Protein AF-0000000084983140 (afdb_homodimer)

Sequence (780 aa):
MMNVLVTGARGFVGKNLCAALKNIAEGKDRSFPLSPDLRVLEYDLQTDPTLLDGYCKDADFVFHLAGVNRPKEQEAFMEGNFGFTSTLLDLLKKHRNTCPVMLSSSIQAELDNPYGQSKKAGEDLLFRYAEQTGAKVLIYRFPNLFGKWCRPNYNSAVATFCHNIAHDLPIQVNDPSHQMTLVYIDDVVRELIHALCGQETRDGKFCRAEPEHHATLGEIAEQIRAFKQYPQTLGVPDLTKDSLVKKLYSTYLSYLPESCFAYKLKMNKDERGSFTEILRTAASGQFSVNISKPGITKGNHWHNTKNEKFVVVHGRGLIQLRKIGTDENNQPYPVVNYEVCGEEITVVEMIPGYTHNIVNLSDTEELVTFMWANETFDPEKPDTFFEVVEMMNVLVTGARGFVGKNLCAALKNIAEGKDRSFPLSPDLRVLEYDLQTDPTLLDGYCKDADFVFHLAGVNRPKEQEAFMEGNFGFTSTLLDLLKKHRNTCPVMLSSSIQAELDNPYGQSKKAGEDLLFRYAEQTGAKVLIYRFPNLFGKWCRPNYNSAVATFCHNIAHDLPIQVNDPSHQMTLVYIDDVVRELIHALCGQETRDGKFCRAEPEHHATLGEIAEQIRAFKQYPQTLGVPDLTKDSLVKKLYSTYLSYLPESCFAYKLKMNKDERGSFTEILRTAASGQFSVNISKPGITKGNHWHNTKNEKFVVVHGRGLIQLRKIGTDENNQPYPVVNYEVCGEEITVVEMIPGYTHNIVNLSDTEELVTFMWANETFDPEKPDTFFEVVE

Secondary structure (DSSP, 8-state):
-EEEEEETTTSHHHHHHHHHHHHHHTTS--SSS--S-EEEEEE-TTS-THHHHHHHHH-SEEEE----SS-SSTHHHIIIIIIHHHHHHHHHHHTT----EEEEEEGGGGSSSHHHHHHHHHHHHHHHHHHHH---EEEEEE-EEE-TTPPSSSS-HHHHHHHHHHTT-----S-TT-EEEEEEHHHHHHHHHHHHTT---EETTEE--S--EEEEHHHHHHHHHHHHHHHHH-B-----TT-HHHHHHHHHHTT--GGGSEEE---EEETTEEEEEEEE-SSS-EEEEEEE-TT-EEEEEE-SS--EEEEEEESEEEEEEEESSB-TTSPBPPEEEEEEETTB-EEEEE-TTEEEEEEE--SSSPEEEEEEESS---TTS---EE----/-EEEEEETTTSHHHHHHHHHHHHHHTTS--SSS--S-EEEEEE-TTS-TTHHHHHHHH-SEEEE----SS-SSTHHHIIIIIIHHHHHHHHHHHTT----EEEEEEGGGGSSSHHHHHHHHHHHHHHHHHHHH---EEEEEE-EEE-TTPPSSSS-HHHHHHHHHHTT-----S-TT-EEEEEEHHHHHHHHHHHHTT---EETTEE--S--EEEEHHHHHHHHHHHHHHHHH-B-----TT-HHHHHHHHHHTT--GGGSEEE---EEETTEEEEEEEE-SSS-EEEEEEE-TT-EEEEEE-SS--EEEEEEESEEEEEEEESSB-TTSPBPPEEEEEEETTB-EEEEE-TTEEEEEEE--SSSPEEEEEEESS---TTS---EE----

Nearest PDB structures (foldseek):
  3st7-assembly1_A-2  TM=9.502E-01  e=5.758E-51  Staphylococcus aureus subsp. aureus Mu50
  2zkl-assembly1_A-2  TM=9.597E-01  e=2.456E-50  Staphylococcus aureus
  4yrd-assembly1_B  TM=9.576E-01  e=5.223E-50  Staphylococcus aureus subsp. aureus Mu50
  4yrd-assembly1_A  TM=9.649E-01  e=3.034E-48  Staphylococcus aureus subsp. aureus Mu50
  3vhr-assembly1_A-2  TM=9.551E-01  e=2.182E-47  Staphylococcus aureus subsp. aureus Mu50

pLDDT: mean 95.8, std 5.25, range [65.25, 98.88]

InterPro domains:
  IPR001509 NAD-dependent epimerase/dehydratase [PF01370] (4-196)
  IPR011051 RmlC-like cupin domain superfamily [SSF51182] (252-385)
  IPR014710 RmlC-like jelly roll fold [G3DSA:2.60.120.10] (264-389)
  IPR029303 Capsular polysaccharide assembling protein CapF, C-terminal domain [PF14667] (268-385)
  IPR036291 NAD(P)-binding domain superfamily [SSF51735] (1-238)
  IPR050177 Bifunctional lipid A modification and metabolic enzymes [PTHR43245] (2-238)

Structure (mmCIF, N/CA/C/O backbone):
data_AF-0000000084983140-model_v1
#
loop_
_entity.id
_entity.type
_entity.pdbx_description
1 polymer 'NAD dependent epimerase/dehydratase family protein'
#
loop_
_atom_site.group_PDB
_atom_site.id
_atom_site.type_symbol
_atom_site.label_atom_id
_atom_site.label_alt_id
_atom_site.label_comp_id
_atom_site.label_asym_id
_atom_site.label_entity_id
_atom_site.label_seq_id
_atom_site.pdbx_PDB_ins_code
_atom_site.Cartn_x
_atom_site.Cartn_y
_atom_site.Cartn_z
_atom_site.occupancy
_atom_site.B_iso_or_equiv
_atom_site.auth_seq_id
_atom_site.auth_comp_id
_atom_site.auth_asym_id
_atom_site.auth_atom_id
_atom_site.pdbx_PDB_model_num
ATOM 1 N N . MET A 1 1 ? -5.383 -45.656 -6.125 1 91.94 1 MET A N 1
ATOM 2 C CA . MET A 1 1 ? -4.566 -44.625 -6.758 1 91.94 1 MET A CA 1
ATOM 3 C C . MET A 1 1 ? -5.234 -44.094 -8.023 1 91.94 1 MET A C 1
ATOM 5 O O . MET A 1 1 ? -5.691 -44.875 -8.859 1 91.94 1 MET A O 1
ATOM 9 N N . MET A 1 2 ? -5.371 -42.844 -8.086 1 96.94 2 MET A N 1
ATOM 10 C CA . MET A 1 2 ? -5.961 -42.219 -9.266 1 96.94 2 MET A CA 1
ATOM 11 C C . MET A 1 2 ? -4.891 -41.906 -10.305 1 96.94 2 MET A C 1
ATOM 13 O O . MET A 1 2 ? -3.93 -41.188 -10.008 1 96.94 2 MET A O 1
ATOM 17 N N . ASN A 1 3 ? -5.008 -42.438 -11.516 1 98.5 3 ASN A N 1
ATOM 18 C CA . ASN A 1 3 ? -4.098 -42.156 -12.617 1 98.5 3 ASN A CA 1
ATOM 19 C C . ASN A 1 3 ? -4.641 -41.062 -13.531 1 98.5 3 ASN A C 1
ATOM 21 O O . ASN A 1 3 ? -5.688 -41.25 -14.156 1 98.5 3 ASN A O 1
ATOM 25 N N . VAL A 1 4 ? -3.893 -40 -13.602 1 98.81 4 VAL A N 1
ATOM 26 C CA . VAL A 1 4 ? -4.328 -38.875 -14.422 1 98.81 4 VAL A CA 1
ATOM 27 C C . VAL A 1 4 ? -3.408 -38.719 -15.633 1 98.81 4 VAL A C 1
ATOM 29 O O . VAL A 1 4 ? -2.232 -38.375 -15.484 1 98.81 4 VAL A O 1
ATOM 32 N N . LEU A 1 5 ? -3.936 -39 -16.812 1 98.88 5 LEU A N 1
ATOM 33 C CA . LEU A 1 5 ? -3.17 -38.812 -18.047 1 98.88 5 LEU A CA 1
ATOM 34 C C . LEU A 1 5 ? -3.264 -37.375 -18.531 1 98.88 5 LEU A C 1
ATOM 36 O O . LEU A 1 5 ? -4.363 -36.844 -18.719 1 98.88 5 LEU A O 1
ATOM 40 N N . VAL A 1 6 ? -2.127 -36.719 -18.703 1 98.81 6 VAL A N 1
ATOM 41 C CA . VAL A 1 6 ? -2.055 -35.375 -19.25 1 98.81 6 VAL A CA 1
ATOM 42 C C . VAL A 1 6 ? -1.293 -35.375 -20.578 1 98.81 6 VAL A C 1
ATOM 44 O O . VAL A 1 6 ? -0.068 -35.531 -20.594 1 98.81 6 VAL A O 1
ATOM 47 N N . THR A 1 7 ? -2.014 -35.25 -21.688 1 98.31 7 THR A N 1
ATOM 48 C CA . THR A 1 7 ? -1.314 -35.062 -22.938 1 98.31 7 THR A CA 1
ATOM 49 C C . THR A 1 7 ? -0.966 -33.594 -23.141 1 98.31 7 THR A C 1
ATOM 51 O O . THR A 1 7 ? -1.653 -32.688 -22.609 1 98.31 7 THR A O 1
ATOM 54 N N . GLY A 1 8 ? 0.118 -33.312 -23.922 1 96.69 8 GLY A N 1
ATOM 55 C CA . GLY A 1 8 ? 0.61 -31.938 -23.969 1 96.69 8 GLY A CA 1
ATOM 56 C C . GLY A 1 8 ? 1.222 -31.469 -22.656 1 96.69 8 GLY A C 1
ATOM 57 O O . GLY A 1 8 ? 1.112 -30.297 -22.281 1 96.69 8 GLY A O 1
ATOM 58 N N . ALA A 1 9 ? 1.84 -32.375 -21.922 1 96.5 9 ALA A N 1
ATOM 59 C CA . ALA A 1 9 ? 2.305 -32.156 -20.547 1 96.5 9 ALA A CA 1
ATOM 60 C C . ALA A 1 9 ? 3.438 -31.125 -20.516 1 96.5 9 ALA A C 1
ATOM 62 O O . ALA A 1 9 ? 3.676 -30.484 -19.484 1 96.5 9 ALA A O 1
ATOM 63 N N . ARG A 1 10 ? 4.137 -30.859 -21.594 1 93.62 10 ARG A N 1
ATOM 64 C CA . ARG A 1 10 ? 5.262 -29.938 -21.625 1 93.62 10 ARG A CA 1
ATOM 65 C C . ARG A 1 10 ? 4.852 -28.594 -22.203 1 93.62 10 ARG A C 1
ATOM 67 O O . ARG A 1 10 ? 5.68 -27.688 -22.344 1 93.62 10 ARG A O 1
ATOM 74 N N . GLY A 1 11 ? 3.576 -28.484 -22.594 1 94.88 11 GLY A N 1
ATOM 75 C CA . GLY A 1 11 ? 3.045 -27.219 -23.062 1 94.88 11 GLY A CA 1
ATOM 76 C C . GLY A 1 11 ? 2.705 -26.266 -21.938 1 94.88 11 GLY A C 1
ATOM 77 O O . GLY A 1 11 ? 2.879 -26.594 -20.766 1 94.88 11 GLY A O 1
ATOM 78 N N . PHE A 1 12 ? 2.148 -25.156 -22.312 1 96.94 12 PHE A N 1
ATOM 79 C CA . PHE A 1 12 ? 1.841 -24.062 -21.406 1 96.94 12 PHE A CA 1
ATOM 80 C C . PHE A 1 12 ? 0.895 -24.531 -20.297 1 96.94 12 PHE A C 1
ATOM 82 O O . PHE A 1 12 ? 1.271 -24.578 -19.125 1 96.94 12 PHE A O 1
ATOM 89 N N . VAL A 1 13 ? -0.322 -25 -20.672 1 98.25 13 VAL A N 1
ATOM 90 C CA . VAL A 1 13 ? -1.305 -25.438 -19.688 1 98.25 13 VAL A CA 1
ATOM 91 C C . VAL A 1 13 ? -0.825 -26.734 -19.016 1 98.25 13 VAL A C 1
ATOM 93 O O . VAL A 1 13 ? -0.977 -26.906 -17.797 1 98.25 13 VAL A O 1
ATOM 96 N N . GLY A 1 14 ? -0.204 -27.594 -19.766 1 98.12 14 GLY A N 1
ATOM 97 C CA . GLY A 1 14 ? 0.265 -28.875 -19.281 1 98.12 14 GLY A CA 1
ATOM 98 C C . GLY A 1 14 ? 1.286 -28.75 -18.156 1 98.12 14 GLY A C 1
ATOM 99 O O . GLY A 1 14 ? 1.158 -29.406 -17.125 1 98.12 14 GLY A O 1
ATOM 100 N N . LYS A 1 15 ? 2.305 -27.891 -18.375 1 96.75 15 LYS A N 1
ATOM 101 C CA . LYS A 1 15 ? 3.348 -27.688 -17.375 1 96.75 15 LYS A CA 1
ATOM 102 C C . LYS A 1 15 ? 2.76 -27.188 -16.062 1 96.75 15 LYS A C 1
ATOM 104 O O . LYS A 1 15 ? 3.123 -27.688 -14.984 1 96.75 15 LYS A O 1
ATOM 109 N N . ASN A 1 16 ? 1.901 -26.281 -16.141 1 98.38 16 ASN A N 1
ATOM 110 C CA . ASN A 1 16 ? 1.288 -25.719 -14.938 1 98.38 16 ASN A CA 1
ATOM 111 C C . ASN A 1 16 ? 0.393 -26.734 -14.234 1 98.38 16 ASN A C 1
ATOM 113 O O . ASN A 1 16 ? 0.422 -26.844 -13.008 1 98.38 16 ASN A O 1
ATOM 117 N N . LEU A 1 17 ? -0.396 -27.484 -14.992 1 98.69 17 LEU A N 1
ATOM 118 C CA . LEU A 1 17 ? -1.288 -28.484 -14.414 1 98.69 17 LEU A CA 1
ATOM 119 C C . LEU A 1 17 ? -0.494 -29.609 -13.766 1 98.69 17 LEU A C 1
ATOM 121 O O . LEU A 1 17 ? -0.799 -30.016 -12.641 1 98.69 17 LEU A O 1
ATOM 125 N N . CYS A 1 18 ? 0.522 -30.094 -14.477 1 98 18 CYS A N 1
ATOM 126 C CA . CYS A 1 18 ? 1.341 -31.172 -13.938 1 98 18 CYS A CA 1
ATOM 127 C C . CYS A 1 18 ? 2.016 -30.75 -12.641 1 98 18 CYS A C 1
ATOM 129 O O . CYS A 1 18 ? 2.076 -31.531 -11.68 1 98 18 CYS A O 1
ATOM 131 N N . ALA A 1 19 ? 2.516 -29.531 -12.625 1 97.38 19 ALA A N 1
ATOM 132 C CA . ALA A 1 19 ? 3.129 -29.031 -11.398 1 97.38 19 ALA A CA 1
ATOM 133 C C . ALA A 1 19 ? 2.129 -29.031 -10.242 1 97.38 19 ALA A C 1
ATOM 135 O O . ALA A 1 19 ? 2.455 -29.438 -9.125 1 97.38 19 ALA A O 1
ATOM 136 N N . ALA A 1 20 ? 0.946 -28.609 -10.508 1 97.69 20 ALA A N 1
ATOM 137 C CA . ALA A 1 20 ? -0.093 -28.562 -9.477 1 97.69 20 ALA A CA 1
ATOM 138 C C . ALA A 1 20 ? -0.46 -29.969 -9.008 1 97.69 20 ALA A C 1
ATOM 140 O O . ALA A 1 20 ? -0.568 -30.219 -7.809 1 97.69 20 ALA A O 1
ATOM 141 N N . LEU A 1 21 ? -0.627 -30.891 -9.914 1 98.19 21 LEU A N 1
ATOM 142 C CA . LEU A 1 21 ? -0.996 -32.25 -9.586 1 98.19 21 LEU A CA 1
ATOM 143 C C . LEU A 1 21 ? 0.108 -32.938 -8.781 1 98.19 21 LEU A C 1
ATOM 145 O O . LEU A 1 21 ? -0.172 -33.719 -7.859 1 98.19 21 LEU A O 1
ATOM 149 N N . LYS A 1 22 ? 1.328 -32.656 -9.172 1 97.44 22 LYS A N 1
ATOM 150 C CA . LYS A 1 22 ? 2.449 -33.25 -8.43 1 97.44 22 LYS A CA 1
ATOM 151 C C . LYS A 1 22 ? 2.496 -32.719 -7.004 1 97.44 22 LYS A C 1
ATOM 153 O O . LYS A 1 22 ? 2.783 -33.469 -6.066 1 97.44 22 LYS A O 1
ATOM 158 N N . ASN A 1 23 ? 2.277 -31.391 -6.859 1 97.19 23 ASN A N 1
ATOM 159 C CA . ASN A 1 23 ? 2.199 -30.828 -5.516 1 97.19 23 ASN A CA 1
ATOM 160 C C . ASN A 1 23 ? 1.133 -31.531 -4.676 1 97.19 23 ASN A C 1
ATOM 162 O O . ASN A 1 23 ? 1.338 -31.781 -3.486 1 97.19 23 ASN A O 1
ATOM 166 N N . ILE A 1 24 ? 0.008 -31.844 -5.281 1 97 24 ILE A N 1
ATOM 167 C CA . ILE A 1 24 ? -1.07 -32.531 -4.586 1 97 24 ILE A CA 1
ATOM 168 C C . ILE A 1 24 ? -0.634 -33.969 -4.246 1 97 24 ILE A C 1
ATOM 170 O O . ILE A 1 24 ? -0.794 -34.406 -3.111 1 97 24 ILE A O 1
ATOM 174 N N . ALA A 1 25 ? -0.036 -34.625 -5.199 1 97.62 25 ALA A N 1
ATOM 175 C CA . ALA A 1 25 ? 0.396 -36 -5.027 1 97.62 25 ALA A CA 1
A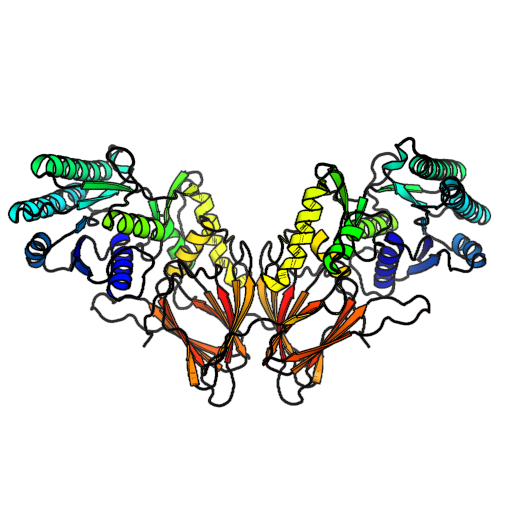TOM 176 C C . ALA A 1 25 ? 1.435 -36.125 -3.916 1 97.62 25 ALA A C 1
ATOM 178 O O . ALA A 1 25 ? 1.482 -37.125 -3.207 1 97.62 25 ALA A O 1
ATOM 179 N N . GLU A 1 26 ? 2.193 -35.125 -3.73 1 96.69 26 GLU A N 1
ATOM 180 C CA . GLU A 1 26 ? 3.268 -35.125 -2.744 1 96.69 26 GLU A CA 1
ATOM 181 C C . GLU A 1 26 ? 2.793 -34.562 -1.407 1 96.69 26 GLU A C 1
ATOM 183 O O . GLU A 1 26 ? 3.582 -34.438 -0.471 1 96.69 26 GLU A O 1
ATOM 188 N N . GLY A 1 27 ? 1.594 -34.156 -1.356 1 95.31 27 GLY A N 1
ATOM 189 C CA . GLY A 1 27 ? 1.011 -33.656 -0.12 1 95.31 27 GLY A CA 1
ATOM 190 C C . GLY A 1 27 ? 1.367 -32.219 0.168 1 95.31 27 GLY A C 1
ATOM 191 O O . GLY A 1 27 ? 1.104 -31.719 1.262 1 95.31 27 GLY A O 1
ATOM 192 N N . LYS A 1 28 ? 1.897 -31.531 -0.83 1 95.81 28 LYS A N 1
ATOM 193 C CA . LYS A 1 28 ? 2.32 -30.141 -0.649 1 95.81 28 LYS A CA 1
ATOM 194 C C . LYS A 1 28 ? 1.144 -29.188 -0.806 1 95.81 28 LYS A C 1
ATOM 196 O O . LYS A 1 28 ? 1.16 -28.078 -0.262 1 95.81 28 LYS A O 1
ATOM 201 N N . ASP A 1 29 ? 0.177 -29.547 -1.606 1 95.56 29 ASP A N 1
ATOM 202 C CA . ASP A 1 29 ? -1.04 -28.75 -1.794 1 95.56 29 ASP A CA 1
ATOM 203 C C . ASP A 1 29 ? -2.266 -29.516 -1.289 1 95.56 29 ASP A C 1
ATOM 205 O O . ASP A 1 29 ? -2.623 -30.562 -1.836 1 95.56 29 ASP A O 1
ATOM 209 N N . ARG A 1 30 ? -2.965 -29.109 -0.248 1 93.31 30 ARG A N 1
ATOM 210 C CA . ARG A 1 30 ? -4.125 -29.766 0.347 1 93.31 30 ARG A CA 1
ATOM 211 C C . ARG A 1 30 ? -5.375 -28.906 0.198 1 93.31 30 ARG A C 1
ATOM 213 O O . ARG A 1 30 ? -6.324 -29.031 0.97 1 93.31 30 ARG A O 1
ATOM 220 N N . SER A 1 31 ? -5.262 -27.984 -0.771 1 92.62 31 SER A N 1
ATOM 221 C CA . SER A 1 31 ? -6.336 -27 -0.89 1 92.62 31 SER A CA 1
ATOM 222 C C . SER A 1 31 ? -7.512 -27.562 -1.688 1 92.62 31 SER A C 1
ATOM 224 O O . SER A 1 31 ? -8.562 -26.922 -1.788 1 92.62 31 SER A O 1
ATOM 226 N N . PHE A 1 32 ? -7.367 -28.766 -2.262 1 93.5 32 PHE A N 1
ATOM 227 C CA . PHE A 1 32 ? -8.406 -29.406 -3.062 1 93.5 32 PHE A CA 1
ATOM 228 C C . PHE A 1 32 ? -8.898 -30.688 -2.389 1 93.5 32 PHE A C 1
ATOM 230 O O . PHE A 1 32 ? -8.172 -31.312 -1.613 1 93.5 32 PHE A O 1
ATOM 237 N N . PRO A 1 33 ? -10.156 -31.031 -2.596 1 92.06 33 PRO A N 1
ATOM 238 C CA . PRO A 1 33 ? -10.656 -32.312 -2.074 1 92.06 33 PRO A CA 1
ATOM 239 C C . PRO A 1 33 ? -10.203 -33.5 -2.904 1 92.06 33 PRO A C 1
ATOM 241 O O . PRO A 1 33 ? -11.039 -34.25 -3.443 1 92.06 33 PRO A O 1
ATOM 244 N N . LEU A 1 34 ? -8.922 -33.625 -3.057 1 94.38 34 LEU A N 1
ATOM 245 C CA . LEU A 1 34 ? -8.312 -34.719 -3.83 1 94.38 34 LEU A CA 1
ATOM 246 C C . LEU A 1 34 ? -7.301 -35.469 -2.988 1 94.38 34 LEU A C 1
ATOM 248 O O . LEU A 1 34 ? -6.492 -34.875 -2.277 1 94.38 34 LEU A O 1
ATOM 252 N N . SER A 1 35 ? -7.402 -36.75 -3.045 1 94.06 35 SER A N 1
ATOM 253 C CA . SER A 1 35 ? -6.453 -37.594 -2.326 1 94.06 35 SER A CA 1
ATOM 254 C C . SER A 1 35 ? -5.051 -37.469 -2.916 1 94.06 35 SER A C 1
ATOM 256 O O . SER A 1 35 ? -4.891 -37.406 -4.137 1 94.06 35 SER A O 1
ATOM 258 N N . PRO A 1 36 ? -4.074 -37.531 -2.096 1 94.88 36 PRO A N 1
ATOM 259 C CA . PRO A 1 36 ? -2.701 -37.531 -2.607 1 94.88 36 PRO A CA 1
ATOM 260 C C . PRO A 1 36 ? -2.322 -38.812 -3.324 1 94.88 36 PRO A C 1
ATOM 262 O O . PRO A 1 36 ? -1.288 -38.875 -3.992 1 94.88 36 PRO A O 1
ATOM 265 N N . ASP A 1 37 ? -3.094 -39.812 -3.176 1 96.94 37 ASP A N 1
ATOM 266 C CA . ASP A 1 37 ? -2.848 -41.062 -3.883 1 96.94 37 ASP A CA 1
ATOM 267 C C . ASP A 1 37 ? -3.176 -40.906 -5.367 1 96.94 37 ASP A C 1
ATOM 269 O O . ASP A 1 37 ? -4.129 -41.531 -5.855 1 96.94 37 ASP A O 1
ATOM 273 N N . LEU A 1 38 ? -2.387 -40.094 -5.984 1 96.5 38 LEU A N 1
ATOM 274 C CA . LEU A 1 38 ? -2.555 -39.719 -7.379 1 96.5 38 LEU A CA 1
ATOM 275 C C . LEU A 1 38 ? -1.247 -39.875 -8.148 1 96.5 38 LEU A C 1
ATOM 277 O O . LEU A 1 38 ? -0.171 -39.594 -7.621 1 96.5 38 LEU A O 1
ATOM 281 N N . ARG A 1 39 ? -1.331 -40.375 -9.375 1 97.75 39 ARG A N 1
ATOM 282 C CA . ARG A 1 39 ? -0.189 -40.5 -10.273 1 97.75 39 ARG A CA 1
ATOM 283 C C . ARG A 1 39 ? -0.435 -39.719 -11.57 1 97.75 39 ARG A C 1
ATOM 285 O O . ARG A 1 39 ? -1.489 -39.875 -12.195 1 97.75 39 ARG A O 1
ATOM 292 N N . VAL A 1 40 ? 0.567 -38.969 -11.93 1 98.25 40 VAL A N 1
ATOM 293 C CA . VAL A 1 40 ? 0.452 -38.188 -13.156 1 98.25 40 VAL A CA 1
ATOM 294 C C . VAL A 1 40 ? 1.154 -38.906 -14.297 1 98.25 40 VAL A C 1
ATOM 296 O O . VAL A 1 40 ? 2.355 -39.188 -14.227 1 98.25 40 VAL A O 1
ATOM 299 N N . LEU A 1 41 ? 0.399 -39.281 -15.297 1 98.31 41 LEU A N 1
ATOM 300 C CA . LEU A 1 41 ? 0.93 -39.844 -16.516 1 98.31 41 LEU A CA 1
ATOM 301 C C . LEU A 1 41 ? 1.145 -38.781 -17.578 1 98.31 41 LEU A C 1
ATOM 303 O O . LEU A 1 41 ? 0.227 -38.469 -18.344 1 98.31 41 LEU A O 1
ATOM 307 N N . GLU A 1 42 ? 2.355 -38.25 -17.578 1 97.5 42 GLU A N 1
ATOM 308 C CA . GLU A 1 42 ? 2.68 -37.156 -18.5 1 97.5 42 GLU A CA 1
ATOM 309 C C . GLU A 1 42 ? 2.99 -37.719 -19.891 1 97.5 42 GLU A C 1
ATOM 311 O O . GLU A 1 42 ? 3.744 -38.688 -20.031 1 97.5 42 GLU A O 1
ATOM 316 N N . TYR A 1 43 ? 2.393 -37.125 -20.859 1 97.38 43 TYR A N 1
ATOM 317 C CA . TYR A 1 43 ? 2.617 -37.5 -22.25 1 97.38 43 TYR A CA 1
ATOM 318 C C . TYR A 1 43 ? 2.787 -36.281 -23.141 1 97.38 43 TYR A C 1
ATOM 320 O O . TYR A 1 43 ? 1.96 -35.375 -23.125 1 97.38 43 TYR A O 1
ATOM 328 N N . ASP A 1 44 ? 3.889 -36.219 -23.828 1 93.19 44 ASP A N 1
ATOM 329 C CA . ASP A 1 44 ? 4.16 -35.156 -24.781 1 93.19 44 ASP A CA 1
ATOM 330 C C . ASP A 1 44 ? 4.891 -35.688 -26.016 1 93.19 44 ASP A C 1
ATOM 332 O O . ASP A 1 44 ? 4.992 -36.906 -26.219 1 93.19 44 ASP A O 1
ATOM 336 N N . LEU A 1 45 ? 5.359 -34.812 -26.859 1 88.56 45 LEU A N 1
ATOM 337 C CA . LEU A 1 45 ? 5.938 -35.188 -28.156 1 88.56 45 LEU A CA 1
ATOM 338 C C . LEU A 1 45 ? 7.246 -35.938 -27.953 1 88.56 45 LEU A C 1
ATOM 340 O O . LEU A 1 45 ? 7.684 -36.656 -28.859 1 88.56 45 LEU A O 1
ATOM 344 N N . GLN A 1 46 ? 7.805 -35.812 -26.766 1 88.5 46 GLN A N 1
ATOM 345 C CA . GLN A 1 46 ? 9.086 -36.469 -26.516 1 88.5 46 GLN A CA 1
ATOM 346 C C . GLN A 1 46 ? 8.883 -37.812 -25.797 1 88.5 46 GLN A C 1
ATOM 348 O O . GLN A 1 46 ? 9.836 -38.562 -25.641 1 88.5 46 GLN A O 1
ATOM 353 N N . THR A 1 47 ? 7.711 -38.062 -25.422 1 92.31 47 THR A N 1
ATOM 354 C CA . THR A 1 47 ? 7.426 -39.281 -24.734 1 92.31 47 THR A CA 1
ATOM 355 C C . THR A 1 47 ? 7.395 -40.469 -25.703 1 92.31 47 THR A C 1
ATOM 357 O O . THR A 1 47 ? 6.895 -40.344 -26.828 1 92.31 47 THR A O 1
ATOM 360 N N . ASP A 1 48 ? 7.832 -41.594 -25.266 1 94.56 48 ASP A N 1
ATOM 361 C CA . ASP A 1 48 ? 7.746 -42.812 -26.062 1 94.56 48 ASP A CA 1
ATOM 362 C C . ASP A 1 48 ? 6.293 -43.125 -26.422 1 94.56 48 ASP A C 1
ATOM 364 O O . ASP A 1 48 ? 5.473 -43.375 -25.531 1 94.56 48 ASP A O 1
ATOM 368 N N . PRO A 1 49 ? 6.016 -43.156 -27.688 1 93.31 49 PRO A N 1
ATOM 369 C CA . PRO A 1 49 ? 4.625 -43.344 -28.109 1 93.31 49 PRO A CA 1
ATOM 370 C C . PRO A 1 49 ? 4.047 -44.688 -27.625 1 93.31 49 PRO A C 1
ATOM 372 O O . PRO A 1 49 ? 2.828 -44.812 -27.484 1 93.31 49 PRO A O 1
ATOM 375 N N . THR A 1 50 ? 4.875 -45.625 -27.359 1 94.94 50 THR A N 1
ATOM 376 C CA . THR A 1 50 ? 4.398 -46.969 -26.953 1 94.94 50 THR A CA 1
ATOM 377 C C . THR A 1 50 ? 3.793 -46.906 -25.562 1 94.94 50 THR A C 1
ATOM 379 O O . THR A 1 50 ? 3.035 -47.781 -25.172 1 94.94 50 THR A O 1
ATOM 382 N N . LEU A 1 51 ? 4.098 -45.844 -24.891 1 97.19 51 LEU A N 1
ATOM 383 C CA . LEU A 1 51 ? 3.611 -45.719 -23.516 1 97.19 51 LEU A CA 1
ATOM 384 C C . LEU A 1 51 ? 2.145 -45.281 -23.5 1 97.19 51 LEU A C 1
ATOM 386 O O . LEU A 1 51 ? 1.446 -45.531 -22.5 1 97.19 51 LEU A O 1
ATOM 390 N N . LEU A 1 52 ? 1.677 -44.688 -24.594 1 97.62 52 LEU A N 1
ATOM 391 C CA . LEU A 1 52 ? 0.323 -44.156 -24.625 1 97.62 52 LEU A CA 1
ATOM 392 C C . LEU A 1 52 ? -0.711 -45.25 -24.453 1 97.62 52 LEU A C 1
ATOM 394 O O . LEU A 1 52 ? -1.742 -45.062 -23.797 1 97.62 52 LEU A O 1
ATOM 398 N N . ASP A 1 53 ? -0.445 -46.406 -25.031 1 97.94 53 ASP A N 1
ATOM 399 C CA . ASP A 1 53 ? -1.349 -47.531 -24.906 1 97.94 53 ASP A CA 1
ATOM 400 C C . ASP A 1 53 ? -1.584 -47.906 -23.453 1 97.94 53 ASP A C 1
ATOM 402 O O . ASP A 1 53 ? -2.73 -48 -23 1 97.94 53 ASP A O 1
ATOM 406 N N . GLY A 1 54 ? -0.495 -48.062 -22.719 1 98.25 54 GLY A N 1
ATOM 407 C CA . GLY A 1 54 ? -0.588 -48.375 -21.297 1 98.25 54 GLY A CA 1
ATOM 408 C C . GLY A 1 54 ? -1.227 -47.281 -20.484 1 98.25 54 GLY A C 1
ATOM 409 O O . GLY A 1 54 ? -1.991 -47.531 -19.562 1 98.25 54 GLY A O 1
ATOM 410 N N . TYR A 1 55 ? -0.898 -46.062 -20.828 1 98.56 55 TYR A N 1
ATOM 411 C CA . TYR A 1 55 ? -1.492 -44.906 -20.141 1 98.56 55 TYR A CA 1
ATOM 412 C C . TYR A 1 55 ? -3.006 -44.906 -20.312 1 98.56 55 TYR A C 1
ATOM 414 O O . TYR A 1 55 ? -3.748 -44.656 -19.359 1 98.56 55 TYR A O 1
ATOM 422 N N . CYS A 1 56 ? -3.486 -45.156 -21.516 1 98.5 56 CYS A N 1
ATOM 423 C CA . CYS A 1 56 ? -4.918 -45.156 -21.812 1 98.5 56 CYS A CA 1
ATOM 424 C C . CYS A 1 56 ? -5.613 -46.312 -21.078 1 98.5 56 CYS A C 1
ATOM 426 O O . CYS A 1 56 ? -6.77 -46.188 -20.672 1 98.5 56 CYS A O 1
ATOM 428 N N . LYS A 1 57 ? -4.891 -47.375 -20.938 1 98.5 57 LYS A N 1
ATOM 429 C CA . LYS A 1 57 ? -5.434 -48.5 -20.219 1 98.5 57 LYS A CA 1
ATOM 430 C C . LYS A 1 57 ? -5.656 -48.188 -18.734 1 98.5 57 LYS A C 1
ATOM 432 O O . LYS A 1 57 ? -6.676 -48.562 -18.156 1 98.5 57 LYS A O 1
ATOM 437 N N . ASP A 1 58 ? -4.812 -47.438 -18.203 1 98.31 58 ASP A N 1
ATOM 438 C CA . ASP A 1 58 ? -4.762 -47.281 -16.75 1 98.31 58 ASP A CA 1
ATOM 439 C C . ASP A 1 58 ? -5.395 -45.969 -16.312 1 98.31 58 ASP A C 1
ATOM 441 O O . ASP A 1 58 ? -5.703 -45.781 -15.125 1 98.31 58 ASP A O 1
ATOM 445 N N . ALA A 1 59 ? -5.656 -45.062 -17.203 1 98.69 59 ALA A N 1
ATOM 446 C CA . ALA A 1 59 ? -6.066 -43.719 -16.844 1 98.69 59 ALA A CA 1
ATOM 447 C C . ALA A 1 59 ? -7.441 -43.688 -16.188 1 98.69 59 ALA A C 1
ATOM 449 O O . ALA A 1 59 ? -8.352 -44.406 -16.625 1 98.69 59 ALA A O 1
ATOM 450 N N . ASP A 1 60 ? -7.531 -42.906 -15.148 1 98.62 60 ASP A N 1
ATOM 451 C CA . ASP A 1 60 ? -8.82 -42.656 -14.508 1 98.62 60 ASP A CA 1
ATOM 452 C C . ASP A 1 60 ? -9.422 -41.344 -14.961 1 98.62 60 ASP A C 1
ATOM 454 O O . ASP A 1 60 ? -10.617 -41.094 -14.766 1 98.62 60 ASP A O 1
ATOM 458 N N . PHE A 1 61 ? -8.648 -40.5 -15.5 1 98.81 61 PHE A N 1
ATOM 459 C CA . PHE A 1 61 ? -9.016 -39.219 -16.062 1 98.81 61 PHE A CA 1
ATOM 460 C C . PHE A 1 61 ? -8 -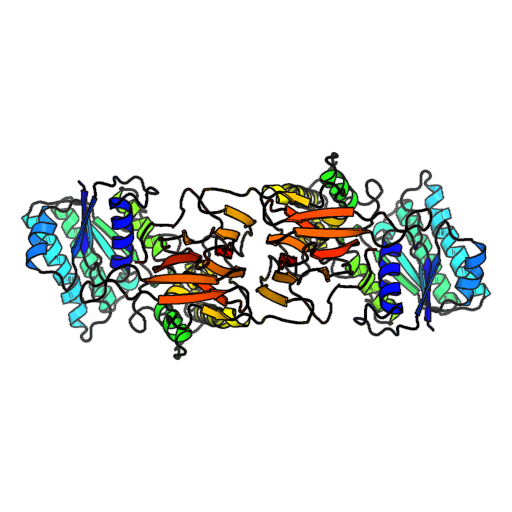38.781 -17.109 1 98.81 61 PHE A C 1
ATOM 462 O O . PHE A 1 61 ? -6.793 -38.969 -16.938 1 98.81 61 PHE A O 1
ATOM 469 N N . VAL A 1 62 ? -8.461 -38.156 -18.219 1 98.88 62 VAL A N 1
ATOM 470 C CA . VAL A 1 62 ? -7.562 -37.656 -19.266 1 98.88 62 VAL A CA 1
ATOM 471 C C . VAL A 1 62 ? -7.738 -36.156 -19.438 1 98.88 62 VAL A C 1
ATOM 473 O O . VAL A 1 62 ? -8.836 -35.688 -19.75 1 98.88 62 VAL A O 1
ATOM 476 N N . PHE A 1 63 ? -6.695 -35.469 -19.156 1 98.88 63 PHE A N 1
ATOM 477 C CA . PHE A 1 63 ? -6.598 -34.094 -19.641 1 98.88 63 PHE A CA 1
ATOM 478 C C . PHE A 1 63 ? -5.938 -34.031 -21 1 98.88 63 PHE A C 1
ATOM 480 O O . PHE A 1 63 ? -4.715 -34.188 -21.125 1 98.88 63 PHE A O 1
ATOM 487 N N . HIS A 1 64 ? -6.711 -33.844 -22.031 1 98.56 64 HIS A N 1
ATOM 488 C CA . HIS A 1 64 ? -6.184 -33.781 -23.391 1 98.56 64 HIS A CA 1
ATOM 489 C C . HIS A 1 64 ? -5.852 -32.344 -23.781 1 98.56 64 HIS A C 1
ATOM 491 O O . HIS A 1 64 ? -6.68 -31.656 -24.391 1 98.56 64 HIS A O 1
ATOM 497 N N . LEU A 1 65 ? -4.594 -31.938 -23.547 1 97.81 65 LEU A N 1
ATOM 498 C CA . LEU A 1 65 ? -4.141 -30.562 -23.75 1 97.81 65 LEU A CA 1
ATOM 499 C C . LEU A 1 65 ? -3.254 -30.469 -24.984 1 97.81 65 LEU A C 1
ATOM 501 O O . LEU A 1 65 ? -2.891 -29.375 -25.406 1 97.81 65 LEU A O 1
ATOM 505 N N . ALA A 1 66 ? -2.941 -31.609 -25.562 1 93.06 66 ALA A N 1
ATOM 506 C CA . ALA A 1 66 ? -2.068 -31.625 -26.734 1 93.06 66 ALA A CA 1
ATOM 507 C C . ALA A 1 66 ? -2.736 -30.953 -27.922 1 93.06 66 ALA A C 1
ATOM 509 O O . ALA A 1 66 ? -3.934 -31.141 -28.156 1 93.06 66 ALA A O 1
ATOM 510 N N . GLY A 1 67 ? -1.971 -30.125 -28.562 1 85 67 GLY A N 1
ATOM 511 C CA . GLY A 1 67 ? -2.465 -29.484 -29.766 1 85 67 GLY A CA 1
ATOM 512 C C . GLY A 1 67 ? -1.411 -28.641 -30.469 1 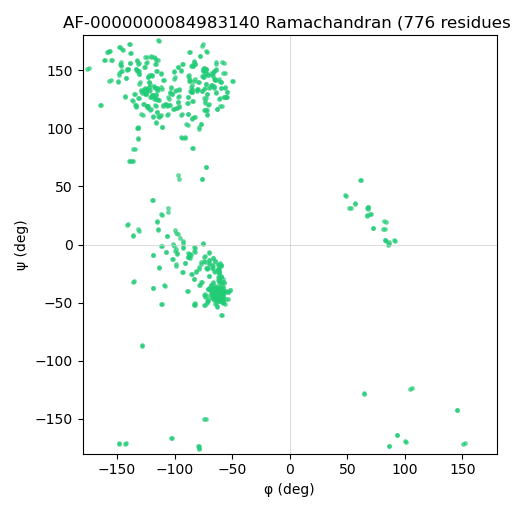85 67 GLY A C 1
ATOM 513 O O . GLY A 1 67 ? -0.415 -28.25 -29.859 1 85 67 GLY A O 1
ATOM 514 N N . VAL A 1 68 ? -1.575 -28.531 -31.734 1 77.19 68 VAL A N 1
ATOM 515 C CA . VAL A 1 68 ? -0.713 -27.688 -32.562 1 77.19 68 VAL A CA 1
ATOM 516 C C . VAL A 1 68 ? -1.377 -26.344 -32.781 1 77.19 68 VAL A C 1
ATOM 518 O O . VAL A 1 68 ? -2.545 -26.266 -33.188 1 77.19 68 VAL A O 1
ATOM 521 N N . ASN A 1 69 ? -0.709 -25.234 -32.5 1 72.19 69 ASN A N 1
ATOM 522 C CA . ASN A 1 69 ? -1.314 -23.922 -32.594 1 72.19 69 ASN A CA 1
ATOM 523 C C . ASN A 1 69 ? -0.768 -23.141 -33.781 1 72.19 69 ASN A C 1
ATOM 525 O O . ASN A 1 69 ? -1.467 -22.297 -34.375 1 72.19 69 ASN A O 1
ATOM 529 N N . ARG A 1 70 ? 0.512 -23.234 -34.188 1 72.44 70 ARG A N 1
ATOM 530 C CA . ARG A 1 70 ? 1.084 -22.516 -35.312 1 72.44 70 ARG A CA 1
ATOM 531 C C . ARG A 1 70 ? 1.961 -23.422 -36.156 1 72.44 70 ARG A C 1
ATOM 533 O O . ARG A 1 70 ? 3.174 -23.219 -36.25 1 72.44 70 ARG A O 1
ATOM 540 N N . PRO A 1 71 ? 1.227 -24.281 -36.844 1 67.69 71 PRO A N 1
ATOM 541 C CA . PRO A 1 71 ? 2.047 -25.141 -37.719 1 67.69 71 PRO A CA 1
ATOM 542 C C . PRO A 1 71 ? 2.543 -24.406 -38.938 1 67.69 71 PRO A C 1
ATOM 544 O O . PRO A 1 71 ? 1.996 -23.359 -39.312 1 67.69 71 PRO A O 1
ATOM 547 N N . LYS A 1 72 ? 3.711 -24.781 -39.5 1 69.06 72 LYS A N 1
ATOM 548 C CA . LYS A 1 72 ? 4.238 -24.203 -40.75 1 69.06 72 LYS A CA 1
ATOM 549 C C . LYS A 1 72 ? 3.266 -24.406 -41.906 1 69.06 72 LYS A C 1
ATOM 551 O O . LYS A 1 72 ? 3.08 -23.516 -42.719 1 69.06 72 LYS A O 1
ATOM 556 N N . GLU A 1 73 ? 2.578 -25.562 -41.75 1 71.44 73 GLU A N 1
ATOM 557 C CA . GLU A 1 73 ? 1.608 -25.906 -42.781 1 71.44 73 GLU A CA 1
ATOM 558 C C . GLU A 1 73 ? 0.207 -26.062 -42.188 1 71.44 73 GLU A C 1
ATOM 560 O O . GLU A 1 73 ? 0.029 -26.703 -41.156 1 71.44 73 GLU A O 1
ATOM 565 N N . GLN A 1 74 ? -0.751 -25.531 -42.906 1 73.38 74 GLN A N 1
ATOM 566 C CA . GLN A 1 74 ? -2.131 -25.484 -42.438 1 73.38 74 GLN A CA 1
ATOM 567 C C . GLN A 1 74 ? -2.689 -26.891 -42.25 1 73.38 74 GLN A C 1
ATOM 569 O O . GLN A 1 74 ? -3.494 -27.109 -41.344 1 73.38 74 GLN A O 1
ATOM 574 N N . GLU A 1 75 ? -2.268 -27.781 -43.125 1 70.31 75 GLU A N 1
ATOM 575 C CA . GLU A 1 75 ? -2.744 -29.156 -43.031 1 70.31 75 GLU A CA 1
ATOM 576 C C . GLU A 1 75 ? -2.332 -29.797 -41.719 1 70.31 75 GLU A C 1
ATOM 578 O O . GLU A 1 75 ? -2.979 -30.734 -41.25 1 70.31 75 GLU A O 1
ATOM 583 N N . ALA A 1 76 ? -1.417 -29.203 -41.156 1 74.31 76 ALA A N 1
ATOM 584 C CA . ALA A 1 76 ? -0.856 -29.75 -39.938 1 74.31 76 ALA A CA 1
ATOM 585 C C . ALA A 1 76 ? -1.785 -29.484 -38.75 1 74.31 76 ALA A C 1
ATOM 587 O O . ALA A 1 76 ? -1.71 -30.188 -37.719 1 74.31 76 ALA A O 1
ATOM 588 N N . PHE A 1 77 ? -2.689 -28.562 -38.938 1 75.19 77 PHE A N 1
ATOM 589 C CA . PHE A 1 77 ? -3.678 -28.344 -37.875 1 75.19 77 PHE A CA 1
ATOM 590 C C . PHE A 1 77 ? -4.559 -29.578 -37.688 1 75.19 77 PHE A C 1
ATOM 592 O O . PHE A 1 77 ? -4.688 -30.094 -36.594 1 75.19 77 PHE A O 1
ATOM 599 N N . MET A 1 78 ? -5.012 -30.078 -38.781 1 75.62 78 MET A N 1
ATOM 600 C CA . MET A 1 78 ? -5.953 -31.203 -38.719 1 75.62 78 MET A CA 1
ATOM 601 C C . MET A 1 78 ? -5.242 -32.5 -38.344 1 75.62 78 MET A C 1
ATOM 603 O O . MET A 1 78 ? -5.711 -33.219 -37.469 1 75.62 78 MET A O 1
ATOM 607 N N . GLU A 1 79 ? -4.133 -32.75 -38.906 1 75.56 79 GLU A N 1
ATOM 608 C CA . GLU A 1 79 ? -3.371 -33.969 -38.625 1 75.56 79 GLU A CA 1
ATOM 609 C C . GLU A 1 79 ? -2.912 -34 -37.188 1 75.56 79 GLU A C 1
ATOM 611 O O . GLU A 1 79 ? -2.984 -35.031 -36.5 1 75.56 79 GLU A O 1
ATOM 616 N N . GLY A 1 80 ? -2.473 -32.906 -36.781 1 75.56 80 GLY A N 1
ATOM 617 C CA . GLY A 1 80 ? -1.95 -32.812 -35.438 1 75.56 80 GLY A CA 1
ATOM 618 C C . GLY A 1 80 ? -3.033 -32.875 -34.375 1 75.56 80 GLY A C 1
ATOM 619 O O . GLY A 1 80 ? -2.965 -33.688 -33.438 1 75.56 80 GLY A O 1
ATOM 620 N N . ASN A 1 81 ? -3.996 -32.094 -34.531 1 79.12 81 ASN A N 1
ATOM 621 C CA . ASN A 1 81 ? -5.027 -31.984 -33.5 1 79.12 81 ASN A CA 1
ATOM 622 C C . ASN A 1 81 ? -6.059 -33.094 -33.625 1 79.12 81 ASN A C 1
ATOM 624 O O . ASN A 1 81 ? -6.289 -33.844 -32.688 1 79.12 81 ASN A O 1
ATOM 628 N N . PHE A 1 82 ? -6.582 -33.281 -34.812 1 82.88 82 PHE A N 1
ATOM 629 C CA . PHE A 1 82 ? -7.609 -34.281 -35.031 1 82.88 82 PHE A CA 1
ATOM 630 C C . PHE A 1 82 ? -7.016 -35.688 -35 1 82.88 82 PHE A C 1
ATOM 632 O O . PHE A 1 82 ? -7.598 -36.594 -34.406 1 82.88 82 PHE A O 1
ATOM 639 N N . GLY A 1 83 ? -5.883 -35.844 -35.625 1 87.25 83 GLY A N 1
ATOM 640 C CA . GLY A 1 83 ? -5.254 -37.156 -35.688 1 87.25 83 GLY A CA 1
ATOM 641 C C . GLY A 1 83 ? -4.895 -37.719 -34.344 1 87.25 83 GLY A C 1
ATOM 642 O O . GLY A 1 83 ? -5.234 -38.844 -34.031 1 87.25 83 GLY A O 1
ATOM 643 N N . PHE A 1 84 ? -4.277 -36.906 -33.562 1 92.19 84 PHE A N 1
ATOM 644 C CA . PHE A 1 84 ? -3.861 -37.406 -32.25 1 92.19 84 PHE A CA 1
ATOM 645 C C . PHE A 1 84 ? -5.07 -37.625 -31.359 1 92.19 84 PHE A C 1
ATOM 647 O O . PHE A 1 84 ? -5.094 -38.594 -30.562 1 92.19 84 PHE A O 1
ATOM 654 N N . THR A 1 85 ? -6.059 -36.781 -31.422 1 94.88 85 THR A N 1
ATOM 655 C CA . THR A 1 85 ? -7.289 -36.969 -30.656 1 94.88 85 THR A CA 1
ATOM 656 C C . THR A 1 85 ? -7.949 -38.312 -31.016 1 94.88 85 THR A C 1
ATOM 658 O O . THR A 1 85 ? -8.398 -39.031 -30.125 1 94.88 85 THR A O 1
ATOM 661 N N . SER A 1 86 ? -7.969 -38.562 -32.312 1 94.88 86 SER A N 1
ATOM 662 C CA . SER A 1 86 ? -8.539 -39.844 -32.75 1 94.88 86 SER A CA 1
ATOM 663 C C . SER A 1 86 ? -7.773 -41.031 -32.188 1 94.88 86 SER A C 1
ATOM 665 O O . SER A 1 86 ? -8.375 -42 -31.703 1 94.88 86 SER A O 1
ATOM 667 N N . THR A 1 87 ? -6.496 -40.906 -32.281 1 95.25 87 THR A N 1
ATOM 668 C CA . THR A 1 87 ? -5.637 -41.969 -31.781 1 95.25 87 THR A CA 1
ATOM 669 C C . THR A 1 87 ? -5.891 -42.188 -30.281 1 95.25 87 THR A C 1
ATOM 671 O O . THR A 1 87 ? -6.031 -43.344 -29.844 1 95.25 87 THR A O 1
ATOM 674 N N . LEU A 1 88 ? -5.93 -41.125 -29.547 1 97.19 88 LEU A N 1
ATOM 675 C CA . LEU A 1 88 ? -6.16 -41.188 -28.094 1 97.19 88 LEU A CA 1
ATOM 676 C C . LEU A 1 88 ? -7.484 -41.875 -27.781 1 97.19 88 LEU A C 1
ATOM 678 O O . LEU A 1 88 ? -7.535 -42.781 -26.969 1 97.19 88 LEU A O 1
ATOM 682 N N . LEU A 1 89 ? -8.57 -41.469 -28.453 1 98 89 LEU A N 1
ATOM 683 C CA . LEU A 1 89 ? -9.906 -42 -28.188 1 98 89 LEU A CA 1
ATOM 684 C C . LEU A 1 89 ? -10.008 -43.469 -28.625 1 98 89 LEU A C 1
ATOM 686 O O . LEU A 1 89 ? -10.664 -44.281 -27.953 1 98 89 LEU A O 1
ATOM 690 N N . ASP A 1 90 ? -9.32 -43.781 -29.703 1 97.44 90 ASP A N 1
ATOM 691 C CA . ASP A 1 90 ? -9.32 -45.156 -30.188 1 97.44 90 ASP A CA 1
ATOM 692 C C . ASP A 1 90 ? -8.641 -46.062 -29.188 1 97.44 90 ASP A C 1
ATOM 694 O O . ASP A 1 90 ? -9.086 -47.219 -28.969 1 97.44 90 ASP A O 1
ATOM 698 N N . LEU A 1 91 ? -7.566 -45.594 -28.656 1 98.12 91 LEU A N 1
ATOM 699 C CA . LEU A 1 91 ? -6.848 -46.375 -27.672 1 98.12 91 LEU A CA 1
ATOM 700 C C . LEU A 1 91 ? -7.691 -46.562 -26.406 1 98.12 91 LEU A C 1
ATOM 702 O O . LEU A 1 91 ? -7.688 -47.656 -25.812 1 98.12 91 LEU A O 1
ATOM 706 N N . LEU A 1 92 ? -8.398 -45.531 -25.969 1 98.44 92 LEU A N 1
ATOM 707 C CA . LEU A 1 92 ? -9.305 -45.688 -24.828 1 98.44 92 LEU A CA 1
ATOM 708 C C . LEU A 1 92 ? -10.383 -46.719 -25.125 1 98.44 92 LEU A C 1
ATOM 710 O O . LEU A 1 92 ? -10.68 -47.562 -24.281 1 98.44 92 LEU A O 1
ATOM 714 N N . LYS A 1 93 ? -10.93 -46.688 -26.328 1 97.88 93 LYS A N 1
ATOM 715 C CA . LYS A 1 93 ? -11.945 -47.656 -26.734 1 97.88 93 LYS A CA 1
ATOM 716 C C . LYS A 1 93 ? -11.391 -49.062 -26.734 1 97.88 93 LYS A C 1
ATOM 718 O O . LYS A 1 93 ? -12.062 -50 -26.281 1 97.88 93 LYS A O 1
ATOM 723 N N . LYS A 1 94 ? -10.219 -49.094 -27.281 1 97.81 94 LYS A N 1
ATOM 724 C CA . LYS A 1 94 ? -9.547 -50.375 -27.359 1 97.81 94 LYS A CA 1
ATOM 725 C C . LYS A 1 94 ? -9.508 -51.062 -25.984 1 97.81 94 LYS A C 1
ATOM 727 O O . LYS A 1 94 ? -9.688 -52.281 -25.875 1 97.81 94 LYS A O 1
ATOM 732 N N . HIS A 1 95 ? -9.297 -50.312 -24.969 1 98.44 95 HIS A N 1
ATOM 733 C CA . HIS A 1 95 ? -9.172 -50.875 -23.625 1 98.44 95 HIS A CA 1
ATOM 734 C C . HIS A 1 95 ? -10.5 -50.781 -22.875 1 98.44 95 HIS A C 1
ATOM 736 O O . HIS A 1 95 ? -10.555 -51.031 -21.672 1 98.44 95 HIS A O 1
ATOM 742 N N . ARG A 1 96 ? -11.594 -50.406 -23.531 1 98.12 96 ARG A N 1
ATOM 743 C CA . ARG A 1 96 ? -12.922 -50.219 -22.938 1 98.12 96 ARG A CA 1
ATOM 744 C C . ARG A 1 96 ? -12.859 -49.312 -21.719 1 98.12 96 ARG A C 1
ATOM 746 O O . ARG A 1 96 ? -13.516 -49.594 -20.703 1 98.12 96 ARG A O 1
ATOM 753 N N . ASN A 1 97 ? -11.922 -48.375 -21.734 1 98.5 97 ASN A N 1
ATOM 754 C CA . ASN A 1 97 ? -11.805 -47.375 -20.672 1 98.5 97 ASN A CA 1
ATOM 755 C C . ASN A 1 97 ? -12.664 -46.156 -20.969 1 98.5 97 ASN A C 1
ATOM 757 O O . ASN A 1 97 ? -12.383 -45.406 -21.891 1 98.5 97 ASN A O 1
ATOM 761 N N . THR A 1 98 ? -13.68 -45.969 -20.172 1 98.38 98 THR A N 1
ATOM 762 C CA . THR A 1 98 ? -14.602 -44.844 -20.406 1 98.38 98 THR A CA 1
ATOM 763 C C . THR A 1 98 ? -14.383 -43.75 -19.391 1 98.38 98 THR A C 1
ATOM 765 O O . THR A 1 98 ? -15.336 -43.094 -18.969 1 98.38 98 THR A O 1
ATOM 768 N N . CYS A 1 99 ? -13.156 -43.562 -18.891 1 98.5 99 CYS A N 1
ATOM 769 C CA . CYS A 1 99 ? -12.859 -42.469 -17.953 1 98.5 99 CYS A CA 1
ATOM 770 C C . CYS A 1 99 ? -13.188 -41.125 -18.578 1 98.5 99 CYS A C 1
ATOM 772 O O . CYS A 1 99 ? -13.266 -41 -19.797 1 98.5 99 CYS A O 1
ATOM 774 N N . PRO A 1 100 ? -13.43 -40.125 -17.719 1 98.69 100 PRO A N 1
ATOM 775 C CA . PRO A 1 100 ? -13.695 -38.781 -18.25 1 98.69 100 PRO A CA 1
ATOM 776 C C . PRO A 1 100 ? -12.523 -38.219 -19.047 1 98.69 100 PRO A C 1
ATOM 778 O O . PRO A 1 100 ? -11.367 -38.438 -18.688 1 98.69 100 PRO A O 1
ATOM 781 N N . VAL A 1 101 ? -12.852 -37.5 -20.188 1 98.75 101 VAL A N 1
ATOM 782 C CA . VAL A 1 101 ? -11.852 -36.875 -21.047 1 98.75 101 VAL A CA 1
ATOM 783 C C . VAL A 1 101 ? -12.141 -35.375 -21.156 1 98.75 101 VAL A C 1
ATOM 785 O O . VAL A 1 101 ? -13.242 -35 -21.547 1 98.75 101 VAL A O 1
ATOM 788 N N . MET A 1 102 ? -11.211 -34.562 -20.734 1 98.81 102 MET A N 1
ATOM 789 C CA . MET A 1 102 ? -11.273 -33.125 -20.891 1 98.81 102 MET A CA 1
ATOM 790 C C . MET A 1 102 ? -10.492 -32.688 -22.125 1 98.81 102 MET A C 1
ATOM 792 O O . MET A 1 102 ? -9.375 -33.156 -22.375 1 98.81 102 MET A O 1
ATOM 796 N N . LEU A 1 103 ? -11.078 -31.812 -22.969 1 98.19 103 LEU A N 1
ATOM 797 C CA . LEU A 1 103 ? -10.43 -31.297 -24.172 1 98.19 103 LEU A CA 1
ATOM 798 C C . LEU A 1 103 ? -10.203 -29.797 -24.062 1 98.19 103 LEU A C 1
ATOM 800 O O . LEU A 1 103 ? -11.141 -29.047 -23.766 1 98.19 103 LEU A O 1
ATOM 804 N N . SER A 1 104 ? -8.961 -29.422 -24.25 1 97.44 104 SER A N 1
ATOM 805 C CA . SER A 1 104 ? -8.641 -28 -24.406 1 97.44 104 SER A CA 1
ATOM 806 C C . SER A 1 104 ? -8.961 -27.531 -25.828 1 97.44 104 SER A C 1
ATOM 808 O O . SER A 1 104 ? -8.234 -27.844 -26.766 1 97.44 104 SER A O 1
ATOM 810 N N . SER A 1 105 ? -10.039 -26.875 -26.016 1 96.38 105 SER A N 1
ATOM 811 C CA . SER A 1 105 ? -10.406 -26.234 -27.266 1 96.38 105 SER A CA 1
ATOM 812 C C . SER A 1 105 ? -10.188 -24.719 -27.203 1 96.38 105 SER A C 1
ATOM 814 O O . SER A 1 105 ? -9.281 -24.25 -26.516 1 96.38 105 SER A O 1
ATOM 816 N N . SER A 1 106 ? -10.719 -23.953 -28.141 1 94.88 106 SER A N 1
ATOM 817 C CA . SER A 1 106 ? -10.516 -22.5 -28.25 1 94.88 106 SER A CA 1
ATOM 818 C C . SER A 1 106 ? -11.797 -21.797 -28.672 1 94.88 106 SER A C 1
ATOM 820 O O . SER A 1 106 ? -12.617 -22.375 -29.391 1 94.88 106 SER A O 1
ATOM 822 N N . ILE A 1 107 ? -11.898 -20.625 -28.234 1 93.25 107 ILE A N 1
ATOM 823 C CA . ILE A 1 107 ? -13.023 -19.812 -28.672 1 93.25 107 ILE A CA 1
ATOM 824 C C . ILE A 1 107 ? -12.984 -19.656 -30.203 1 93.25 107 ILE A C 1
ATOM 826 O O . ILE A 1 107 ? -14.008 -19.344 -30.828 1 93.25 107 ILE A O 1
ATOM 830 N N . GLN A 1 108 ? -11.93 -19.906 -30.75 1 91 108 GLN A N 1
ATOM 831 C CA . GLN A 1 108 ? -11.773 -19.797 -32.188 1 91 108 GLN A CA 1
ATOM 832 C C . GLN A 1 108 ? -12.484 -20.938 -32.938 1 91 108 GLN A C 1
ATOM 834 O O . GLN A 1 108 ? -12.648 -20.891 -34.156 1 91 108 GLN A O 1
ATOM 839 N N . ALA A 1 109 ? -12.914 -21.906 -32.156 1 93.06 109 ALA A N 1
ATOM 840 C CA . ALA A 1 109 ? -13.641 -23.016 -32.75 1 93.06 109 ALA A CA 1
ATOM 841 C C . ALA A 1 109 ? -14.914 -22.531 -33.469 1 93.06 109 ALA A C 1
ATOM 843 O O . ALA A 1 109 ? -15.477 -23.25 -34.281 1 93.06 109 ALA A O 1
ATOM 844 N N . GLU A 1 110 ? -15.281 -21.344 -33.094 1 92.62 110 GLU A N 1
ATOM 845 C CA . GLU A 1 110 ? -16.484 -20.766 -33.688 1 92.62 110 GLU A CA 1
ATOM 846 C C . GLU A 1 110 ? -16.156 -20.047 -35 1 92.62 110 GLU A C 1
ATOM 848 O O . GLU A 1 110 ? -17.062 -19.656 -35.75 1 92.62 110 GLU A O 1
ATOM 853 N N . LEU A 1 111 ? -14.938 -19.875 -35.219 1 91.12 111 LEU A N 1
ATOM 854 C CA . LEU A 1 111 ? -14.516 -19.125 -36.406 1 91.12 111 LEU A CA 1
ATOM 855 C C . LEU A 1 111 ? -14.258 -20.047 -37.594 1 91.12 111 LEU A C 1
ATOM 857 O O . LEU A 1 111 ? -13.898 -21.219 -37.406 1 91.12 111 LEU A O 1
ATOM 861 N N . ASP A 1 112 ? -14.383 -19.453 -38.75 1 89.94 112 ASP A N 1
ATOM 862 C CA . ASP A 1 112 ? -14.195 -20.219 -39.969 1 89.94 112 ASP A CA 1
ATOM 863 C C . ASP A 1 112 ? -12.773 -20.062 -40.5 1 89.94 112 ASP A C 1
ATOM 865 O O . ASP A 1 112 ? -12.578 -19.578 -41.625 1 89.94 112 ASP A O 1
ATOM 869 N N . ASN A 1 113 ? -11.781 -20.359 -39.75 1 87.75 113 ASN A N 1
ATOM 870 C CA . ASN A 1 113 ? -10.383 -20.438 -40.156 1 87.75 113 ASN A CA 1
ATOM 871 C C . ASN A 1 113 ? -9.781 -21.797 -39.844 1 87.75 113 ASN A C 1
ATOM 873 O O . ASN A 1 113 ? -10.391 -22.609 -39.125 1 87.75 113 ASN A O 1
ATOM 877 N N . PRO A 1 114 ? -8.719 -22.156 -40.438 1 84.38 114 PRO A N 1
ATOM 878 C CA . PRO A 1 114 ? -8.164 -23.516 -40.312 1 84.38 114 PRO A CA 1
ATOM 879 C C . PRO A 1 114 ? -7.957 -23.922 -38.844 1 84.38 114 PRO A C 1
ATOM 881 O O . PRO A 1 114 ? -8.25 -25.062 -38.469 1 84.38 114 PRO A O 1
ATOM 884 N N . TYR A 1 115 ? -7.508 -23.078 -38.094 1 86 115 TYR A N 1
ATOM 885 C CA . TYR A 1 115 ? -7.312 -23.359 -36.688 1 86 115 TYR A CA 1
ATOM 886 C C . TYR A 1 115 ? -8.648 -23.641 -36 1 86 115 TYR A C 1
ATOM 888 O O . TYR A 1 115 ? -8.789 -24.641 -35.281 1 86 115 TYR A O 1
ATOM 896 N N . GLY A 1 116 ? -9.562 -22.75 -36.219 1 90.06 116 GLY A N 1
ATOM 897 C CA . GLY A 1 116 ? -10.898 -22.922 -35.656 1 90.06 116 GLY A CA 1
ATOM 898 C C . GLY A 1 116 ? -11.57 -24.219 -36.062 1 90.06 116 GLY A C 1
ATOM 899 O O . GLY A 1 116 ? -12.156 -24.922 -35.25 1 90.06 116 GLY A O 1
ATOM 900 N N . GLN A 1 117 ? -11.398 -24.516 -37.281 1 89.88 117 GLN A N 1
ATOM 901 C CA . GLN A 1 117 ? -11.984 -25.734 -37.844 1 89.88 117 GLN A CA 1
ATOM 902 C C . GLN A 1 117 ? -11.352 -26.984 -37.219 1 89.88 117 GLN A C 1
ATOM 904 O O . GLN A 1 117 ? -12.039 -27.969 -36.969 1 89.88 117 GLN A O 1
ATOM 909 N N . SER A 1 118 ? -10.078 -26.906 -37.031 1 88.56 118 SER A N 1
ATOM 910 C CA . SER A 1 118 ? -9.391 -28.047 -36.406 1 88.56 118 SER A CA 1
ATOM 911 C C . SER A 1 118 ? -9.867 -28.281 -34.969 1 88.56 118 SER A C 1
ATOM 913 O O . SER A 1 118 ? -10.047 -29.422 -34.562 1 88.56 118 SER A O 1
ATOM 915 N N . LYS A 1 119 ? -10.016 -27.141 -34.25 1 92.69 119 LYS A N 1
ATOM 916 C CA . LYS A 1 119 ? -10.5 -27.266 -32.875 1 92.69 119 LYS A CA 1
ATOM 917 C C . LYS A 1 119 ? -11.93 -27.781 -32.844 1 92.69 119 LYS A C 1
ATOM 919 O O . LYS A 1 119 ? -12.266 -28.641 -32.031 1 92.69 119 LYS A O 1
ATOM 924 N N . LYS A 1 120 ? -12.719 -27.297 -33.75 1 94.19 120 LYS A N 1
ATOM 925 C CA . LYS A 1 120 ? -14.102 -27.75 -33.844 1 94.19 120 LYS A CA 1
ATOM 926 C C . LYS A 1 120 ? -14.18 -29.25 -34.156 1 94.19 120 LYS A C 1
ATOM 928 O O . LYS A 1 120 ? -15.016 -29.969 -33.625 1 94.19 120 LYS A O 1
ATOM 933 N N . ALA A 1 121 ? -13.391 -29.656 -35.031 1 92.94 121 ALA A N 1
ATOM 934 C CA . ALA A 1 121 ? -13.352 -31.078 -35.406 1 92.94 121 ALA A CA 1
ATOM 935 C C . ALA A 1 121 ? -13.008 -31.938 -34.188 1 92.94 121 ALA A C 1
ATOM 937 O O . ALA A 1 121 ? -13.562 -33.031 -34.031 1 92.94 121 ALA A O 1
ATOM 938 N N . GLY A 1 122 ? -12.086 -31.5 -33.438 1 93.81 122 GLY A N 1
ATOM 939 C CA . GLY A 1 122 ? -11.758 -32.188 -32.188 1 93.81 122 GLY A CA 1
ATOM 940 C C . GLY A 1 122 ? -12.93 -32.281 -31.234 1 93.81 122 GLY A C 1
ATOM 941 O O . GLY A 1 122 ? -13.148 -33.312 -30.594 1 93.81 122 GLY A O 1
ATOM 942 N N . GLU A 1 123 ? -13.672 -31.188 -31.125 1 96.5 123 GLU A N 1
ATOM 943 C CA . GLU A 1 123 ? -14.875 -31.172 -30.297 1 96.5 123 GLU A CA 1
ATOM 944 C C . GLU A 1 123 ? -15.875 -32.219 -30.766 1 96.5 123 GLU A C 1
ATOM 946 O O . GLU A 1 123 ? -16.406 -33 -29.938 1 96.5 123 GLU A O 1
ATOM 951 N N . ASP A 1 124 ? -16.062 -32.219 -32.031 1 96.19 124 ASP A N 1
ATOM 952 C CA . ASP A 1 124 ? -17.047 -33.125 -32.594 1 96.19 124 ASP A CA 1
ATOM 953 C C . ASP A 1 124 ? -16.656 -34.594 -32.375 1 96.19 124 ASP A C 1
ATOM 955 O O . ASP A 1 124 ? -17.5 -35.438 -32.094 1 96.19 124 ASP A O 1
ATOM 959 N N . LEU A 1 125 ? -15.406 -34.844 -32.5 1 96.25 125 LEU A N 1
ATOM 960 C CA . LEU A 1 125 ? -14.906 -36.188 -32.219 1 96.25 125 LEU A CA 1
ATOM 961 C C . LEU A 1 125 ? -15.211 -36.625 -30.797 1 96.25 125 LEU A C 1
ATOM 963 O O . LEU A 1 125 ? -15.578 -37.75 -30.547 1 96.25 125 LEU A O 1
ATOM 967 N N . LEU A 1 126 ? -15.016 -35.719 -29.906 1 97.75 126 LEU A N 1
ATOM 968 C CA . LEU A 1 126 ? -15.242 -36.031 -28.5 1 97.75 126 LEU A CA 1
ATOM 969 C C . LEU A 1 126 ? -16.734 -36.25 -28.234 1 97.75 126 LEU A C 1
ATOM 971 O O . LEU A 1 126 ? -17.109 -37.156 -27.469 1 97.75 126 LEU A O 1
ATOM 975 N N . PHE A 1 127 ? -17.562 -35.406 -28.828 1 97.62 127 PHE A N 1
ATOM 976 C CA . PHE A 1 127 ? -19 -35.594 -28.656 1 97.62 127 PHE A CA 1
ATOM 977 C C . PHE A 1 127 ? -19.453 -36.938 -29.188 1 97.62 127 PHE A C 1
ATOM 979 O O . PHE A 1 127 ? -20.266 -37.625 -28.547 1 97.62 127 PHE A O 1
ATOM 986 N N . ARG A 1 128 ? -18.969 -37.312 -30.297 1 97.25 128 ARG A N 1
ATOM 987 C CA . ARG A 1 128 ? -19.297 -38.625 -30.859 1 97.25 128 ARG A CA 1
ATOM 988 C C . ARG A 1 128 ? -18.797 -39.75 -29.969 1 97.25 128 ARG A C 1
ATOM 990 O O . ARG A 1 128 ? -19.5 -40.719 -29.766 1 97.25 128 ARG A O 1
ATOM 997 N N . TYR A 1 129 ? -17.609 -39.562 -29.547 1 97.81 129 TYR A N 1
ATOM 998 C CA . TYR A 1 129 ? -17.031 -40.531 -28.625 1 97.81 129 TYR A CA 1
ATOM 999 C C . TYR A 1 129 ? -17.922 -40.719 -27.391 1 97.81 129 TYR A C 1
ATOM 1001 O O . TYR A 1 129 ? -18.172 -41.844 -26.969 1 97.81 129 TYR A O 1
ATOM 1009 N N . ALA A 1 130 ? -18.359 -39.656 -26.812 1 98.12 130 ALA A N 1
ATOM 1010 C CA . ALA A 1 130 ? -19.25 -39.688 -25.641 1 98.12 130 ALA A CA 1
ATOM 1011 C C . ALA A 1 130 ? -20.547 -40.438 -25.969 1 98.12 130 ALA A C 1
ATOM 1013 O O . ALA A 1 130 ? -21.031 -41.219 -25.156 1 98.12 130 ALA A O 1
ATOM 1014 N N . GLU A 1 131 ? -21.062 -40.188 -27.094 1 97.62 131 GLU A N 1
ATOM 1015 C CA . GLU A 1 131 ? -22.297 -40.844 -27.531 1 97.62 131 GLU A CA 1
ATOM 1016 C C . GLU A 1 131 ? -22.109 -42.344 -27.672 1 97.62 131 GLU A C 1
ATOM 1018 O O . GLU A 1 131 ? -22.984 -43.125 -27.297 1 97.62 131 GLU A O 1
ATOM 1023 N N . GLN A 1 132 ? -20.984 -42.688 -28.156 1 97.56 132 GLN A N 1
ATOM 1024 C CA . GLN A 1 132 ? -20.703 -44.062 -28.469 1 97.56 132 GLN A CA 1
ATOM 1025 C C . GLN A 1 132 ? -20.359 -44.875 -27.219 1 97.56 132 GLN A C 1
ATOM 1027 O O . GLN A 1 132 ? -20.703 -46.031 -27.109 1 97.56 132 GLN A O 1
ATOM 1032 N N . THR A 1 133 ? -19.703 -44.281 -26.281 1 97.88 133 THR A N 1
ATOM 1033 C CA . THR A 1 133 ? -19.125 -45.062 -25.188 1 97.88 133 THR A CA 1
ATOM 1034 C C . THR A 1 133 ? -19.797 -44.75 -23.859 1 97.88 133 THR A C 1
ATOM 1036 O O . THR A 1 133 ? -19.656 -45.469 -22.891 1 97.88 133 THR A O 1
ATOM 1039 N N . GLY A 1 134 ? -20.469 -43.594 -23.797 1 97.56 134 GLY A N 1
ATOM 1040 C CA . GLY A 1 134 ? -21.047 -43.125 -22.547 1 97.56 134 GLY A CA 1
ATOM 1041 C C . GLY A 1 134 ? -20.062 -42.375 -21.656 1 97.56 134 GLY A C 1
ATOM 1042 O O . GLY A 1 134 ? -20.406 -41.938 -20.562 1 97.56 134 GLY A O 1
ATOM 1043 N N . ALA A 1 135 ? -18.875 -42.219 -22.172 1 98.31 135 ALA A N 1
ATOM 1044 C CA . ALA A 1 135 ? -17.859 -41.5 -21.406 1 98.31 135 ALA A CA 1
ATOM 1045 C C . ALA A 1 135 ? -18.219 -40.031 -21.188 1 98.31 135 ALA A C 1
ATOM 1047 O O . ALA A 1 135 ? -18.812 -39.406 -22.078 1 98.31 135 ALA A O 1
ATOM 1048 N N . LYS A 1 136 ? -17.906 -39.5 -20 1 98.25 136 LYS A N 1
ATOM 1049 C CA . LYS A 1 136 ? -18.047 -38.062 -19.75 1 98.25 136 LYS A CA 1
ATOM 1050 C C . LYS A 1 136 ? -16.984 -37.281 -20.5 1 98.25 136 LYS A C 1
ATOM 1052 O O . LYS A 1 136 ? -15.797 -37.625 -20.438 1 98.25 136 LYS A O 1
ATOM 1057 N N . VAL A 1 137 ? -17.422 -36.25 -21.234 1 98.38 137 VAL A N 1
ATOM 1058 C CA . VAL A 1 137 ? -16.469 -35.406 -21.938 1 98.38 137 VAL A CA 1
ATOM 1059 C C . VAL A 1 137 ? -16.641 -33.969 -21.484 1 98.38 137 VAL A C 1
ATOM 1061 O O . VAL A 1 137 ? -17.766 -33.5 -21.25 1 98.38 137 VAL A O 1
ATOM 1064 N N . LEU A 1 138 ? -15.578 -33.25 -21.219 1 98.69 138 LEU A N 1
ATOM 1065 C CA . LEU A 1 138 ? -15.531 -31.859 -20.812 1 98.69 138 LEU A CA 1
ATOM 1066 C C . LEU A 1 138 ? -14.766 -31.016 -21.828 1 98.69 138 LEU A C 1
ATOM 1068 O O . LEU A 1 138 ? -13.555 -31.188 -21.984 1 98.69 138 LEU A O 1
ATOM 1072 N N . ILE A 1 139 ? -15.453 -30.188 -22.547 1 98.56 139 ILE A N 1
ATOM 1073 C CA . ILE A 1 139 ? -14.812 -29.375 -23.578 1 98.56 139 ILE A CA 1
ATOM 1074 C C . ILE A 1 139 ? -14.734 -27.922 -23.125 1 98.56 139 ILE A C 1
ATOM 1076 O O . ILE A 1 139 ? -15.75 -27.312 -22.781 1 98.56 139 ILE A O 1
ATOM 1080 N N . TYR A 1 140 ? -13.531 -27.391 -23.047 1 98.44 140 TYR A N 1
ATOM 1081 C CA . TYR A 1 140 ? -13.281 -26 -22.672 1 98.44 140 TYR A CA 1
ATOM 1082 C C . TYR A 1 140 ? -12.875 -25.172 -23.891 1 98.44 140 TYR A C 1
ATOM 1084 O O . TYR A 1 140 ? -11.82 -25.406 -24.484 1 98.44 140 TYR A O 1
ATOM 1092 N N . ARG A 1 141 ? -13.695 -24.266 -24.297 1 97.56 141 ARG A N 1
ATOM 1093 C CA . ARG A 1 141 ? -13.281 -23.281 -25.297 1 97.56 141 ARG A CA 1
ATOM 1094 C C . ARG A 1 141 ? -12.57 -22.109 -24.641 1 97.56 141 ARG A C 1
ATOM 1096 O O . ARG A 1 141 ? -13.188 -21.062 -24.391 1 97.56 141 ARG A O 1
ATOM 1103 N N . PHE A 1 142 ? -11.32 -22.266 -24.391 1 97.5 142 PHE A N 1
ATOM 1104 C CA . PHE A 1 142 ? -10.539 -21.25 -23.688 1 97.5 142 PHE A CA 1
ATOM 1105 C C . PHE A 1 142 ? -10.344 -20.016 -24.547 1 97.5 142 PHE A C 1
ATOM 1107 O O . PHE A 1 142 ? -10.062 -20.125 -25.734 1 97.5 142 PHE A O 1
ATOM 1114 N N . PRO A 1 143 ? -10.523 -18.844 -23.984 1 96.69 143 PRO A N 1
ATOM 1115 C CA . PRO A 1 143 ? -10.055 -17.641 -24.672 1 96.69 143 PRO A CA 1
ATOM 1116 C C . PRO A 1 143 ? -8.531 -17.484 -24.625 1 96.69 143 PRO A C 1
ATOM 1118 O O . PRO A 1 143 ? -7.809 -18.484 -24.625 1 96.69 143 PRO A O 1
ATOM 1121 N N . ASN A 1 144 ? -8.023 -16.281 -24.641 1 96.75 144 ASN A N 1
ATOM 1122 C CA . ASN A 1 144 ? -6.586 -16.078 -24.531 1 96.75 144 ASN A CA 1
ATOM 1123 C C . ASN A 1 144 ? -6.082 -16.375 -23.109 1 96.75 144 ASN A C 1
ATOM 1125 O O . ASN A 1 144 ? -6.434 -15.68 -22.172 1 96.75 144 ASN A O 1
ATOM 1129 N N . LEU A 1 145 ? -5.336 -17.406 -23.047 1 98.19 145 LEU A N 1
ATOM 1130 C CA . LEU A 1 145 ? -4.742 -17.766 -21.766 1 98.19 145 LEU A CA 1
ATOM 1131 C C . LEU A 1 145 ? -3.404 -17.062 -21.562 1 98.19 145 LEU A C 1
ATOM 1133 O O . LEU A 1 145 ? -2.68 -16.812 -22.531 1 98.19 145 LEU A O 1
ATOM 1137 N N . PHE A 1 146 ? -3.125 -16.703 -20.297 1 98.69 146 PHE A N 1
ATOM 1138 C CA . PHE A 1 146 ? -1.831 -16.094 -20.031 1 98.69 146 PHE A CA 1
ATOM 1139 C C . PHE A 1 146 ? -1.332 -16.484 -18.641 1 98.69 146 PHE A C 1
ATOM 1141 O O . PHE A 1 146 ? -2.121 -16.875 -17.781 1 98.69 146 PHE A O 1
ATOM 1148 N N . GLY A 1 147 ? -0.046 -16.422 -18.438 1 98.69 147 GLY A N 1
ATOM 1149 C CA . GLY A 1 147 ? 0.598 -16.781 -17.188 1 98.69 147 GLY A CA 1
ATOM 1150 C C . GLY A 1 147 ? 2.01 -17.297 -17.359 1 98.69 147 GLY A C 1
ATOM 1151 O O . GLY A 1 147 ? 2.562 -17.25 -18.469 1 98.69 147 GLY A O 1
ATOM 1152 N N . LYS A 1 148 ? 2.545 -17.781 -16.312 1 98.31 148 LYS A N 1
ATOM 1153 C CA . LYS A 1 148 ? 3.934 -18.234 -16.328 1 98.31 148 LYS A CA 1
ATOM 1154 C C . LYS A 1 148 ? 4.105 -19.422 -17.25 1 98.31 148 LYS A C 1
ATOM 1156 O O . LYS A 1 148 ? 3.201 -20.25 -17.391 1 98.31 148 LYS A O 1
ATOM 1161 N N . TRP A 1 149 ? 5.23 -19.469 -17.984 1 96.94 149 TRP A N 1
ATOM 1162 C CA . TRP A 1 149 ? 5.781 -20.578 -18.766 1 96.94 149 TRP A CA 1
ATOM 1163 C C . TRP A 1 149 ? 5.121 -20.641 -20.141 1 96.94 149 TRP A C 1
ATOM 1165 O O . TRP A 1 149 ? 5.344 -21.594 -20.891 1 96.94 149 TRP A O 1
ATOM 1175 N N . CYS A 1 150 ? 4.273 -19.719 -20.469 1 98.06 150 CYS A N 1
ATOM 1176 C CA . CYS A 1 150 ? 3.791 -19.625 -21.844 1 98.06 150 CYS A CA 1
ATOM 1177 C C . CYS A 1 150 ? 4.922 -19.25 -22.797 1 98.06 150 CYS A C 1
ATOM 1179 O O . CYS A 1 150 ? 5.727 -18.375 -22.484 1 98.06 150 CYS A O 1
ATOM 1181 N N . ARG A 1 151 ? 4.977 -19.875 -23.875 1 96.44 151 ARG A N 1
ATOM 1182 C CA . ARG A 1 151 ? 6.035 -19.609 -24.844 1 96.44 151 ARG A CA 1
ATOM 1183 C C . ARG A 1 151 ? 5.836 -18.25 -25.5 1 96.44 151 ARG A C 1
ATOM 1185 O O . ARG A 1 151 ? 4.809 -18 -26.141 1 96.44 151 ARG A O 1
ATOM 1192 N N . PRO A 1 152 ? 6.82 -17.328 -25.359 1 97.44 152 PRO A N 1
ATOM 1193 C CA . PRO A 1 152 ? 6.699 -16.016 -26.016 1 97.44 152 PRO A CA 1
ATOM 1194 C C . PRO A 1 152 ? 7.023 -16.078 -27.516 1 97.44 152 PRO A C 1
ATOM 1196 O O . PRO A 1 152 ? 7.652 -17.031 -27.969 1 97.44 152 PRO A O 1
ATOM 1199 N N . ASN A 1 153 ? 6.551 -15 -28.203 1 96 153 ASN A N 1
ATOM 1200 C CA . ASN A 1 153 ? 6.82 -14.828 -29.625 1 96 153 ASN A CA 1
ATOM 1201 C C . ASN A 1 153 ? 6.336 -16.031 -30.438 1 96 153 ASN A C 1
ATOM 1203 O O . ASN A 1 153 ? 7.035 -16.5 -31.344 1 96 153 ASN A O 1
ATOM 1207 N N . TYR A 1 154 ? 5.266 -16.547 -30 1 92.06 154 TYR A N 1
ATOM 1208 C CA . TYR A 1 154 ? 4.582 -17.656 -30.656 1 92.06 154 TYR A CA 1
ATOM 1209 C C . TYR A 1 154 ? 3.107 -17.344 -30.875 1 92.06 154 TYR A C 1
ATOM 1211 O O . TYR A 1 154 ? 2.754 -16.562 -31.766 1 92.06 154 TYR A O 1
ATOM 1219 N N . ASN A 1 155 ? 2.199 -17.609 -29.906 1 87.75 155 ASN A N 1
ATOM 1220 C CA . ASN A 1 155 ? 0.776 -17.391 -30.141 1 87.75 155 ASN A CA 1
ATOM 1221 C C . ASN A 1 155 ? 0.125 -16.609 -29.016 1 87.75 155 ASN A C 1
ATOM 1223 O O . ASN A 1 155 ? -1.1 -16.609 -28.875 1 87.75 155 ASN A O 1
ATOM 1227 N N . SER A 1 156 ? 0.893 -16.062 -28.172 1 94.38 156 SER A N 1
ATOM 1228 C CA . SER A 1 156 ? 0.37 -15.312 -27.031 1 94.38 156 SER A CA 1
ATOM 1229 C C . SER A 1 156 ? 0.905 -13.883 -27.016 1 94.38 156 SER A C 1
ATOM 1231 O O . SER A 1 156 ? 2.104 -13.664 -26.828 1 94.38 156 SER A O 1
ATOM 1233 N N . ALA A 1 157 ? 0.008 -12.961 -27.141 1 96.38 157 ALA A N 1
ATOM 1234 C CA . ALA A 1 157 ? 0.403 -11.555 -27.078 1 96.38 157 ALA A CA 1
ATOM 1235 C C . ALA A 1 157 ? 0.955 -11.195 -25.703 1 96.38 157 ALA A C 1
ATOM 1237 O O . ALA A 1 157 ? 1.994 -10.539 -25.594 1 96.38 157 ALA A O 1
ATOM 1238 N N . VAL A 1 158 ? 0.313 -11.664 -24.641 1 98.5 158 VAL A N 1
ATOM 1239 C CA . VAL A 1 158 ? 0.706 -11.305 -23.281 1 98.5 158 VAL A CA 1
ATOM 1240 C C . VAL A 1 158 ? 2.092 -11.875 -22.969 1 98.5 158 VAL A C 1
ATOM 1242 O O . VAL A 1 158 ? 2.963 -11.156 -22.469 1 98.5 158 VAL A O 1
ATOM 1245 N N . ALA A 1 159 ? 2.312 -13.125 -23.328 1 98.62 159 ALA A N 1
ATOM 1246 C CA . ALA A 1 159 ? 3.625 -13.734 -23.109 1 98.62 159 ALA A CA 1
ATOM 1247 C C . ALA A 1 159 ? 4.707 -12.992 -23.891 1 98.62 159 ALA A C 1
ATOM 1249 O O . ALA A 1 159 ? 5.797 -12.742 -23.359 1 98.62 159 ALA A O 1
ATOM 1250 N N . THR A 1 160 ? 4.367 -12.68 -25.094 1 98.56 160 THR A N 1
ATOM 1251 C CA . THR A 1 160 ? 5.316 -11.984 -25.953 1 98.56 160 THR A CA 1
ATOM 1252 C C . THR A 1 160 ? 5.656 -10.609 -25.391 1 98.56 160 THR A C 1
ATOM 1254 O O . THR A 1 160 ? 6.832 -10.242 -25.312 1 98.56 160 THR A O 1
ATOM 1257 N N . PHE A 1 161 ? 4.621 -9.852 -25 1 98.75 161 PHE A N 1
ATOM 1258 C CA . PHE A 1 161 ? 4.852 -8.531 -24.422 1 98.75 161 PHE A CA 1
ATOM 1259 C C . PHE A 1 161 ? 5.688 -8.625 -23.156 1 98.75 161 PHE A C 1
ATOM 1261 O O . PHE A 1 161 ? 6.66 -7.879 -23 1 98.75 161 PHE A O 1
ATOM 1268 N N . CYS A 1 162 ? 5.344 -9.508 -22.25 1 98.88 162 CYS A N 1
ATOM 1269 C CA . CYS A 1 162 ? 6.086 -9.664 -21 1 98.88 162 CYS A CA 1
ATOM 1270 C C . CYS A 1 162 ? 7.551 -9.984 -21.281 1 98.88 162 CYS A C 1
ATOM 1272 O O . CYS A 1 162 ? 8.445 -9.328 -20.734 1 98.88 162 CYS A O 1
ATOM 1274 N N . HIS A 1 163 ? 7.789 -10.953 -22.125 1 98.81 163 HIS A N 1
ATOM 1275 C CA . HIS A 1 163 ? 9.141 -11.391 -22.438 1 98.81 163 HIS A CA 1
ATOM 1276 C C . HIS A 1 163 ? 9.945 -10.281 -23.109 1 98.81 163 HIS A C 1
ATOM 1278 O O . HIS A 1 163 ? 11.055 -9.969 -22.672 1 98.81 163 HIS A O 1
ATOM 1284 N N . ASN A 1 164 ? 9.367 -9.773 -24.141 1 98.81 164 ASN A N 1
ATOM 1285 C CA . ASN A 1 164 ? 10.102 -8.797 -24.938 1 98.81 164 ASN A CA 1
ATOM 1286 C C . ASN A 1 164 ? 10.398 -7.535 -24.125 1 98.81 164 ASN A C 1
ATOM 1288 O O . ASN A 1 164 ? 11.516 -7.023 -24.172 1 98.81 164 ASN A O 1
ATOM 1292 N N . ILE A 1 165 ? 9.461 -7.043 -23.375 1 98.75 165 ILE A N 1
ATOM 1293 C CA . ILE A 1 165 ? 9.68 -5.84 -22.594 1 98.75 165 ILE A CA 1
ATOM 1294 C C . ILE A 1 165 ? 10.711 -6.117 -21.5 1 98.75 165 ILE A C 1
ATOM 1296 O O . ILE A 1 165 ? 11.617 -5.312 -21.281 1 98.75 165 ILE A O 1
ATOM 1300 N N . ALA A 1 166 ? 10.633 -7.23 -20.875 1 98.62 166 ALA A N 1
ATOM 1301 C CA . ALA A 1 166 ? 11.586 -7.605 -19.844 1 98.62 166 ALA A CA 1
ATOM 1302 C C . ALA A 1 166 ? 13.008 -7.707 -20.406 1 98.62 166 ALA A C 1
ATOM 1304 O O . ALA A 1 166 ? 13.984 -7.484 -19.688 1 98.62 166 ALA A O 1
ATOM 1305 N N . HIS A 1 167 ? 13.148 -8.023 -21.703 1 98.38 167 HIS A N 1
ATOM 1306 C CA . HIS A 1 167 ? 14.453 -8.258 -22.328 1 98.38 167 HIS A CA 1
ATOM 1307 C C . HIS A 1 167 ? 14.852 -7.098 -23.219 1 98.38 167 HIS A C 1
ATOM 1309 O O . HIS A 1 167 ? 15.758 -7.23 -24.047 1 98.38 167 HIS A O 1
ATOM 1315 N N . ASP A 1 168 ? 14.133 -6.074 -23.203 1 98 168 ASP A N 1
ATOM 1316 C CA . ASP A 1 168 ? 14.414 -4.867 -23.984 1 98 168 ASP A CA 1
ATOM 1317 C C . ASP A 1 168 ? 14.281 -5.125 -25.484 1 98 168 ASP A C 1
ATOM 1319 O O . ASP A 1 168 ? 15.078 -4.625 -26.281 1 98 168 ASP A O 1
ATOM 1323 N N . LEU A 1 169 ? 13.414 -6.004 -25.812 1 98.31 169 LEU A N 1
ATOM 1324 C CA . LEU A 1 169 ? 13.055 -6.258 -27.203 1 98.31 169 LEU A CA 1
ATOM 1325 C C . LEU A 1 169 ? 11.789 -5.5 -27.578 1 98.31 169 LEU A C 1
ATOM 1327 O O . LEU A 1 169 ? 10.945 -5.215 -26.719 1 98.31 169 LEU A O 1
ATOM 1331 N N . PRO A 1 170 ? 11.609 -5.16 -28.781 1 97.38 170 PRO A N 1
ATOM 1332 C CA . PRO A 1 170 ? 10.43 -4.406 -29.203 1 97.38 170 PRO A CA 1
ATOM 1333 C C . PRO A 1 170 ? 9.156 -5.258 -29.203 1 97.38 170 PRO A C 1
ATOM 1335 O O . PRO A 1 170 ? 9.234 -6.48 -29.328 1 97.38 170 PRO A O 1
ATOM 1338 N N . ILE A 1 171 ? 8.07 -4.605 -28.984 1 97.44 171 ILE A N 1
ATOM 1339 C CA . ILE A 1 171 ? 6.781 -5.254 -29.188 1 97.44 171 ILE A CA 1
ATOM 1340 C C . ILE A 1 171 ? 6.012 -4.551 -30.297 1 97.44 171 ILE A C 1
ATOM 1342 O O . ILE A 1 171 ? 6.285 -3.389 -30.609 1 97.44 171 ILE A O 1
ATOM 1346 N N . GLN A 1 172 ? 5.117 -5.277 -30.922 1 95.31 172 GLN A N 1
ATOM 1347 C CA . GLN A 1 172 ? 4.246 -4.73 -31.953 1 95.31 172 GLN A CA 1
ATOM 1348 C C . GLN A 1 172 ? 2.785 -4.777 -31.531 1 95.31 172 GLN A C 1
ATOM 1350 O O . GLN A 1 172 ? 2.268 -5.84 -31.172 1 95.31 172 GLN A O 1
ATOM 1355 N N . VAL A 1 173 ? 2.211 -3.596 -31.469 1 95.81 173 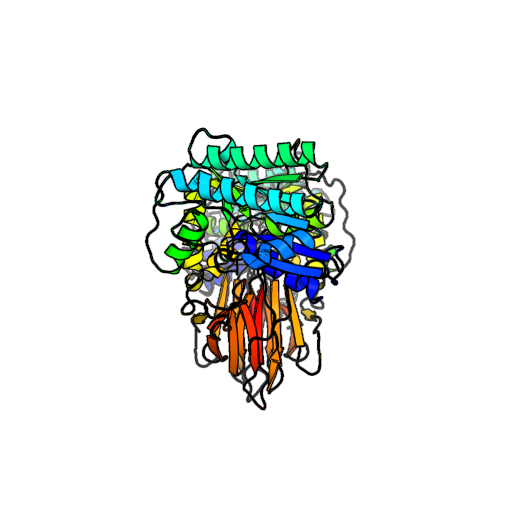VAL A N 1
ATOM 1356 C CA . VAL A 1 173 ? 0.783 -3.479 -31.188 1 95.81 173 VAL A CA 1
ATOM 1357 C C . VAL A 1 173 ? 0.056 -2.986 -32.438 1 95.81 173 VAL A C 1
ATOM 1359 O O . VAL A 1 173 ? 0.018 -1.784 -32.719 1 95.81 173 VAL A O 1
ATOM 1362 N N . ASN A 1 174 ? -0.56 -3.82 -33.156 1 93.12 174 ASN A N 1
ATOM 1363 C CA . ASN A 1 174 ? -1.174 -3.467 -34.438 1 93.12 174 ASN A CA 1
ATOM 1364 C C . ASN A 1 174 ? -2.412 -2.598 -34.219 1 93.12 174 ASN A C 1
ATOM 1366 O O . ASN A 1 174 ? -2.574 -1.579 -34.906 1 93.12 174 ASN A O 1
ATOM 1370 N N . ASP A 1 175 ? -3.295 -2.994 -33.344 1 96.69 175 ASP A N 1
ATOM 1371 C CA . ASP A 1 175 ? -4.504 -2.256 -33 1 96.69 175 ASP A CA 1
ATOM 1372 C C . ASP A 1 175 ? -4.664 -2.152 -31.469 1 96.69 175 ASP A C 1
ATOM 1374 O O . ASP A 1 175 ? -5.207 -3.059 -30.844 1 96.69 175 ASP A O 1
ATOM 1378 N N . PRO A 1 176 ? -4.293 -1.031 -30.969 1 96.75 176 PRO A N 1
ATOM 1379 C CA . PRO A 1 176 ? -4.348 -0.868 -29.516 1 96.75 176 PRO A CA 1
ATOM 1380 C C . PRO A 1 176 ? -5.762 -0.988 -28.969 1 96.75 176 PRO A C 1
ATOM 1382 O O . PRO A 1 176 ? -5.941 -1.273 -27.781 1 96.75 176 PRO A O 1
ATOM 1385 N N . SER A 1 177 ? -6.734 -0.782 -29.797 1 97.69 177 SER A N 1
ATOM 1386 C CA . SER A 1 177 ? -8.117 -0.791 -29.328 1 97.69 177 SER A CA 1
ATOM 1387 C C . SER A 1 177 ? -8.703 -2.199 -29.359 1 97.69 177 SER A C 1
ATOM 1389 O O . SER A 1 177 ? -9.789 -2.434 -28.828 1 97.69 177 SER A O 1
ATOM 1391 N N . HIS A 1 178 ? -7.957 -3.166 -29.938 1 96.81 178 HIS A N 1
ATOM 1392 C CA . HIS A 1 178 ? -8.43 -4.543 -30 1 96.81 178 HIS A CA 1
ATOM 1393 C C . HIS A 1 178 ? -8.742 -5.09 -28.609 1 96.81 178 HIS A C 1
ATOM 1395 O O . HIS A 1 178 ? -7.887 -5.051 -27.719 1 96.81 178 HIS A O 1
ATOM 1401 N N . GLN A 1 179 ? -9.945 -5.598 -28.469 1 97.19 179 GLN A N 1
ATOM 1402 C CA . GLN A 1 179 ? -10.398 -6.121 -27.188 1 97.19 179 GLN A CA 1
ATOM 1403 C C . GLN A 1 179 ? -9.977 -7.582 -27 1 97.19 179 GLN A C 1
ATOM 1405 O O . GLN A 1 179 ? -10.203 -8.406 -27.891 1 97.19 179 GLN A O 1
ATOM 1410 N N . MET A 1 180 ? -9.414 -7.883 -25.859 1 96.31 180 MET A N 1
ATOM 1411 C CA . MET A 1 180 ? -8.992 -9.242 -25.531 1 96.31 180 MET A CA 1
ATOM 1412 C C . MET A 1 180 ? -9.797 -9.797 -24.359 1 96.31 180 MET A C 1
ATOM 1414 O O . MET A 1 180 ? -10.062 -9.086 -23.391 1 96.31 180 MET A O 1
ATOM 1418 N N . THR A 1 181 ? -10.227 -10.961 -24.5 1 97.69 181 THR A N 1
ATOM 1419 C CA . THR A 1 181 ? -10.711 -11.758 -23.375 1 97.69 181 THR A CA 1
ATOM 1420 C C . THR A 1 181 ? -9.609 -12.688 -22.859 1 97.69 181 THR A C 1
ATOM 1422 O O . THR A 1 181 ? -9.094 -13.516 -23.609 1 97.69 181 THR A O 1
ATOM 1425 N N . LEU A 1 182 ? -9.297 -12.531 -21.547 1 98.5 182 LEU A N 1
ATOM 1426 C CA . LEU A 1 182 ? -8.148 -13.242 -21 1 98.5 182 LEU A CA 1
ATOM 1427 C C . LEU A 1 182 ? -8.57 -14.109 -19.812 1 98.5 182 LEU A C 1
ATOM 1429 O O . LEU A 1 182 ? -9.445 -13.734 -19.031 1 98.5 182 LEU A O 1
ATOM 1433 N N . VAL A 1 183 ? -7.969 -15.227 -19.688 1 98.69 183 VAL A N 1
ATOM 1434 C CA . VAL A 1 183 ? -8.094 -16.047 -18.484 1 98.69 183 VAL A CA 1
ATOM 1435 C C . VAL A 1 183 ? -6.703 -16.438 -17.984 1 98.69 183 VAL A C 1
ATOM 1437 O O . VAL A 1 183 ? -5.84 -16.844 -18.766 1 98.69 183 VAL A O 1
ATOM 1440 N N . TYR A 1 184 ? -6.508 -16.266 -16.734 1 98.75 184 TYR A N 1
ATOM 1441 C CA . TYR A 1 184 ? -5.215 -16.469 -16.078 1 98.75 184 TYR A CA 1
ATOM 1442 C C . TYR A 1 184 ? -4.941 -17.953 -15.844 1 98.75 184 TYR A C 1
ATOM 1444 O O . TYR A 1 184 ? -5.844 -18.703 -15.461 1 98.75 184 TYR A O 1
ATOM 1452 N N . ILE A 1 185 ? -3.768 -18.406 -16.031 1 98.75 185 ILE A N 1
ATOM 1453 C CA . ILE A 1 185 ? -3.383 -19.812 -16.062 1 98.75 185 ILE A CA 1
ATOM 1454 C C . ILE A 1 185 ? -3.717 -20.484 -14.734 1 98.75 185 ILE A C 1
ATOM 1456 O O . ILE A 1 185 ? -4.172 -21.625 -14.703 1 98.75 185 ILE A O 1
ATOM 1460 N N . ASP A 1 186 ? -3.496 -19.797 -13.633 1 98.25 186 ASP A N 1
ATOM 1461 C CA . ASP A 1 186 ? -3.752 -20.438 -12.344 1 98.25 186 ASP A CA 1
ATOM 1462 C C . ASP A 1 186 ? -5.25 -20.625 -12.117 1 98.25 186 ASP A C 1
ATOM 1464 O O . ASP A 1 186 ? -5.66 -21.531 -11.383 1 98.25 186 ASP A O 1
ATOM 1468 N N . ASP A 1 187 ? -6.062 -19.812 -12.688 1 98.44 187 ASP A N 1
ATOM 1469 C CA . ASP A 1 187 ? -7.508 -20.016 -12.641 1 98.44 187 ASP A CA 1
ATOM 1470 C C . ASP A 1 187 ? -7.922 -21.203 -13.5 1 98.44 187 ASP A C 1
ATOM 1472 O O . ASP A 1 187 ? -8.844 -21.938 -13.148 1 98.44 187 ASP A O 1
ATOM 1476 N N . VAL A 1 188 ? -7.25 -21.344 -14.648 1 98.69 188 VAL A N 1
ATOM 1477 C CA . VAL A 1 188 ? -7.488 -22.5 -15.516 1 98.69 188 VAL A CA 1
ATOM 1478 C C . VAL A 1 188 ? -7.137 -23.781 -14.766 1 98.69 188 VAL A C 1
ATOM 1480 O O . VAL A 1 188 ? -7.926 -24.734 -14.75 1 98.69 188 VAL A O 1
ATOM 1483 N N . VAL A 1 189 ? -5.988 -23.812 -14.133 1 98.56 189 VAL A N 1
ATOM 1484 C CA . VAL A 1 189 ? -5.523 -24.984 -13.414 1 98.56 189 VAL A CA 1
ATOM 1485 C C . VAL A 1 189 ? -6.5 -25.328 -12.289 1 98.56 189 VAL A C 1
ATOM 1487 O O . VAL A 1 189 ? -6.859 -26.484 -12.102 1 98.56 189 VAL A O 1
ATOM 1490 N N . ARG A 1 190 ? -6.918 -24.312 -11.602 1 97.75 190 ARG A N 1
ATOM 1491 C CA . ARG A 1 190 ? -7.898 -24.531 -10.539 1 97.75 190 ARG A CA 1
ATOM 1492 C C . ARG A 1 190 ? -9.172 -25.141 -11.094 1 97.75 190 ARG A C 1
ATOM 1494 O O . ARG A 1 190 ? -9.711 -26.094 -10.516 1 97.75 190 ARG A O 1
ATOM 1501 N N . GLU A 1 191 ? -9.648 -24.625 -12.18 1 98.5 191 GLU A N 1
ATOM 1502 C CA . GLU A 1 191 ? -10.852 -25.156 -12.82 1 98.5 191 GLU A CA 1
ATOM 1503 C C . GLU A 1 191 ? -10.664 -26.594 -13.258 1 98.5 191 GLU A C 1
ATOM 1505 O O . GLU A 1 191 ? -11.562 -27.422 -13.086 1 98.5 191 GLU A O 1
ATOM 1510 N N . LEU A 1 192 ? -9.516 -26.922 -13.781 1 98.75 192 LEU A N 1
ATOM 1511 C CA . LEU A 1 192 ? -9.25 -28.281 -14.266 1 98.75 192 LEU A CA 1
ATOM 1512 C C . LEU A 1 192 ? -9.18 -29.266 -13.109 1 98.75 192 LEU A C 1
ATOM 1514 O O . LEU A 1 192 ? -9.648 -30.391 -13.227 1 98.75 192 LEU A O 1
ATOM 1518 N N . ILE A 1 193 ? -8.617 -28.828 -12.023 1 98.19 193 ILE A N 1
ATOM 1519 C CA . ILE A 1 193 ? -8.578 -29.688 -10.852 1 98.19 193 ILE A CA 1
ATOM 1520 C C . ILE A 1 193 ? -9.992 -29.875 -10.297 1 98.19 193 ILE A C 1
ATOM 1522 O O . ILE A 1 193 ? -10.359 -30.969 -9.875 1 98.19 193 ILE A O 1
ATOM 1526 N N . HIS A 1 194 ? -10.766 -28.828 -10.32 1 97.88 194 HIS A N 1
ATOM 1527 C CA . HIS A 1 194 ? -12.164 -28.969 -9.93 1 97.88 194 HIS A CA 1
ATOM 1528 C C . HIS A 1 194 ? -12.883 -29.969 -10.828 1 97.88 194 HIS A C 1
ATOM 1530 O O . HIS A 1 194 ? -13.695 -30.766 -10.344 1 97.88 194 HIS A O 1
ATOM 1536 N N . ALA A 1 195 ? -12.594 -29.906 -12.078 1 98.19 195 ALA A N 1
ATOM 1537 C CA . ALA A 1 195 ? -13.188 -30.859 -13.016 1 98.19 195 ALA A CA 1
ATOM 1538 C C . ALA A 1 195 ? -12.789 -32.281 -12.656 1 98.19 195 ALA A C 1
ATOM 1540 O O . ALA A 1 195 ? -13.609 -33.219 -12.758 1 98.19 195 ALA A O 1
ATOM 1541 N N . LEU A 1 196 ? -11.539 -32.469 -12.273 1 98.19 196 LEU A N 1
ATOM 1542 C CA . LEU A 1 196 ? -11.047 -33.75 -11.836 1 98.19 196 LEU A CA 1
ATOM 1543 C C . LEU A 1 196 ? -11.844 -34.281 -10.641 1 98.19 196 LEU A C 1
ATOM 1545 O O . LEU A 1 196 ? -12.039 -35.469 -10.492 1 98.19 196 LEU A O 1
ATOM 1549 N N . CYS A 1 197 ? -12.367 -33.312 -9.836 1 96.69 197 CYS A N 1
ATOM 1550 C CA . CYS A 1 197 ? -13.133 -33.656 -8.633 1 96.69 197 CYS A CA 1
ATOM 1551 C C . CYS A 1 197 ? -14.625 -33.719 -8.945 1 96.69 197 CYS A C 1
ATOM 1553 O O . CYS A 1 197 ? -15.438 -33.938 -8.039 1 96.69 197 CYS A O 1
ATOM 1555 N N . GLY A 1 198 ? -14.938 -33.531 -10.172 1 96.5 198 GLY A N 1
ATOM 1556 C CA . GLY A 1 198 ? -16.344 -33.562 -10.562 1 96.5 198 GLY A CA 1
ATOM 1557 C C . GLY A 1 198 ? -17.062 -32.281 -10.305 1 96.5 198 GLY A C 1
ATOM 1558 O O . GLY A 1 198 ? -18.297 -32.25 -10.219 1 96.5 198 GLY A O 1
ATOM 1559 N N . GLN A 1 199 ? -16.344 -31.188 -10.164 1 97.44 199 GLN A N 1
ATOM 1560 C CA . GLN A 1 199 ? -16.906 -29.891 -9.844 1 97.44 199 GLN A CA 1
ATOM 1561 C C . GLN A 1 199 ? -16.609 -28.875 -10.945 1 97.44 199 GLN A C 1
ATOM 1563 O O . GLN A 1 199 ? -16.297 -27.719 -10.664 1 97.44 199 GLN A O 1
ATOM 1568 N N . GLU A 1 200 ? -16.656 -29.328 -12.227 1 97.81 200 GLU A N 1
ATOM 1569 C CA . GLU A 1 200 ? -16.406 -28.438 -13.367 1 97.81 200 GLU A CA 1
ATOM 1570 C C . GLU A 1 200 ? -17.5 -27.375 -13.469 1 97.81 200 GLU A C 1
ATOM 1572 O O . GLU A 1 200 ? -18.641 -27.594 -13.078 1 97.81 200 GLU A O 1
ATOM 1577 N N . THR A 1 201 ? -17.156 -26.234 -13.953 1 97.94 201 THR A N 1
ATOM 1578 C CA . THR A 1 201 ? -18.109 -25.172 -14.25 1 97.94 201 THR A CA 1
ATOM 1579 C C . THR A 1 201 ? -18.719 -25.375 -15.633 1 97.94 201 THR A C 1
ATOM 1581 O O . THR A 1 201 ? -18.078 -25.125 -16.656 1 97.94 201 THR A O 1
ATOM 1584 N N . ARG A 1 202 ? -19.953 -25.734 -15.672 1 97.19 202 ARG A N 1
ATOM 1585 C CA . ARG A 1 202 ? -20.625 -26.047 -16.922 1 97.19 202 ARG A CA 1
ATOM 1586 C C . ARG A 1 202 ? -21.219 -24.797 -17.562 1 97.19 202 ARG A C 1
ATOM 1588 O O . ARG A 1 202 ? -21.672 -23.891 -16.875 1 97.19 202 ARG A O 1
ATOM 1595 N N . ASP A 1 203 ? -21.172 -24.719 -18.812 1 95.62 203 ASP A N 1
ATOM 1596 C CA . ASP A 1 203 ? -21.812 -23.734 -19.672 1 95.62 203 ASP A CA 1
ATOM 1597 C C . ASP A 1 203 ? -22.453 -24.406 -20.891 1 95.62 203 ASP A C 1
ATOM 1599 O O . ASP A 1 203 ? -21.891 -24.391 -21.984 1 95.62 203 ASP A O 1
ATOM 1603 N N . GLY A 1 204 ? -23.688 -24.953 -20.688 1 96.06 204 GLY A N 1
ATOM 1604 C CA . GLY A 1 204 ? -24.281 -25.797 -21.703 1 96.06 204 GLY A CA 1
ATOM 1605 C C . GLY A 1 204 ? -23.516 -27.078 -21.938 1 96.06 204 GLY A C 1
ATOM 1606 O O . GLY A 1 204 ? -23.203 -27.812 -20.984 1 96.06 204 GLY A O 1
ATOM 1607 N N . LYS A 1 205 ? -23.219 -27.312 -23.203 1 96.12 205 LYS A N 1
ATOM 1608 C CA . LYS A 1 205 ? -22.469 -28.531 -23.547 1 96.12 205 LYS A CA 1
ATOM 1609 C C . LYS A 1 205 ? -20.969 -28.328 -23.344 1 96.12 205 LYS A C 1
ATOM 1611 O O . LYS A 1 205 ? -20.188 -29.266 -23.5 1 96.12 205 LYS A O 1
ATOM 1616 N N . PHE A 1 206 ? -20.625 -27.094 -22.969 1 98 206 PHE A N 1
ATOM 1617 C CA . PHE A 1 206 ? -19.219 -26.781 -22.766 1 98 206 PHE A CA 1
ATOM 1618 C C . PHE A 1 206 ? -18.938 -26.484 -21.297 1 98 206 PHE A C 1
ATOM 1620 O O . PHE A 1 206 ? -19.812 -26.594 -20.453 1 98 206 PHE A O 1
ATOM 1627 N N . CYS A 1 207 ? -17.672 -26.281 -20.953 1 98.25 207 CYS A N 1
ATOM 1628 C CA . CYS A 1 207 ? -17.203 -25.828 -19.656 1 98.25 207 CYS A CA 1
ATOM 1629 C C . CYS A 1 207 ? -16.438 -24.516 -19.781 1 98.25 207 CYS A C 1
ATOM 1631 O O . CYS A 1 207 ? -16.078 -24.094 -20.891 1 98.25 207 CYS A O 1
ATOM 1633 N N . ARG A 1 208 ? -16.297 -23.828 -18.688 1 97.69 208 ARG A N 1
ATOM 1634 C CA . ARG A 1 208 ? -15.594 -22.547 -18.734 1 97.69 208 ARG A CA 1
ATOM 1635 C C . ARG A 1 208 ? -14.703 -22.359 -17.516 1 97.69 208 ARG A C 1
ATOM 1637 O O . ARG A 1 208 ? -14.961 -22.953 -16.469 1 97.69 208 ARG A O 1
ATOM 1644 N N . ALA A 1 209 ? -13.664 -21.641 -17.688 1 97.69 209 ALA A N 1
ATOM 1645 C CA . ALA A 1 209 ? -12.812 -21.203 -16.578 1 97.69 209 ALA A CA 1
ATOM 1646 C C . ALA A 1 209 ? -13.07 -19.734 -16.234 1 97.69 209 ALA A C 1
ATOM 1648 O O . ALA A 1 209 ? -13.219 -18.906 -17.125 1 97.69 209 ALA A O 1
ATOM 1649 N N . GLU A 1 210 ? -13.172 -19.453 -14.969 1 96.69 210 GLU A N 1
ATOM 1650 C CA . GLU A 1 210 ? -13.461 -18.125 -14.461 1 96.69 210 GLU A CA 1
ATOM 1651 C C . GLU A 1 210 ? -12.383 -17.672 -13.469 1 96.69 210 GLU A C 1
ATOM 1653 O O . GLU A 1 210 ? -11.734 -18.5 -12.836 1 96.69 210 GLU A O 1
ATOM 1658 N N . PRO A 1 211 ? -12.211 -16.344 -13.273 1 97.62 211 PRO A N 1
ATOM 1659 C CA . PRO A 1 211 ? -12.898 -15.266 -13.977 1 97.62 211 PRO A CA 1
ATOM 1660 C C . PRO A 1 211 ? -12.266 -14.938 -15.32 1 97.62 211 PRO A C 1
ATOM 1662 O O . PRO A 1 211 ? -11.07 -15.188 -15.523 1 97.62 211 PRO A O 1
ATOM 1665 N N . GLU A 1 212 ? -13.062 -14.375 -16.203 1 97.94 212 GLU A N 1
ATOM 1666 C CA . GLU A 1 212 ? -12.555 -13.734 -17.422 1 97.94 212 GLU A CA 1
ATOM 1667 C C . GLU A 1 212 ? -12.188 -12.281 -17.156 1 97.94 212 GLU A C 1
ATOM 1669 O O . GLU A 1 212 ? -12.875 -11.586 -16.406 1 97.94 212 GLU A O 1
ATOM 1674 N N . HIS A 1 213 ? -11.117 -11.852 -17.734 1 98.44 213 HIS A N 1
ATOM 1675 C CA . HIS A 1 213 ? -10.719 -10.453 -17.719 1 98.44 213 HIS A CA 1
ATOM 1676 C C . HIS A 1 213 ? -10.82 -9.82 -19.094 1 98.44 213 HIS A C 1
ATOM 1678 O O . HIS A 1 213 ? -10.609 -10.5 -20.109 1 98.44 213 HIS A O 1
ATOM 1684 N N . HIS A 1 214 ? -11.133 -8.586 -19.156 1 98.31 214 HIS A N 1
ATOM 1685 C CA . HIS A 1 214 ? -11.258 -7.855 -20.422 1 98.31 214 HIS A CA 1
ATOM 1686 C C . HIS A 1 214 ? -10.383 -6.605 -20.422 1 98.31 214 HIS A C 1
ATOM 1688 O O . HIS A 1 214 ? -10.375 -5.852 -19.438 1 98.31 214 HIS A O 1
ATOM 1694 N N . ALA A 1 215 ? -9.586 -6.426 -21.469 1 98.31 215 ALA A N 1
ATOM 1695 C CA . ALA A 1 215 ? -8.727 -5.262 -21.656 1 98.31 215 ALA A CA 1
ATOM 1696 C C . ALA A 1 215 ? -8.32 -5.105 -23.109 1 98.31 215 ALA A C 1
ATOM 1698 O O . ALA A 1 215 ? -8.359 -6.066 -23.891 1 98.31 215 ALA A O 1
ATOM 1699 N N . THR A 1 216 ? -7.934 -3.947 -23.531 1 98.44 216 THR A N 1
ATOM 1700 C CA . THR A 1 216 ? -7.418 -3.75 -24.875 1 98.44 216 THR A CA 1
ATOM 1701 C C . THR A 1 216 ? -5.938 -4.109 -24.953 1 98.44 216 THR A C 1
ATOM 1703 O O . THR A 1 216 ? -5.242 -4.105 -23.938 1 98.44 216 THR A O 1
ATOM 1706 N N . LEU A 1 217 ? -5.535 -4.406 -26.141 1 97.81 217 LEU A N 1
ATOM 1707 C CA . LEU A 1 217 ? -4.121 -4.711 -26.359 1 97.81 217 LEU A CA 1
ATOM 1708 C C . LEU A 1 217 ? -3.246 -3.543 -25.922 1 97.81 217 LEU A C 1
ATOM 1710 O O . LEU A 1 217 ? -2.174 -3.75 -25.344 1 97.81 217 LEU A O 1
ATOM 1714 N N . GLY A 1 218 ? -3.736 -2.375 -26.156 1 98.25 218 GLY A N 1
ATOM 1715 C CA . GLY A 1 218 ? -3.006 -1.185 -25.766 1 98.25 218 GLY A CA 1
ATOM 1716 C C . GLY A 1 218 ? -2.852 -1.063 -24.25 1 98.25 218 GLY A C 1
ATOM 1717 O O . GLY A 1 218 ? -1.765 -0.756 -23.766 1 98.25 218 GLY A O 1
ATOM 1718 N N . GLU A 1 219 ? -3.922 -1.285 -23.516 1 98.25 219 GLU A N 1
ATOM 1719 C CA . GLU A 1 219 ? -3.9 -1.232 -22.062 1 98.25 219 GLU A CA 1
ATOM 1720 C C . GLU A 1 219 ? -2.941 -2.27 -21.484 1 98.25 219 GLU A C 1
ATOM 1722 O O . GLU A 1 219 ? -2.209 -1.986 -20.531 1 98.25 219 GLU A O 1
ATOM 1727 N N . ILE A 1 220 ? -2.941 -3.422 -22.062 1 98.69 220 ILE A N 1
ATOM 1728 C CA . ILE A 1 220 ? -2.078 -4.504 -21.609 1 98.69 220 ILE A CA 1
ATOM 1729 C C . ILE A 1 220 ? -0.615 -4.125 -21.812 1 98.69 220 ILE A C 1
ATOM 1731 O O . ILE A 1 220 ? 0.203 -4.254 -20.906 1 98.69 220 ILE A O 1
ATOM 1735 N N . ALA A 1 221 ? -0.352 -3.639 -22.969 1 98.69 221 ALA A N 1
ATOM 1736 C CA . ALA A 1 221 ? 1.018 -3.238 -23.281 1 98.69 221 ALA A CA 1
ATOM 1737 C C . ALA A 1 221 ? 1.495 -2.135 -22.344 1 98.69 221 ALA A C 1
ATOM 1739 O O . ALA A 1 221 ? 2.619 -2.186 -21.828 1 98.69 221 ALA A O 1
ATOM 1740 N N . GLU A 1 222 ? 0.657 -1.188 -22.156 1 98.25 222 GLU A N 1
ATOM 1741 C CA . GLU A 1 222 ? 1.006 -0.069 -21.281 1 98.25 222 GLU A CA 1
ATOM 1742 C C . GLU A 1 222 ? 1.284 -0.542 -19.859 1 98.25 222 GLU A C 1
ATOM 1744 O O . GLU A 1 222 ? 2.236 -0.088 -19.219 1 98.25 222 GLU A O 1
ATOM 1749 N N . GLN A 1 223 ? 0.463 -1.386 -19.375 1 98.12 223 GLN A N 1
ATOM 1750 C CA . GLN A 1 223 ? 0.639 -1.923 -18.031 1 98.12 223 GLN A CA 1
ATOM 1751 C C . GLN A 1 223 ? 1.968 -2.662 -17.906 1 98.12 223 GLN A C 1
ATOM 1753 O O . GLN A 1 223 ? 2.693 -2.484 -16.922 1 98.12 223 GLN A O 1
ATOM 1758 N N . ILE A 1 224 ? 2.287 -3.461 -18.844 1 98.75 224 ILE A N 1
ATOM 1759 C CA . ILE A 1 224 ? 3.506 -4.262 -18.797 1 98.75 224 ILE A CA 1
ATOM 1760 C C . ILE A 1 224 ? 4.727 -3.352 -18.906 1 98.75 224 ILE A C 1
ATOM 1762 O O . ILE A 1 224 ? 5.738 -3.57 -18.234 1 98.75 224 ILE A O 1
ATOM 1766 N N . ARG A 1 225 ? 4.637 -2.33 -19.734 1 98.5 225 ARG A N 1
ATOM 1767 C CA . ARG A 1 225 ? 5.719 -1.355 -19.812 1 98.5 225 ARG A CA 1
ATOM 1768 C C . ARG A 1 225 ? 5.949 -0.674 -18.469 1 98.5 225 ARG A C 1
ATOM 1770 O O . ARG A 1 225 ? 7.09 -0.384 -18.109 1 98.5 225 ARG A O 1
ATOM 1777 N N . ALA A 1 226 ? 4.875 -0.4 -17.797 1 98 226 ALA A N 1
ATOM 1778 C CA . ALA A 1 226 ? 4.977 0.225 -16.484 1 98 226 ALA A CA 1
ATOM 1779 C C . ALA A 1 226 ? 5.734 -0.672 -15.508 1 98 226 ALA A C 1
ATOM 1781 O O . ALA A 1 226 ? 6.512 -0.187 -14.688 1 98 226 ALA A O 1
ATOM 1782 N N . PHE A 1 227 ? 5.559 -1.966 -15.578 1 98.44 227 PHE A N 1
ATOM 1783 C CA . PHE A 1 227 ? 6.223 -2.908 -14.688 1 98.44 227 PHE A CA 1
ATOM 1784 C C . PHE A 1 227 ? 7.738 -2.783 -14.797 1 98.44 227 PHE A C 1
ATOM 1786 O O . PHE A 1 227 ? 8.445 -2.859 -13.789 1 98.44 227 PHE A O 1
ATOM 1793 N N . LYS A 1 228 ? 8.156 -2.613 -15.984 1 98.06 228 LYS A N 1
ATOM 1794 C CA . LYS A 1 228 ? 9.586 -2.553 -16.25 1 98.06 228 LYS A CA 1
ATOM 1795 C C . LYS A 1 228 ? 10.234 -1.381 -15.516 1 98.06 228 LYS A C 1
ATOM 1797 O O . LYS A 1 228 ? 11.422 -1.421 -15.203 1 98.06 228 LYS A O 1
ATOM 1802 N N . GLN A 1 229 ? 9.484 -0.343 -15.18 1 97.75 229 GLN A N 1
ATOM 1803 C CA . GLN A 1 229 ? 10.016 0.883 -14.594 1 97.75 229 GLN A CA 1
ATOM 1804 C C . GLN A 1 229 ? 10.094 0.781 -13.078 1 97.75 229 GLN A C 1
ATOM 1806 O O . GLN A 1 229 ? 10.719 1.62 -12.422 1 97.75 229 GLN A O 1
ATOM 1811 N N . TYR A 1 230 ? 9.523 -0.212 -12.5 1 97.38 230 TYR A N 1
ATOM 1812 C CA . TYR A 1 230 ? 9.312 -0.251 -11.055 1 97.38 230 TYR A CA 1
ATOM 1813 C C . TYR A 1 230 ? 10.641 -0.304 -10.312 1 97.38 230 TYR A C 1
ATOM 1815 O O . TYR A 1 230 ? 10.805 0.331 -9.266 1 97.38 230 TYR A O 1
ATOM 1823 N N . PRO A 1 231 ? 11.656 -1.023 -10.828 1 97.62 231 PRO A N 1
ATOM 1824 C CA . PRO A 1 231 ? 12.938 -1.001 -10.125 1 97.62 231 PRO A CA 1
ATOM 1825 C C . PRO A 1 231 ? 13.531 0.402 -10.016 1 97.62 231 PRO A C 1
ATOM 1827 O O . PRO A 1 231 ? 14.242 0.708 -9.055 1 97.62 231 PRO A O 1
ATOM 1830 N N . GLN A 1 232 ? 13.219 1.21 -10.914 1 97.06 232 GLN A N 1
ATOM 1831 C CA . GLN A 1 232 ? 13.727 2.576 -10.906 1 97.06 232 GLN A CA 1
ATOM 1832 C C . GLN A 1 232 ? 12.812 3.502 -10.109 1 97.06 232 GLN A C 1
ATOM 1834 O O . GLN A 1 232 ? 13.281 4.348 -9.352 1 97.06 232 GLN A O 1
ATOM 1839 N N . THR A 1 233 ? 11.547 3.322 -10.242 1 96.88 233 THR A N 1
ATOM 1840 C CA . THR A 1 233 ? 10.586 4.234 -9.617 1 96.88 233 THR A CA 1
ATOM 1841 C C . THR A 1 233 ? 10.203 3.75 -8.227 1 96.88 233 THR A C 1
ATOM 1843 O O . THR A 1 233 ? 9.555 4.473 -7.469 1 96.88 233 THR A O 1
ATOM 1846 N N . LEU A 1 234 ? 10.477 2.508 -7.875 1 97.75 234 LEU A N 1
ATOM 1847 C CA . LEU A 1 234 ? 10.195 1.854 -6.602 1 97.75 234 LEU A CA 1
ATOM 1848 C C . LEU A 1 234 ? 8.703 1.627 -6.426 1 97.75 234 LEU A C 1
ATOM 1850 O O . LEU A 1 234 ? 8.195 1.639 -5.305 1 97.75 234 LEU A O 1
ATOM 1854 N N . GLY A 1 235 ? 8.016 1.528 -7.539 1 96.19 235 GLY A N 1
ATOM 1855 C CA . GLY A 1 235 ? 6.574 1.351 -7.488 1 96.19 235 GLY A CA 1
ATOM 1856 C C . GLY A 1 235 ? 6.152 -0.103 -7.375 1 96.19 235 GLY A C 1
ATOM 1857 O O . GLY A 1 235 ? 6.977 -1.006 -7.535 1 96.19 235 GLY A O 1
ATOM 1858 N N . VAL A 1 236 ? 4.859 -0.345 -7.023 1 95.06 236 VAL A N 1
ATOM 1859 C CA . VAL A 1 236 ? 4.176 -1.63 -7.117 1 95.06 236 VAL A CA 1
ATOM 1860 C C . VAL A 1 236 ? 2.832 -1.449 -7.82 1 95.06 236 VAL A C 1
ATOM 1862 O O . VAL A 1 236 ? 2.234 -0.373 -7.762 1 95.06 236 VAL A O 1
ATOM 1865 N N . PRO A 1 237 ? 2.387 -2.404 -8.5 1 96.06 237 PRO A N 1
ATOM 1866 C CA . PRO A 1 237 ? 1.117 -2.244 -9.211 1 96.06 237 PRO A CA 1
ATOM 1867 C C . PRO A 1 237 ? -0.093 -2.324 -8.289 1 96.06 237 PRO A C 1
ATOM 1869 O O . PRO A 1 237 ? 0.062 -2.525 -7.078 1 96.06 237 PRO A O 1
ATOM 1872 N N . ASP A 1 238 ? -1.243 -2.004 -8.859 1 93.75 238 ASP A N 1
ATOM 1873 C CA . ASP A 1 238 ? -2.492 -2.271 -8.156 1 93.75 238 ASP A CA 1
ATOM 1874 C C . ASP A 1 238 ? -2.688 -3.77 -7.938 1 93.75 238 ASP A C 1
ATOM 1876 O O . ASP A 1 238 ? -2.879 -4.523 -8.891 1 93.75 238 ASP A O 1
ATOM 1880 N N . LEU A 1 239 ? -2.719 -4.191 -6.699 1 96.12 239 LEU A N 1
ATOM 1881 C CA . LEU A 1 239 ? -2.723 -5.609 -6.355 1 96.12 239 LEU A CA 1
ATOM 1882 C C . LEU A 1 239 ? -4.062 -6.02 -5.758 1 96.12 239 LEU A C 1
ATOM 1884 O O . LEU A 1 239 ? -4.125 -6.938 -4.934 1 96.12 239 LEU A O 1
ATOM 1888 N N . THR A 1 240 ? -5.047 -5.262 -6.137 1 93.62 240 THR A N 1
ATOM 1889 C CA . THR A 1 240 ? -6.387 -5.652 -5.715 1 93.62 240 THR A CA 1
ATOM 1890 C C . THR A 1 240 ? -6.641 -7.125 -6.02 1 93.62 240 THR A C 1
ATOM 1892 O O . THR A 1 240 ? -6.273 -7.617 -7.086 1 93.62 240 THR A O 1
ATOM 1895 N N . LYS A 1 241 ? -7.277 -7.758 -5.137 1 91.25 241 LYS A N 1
ATOM 1896 C CA . LYS A 1 241 ? -7.512 -9.195 -5.254 1 91.25 241 LYS A CA 1
ATOM 1897 C C . LYS A 1 241 ? -8.195 -9.531 -6.578 1 91.25 241 LYS A C 1
ATOM 1899 O O . LYS A 1 241 ? -9.156 -8.867 -6.973 1 91.25 241 LYS A O 1
ATOM 1904 N N . ASP A 1 242 ? -7.633 -10.438 -7.312 1 92.38 242 ASP A N 1
ATOM 1905 C CA . ASP A 1 242 ? -8.164 -11.055 -8.523 1 92.38 242 ASP A CA 1
ATOM 1906 C C . ASP A 1 242 ? -8.141 -10.07 -9.695 1 92.38 242 ASP A C 1
ATOM 1908 O O . ASP A 1 242 ? -8.797 -10.297 -10.719 1 92.38 242 ASP A O 1
ATOM 1912 N N . SER A 1 243 ? -7.383 -8.977 -9.5 1 96.06 243 SER A N 1
ATOM 1913 C CA . SER A 1 243 ? -7.305 -8.008 -10.594 1 96.06 243 SER A CA 1
ATOM 1914 C C . SER A 1 243 ? -6.422 -8.516 -11.727 1 96.06 243 SER A C 1
ATOM 1916 O O . SER A 1 243 ? -5.5 -9.297 -11.492 1 96.06 243 SER A O 1
ATOM 1918 N N . LEU A 1 244 ? -6.715 -8.055 -12.93 1 98.25 244 LEU A N 1
ATOM 1919 C CA . LEU A 1 244 ? -5.906 -8.383 -14.094 1 98.25 244 LEU A CA 1
ATOM 1920 C C . LEU A 1 244 ? -4.469 -7.898 -13.914 1 98.25 244 LEU A C 1
ATOM 1922 O O . LEU A 1 244 ? -3.523 -8.609 -14.25 1 98.25 244 LEU A O 1
ATOM 1926 N N . VAL A 1 245 ? -4.277 -6.73 -13.32 1 98.12 245 VAL A N 1
ATOM 1927 C CA . VAL A 1 245 ? -2.965 -6.113 -13.172 1 98.12 245 VAL A CA 1
ATOM 1928 C C . VAL A 1 245 ? -2.084 -6.98 -12.273 1 98.12 245 VAL A C 1
ATOM 1930 O O . VAL A 1 245 ? -0.908 -7.203 -12.57 1 98.12 245 VAL A O 1
ATOM 1933 N N . LYS A 1 246 ? -2.689 -7.465 -11.211 1 97.81 246 LYS A N 1
ATOM 1934 C CA . LYS A 1 246 ? -1.96 -8.344 -10.305 1 97.81 246 LYS A CA 1
ATOM 1935 C C . LYS A 1 246 ? -1.456 -9.586 -11.031 1 97.81 246 LYS A C 1
ATOM 1937 O O . LYS A 1 246 ? -0.294 -9.969 -10.883 1 97.81 246 LYS A O 1
ATOM 1942 N N . LYS A 1 247 ? -2.24 -10.188 -11.812 1 98.62 247 LYS A N 1
ATOM 1943 C CA . LYS A 1 247 ? -1.917 -11.406 -12.555 1 98.62 247 LYS A CA 1
ATOM 1944 C C . LYS A 1 247 ? -0.903 -11.125 -13.664 1 98.62 247 LYS A C 1
ATOM 1946 O O . LYS A 1 247 ? 0.012 -11.914 -13.883 1 98.62 247 LYS A O 1
ATOM 1951 N N . LEU A 1 248 ? -1.067 -9.953 -14.305 1 98.81 248 LEU A N 1
ATOM 1952 C CA . LEU A 1 248 ? -0.114 -9.555 -15.336 1 98.81 248 LEU A CA 1
ATOM 1953 C C . LEU A 1 248 ? 1.271 -9.336 -14.734 1 98.81 248 LEU A C 1
ATOM 1955 O O . LEU A 1 248 ? 2.281 -9.688 -15.352 1 98.81 248 LEU A O 1
ATOM 1959 N N . TYR A 1 249 ? 1.308 -8.75 -13.562 1 98.75 249 TYR A N 1
ATOM 1960 C CA . TYR A 1 249 ? 2.596 -8.484 -12.93 1 98.75 249 TYR A CA 1
ATOM 1961 C C . TYR A 1 249 ? 3.32 -9.789 -12.602 1 98.75 249 TYR A C 1
ATOM 1963 O O . TYR A 1 249 ? 4.512 -9.93 -12.875 1 98.75 249 TYR A O 1
ATOM 1971 N N . SER A 1 250 ? 2.594 -10.734 -12.031 1 98.69 250 SER A N 1
ATOM 1972 C CA . SER A 1 250 ? 3.172 -12.047 -11.75 1 98.69 250 SER A CA 1
ATOM 1973 C C . SER A 1 250 ? 3.666 -12.719 -13.023 1 98.69 250 SER A C 1
ATOM 1975 O O . SER A 1 250 ? 4.734 -13.336 -13.039 1 98.69 250 SER A O 1
ATOM 1977 N N . THR A 1 251 ? 2.861 -12.602 -14.039 1 98.88 251 THR A N 1
ATOM 1978 C CA . THR A 1 251 ? 3.244 -13.156 -15.328 1 98.88 251 THR A CA 1
ATOM 1979 C C . THR A 1 251 ? 4.52 -12.5 -15.852 1 98.88 251 THR A C 1
ATOM 1981 O O . THR A 1 251 ? 5.469 -13.188 -16.234 1 98.88 251 THR A O 1
ATOM 1984 N N . TYR A 1 252 ? 4.574 -11.172 -15.766 1 98.88 252 TYR A N 1
ATOM 1985 C CA . TYR A 1 252 ? 5.723 -10.406 -16.234 1 98.88 252 TYR A CA 1
ATOM 1986 C C . TYR A 1 252 ? 7 -10.844 -15.523 1 98.88 252 TYR A C 1
ATOM 1988 O O . TYR A 1 252 ? 8.031 -11.062 -16.172 1 98.88 252 TYR A O 1
ATOM 1996 N N . LEU A 1 253 ? 6.941 -11 -14.25 1 98.75 253 LEU A N 1
ATOM 1997 C CA . LEU A 1 253 ? 8.102 -11.375 -13.461 1 98.75 253 LEU A CA 1
ATOM 1998 C C . LEU A 1 253 ? 8.656 -12.727 -13.898 1 98.75 253 LEU A C 1
ATOM 2000 O O . LEU A 1 253 ? 9.867 -12.953 -13.852 1 98.75 253 LEU A O 1
ATOM 2004 N N . SER A 1 254 ? 7.789 -13.625 -14.344 1 98.56 254 SER A N 1
ATOM 2005 C CA . SER A 1 254 ? 8.203 -14.969 -14.727 1 98.56 254 SER A CA 1
ATOM 2006 C C . SER A 1 254 ? 9.031 -14.945 -16.016 1 98.56 254 SER A C 1
ATOM 2008 O O . SER A 1 254 ? 9.617 -15.961 -16.391 1 98.56 254 SER A O 1
ATOM 2010 N N . TYR A 1 255 ? 9.125 -13.805 -16.625 1 98.56 255 TYR A N 1
ATOM 2011 C CA . TYR A 1 255 ? 9.891 -13.719 -17.875 1 98.56 255 TYR A CA 1
ATOM 2012 C C . TYR A 1 255 ? 11.156 -12.898 -17.672 1 98.56 255 TYR A C 1
ATOM 2014 O O . TYR A 1 255 ? 11.938 -12.711 -18.609 1 98.56 255 TYR A O 1
ATOM 2022 N N . LEU A 1 256 ? 11.359 -12.383 -16.469 1 98.44 256 LEU A N 1
ATOM 2023 C CA . LEU A 1 256 ? 12.539 -11.562 -16.203 1 98.44 256 LEU A CA 1
ATOM 2024 C C . LEU A 1 256 ? 13.812 -12.359 -16.453 1 98.44 256 LEU A C 1
ATOM 2026 O O . LEU A 1 256 ? 13.906 -13.523 -16.078 1 98.44 256 LEU A O 1
ATOM 2030 N N . PRO A 1 257 ? 14.773 -11.742 -17.156 1 97.56 257 PRO A N 1
ATOM 2031 C CA . PRO A 1 257 ? 16.078 -12.391 -17.156 1 97.56 257 PRO A CA 1
ATOM 2032 C C . PRO A 1 257 ? 16.719 -12.445 -15.773 1 97.56 257 PRO A C 1
ATOM 2034 O O . PRO A 1 257 ? 16.5 -11.555 -14.953 1 97.56 257 PRO A O 1
ATOM 2037 N N . GLU A 1 258 ? 17.516 -13.438 -15.531 1 95.94 258 GLU A N 1
ATOM 2038 C CA . GLU A 1 258 ? 18.109 -13.68 -14.219 1 95.94 258 GLU A CA 1
ATOM 2039 C C . GLU A 1 258 ? 18.906 -12.461 -13.734 1 95.94 258 GLU A C 1
ATOM 2041 O O . GLU A 1 258 ? 18.953 -12.18 -12.539 1 95.94 258 GLU A O 1
ATOM 2046 N N . SER A 1 259 ? 19.5 -11.758 -14.648 1 95.5 259 SER A N 1
ATOM 2047 C CA . SER A 1 259 ? 20.297 -10.578 -14.32 1 95.5 259 SER A CA 1
ATOM 2048 C C . SER A 1 259 ? 19.422 -9.461 -13.758 1 95.5 259 SER A C 1
ATOM 2050 O O . SER A 1 259 ? 19.922 -8.492 -13.195 1 95.5 259 SER A O 1
ATOM 2052 N N . CYS A 1 260 ? 18.094 -9.664 -13.891 1 96.88 260 CYS A N 1
ATOM 2053 C CA . CYS A 1 260 ? 17.188 -8.594 -13.477 1 96.88 260 CYS A CA 1
ATOM 2054 C C . CYS A 1 260 ? 16.344 -9.023 -12.289 1 96.88 260 CYS A C 1
ATOM 2056 O O . CYS A 1 260 ? 15.375 -8.352 -11.938 1 96.88 260 CYS A O 1
ATOM 2058 N N . PHE A 1 261 ? 16.75 -10.141 -11.664 1 98.31 261 PHE A N 1
ATOM 2059 C CA . PHE A 1 261 ? 16.016 -10.57 -10.477 1 98.31 261 PHE A CA 1
ATOM 2060 C C . PHE A 1 261 ? 16.297 -9.641 -9.305 1 98.31 261 PHE A C 1
ATOM 2062 O O . PHE A 1 261 ? 15.555 -9.625 -8.32 1 98.31 261 PHE A O 1
ATOM 2069 N N . ALA A 1 262 ? 17.406 -8.93 -9.414 1 98.44 262 ALA A N 1
ATOM 2070 C CA . ALA A 1 262 ? 17.844 -8.086 -8.305 1 98.44 262 ALA A CA 1
ATOM 2071 C C . ALA A 1 262 ? 18.219 -6.688 -8.797 1 98.44 262 ALA A C 1
ATOM 2073 O O . ALA A 1 262 ? 18.625 -6.516 -9.945 1 98.44 262 ALA A O 1
ATOM 2074 N N . TYR A 1 263 ? 18.047 -5.715 -7.98 1 98.31 263 TYR A N 1
ATOM 2075 C CA . TYR A 1 263 ? 18.484 -4.355 -8.281 1 98.31 263 TYR A CA 1
ATOM 2076 C C . TYR A 1 263 ? 18.891 -3.617 -7.016 1 98.31 263 TYR A C 1
ATOM 2078 O O . TYR A 1 263 ? 18.281 -3.82 -5.953 1 98.31 263 TYR A O 1
ATOM 2086 N N . LYS A 1 264 ? 19.844 -2.771 -7.098 1 98.06 264 LYS A N 1
ATOM 2087 C CA . LYS A 1 264 ? 20.359 -2.014 -5.961 1 98.06 264 LYS A CA 1
ATOM 2088 C C . LYS A 1 264 ? 19.5 -0.785 -5.68 1 98.06 264 LYS A C 1
ATOM 2090 O O . LYS A 1 264 ? 19 -0.143 -6.609 1 98.06 264 LYS A O 1
ATOM 2095 N N . LEU A 1 265 ? 19.344 -0.527 -4.434 1 98.5 265 LEU A N 1
ATOM 2096 C CA . LEU A 1 265 ? 18.656 0.694 -4.027 1 98.5 265 LEU A CA 1
ATOM 2097 C C . LEU A 1 265 ? 19.656 1.813 -3.752 1 98.5 265 LEU A C 1
ATOM 2099 O O . LEU A 1 265 ? 20.781 1.554 -3.338 1 98.5 265 LEU A O 1
ATOM 2103 N N . LYS A 1 266 ? 19.281 3.029 -3.969 1 97.94 266 LYS A N 1
ATOM 2104 C CA . LYS A 1 266 ? 20.109 4.18 -3.627 1 97.94 266 LYS A CA 1
ATOM 2105 C C . LYS A 1 266 ? 20.125 4.418 -2.119 1 97.94 266 LYS A C 1
ATOM 2107 O O . LYS A 1 266 ? 19.094 4.707 -1.52 1 97.94 266 LYS A O 1
ATOM 2112 N N . MET A 1 267 ? 21.219 4.289 -1.527 1 98.06 267 MET A N 1
ATOM 2113 C CA . MET A 1 267 ? 21.406 4.59 -0.11 1 98.06 267 MET A CA 1
ATOM 2114 C C . MET A 1 267 ? 21.906 6.016 0.081 1 98.06 267 MET A C 1
ATOM 2116 O O . MET A 1 267 ? 23.031 6.34 -0.341 1 98.06 267 MET A O 1
ATO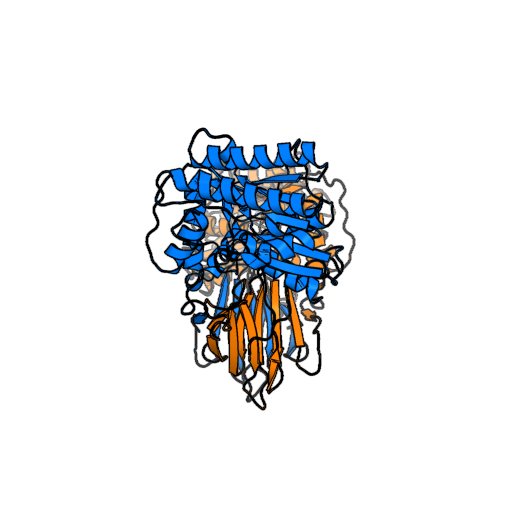M 2120 N N . ASN A 1 268 ? 21.109 6.891 0.648 1 97.75 268 ASN A N 1
ATOM 2121 C CA . ASN A 1 268 ? 21.578 8.211 1.035 1 97.75 268 ASN A CA 1
ATOM 2122 C C . ASN A 1 268 ? 22.391 8.156 2.326 1 97.75 268 ASN A C 1
ATOM 2124 O O . ASN A 1 268 ? 21.828 8.125 3.42 1 97.75 268 ASN A O 1
ATOM 2128 N N . LYS A 1 269 ? 23.703 8.258 2.164 1 97.38 269 LYS A N 1
ATOM 2129 C CA . LYS A 1 269 ? 24.609 8.023 3.287 1 97.38 269 LYS A CA 1
ATOM 2130 C C . LYS A 1 269 ? 25.266 9.32 3.744 1 97.38 269 LYS A C 1
ATOM 2132 O O . LYS A 1 269 ? 25.578 10.188 2.924 1 97.38 269 LYS A O 1
ATOM 2137 N N . ASP A 1 270 ? 25.438 9.477 5.074 1 96.75 270 ASP A N 1
ATOM 2138 C CA . ASP A 1 270 ? 26.25 10.508 5.699 1 96.75 270 ASP A CA 1
ATOM 2139 C C . ASP A 1 270 ? 26.859 10.008 7.004 1 96.75 270 ASP A C 1
ATOM 2141 O O . ASP A 1 270 ? 26.906 8.805 7.254 1 96.75 270 ASP A O 1
ATOM 2145 N N . GLU A 1 271 ? 27.469 10.867 7.766 1 96.44 271 GLU A N 1
ATOM 2146 C CA . GLU A 1 271 ? 28.203 10.461 8.961 1 96.44 271 GLU A CA 1
ATOM 2147 C C . GLU A 1 271 ? 27.281 9.875 10.016 1 96.44 271 GLU A C 1
ATOM 2149 O O . GLU A 1 271 ? 27.719 9.172 10.922 1 96.44 271 GLU A O 1
ATOM 2154 N N . ARG A 1 272 ? 26.047 10.047 9.883 1 97.06 272 ARG A N 1
ATOM 2155 C CA . ARG A 1 272 ? 25.062 9.617 10.875 1 97.06 272 ARG A CA 1
ATOM 2156 C C . ARG A 1 272 ? 24.531 8.227 10.562 1 97.06 272 ARG A C 1
ATOM 2158 O O . ARG A 1 272 ? 23.953 7.566 11.422 1 97.06 272 ARG A O 1
ATOM 2165 N N . GLY A 1 273 ? 24.609 7.789 9.25 1 97.75 273 GLY A N 1
ATOM 2166 C CA . GLY A 1 273 ? 24.047 6.539 8.781 1 97.75 273 GLY A CA 1
ATOM 2167 C C . GLY A 1 273 ? 23.5 6.625 7.367 1 97.75 273 GLY A C 1
ATOM 2168 O O . GLY A 1 273 ? 24.156 7.18 6.477 1 97.75 273 GLY A O 1
ATOM 2169 N N . SER A 1 274 ? 22.422 5.957 7.156 1 98.19 274 SER A N 1
ATOM 2170 C CA . SER A 1 274 ? 21.859 5.969 5.809 1 98.19 274 SER A CA 1
ATOM 2171 C C . SER A 1 274 ? 20.344 5.914 5.84 1 98.19 274 SER A C 1
ATOM 2173 O O . SER A 1 274 ? 19.75 5.484 6.832 1 98.19 274 SER A O 1
ATOM 2175 N N . PHE A 1 275 ? 19.734 6.488 4.887 1 98.12 275 PHE A N 1
ATOM 2176 C CA . PHE A 1 275 ? 18.312 6.418 4.598 1 98.12 275 PHE A CA 1
ATOM 2177 C C . PHE A 1 275 ? 18.062 5.867 3.197 1 98.12 275 PHE A C 1
ATOM 2179 O O . PHE A 1 275 ? 18.609 6.387 2.219 1 98.12 275 PHE A O 1
ATOM 2186 N N . THR A 1 276 ? 17.234 4.828 3.082 1 98.69 276 THR A N 1
ATOM 2187 C CA . THR A 1 276 ? 17.016 4.168 1.801 1 98.69 276 THR A CA 1
ATOM 2188 C C . THR A 1 276 ? 15.523 3.932 1.569 1 98.69 276 THR A C 1
ATOM 2190 O O . THR A 1 276 ? 14.875 3.234 2.35 1 98.69 276 THR A O 1
ATOM 2193 N N . GLU A 1 277 ? 14.961 4.512 0.48 1 98.31 277 GLU A N 1
ATOM 2194 C CA . GLU A 1 277 ? 13.602 4.184 0.077 1 98.31 277 GLU A CA 1
ATOM 2195 C C . GLU A 1 277 ? 13.523 2.781 -0.526 1 98.31 277 GLU A C 1
ATOM 2197 O O . GLU A 1 277 ? 14.406 2.383 -1.293 1 98.31 277 GLU A O 1
ATOM 2202 N N . ILE A 1 278 ? 12.523 2.062 -0.187 1 98.31 278 ILE A N 1
ATOM 2203 C CA . ILE A 1 278 ? 12.406 0.684 -0.653 1 98.31 278 ILE A CA 1
ATOM 2204 C C . ILE A 1 278 ? 11.242 0.57 -1.635 1 98.31 278 ILE A C 1
ATOM 2206 O O . ILE A 1 278 ? 11.398 0.03 -2.732 1 98.31 278 ILE A O 1
ATOM 2210 N N . LEU A 1 279 ? 10.062 1.08 -1.198 1 97.81 279 LEU A N 1
ATOM 2211 C CA . LEU A 1 279 ? 8.859 0.973 -2.018 1 97.81 279 LEU A CA 1
ATOM 2212 C C . LEU A 1 279 ? 8.008 2.234 -1.906 1 97.81 279 LEU A C 1
ATOM 2214 O O . LEU A 1 279 ? 7.891 2.816 -0.825 1 97.81 279 LEU A O 1
ATOM 2218 N N . ARG A 1 280 ? 7.41 2.609 -2.982 1 96.5 280 ARG A N 1
ATOM 2219 C CA . ARG A 1 280 ? 6.414 3.674 -3.074 1 96.5 280 ARG A CA 1
ATOM 2220 C C . ARG A 1 280 ? 5.086 3.137 -3.59 1 96.5 280 ARG A C 1
ATOM 2222 O O . ARG A 1 280 ? 5.047 2.41 -4.586 1 96.5 280 ARG A O 1
ATOM 2229 N N . THR A 1 281 ? 4.043 3.416 -2.895 1 94.75 281 THR A N 1
ATOM 2230 C CA . THR A 1 281 ? 2.725 2.988 -3.346 1 94.75 281 THR A CA 1
ATOM 2231 C C . THR A 1 281 ? 1.852 4.191 -3.682 1 94.75 281 THR A C 1
ATOM 2233 O O . THR A 1 281 ? 2.074 5.293 -3.168 1 94.75 281 THR A O 1
ATOM 2236 N N . ALA A 1 282 ? 0.866 3.947 -4.457 1 89.5 282 ALA A N 1
ATOM 2237 C CA . ALA A 1 282 ? -0.037 5.027 -4.84 1 89.5 282 ALA A CA 1
ATOM 2238 C C . ALA A 1 282 ? -0.997 5.371 -3.705 1 89.5 282 ALA A C 1
ATOM 2240 O O . ALA A 1 282 ? -1.389 6.531 -3.545 1 89.5 282 ALA A O 1
ATOM 2241 N N . ALA A 1 283 ? -1.354 4.324 -2.922 1 92.69 283 ALA A N 1
ATOM 2242 C CA . ALA A 1 283 ? -2.438 4.602 -1.983 1 92.69 283 ALA A CA 1
ATOM 2243 C C . ALA A 1 283 ? -2.188 3.926 -0.639 1 92.69 283 ALA A C 1
ATOM 2245 O O . ALA A 1 283 ? -3.111 3.754 0.159 1 92.69 283 ALA A O 1
ATOM 2246 N N . SER A 1 284 ? -0.952 3.533 -0.394 1 95.94 284 SER A N 1
ATOM 2247 C CA . SER A 1 284 ? -0.705 2.867 0.88 1 95.94 284 SER A CA 1
ATOM 2248 C C . SER A 1 284 ? 0.574 3.379 1.534 1 95.94 284 SER A C 1
ATOM 2250 O O . SER A 1 284 ? 1.074 2.777 2.486 1 95.94 284 SER A O 1
ATOM 2252 N N . GLY A 1 285 ? 1.118 4.441 0.911 1 96.38 285 GLY A N 1
ATOM 2253 C CA . GLY A 1 285 ? 2.232 5.113 1.56 1 96.38 285 GLY A CA 1
ATOM 2254 C C . GLY A 1 285 ? 3.582 4.715 0.989 1 96.38 285 GLY A C 1
ATOM 2255 O O . GLY A 1 285 ? 3.656 4.141 -0.097 1 96.38 285 GLY A O 1
ATOM 2256 N N . GLN A 1 286 ? 4.605 5.098 1.66 1 97.44 286 GLN A N 1
ATOM 2257 C CA . GLN A 1 286 ? 5.992 4.871 1.27 1 97.44 286 GLN A CA 1
ATOM 2258 C C . GLN A 1 286 ? 6.746 4.098 2.348 1 97.44 286 GLN A C 1
ATOM 2260 O O . GLN A 1 286 ? 6.539 4.32 3.541 1 97.44 286 GLN A O 1
ATOM 2265 N N . PHE A 1 287 ? 7.66 3.273 1.942 1 97.94 287 PHE A N 1
ATOM 2266 C CA . PHE A 1 287 ? 8.398 2.396 2.844 1 97.94 287 PHE A CA 1
ATOM 2267 C C . PHE A 1 287 ? 9.898 2.602 2.691 1 97.94 287 PHE A C 1
ATOM 2269 O O . PHE A 1 287 ? 10.414 2.672 1.571 1 97.94 287 PHE A O 1
ATOM 2276 N N . SER A 1 288 ? 10.594 2.715 3.791 1 98.56 288 SER A N 1
ATOM 2277 C CA . SER A 1 288 ? 12.031 2.986 3.791 1 98.56 288 SER A CA 1
ATOM 2278 C C . SER A 1 288 ? 12.719 2.33 4.984 1 98.56 288 SER A C 1
ATOM 2280 O O . SER A 1 288 ? 12.047 1.802 5.879 1 98.56 288 SER A O 1
ATOM 2282 N N . VAL A 1 289 ? 13.992 2.344 4.973 1 98.69 289 VAL A N 1
ATOM 2283 C CA . VAL A 1 289 ? 14.805 1.9 6.102 1 98.69 289 VAL A CA 1
ATOM 2284 C C . VAL A 1 289 ? 15.805 2.992 6.48 1 98.69 289 VAL A C 1
ATOM 2286 O O . VAL A 1 289 ? 16.391 3.637 5.605 1 98.69 289 VAL A O 1
ATOM 2289 N N . ASN A 1 290 ? 15.852 3.264 7.738 1 98.62 290 ASN A N 1
ATOM 2290 C CA . ASN A 1 290 ? 16.828 4.191 8.312 1 98.62 290 ASN A CA 1
ATOM 2291 C C . ASN A 1 290 ? 17.859 3.465 9.164 1 98.62 290 ASN A C 1
ATOM 2293 O O . ASN A 1 290 ? 17.5 2.76 10.109 1 98.62 290 ASN A O 1
ATOM 2297 N N . ILE A 1 291 ? 19.078 3.533 8.836 1 98.56 291 ILE A N 1
ATOM 2298 C CA . ILE A 1 291 ? 20.172 2.977 9.625 1 98.56 291 ILE A CA 1
ATOM 2299 C C . ILE A 1 291 ? 20.938 4.105 10.305 1 98.56 291 ILE A C 1
ATOM 2301 O O . ILE A 1 291 ? 21.453 5.004 9.641 1 98.56 291 ILE A O 1
ATOM 2305 N N . SER A 1 292 ? 21 4.129 11.617 1 98.62 292 SER A N 1
ATOM 2306 C CA . SER A 1 292 ? 21.688 5.145 12.398 1 98.62 292 SER A CA 1
ATOM 2307 C C . SER A 1 292 ? 22.922 4.57 13.086 1 98.62 292 SER A C 1
ATOM 2309 O O . SER A 1 292 ? 22.844 3.523 13.742 1 98.62 292 SER A O 1
ATOM 2311 N N . LYS A 1 293 ? 24.016 5.246 13.023 1 98.31 293 LYS A N 1
ATOM 2312 C CA . LYS A 1 293 ? 25.25 4.824 13.664 1 98.31 293 LYS A CA 1
ATOM 2313 C C . LYS A 1 293 ? 25.172 4.973 15.18 1 98.31 293 LYS A C 1
ATOM 2315 O O . LYS A 1 293 ? 24.25 5.609 15.695 1 98.31 293 LYS A O 1
ATOM 2320 N N . PRO A 1 294 ? 26.094 4.375 15.906 1 98.31 294 PRO A N 1
ATOM 2321 C CA . PRO A 1 294 ? 26.078 4.426 17.375 1 98.31 294 PRO A CA 1
ATOM 2322 C C . PRO A 1 294 ? 26.047 5.852 17.906 1 98.31 294 PRO A C 1
ATOM 2324 O O . PRO A 1 294 ? 26.828 6.699 17.484 1 98.31 294 PRO A O 1
ATOM 2327 N N . GLY A 1 295 ? 25.094 6.137 18.766 1 98.12 295 GLY A N 1
ATOM 2328 C CA . GLY A 1 295 ? 25.016 7.398 19.484 1 98.12 295 GLY A CA 1
ATOM 2329 C C . GLY A 1 295 ? 24.312 8.484 18.703 1 98.12 295 GLY A C 1
ATOM 2330 O O . GLY A 1 295 ? 24.109 9.594 19.203 1 98.12 295 GLY A O 1
ATOM 2331 N N . ILE A 1 296 ? 23.859 8.234 17.531 1 98.31 296 ILE A N 1
ATOM 2332 C CA . ILE A 1 296 ? 23.328 9.25 16.625 1 98.31 296 ILE A CA 1
ATOM 2333 C C . ILE A 1 296 ? 21.844 9.484 16.938 1 98.31 296 ILE A C 1
ATOM 2335 O O . ILE A 1 296 ? 21.094 8.539 17.188 1 98.31 296 ILE A O 1
ATOM 2339 N N . THR A 1 297 ? 21.484 10.734 16.969 1 98.19 297 THR A N 1
ATOM 2340 C CA . THR A 1 297 ? 20.078 11.156 17.016 1 98.19 297 THR A CA 1
ATOM 2341 C C . THR A 1 297 ? 19.625 11.68 15.656 1 98.19 297 THR A C 1
ATOM 2343 O O . THR A 1 297 ? 20.297 12.531 15.062 1 98.19 297 THR A O 1
ATOM 2346 N N . LYS A 1 298 ? 18.594 11.164 15.125 1 98.06 298 LYS A N 1
ATOM 2347 C CA . LYS A 1 298 ? 17.969 11.68 13.914 1 98.06 298 LYS A CA 1
ATOM 2348 C C . LYS A 1 298 ? 16.547 12.164 14.18 1 98.06 298 LYS A C 1
ATOM 2350 O O . LYS A 1 298 ? 15.938 11.789 15.18 1 98.06 298 LYS A O 1
ATOM 2355 N N . GLY A 1 299 ? 15.961 13.016 13.297 1 97.81 299 GLY A N 1
ATOM 2356 C CA . GLY A 1 299 ? 14.617 13.562 13.445 1 97.81 299 GLY A CA 1
ATOM 2357 C C . GLY A 1 299 ? 14.609 15.023 13.859 1 97.81 299 GLY A C 1
ATOM 2358 O O . GLY A 1 299 ? 15.258 15.852 13.227 1 97.81 299 GLY A O 1
ATOM 2359 N N . ASN A 1 300 ? 13.93 15.312 14.984 1 98.31 300 ASN A N 1
ATOM 2360 C CA . ASN A 1 300 ? 13.758 16.672 15.477 1 98.31 300 ASN A CA 1
ATOM 2361 C C . ASN A 1 300 ? 13 17.547 14.477 1 98.31 300 ASN A C 1
ATOM 2363 O O . ASN A 1 300 ? 13.484 18.609 14.086 1 98.31 300 ASN A O 1
ATOM 2367 N N . HIS A 1 301 ? 11.898 17.094 14.148 1 98.5 301 HIS A N 1
ATOM 2368 C CA . HIS A 1 301 ? 10.961 17.781 13.273 1 98.5 301 HIS A CA 1
ATOM 2369 C C . HIS A 1 301 ? 9.531 17.312 13.508 1 98.5 301 HIS A C 1
ATOM 2371 O O . HIS A 1 301 ? 9.312 16.328 14.211 1 98.5 301 HIS A O 1
ATOM 2377 N N . TRP A 1 302 ? 8.578 17.969 13.023 1 98.44 302 TRP A N 1
ATOM 2378 C CA . TRP A 1 302 ? 7.176 17.594 13.141 1 98.44 302 TRP A CA 1
ATOM 2379 C C . TRP A 1 302 ? 6.438 17.828 11.828 1 98.44 302 TRP A C 1
ATOM 2381 O O . TRP A 1 302 ? 7.008 18.375 10.875 1 98.44 302 TRP A O 1
ATOM 2391 N N . HIS A 1 303 ? 5.223 17.219 11.727 1 98.38 303 HIS A N 1
ATOM 2392 C CA . HIS A 1 303 ? 4.395 17.281 10.531 1 98.38 303 HIS A CA 1
ATOM 2393 C C . HIS A 1 303 ? 2.992 17.797 10.859 1 98.38 303 HIS A C 1
ATOM 2395 O O . HIS A 1 303 ? 2.525 17.656 11.992 1 98.38 303 HIS A O 1
ATOM 2401 N N . ASN A 1 304 ? 2.35 18.406 9.883 1 97.44 304 ASN A N 1
ATOM 2402 C CA . ASN A 1 304 ? 0.958 18.828 10.031 1 97.44 304 ASN A CA 1
ATOM 2403 C C . ASN A 1 304 ? -0.001 17.672 9.75 1 97.44 304 ASN A C 1
ATOM 2405 O O . ASN A 1 304 ? -0.904 17.406 10.539 1 97.44 304 ASN A O 1
ATOM 2409 N N . THR A 1 305 ? 0.196 17.031 8.586 1 97.5 305 THR A N 1
ATOM 2410 C CA . THR A 1 305 ? -0.721 16 8.133 1 97.5 305 THR A CA 1
ATOM 2411 C C . THR A 1 305 ? 0.002 14.664 7.988 1 97.5 305 THR A C 1
ATOM 2413 O O . THR A 1 305 ? -0.563 13.609 8.289 1 97.5 305 THR A O 1
ATOM 2416 N N . LYS A 1 306 ? 1.236 14.734 7.52 1 97.56 306 LYS A N 1
ATOM 2417 C CA . LYS A 1 306 ? 2.043 13.523 7.355 1 97.56 306 LYS A CA 1
ATOM 2418 C C . LYS A 1 306 ? 2.162 12.758 8.672 1 97.56 306 LYS A C 1
ATOM 2420 O O . LYS A 1 306 ? 2.289 13.359 9.734 1 97.56 306 LYS A O 1
ATOM 242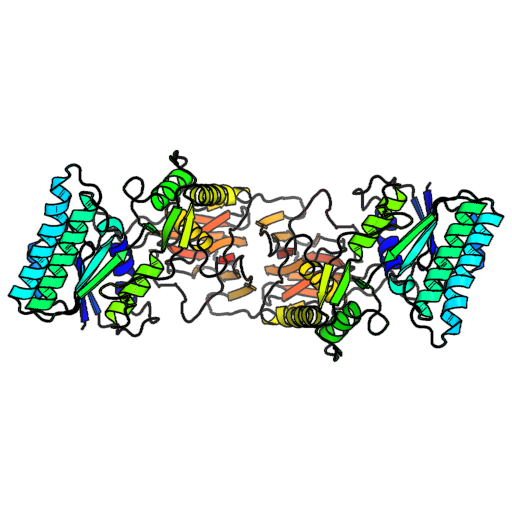5 N N . ASN A 1 307 ? 2.008 11.547 8.609 1 98.25 307 ASN A N 1
ATOM 2426 C CA . ASN A 1 307 ? 2.266 10.672 9.75 1 98.25 307 ASN A CA 1
ATOM 2427 C C . ASN A 1 307 ? 3.131 9.477 9.352 1 98.25 307 ASN A C 1
ATOM 2429 O O . ASN A 1 307 ? 3.219 9.133 8.172 1 98.25 307 ASN A O 1
ATOM 2433 N N . GLU A 1 308 ? 3.811 8.938 10.328 1 98.62 308 GLU A N 1
ATOM 2434 C CA . GLU A 1 308 ? 4.797 7.887 10.078 1 98.62 308 GLU A CA 1
ATOM 2435 C C . GLU A 1 308 ? 4.715 6.793 11.141 1 98.62 308 GLU A C 1
ATOM 2437 O O . GLU A 1 308 ? 4.191 7.02 12.234 1 98.62 308 GLU A O 1
ATOM 2442 N N . LYS A 1 309 ? 5.156 5.641 10.82 1 98.81 309 LYS A N 1
ATOM 2443 C CA . LYS A 1 309 ? 5.395 4.535 11.742 1 98.81 309 LYS A CA 1
ATOM 2444 C C . LYS A 1 309 ? 6.871 4.145 11.758 1 98.81 309 LYS A C 1
ATOM 2446 O O . LYS A 1 309 ? 7.477 3.949 10.703 1 98.81 309 LYS A O 1
ATOM 2451 N N . PHE A 1 310 ? 7.457 4.133 12.93 1 98.88 310 PHE A N 1
ATOM 2452 C CA . PHE A 1 310 ? 8.82 3.648 13.117 1 98.88 310 PHE A CA 1
ATOM 2453 C C . PHE A 1 310 ? 8.812 2.26 13.75 1 98.88 310 PHE A C 1
ATOM 2455 O O . PHE A 1 310 ? 8.133 2.029 14.75 1 98.88 310 PHE A O 1
ATOM 2462 N N . VAL A 1 311 ? 9.555 1.352 13.188 1 98.88 311 VAL A N 1
ATOM 2463 C CA . VAL A 1 311 ? 9.664 -0.018 13.68 1 98.88 311 VAL A CA 1
ATOM 2464 C C . VAL A 1 311 ? 11.133 -0.42 13.758 1 98.88 311 VAL A C 1
ATOM 2466 O O . VAL A 1 311 ? 11.734 -0.812 12.75 1 98.88 311 VAL A O 1
ATOM 2469 N N . VAL A 1 312 ? 11.703 -0.373 14.93 1 98.81 312 VAL A N 1
ATOM 2470 C CA . VAL A 1 312 ? 13.086 -0.795 15.109 1 98.81 312 VAL A CA 1
ATOM 2471 C C . VAL A 1 312 ? 13.172 -2.318 15.023 1 98.81 312 VAL A C 1
ATOM 2473 O O . VAL A 1 312 ? 12.508 -3.029 15.781 1 98.81 312 VAL A O 1
ATOM 2476 N N . VAL A 1 313 ? 14.039 -2.779 14.141 1 98.44 313 VAL A N 1
ATOM 2477 C CA . VAL A 1 313 ? 14.086 -4.219 13.891 1 98.44 313 VAL A CA 1
ATOM 2478 C C . VAL A 1 313 ? 15.469 -4.754 14.25 1 98.44 313 VAL A C 1
ATOM 2480 O O . VAL A 1 313 ? 15.695 -5.969 14.234 1 98.44 313 VAL A O 1
ATOM 2483 N N . HIS A 1 314 ? 16.422 -3.904 14.523 1 98.25 314 HIS A N 1
ATOM 2484 C CA . HIS A 1 314 ? 17.75 -4.27 15.016 1 98.25 314 HIS A CA 1
ATOM 2485 C C . HIS A 1 314 ? 18.328 -3.172 15.906 1 98.25 314 HIS A C 1
ATOM 2487 O O . HIS A 1 314 ? 18.188 -1.985 15.602 1 98.25 314 HIS A O 1
ATOM 2493 N N . GLY A 1 315 ? 18.984 -3.543 16.984 1 98 315 GLY A N 1
ATOM 2494 C CA . GLY A 1 315 ? 19.578 -2.586 17.922 1 98 315 GLY A CA 1
ATOM 2495 C C . GLY A 1 315 ? 18.594 -2.107 18.969 1 98 315 GLY A C 1
ATOM 2496 O O . GLY A 1 315 ? 17.531 -2.695 19.141 1 98 315 GLY A O 1
ATOM 2497 N N . ARG A 1 316 ? 19.062 -1.127 19.766 1 98.25 316 ARG A N 1
ATOM 2498 C CA . ARG A 1 316 ? 18.281 -0.498 20.828 1 98.25 316 ARG A CA 1
ATOM 2499 C C . ARG A 1 316 ? 18.234 1.016 20.641 1 98.25 316 ARG A C 1
ATOM 2501 O O . ARG A 1 316 ? 19.266 1.652 20.422 1 98.25 316 ARG A O 1
ATOM 2508 N N . GLY A 1 317 ? 17.031 1.491 20.703 1 98.69 317 GLY A N 1
ATOM 2509 C CA . GLY A 1 317 ? 16.875 2.92 20.484 1 98.69 317 GLY A CA 1
ATOM 2510 C C . GLY A 1 317 ? 15.859 3.549 21.422 1 98.69 317 GLY A C 1
ATOM 2511 O O . GLY A 1 317 ? 15.242 2.857 22.234 1 98.69 317 GLY A O 1
ATOM 2512 N N . LEU A 1 318 ? 15.805 4.816 21.359 1 98.81 318 LEU A N 1
ATOM 2513 C CA . LEU A 1 318 ? 14.828 5.641 22.078 1 98.81 318 LEU A CA 1
ATOM 2514 C C . LEU A 1 318 ? 14.109 6.574 21.109 1 98.81 318 LEU A C 1
ATOM 2516 O O . LEU A 1 318 ? 14.742 7.355 20.406 1 98.81 318 LEU A O 1
ATOM 2520 N N . ILE A 1 319 ? 12.797 6.43 21.062 1 98.88 319 ILE A N 1
ATOM 2521 C CA . ILE A 1 319 ? 11.969 7.355 20.297 1 98.88 319 ILE A CA 1
ATOM 2522 C C . ILE A 1 319 ? 11.289 8.344 21.234 1 98.88 319 ILE A C 1
ATOM 2524 O O . ILE A 1 319 ? 10.68 7.941 22.234 1 98.88 319 ILE A O 1
ATOM 2528 N N . GLN A 1 320 ? 11.414 9.586 20.922 1 98.81 320 GLN A N 1
ATOM 2529 C CA . GLN A 1 320 ? 10.828 10.641 21.734 1 98.81 320 GLN A CA 1
ATOM 2530 C C . GLN A 1 320 ? 9.867 11.5 20.922 1 98.81 320 GLN A C 1
ATOM 2532 O O . GLN A 1 320 ? 10.117 11.781 19.75 1 98.81 320 GLN A O 1
ATOM 2537 N N . LEU A 1 321 ? 8.773 11.844 21.547 1 98.81 321 LEU A N 1
ATOM 2538 C CA . LEU A 1 321 ? 7.809 12.758 20.953 1 98.81 321 LEU A CA 1
ATOM 2539 C C . LEU A 1 321 ? 7.426 13.867 21.938 1 98.81 321 LEU A C 1
ATOM 2541 O O . LEU A 1 321 ? 7.359 13.633 23.141 1 98.81 321 LEU A O 1
ATOM 2545 N N . ARG A 1 322 ? 7.168 15.023 21.406 1 98.62 322 ARG A N 1
ATOM 2546 C CA . ARG A 1 322 ? 6.656 16.141 22.172 1 98.62 322 ARG A CA 1
ATOM 2547 C C . ARG A 1 322 ? 5.652 16.969 21.375 1 98.62 322 ARG A C 1
ATOM 2549 O O . ARG A 1 322 ? 5.941 17.359 20.234 1 98.62 322 ARG A O 1
ATOM 2556 N N . LYS A 1 323 ? 4.52 17.156 21.969 1 97.5 323 LYS A N 1
ATOM 2557 C CA . LYS A 1 323 ? 3.529 18 21.297 1 97.5 323 LYS A CA 1
ATOM 2558 C C . LYS A 1 323 ? 4.078 19.406 21.062 1 97.5 323 LYS A C 1
ATOM 2560 O O . LYS A 1 323 ? 4.734 19.969 21.938 1 97.5 323 LYS A O 1
ATOM 2565 N N . ILE A 1 324 ? 3.809 19.984 19.922 1 96.88 324 ILE A N 1
ATOM 2566 C CA . ILE A 1 324 ? 4.289 21.328 19.609 1 96.88 324 ILE A CA 1
ATOM 2567 C C . ILE A 1 324 ? 3.508 22.359 20.422 1 96.88 324 ILE A C 1
ATOM 2569 O O . ILE A 1 324 ? 2.336 22.141 20.734 1 96.88 324 ILE A O 1
ATOM 2573 N N . GLY A 1 325 ? 4.18 23.438 20.703 1 92.25 325 GLY A N 1
ATOM 2574 C CA . GLY A 1 325 ? 3.541 24.5 21.453 1 92.25 325 GLY A CA 1
ATOM 2575 C C . GLY A 1 325 ? 3.783 24.391 22.953 1 92.25 325 GLY A C 1
ATOM 2576 O O . GLY A 1 325 ? 4.781 23.812 23.391 1 92.25 325 GLY A O 1
ATOM 2577 N N . THR A 1 326 ? 2.955 25.125 23.719 1 91.06 326 THR A N 1
ATOM 2578 C CA . THR A 1 326 ? 3.107 25.188 25.172 1 91.06 326 THR A CA 1
ATOM 2579 C C . THR A 1 326 ? 1.765 24.984 25.859 1 91.06 326 THR A C 1
ATOM 2581 O O . THR A 1 326 ? 0.71 25.141 25.234 1 91.06 326 THR A O 1
ATOM 2584 N N . ASP A 1 327 ? 1.892 24.578 27.094 1 88.5 327 ASP A N 1
ATOM 2585 C CA . ASP A 1 327 ? 0.676 24.422 27.875 1 88.5 327 ASP A CA 1
ATOM 2586 C C . ASP A 1 327 ? 0.164 25.766 28.391 1 88.5 327 ASP A C 1
ATOM 2588 O O . ASP A 1 327 ? 0.605 26.812 27.938 1 88.5 327 ASP A O 1
ATOM 2592 N N . GLU A 1 328 ? -0.837 25.75 29.219 1 83.69 328 GLU A N 1
ATOM 2593 C CA . GLU A 1 328 ? -1.507 26.953 29.719 1 83.69 328 GLU A CA 1
ATOM 2594 C C . GLU A 1 328 ? -0.544 27.828 30.516 1 83.69 328 GLU A C 1
ATOM 2596 O O . GLU A 1 328 ? -0.771 29.031 30.672 1 83.69 328 GLU A O 1
ATOM 2601 N N . ASN A 1 329 ? 0.532 27.234 31 1 88.31 329 ASN A N 1
ATOM 2602 C CA . ASN A 1 329 ? 1.531 27.969 31.781 1 88.31 329 ASN A CA 1
ATOM 2603 C C . ASN A 1 329 ? 2.721 28.375 30.906 1 88.31 329 ASN A C 1
ATOM 2605 O O . ASN A 1 329 ? 3.781 28.719 31.422 1 88.31 329 ASN A O 1
ATOM 2609 N N . ASN A 1 330 ? 2.557 28.188 29.594 1 86.5 330 ASN A N 1
ATOM 2610 C CA . ASN A 1 330 ? 3.586 28.562 28.625 1 86.5 330 ASN A CA 1
ATOM 2611 C C . ASN A 1 330 ? 4.824 27.688 28.766 1 86.5 330 ASN A C 1
ATOM 2613 O O . ASN A 1 330 ? 5.949 28.156 28.578 1 86.5 330 ASN A O 1
ATOM 2617 N N . GLN A 1 331 ? 4.609 26.531 29.266 1 92.19 331 GLN A N 1
ATOM 2618 C CA . GLN A 1 331 ? 5.672 25.531 29.328 1 92.19 331 GLN A CA 1
ATOM 2619 C C . GLN A 1 331 ? 5.539 24.516 28.203 1 92.19 331 GLN A C 1
ATOM 2621 O O . GLN A 1 331 ? 4.43 24.141 27.828 1 92.19 331 GLN A O 1
ATOM 2626 N N . PRO A 1 332 ? 6.715 24.125 27.703 1 93.69 332 PRO A N 1
ATOM 2627 C CA . PRO A 1 332 ? 6.617 23.062 26.703 1 93.69 332 PRO A CA 1
ATOM 2628 C C . PRO A 1 332 ? 5.902 21.828 27.234 1 93.69 332 PRO A C 1
ATOM 2630 O O . PRO A 1 332 ? 5.996 21.516 28.438 1 93.69 332 PRO A O 1
ATOM 2633 N N . TYR A 1 333 ? 5.191 21.125 26.391 1 95.88 333 TYR A N 1
ATOM 2634 C CA . TYR A 1 333 ? 4.531 19.875 26.766 1 95.88 333 TYR A CA 1
ATOM 2635 C C . TYR A 1 333 ? 5.555 18.812 27.156 1 95.88 333 TYR A C 1
ATOM 2637 O O . TYR A 1 333 ? 6.719 18.891 26.766 1 95.88 333 TYR A O 1
ATOM 2645 N N . PRO A 1 334 ? 5.148 17.875 27.953 1 96.56 334 PRO A N 1
ATOM 2646 C CA . PRO A 1 334 ? 6.086 16.828 28.359 1 96.56 334 PRO A CA 1
ATOM 2647 C C . PRO A 1 334 ? 6.512 15.922 27.203 1 96.56 334 PRO A C 1
ATOM 2649 O O . PRO A 1 334 ? 5.73 15.703 26.266 1 96.56 334 PRO A O 1
ATOM 2652 N N . VAL A 1 335 ? 7.711 15.469 27.281 1 98.12 335 VAL A N 1
ATOM 2653 C CA . VAL A 1 335 ? 8.242 14.531 26.297 1 98.12 335 VAL A CA 1
ATOM 2654 C C . VAL A 1 335 ? 7.754 13.125 26.609 1 98.12 335 VAL A C 1
ATOM 2656 O O . VAL A 1 335 ? 7.758 12.695 27.766 1 98.12 335 VAL A O 1
ATOM 2659 N N . VAL A 1 336 ? 7.301 12.406 25.656 1 97.94 336 VAL A N 1
ATOM 2660 C CA . VAL A 1 336 ? 6.953 10.992 25.766 1 97.94 336 VAL A CA 1
ATOM 2661 C C . VAL A 1 336 ? 8.094 10.133 25.219 1 97.94 336 VAL A C 1
ATOM 2663 O O . VAL A 1 336 ? 8.594 10.391 24.125 1 97.94 336 VAL A O 1
ATOM 2666 N N . ASN A 1 337 ? 8.469 9.125 25.984 1 98.44 337 ASN A N 1
ATOM 2667 C CA . ASN A 1 337 ? 9.609 8.289 25.641 1 98.44 337 ASN A CA 1
ATOM 2668 C C . ASN A 1 337 ? 9.195 6.844 25.391 1 98.44 337 ASN A C 1
ATOM 2670 O O . ASN A 1 337 ? 8.406 6.273 26.141 1 98.44 337 ASN A O 1
ATOM 2674 N N . TYR A 1 338 ? 9.695 6.25 24.344 1 98.5 338 TYR A N 1
ATOM 2675 C CA . TYR A 1 338 ? 9.523 4.832 24.031 1 98.5 338 TYR A CA 1
ATOM 2676 C C . TYR A 1 338 ? 10.867 4.16 23.781 1 98.5 338 TYR A C 1
ATOM 2678 O O . TYR A 1 338 ? 11.523 4.43 22.766 1 98.5 338 TYR A O 1
ATOM 2686 N N . GLU A 1 339 ? 11.273 3.291 24.656 1 98.44 339 GLU A N 1
ATOM 2687 C CA . GLU A 1 339 ? 12.414 2.436 24.359 1 98.44 339 GLU A CA 1
ATOM 2688 C C . GLU A 1 339 ? 12.023 1.311 23.391 1 98.44 339 GLU A C 1
ATOM 2690 O O . GLU A 1 339 ? 10.992 0.669 23.578 1 98.44 339 GLU A O 1
ATOM 2695 N N . VAL A 1 340 ? 12.805 1.14 22.391 1 98.38 340 VAL A N 1
ATOM 2696 C CA . VAL A 1 340 ? 12.477 0.179 21.344 1 98.38 340 VAL A CA 1
ATOM 2697 C C . VAL A 1 340 ? 13.703 -0.677 21.016 1 98.38 340 VAL A C 1
ATOM 2699 O O . VAL A 1 340 ? 14.836 -0.238 21.203 1 98.38 340 VAL A O 1
ATOM 2702 N N . CYS A 1 341 ? 13.469 -1.928 20.578 1 97.81 341 CYS A N 1
ATOM 2703 C CA . CYS A 1 341 ? 14.578 -2.807 20.203 1 97.81 341 CYS A CA 1
ATOM 2704 C C . CYS A 1 341 ? 14.102 -3.904 19.25 1 97.81 341 CYS A C 1
ATOM 2706 O O . CYS A 1 341 ? 12.906 -4.156 19.141 1 97.81 341 CYS A O 1
ATOM 2708 N N . GLY A 1 342 ? 15.062 -4.555 18.641 1 95.94 342 GLY A N 1
ATOM 2709 C CA . GLY A 1 342 ? 14.766 -5.594 17.656 1 95.94 342 GLY A CA 1
ATOM 2710 C C . GLY A 1 342 ? 14.266 -6.879 18.297 1 95.94 342 GLY A C 1
ATOM 2711 O O . GLY A 1 342 ? 13.703 -7.734 17.609 1 95.94 342 GLY A O 1
ATOM 2712 N N . GLU A 1 343 ? 14.414 -7.047 19.578 1 95.94 343 GLU A N 1
ATOM 2713 C CA . GLU A 1 343 ? 14.023 -8.281 20.25 1 95.94 343 GLU A CA 1
ATOM 2714 C C . GLU A 1 343 ? 12.539 -8.258 20.625 1 95.94 343 GLU A C 1
ATOM 2716 O O . GLU A 1 343 ? 11.945 -9.305 20.891 1 95.94 343 GLU A O 1
ATOM 2721 N N . GLU A 1 344 ? 12.062 -7.117 20.766 1 97.44 344 GLU A N 1
ATOM 2722 C CA . GLU A 1 344 ? 10.633 -6.871 20.953 1 97.44 344 GLU A CA 1
ATOM 2723 C C . GLU A 1 344 ? 10.125 -5.773 20.031 1 97.44 344 GLU A C 1
ATOM 2725 O O . GLU A 1 344 ? 10.07 -4.602 20.406 1 97.44 344 GLU A O 1
ATOM 2730 N N . ILE A 1 345 ? 9.68 -6.223 18.922 1 98.38 345 ILE A N 1
ATOM 2731 C CA . ILE A 1 345 ? 9.406 -5.277 17.844 1 98.38 345 ILE A CA 1
ATOM 2732 C C . ILE A 1 345 ? 8.133 -4.492 18.156 1 98.38 345 ILE A C 1
ATOM 2734 O O . ILE A 1 345 ? 7.074 -5.082 18.391 1 98.38 345 ILE A O 1
ATOM 2738 N N . THR A 1 346 ? 8.266 -3.189 18.203 1 98.5 346 THR A N 1
ATOM 2739 C CA . THR A 1 346 ? 7.211 -2.252 18.562 1 98.5 346 THR A CA 1
ATOM 2740 C C . THR A 1 346 ? 7.043 -1.18 17.5 1 98.5 346 THR A C 1
ATOM 2742 O O . THR A 1 346 ? 8.023 -0.646 16.984 1 98.5 346 THR A O 1
ATOM 2745 N N . VAL A 1 347 ? 5.789 -0.974 17.094 1 98.81 347 VAL A N 1
ATOM 2746 C CA . VAL A 1 347 ? 5.488 0.149 16.219 1 98.81 347 VAL A CA 1
ATOM 2747 C C . VAL A 1 347 ? 5.277 1.415 17.031 1 98.81 347 VAL A C 1
ATOM 2749 O O . VAL A 1 347 ? 4.555 1.4 18.031 1 98.81 347 VAL A O 1
ATOM 2752 N N . VAL A 1 348 ? 5.898 2.459 16.672 1 98.88 348 VAL A N 1
ATOM 2753 C CA . VAL A 1 348 ? 5.637 3.766 17.281 1 98.88 348 VAL A CA 1
ATOM 2754 C C . VAL A 1 348 ? 5.137 4.734 16.203 1 98.88 348 VAL A C 1
ATOM 2756 O O . VAL A 1 348 ? 5.789 4.918 15.172 1 98.88 348 VAL A O 1
ATOM 2759 N N . GLU A 1 349 ? 4.023 5.371 16.469 1 98.5 349 GLU A N 1
ATOM 2760 C CA . GLU A 1 349 ? 3.406 6.312 15.539 1 98.5 349 GLU A CA 1
ATOM 2761 C C . GLU A 1 349 ? 3.957 7.723 15.742 1 98.5 349 GLU A C 1
ATOM 2763 O O . GLU A 1 349 ? 4.027 8.219 16.859 1 98.5 349 GLU A O 1
ATOM 2768 N N . MET A 1 350 ? 4.434 8.312 14.656 1 98.69 350 MET A N 1
ATOM 2769 C CA . MET A 1 350 ? 4.738 9.742 14.68 1 98.69 350 MET A CA 1
ATOM 2770 C C . MET A 1 350 ? 3.482 10.57 14.438 1 98.69 350 MET A C 1
ATOM 2772 O O . MET A 1 350 ? 2.973 10.625 13.32 1 98.69 350 MET A O 1
ATOM 2776 N N . ILE A 1 351 ? 3.057 11.211 15.438 1 98.62 351 ILE A N 1
ATOM 2777 C CA . ILE A 1 351 ? 1.741 11.836 15.516 1 98.62 351 ILE A CA 1
ATOM 2778 C C . ILE A 1 351 ? 1.794 13.227 14.891 1 98.62 351 ILE A C 1
ATOM 2780 O O . ILE A 1 351 ? 2.701 14.016 15.18 1 98.62 351 ILE A O 1
ATOM 2784 N N . PRO A 1 352 ? 0.801 13.578 14.023 1 98.5 352 PRO A N 1
ATOM 2785 C CA . PRO A 1 352 ? 0.738 14.961 13.555 1 98.5 352 PRO A CA 1
ATOM 2786 C C . PRO A 1 352 ? 0.691 15.977 14.695 1 98.5 352 PRO A C 1
ATOM 2788 O O . PRO A 1 352 ? -0.081 15.805 15.641 1 98.5 352 PRO A O 1
ATOM 2791 N N . GLY A 1 353 ? 1.525 16.984 14.617 1 98.31 353 GLY A N 1
ATOM 2792 C CA . GLY A 1 353 ? 1.561 18 15.664 1 98.31 353 GLY A CA 1
ATOM 2793 C C . GLY A 1 353 ? 2.549 17.672 16.766 1 98.31 353 GLY A C 1
ATOM 2794 O O . GLY A 1 353 ? 2.617 18.375 17.781 1 98.31 353 GLY A O 1
ATOM 2795 N N . TYR A 1 354 ? 3.295 16.594 16.641 1 98.69 354 TYR A N 1
ATOM 2796 C CA . TYR A 1 354 ? 4.348 16.234 17.594 1 98.69 354 TYR A CA 1
ATOM 2797 C C . TYR A 1 354 ? 5.711 16.25 16.906 1 98.69 354 TYR A C 1
ATOM 2799 O O . TYR A 1 354 ? 5.883 15.664 15.836 1 98.69 354 TYR A O 1
ATOM 2807 N N . THR A 1 355 ? 6.664 16.922 17.484 1 98.69 355 THR A N 1
ATOM 2808 C CA . THR A 1 355 ? 8.047 16.703 17.078 1 98.69 355 THR A CA 1
ATOM 2809 C C . THR A 1 355 ? 8.547 15.352 17.594 1 98.69 355 THR A C 1
ATOM 2811 O O . THR A 1 355 ? 8.07 14.852 18.625 1 98.69 355 THR A O 1
ATOM 2814 N N . HIS A 1 356 ? 9.422 14.734 16.828 1 98.88 356 HIS A N 1
ATOM 2815 C CA . HIS A 1 356 ? 9.906 13.422 17.219 1 98.88 356 HIS A CA 1
ATOM 2816 C C . HIS A 1 356 ? 11.352 13.211 16.797 1 98.88 356 HIS A C 1
ATOM 2818 O O . HIS A 1 356 ? 11.844 13.883 15.883 1 98.88 356 HIS A O 1
ATOM 2824 N N . ASN A 1 357 ? 12.039 12.391 17.469 1 98.75 357 ASN A N 1
ATOM 2825 C CA . ASN A 1 357 ? 13.383 11.938 17.125 1 98.75 357 ASN A CA 1
ATOM 2826 C C . ASN A 1 357 ? 13.594 10.477 17.516 1 98.75 357 ASN A C 1
ATOM 2828 O O . ASN A 1 357 ? 12.711 9.852 18.094 1 98.75 357 ASN A O 1
ATOM 2832 N N . ILE A 1 358 ? 14.594 9.898 17.062 1 98.75 358 ILE A N 1
ATOM 2833 C CA . ILE A 1 358 ? 15.016 8.539 17.406 1 98.75 358 ILE A CA 1
ATOM 2834 C C . ILE A 1 358 ? 16.516 8.516 17.688 1 98.75 358 ILE A C 1
ATOM 2836 O O . ILE A 1 358 ? 17.312 9.047 16.906 1 98.75 358 ILE A O 1
ATOM 2840 N N . VAL A 1 359 ? 16.891 7.953 18.781 1 98.69 359 VAL A N 1
ATOM 2841 C CA . VAL A 1 359 ? 18.266 7.918 19.266 1 98.69 359 VAL A CA 1
ATOM 2842 C C . VAL A 1 359 ? 18.781 6.48 19.266 1 98.69 359 VAL A C 1
ATOM 2844 O O . VAL A 1 359 ? 18.125 5.586 19.812 1 98.69 359 VAL A O 1
ATOM 2847 N N . ASN A 1 360 ? 19.891 6.227 18.594 1 98.88 360 ASN A N 1
ATOM 2848 C CA . ASN A 1 360 ? 20.594 4.957 18.781 1 98.88 360 ASN A CA 1
ATOM 2849 C C . ASN A 1 360 ? 21.281 4.895 20.125 1 98.88 360 ASN A C 1
ATOM 2851 O O . ASN A 1 360 ? 22.266 5.602 20.359 1 98.88 360 ASN A O 1
ATOM 2855 N N . LEU A 1 361 ? 20.875 4.023 20.953 1 98.5 361 LEU A N 1
ATOM 2856 C CA . LEU A 1 361 ? 21.344 3.986 22.344 1 98.5 361 LEU A CA 1
ATOM 2857 C C . LEU A 1 361 ? 22.625 3.174 22.453 1 98.5 361 LEU A C 1
ATOM 2859 O O . LEU A 1 361 ? 23.266 3.139 23.516 1 98.5 361 LEU A O 1
ATOM 2863 N N . SER A 1 362 ? 23 2.506 21.359 1 97.88 362 SER A N 1
ATOM 2864 C CA . SER A 1 362 ? 24.188 1.662 21.391 1 97.88 362 SER A CA 1
ATOM 2865 C C . SER A 1 362 ? 25.453 2.477 21.109 1 97.88 362 SER A C 1
ATOM 2867 O O . SER A 1 362 ? 25.422 3.469 20.391 1 97.88 362 SER A O 1
ATOM 2869 N N . ASP A 1 363 ? 26.562 1.938 21.656 1 97 363 ASP A N 1
ATOM 2870 C CA . ASP A 1 363 ? 27.859 2.537 21.375 1 97 363 ASP A CA 1
ATOM 2871 C C . ASP A 1 363 ? 28.594 1.776 20.281 1 97 363 ASP A C 1
ATOM 2873 O O . ASP A 1 363 ? 29.641 2.217 19.797 1 97 363 ASP A O 1
ATOM 2877 N N . THR A 1 364 ? 28.047 0.738 19.844 1 95.69 364 THR A N 1
ATOM 2878 C CA . THR A 1 364 ? 28.812 -0.091 18.922 1 95.69 364 THR A CA 1
ATOM 2879 C C . THR A 1 364 ? 27.938 -0.539 17.75 1 95.69 364 THR A C 1
ATOM 2881 O O . THR A 1 364 ? 28.406 -0.657 16.609 1 95.69 364 THR A O 1
ATOM 2884 N N . GLU A 1 365 ? 26.688 -0.709 18.031 1 95.88 365 GLU A N 1
ATOM 2885 C CA . GLU A 1 365 ? 25.812 -1.32 17.016 1 95.88 365 GLU A CA 1
ATOM 2886 C C . GLU A 1 365 ? 25 -0.266 16.281 1 95.88 365 GLU A C 1
ATOM 2888 O O . GLU A 1 365 ? 24.609 0.746 16.875 1 95.88 365 GLU A O 1
ATOM 2893 N N . GLU A 1 366 ? 24.719 -0.572 15.047 1 97.31 366 GLU A N 1
ATOM 2894 C CA . GLU A 1 366 ? 23.812 0.266 14.281 1 97.31 366 GLU A CA 1
ATOM 2895 C C . GLU A 1 366 ? 22.359 0.035 14.703 1 97.31 366 GLU A C 1
ATOM 2897 O O . GLU A 1 366 ? 22.016 -1.034 15.219 1 97.31 366 GLU A O 1
ATOM 2902 N N . LEU A 1 367 ? 21.594 1.077 14.57 1 98.69 367 LEU A N 1
ATOM 2903 C CA . LEU A 1 367 ? 20.141 0.992 14.758 1 98.69 367 LEU A CA 1
ATOM 2904 C C . LEU A 1 367 ? 19.422 0.936 13.414 1 98.69 367 LEU A C 1
ATOM 2906 O O . LEU A 1 367 ? 19.562 1.849 12.594 1 98.69 367 LEU A O 1
ATOM 2910 N N . VAL A 1 368 ? 18.719 -0.209 13.156 1 98.81 368 VAL A N 1
ATOM 2911 C CA . VAL A 1 368 ? 17.984 -0.365 11.906 1 98.81 368 VAL A CA 1
ATOM 2912 C C . VAL A 1 368 ? 16.484 -0.188 12.148 1 98.81 368 VAL A C 1
ATOM 2914 O O . VAL A 1 368 ? 15.891 -0.928 12.93 1 98.81 368 VAL A O 1
ATOM 2917 N N . THR A 1 369 ? 15.891 0.796 11.492 1 98.81 369 THR A N 1
ATOM 2918 C CA . THR A 1 369 ? 14.492 1.146 11.68 1 98.81 369 THR A CA 1
ATOM 2919 C C . THR A 1 369 ? 13.734 1.099 10.352 1 98.81 369 THR A C 1
ATOM 2921 O O . THR A 1 369 ? 14.086 1.81 9.406 1 98.81 369 THR A O 1
ATOM 2924 N N . PHE A 1 370 ? 12.719 0.227 10.273 1 98.62 370 PHE A N 1
ATOM 2925 C CA . PHE A 1 370 ? 11.758 0.301 9.18 1 98.62 370 PHE A CA 1
ATOM 2926 C C . PHE A 1 370 ? 10.805 1.473 9.367 1 98.62 370 PHE A C 1
ATOM 2928 O O . PHE A 1 370 ? 10.289 1.686 10.469 1 98.62 370 PHE A O 1
ATOM 2935 N N . MET A 1 371 ? 10.594 2.225 8.297 1 98.62 371 MET A N 1
ATOM 2936 C CA . MET A 1 371 ? 9.734 3.402 8.383 1 98.62 371 MET A CA 1
ATOM 2937 C C . MET A 1 371 ? 8.633 3.35 7.328 1 98.62 371 MET A C 1
ATOM 2939 O O . MET A 1 371 ? 8.883 2.971 6.184 1 98.62 371 MET A O 1
ATOM 2943 N N . TRP A 1 372 ? 7.449 3.643 7.715 1 98.56 372 TRP A N 1
ATOM 2944 C CA . TRP A 1 372 ? 6.309 3.867 6.832 1 98.56 372 TRP A CA 1
ATOM 2945 C C . TRP A 1 372 ? 5.82 5.309 6.93 1 98.56 372 TRP A C 1
ATOM 2947 O O . TRP A 1 372 ? 5.707 5.859 8.031 1 98.56 372 TRP A O 1
ATOM 2957 N N . ALA A 1 373 ? 5.586 5.949 5.852 1 98.06 373 ALA A N 1
ATOM 2958 C CA . ALA A 1 373 ? 4.953 7.266 5.793 1 98.06 373 ALA A CA 1
ATOM 2959 C C . ALA A 1 373 ? 3.66 7.219 4.988 1 98.06 373 ALA A C 1
ATOM 2961 O O . ALA A 1 373 ? 3.584 6.531 3.965 1 98.06 373 ALA A O 1
ATOM 2962 N N . ASN A 1 374 ? 2.697 7.957 5.332 1 97.38 374 ASN A N 1
ATOM 2963 C CA . ASN A 1 374 ? 1.376 7.887 4.715 1 97.38 374 ASN A CA 1
ATOM 2964 C C . ASN A 1 374 ? 1.367 8.531 3.332 1 97.38 374 ASN A C 1
ATOM 2966 O O . ASN A 1 374 ? 0.317 8.633 2.695 1 97.38 374 ASN A O 1
ATOM 2970 N N . GLU A 1 375 ? 2.531 9.031 2.895 1 95.44 375 GLU A N 1
ATOM 2971 C CA . GLU A 1 375 ? 2.643 9.633 1.572 1 95.44 375 GLU A CA 1
ATOM 2972 C C . GLU A 1 375 ? 4.074 9.562 1.049 1 95.44 375 GLU A C 1
ATOM 2974 O O . GLU A 1 375 ? 5.016 9.398 1.825 1 95.44 375 GLU A O 1
ATOM 2979 N N . THR A 1 376 ? 4.137 9.672 -0.251 1 92.44 376 THR A N 1
ATOM 2980 C CA . THR A 1 376 ? 5.461 9.789 -0.854 1 92.44 376 THR A CA 1
ATOM 2981 C C . THR A 1 376 ? 6.039 11.188 -0.626 1 92.44 376 THR A C 1
ATOM 2983 O O . THR A 1 376 ? 5.309 12.18 -0.662 1 92.44 376 THR A O 1
ATOM 2986 N N . PHE A 1 377 ? 7.305 11.273 -0.437 1 88.88 377 PHE A N 1
ATOM 2987 C CA . PHE A 1 377 ? 7.984 12.539 -0.177 1 88.88 377 PHE A CA 1
ATOM 2988 C C . PHE A 1 377 ? 7.812 13.492 -1.353 1 88.88 377 PHE A C 1
ATOM 2990 O O . PHE A 1 377 ? 8.039 13.117 -2.504 1 88.88 377 PHE A O 1
ATOM 2997 N N . ASP A 1 378 ? 7.348 14.586 -1.055 1 88 378 ASP A N 1
ATOM 2998 C CA . ASP A 1 378 ? 7.258 15.695 -1.998 1 88 378 ASP A CA 1
ATOM 2999 C C . ASP A 1 378 ? 8.18 16.844 -1.582 1 88 378 ASP A C 1
ATOM 3001 O O . ASP A 1 378 ? 7.891 17.562 -0.62 1 88 378 ASP A O 1
ATOM 3005 N N . PRO A 1 379 ? 9.219 17.062 -2.311 1 87.81 379 PRO A N 1
ATOM 3006 C CA . PRO A 1 379 ? 10.164 18.109 -1.91 1 87.81 379 PRO A CA 1
ATOM 3007 C C . PRO A 1 379 ? 9.555 19.5 -1.958 1 87.81 379 PRO A C 1
ATOM 3009 O O . PRO A 1 379 ? 10.031 20.406 -1.27 1 87.81 379 PRO A O 1
ATOM 3012 N N . GLU A 1 380 ? 8.539 19.734 -2.715 1 88.31 380 GLU A N 1
ATOM 3013 C CA . GLU A 1 380 ? 7.914 21.047 -2.834 1 88.31 380 GLU A CA 1
ATOM 3014 C C . GLU A 1 380 ? 6.961 21.297 -1.672 1 88.31 380 GLU A C 1
ATOM 3016 O O . GLU A 1 380 ? 6.668 22.453 -1.352 1 88.31 380 GLU A O 1
ATOM 3021 N N . LYS A 1 381 ? 6.492 20.234 -1.092 1 88.94 381 LYS A N 1
ATOM 3022 C CA . LYS A 1 381 ? 5.617 20.297 0.074 1 88.94 381 LYS A CA 1
ATOM 3023 C C . LYS A 1 381 ? 5.988 19.234 1.101 1 88.94 381 LYS A C 1
ATOM 3025 O O . LYS A 1 381 ? 5.191 18.344 1.388 1 88.94 381 LYS A O 1
ATOM 3030 N N . PRO A 1 382 ? 7.047 19.438 1.714 1 87.75 382 PRO A N 1
ATOM 3031 C CA . PRO A 1 382 ? 7.598 18.344 2.518 1 87.75 382 PRO A CA 1
ATOM 3032 C C . PRO A 1 382 ? 6.801 18.094 3.793 1 87.75 382 PRO A C 1
ATOM 3034 O O . PRO A 1 382 ? 6.922 17.016 4.398 1 87.75 382 PRO A O 1
ATOM 3037 N N . ASP A 1 383 ? 6 19.109 4.246 1 96.06 383 ASP A N 1
ATOM 3038 C CA . ASP A 1 383 ? 5.285 19 5.516 1 96.06 383 ASP A CA 1
ATOM 3039 C C . ASP A 1 383 ? 6.219 18.531 6.629 1 96.06 383 ASP A C 1
ATOM 3041 O O . ASP A 1 383 ? 5.902 17.578 7.34 1 96.06 383 ASP A O 1
ATOM 3045 N N . THR A 1 384 ? 7.336 18.953 6.746 1 97.12 384 THR A N 1
ATOM 3046 C CA . THR A 1 384 ? 8.391 18.625 7.695 1 97.12 384 THR A CA 1
ATOM 3047 C C . THR A 1 384 ? 9.031 19.906 8.25 1 97.12 384 THR A C 1
ATOM 3049 O O . THR A 1 384 ? 9.609 20.688 7.496 1 97.12 384 THR A O 1
ATOM 3052 N N . PHE A 1 385 ? 8.977 20.156 9.516 1 97.75 385 PHE A N 1
ATOM 3053 C CA . PHE A 1 385 ? 9.43 21.406 10.117 1 97.75 385 PHE A CA 1
ATOM 3054 C C . PHE A 1 385 ? 10.344 21.141 11.305 1 97.75 385 PHE A C 1
ATOM 3056 O O . PHE A 1 385 ? 9.93 20.484 12.273 1 97.75 385 PHE A O 1
ATOM 3063 N N . PHE A 1 386 ? 11.461 21.703 11.266 1 97.44 386 PHE A N 1
ATOM 3064 C CA . PHE A 1 386 ? 12.477 21.453 12.281 1 97.44 386 PHE A CA 1
ATOM 3065 C C . PHE A 1 386 ? 12 21.938 13.648 1 97.44 386 PHE A C 1
ATOM 3067 O O . PHE A 1 386 ? 11.445 23.047 13.766 1 97.44 386 PHE A O 1
ATOM 3074 N N . GLU A 1 387 ? 12.094 21.188 14.594 1 97.5 387 GLU A N 1
ATOM 3075 C CA . GLU A 1 387 ? 11.828 21.469 16 1 97.5 387 GLU A CA 1
ATOM 3076 C C . GLU A 1 387 ? 12.438 20.391 16.906 1 97.5 387 GLU A C 1
ATOM 3078 O O . GLU A 1 387 ? 12.086 19.219 16.797 1 97.5 387 GLU A O 1
ATOM 3083 N N . VAL A 1 388 ? 13.305 20.734 17.766 1 97.56 388 VAL A N 1
ATOM 3084 C CA . VAL A 1 388 ? 13.961 19.766 18.625 1 97.56 388 VAL A CA 1
ATOM 3085 C C . VAL A 1 388 ? 12.969 19.234 19.656 1 97.56 388 VAL A C 1
ATOM 3087 O O . VAL A 1 388 ? 12.109 19.969 20.141 1 97.56 388 VAL A O 1
ATOM 3090 N N . VAL A 1 389 ? 13.109 18 20 1 97.88 389 VAL A N 1
ATOM 3091 C CA . VAL A 1 389 ? 12.234 17.375 21 1 97.88 389 VAL A CA 1
ATOM 3092 C C . VAL A 1 389 ? 12.594 17.875 22.391 1 97.88 389 VAL A C 1
ATOM 3094 O O . VAL A 1 389 ? 11.719 18.281 23.172 1 97.88 389 VAL A O 1
ATOM 3097 N N . GLU A 1 390 ? 13.906 17.766 22.719 1 90.5 390 GLU A N 1
ATOM 3098 C CA . GLU A 1 390 ? 14.438 18.25 23.984 1 90.5 390 GLU A CA 1
ATOM 3099 C C . GLU A 1 390 ? 15.711 19.078 23.781 1 90.5 390 GLU A C 1
ATOM 3101 O O . GLU A 1 390 ? 16.469 18.812 22.844 1 90.5 390 GLU A O 1
ATOM 3106 N N . MET B 1 1 ? 9.125 44.438 7.609 1 91.75 1 MET B N 1
ATOM 3107 C CA . MET B 1 1 ? 8.539 43.344 8.383 1 91.75 1 MET B CA 1
ATOM 3108 C C . MET B 1 1 ? 7.012 43.406 8.305 1 91.75 1 MET B C 1
ATOM 3110 O O . MET B 1 1 ? 6.406 44.438 8.484 1 91.75 1 MET B O 1
ATOM 3114 N N . MET B 1 2 ? 6.453 42.312 7.953 1 96.94 2 MET B N 1
ATOM 3115 C CA . MET B 1 2 ? 5 42.219 7.883 1 96.94 2 MET B CA 1
ATOM 3116 C C . MET B 1 2 ? 4.418 41.781 9.219 1 96.94 2 MET B C 1
ATOM 3118 O O . MET B 1 2 ? 4.789 40.719 9.742 1 96.94 2 MET B O 1
ATOM 3122 N N . ASN B 1 3 ? 3.539 42.562 9.812 1 98.5 3 ASN B N 1
ATOM 3123 C CA . ASN B 1 3 ? 2.85 42.219 11.055 1 98.5 3 ASN B CA 1
ATOM 3124 C C . ASN B 1 3 ? 1.476 41.625 10.789 1 98.5 3 ASN B C 1
ATOM 3126 O O . ASN B 1 3 ? 0.598 42.281 10.227 1 98.5 3 ASN B O 1
ATOM 3130 N N . VAL B 1 4 ? 1.315 40.406 11.234 1 98.81 4 VAL B N 1
ATOM 3131 C CA . VAL B 1 4 ? 0.052 39.719 11.008 1 98.81 4 VAL B CA 1
ATOM 3132 C C . VAL B 1 4 ? -0.673 39.5 12.344 1 98.81 4 VAL B C 1
ATOM 3134 O O . VAL B 1 4 ? -0.216 38.75 13.203 1 98.81 4 VAL B O 1
ATOM 3137 N N . LEU B 1 5 ? -1.782 40.219 12.523 1 98.88 5 LEU B N 1
ATOM 3138 C CA . LEU B 1 5 ? -2.594 40.031 13.719 1 98.88 5 LEU B CA 1
ATOM 3139 C C . LEU B 1 5 ? -3.564 38.875 13.57 1 98.88 5 LEU B C 1
ATOM 3141 O O . LEU B 1 5 ? -4.328 38.812 12.602 1 98.88 5 LEU B O 1
ATOM 3145 N N . VAL B 1 6 ? -3.498 37.906 14.477 1 98.81 6 VAL B N 1
ATOM 3146 C CA . VAL B 1 6 ? -4.41 36.781 14.508 1 98.81 6 VAL B CA 1
ATOM 3147 C C . VAL B 1 6 ? -5.238 36.812 15.789 1 98.81 6 VAL B C 1
ATOM 3149 O O . VAL B 1 6 ? -4.727 36.5 16.875 1 98.81 6 VAL B O 1
ATOM 3152 N N . THR B 1 7 ? -6.508 37.188 15.672 1 98.25 7 THR B N 1
ATOM 3153 C CA . THR B 1 7 ? -7.383 37.031 16.828 1 98.25 7 THR B CA 1
ATOM 3154 C C . THR B 1 7 ? -7.934 35.625 16.906 1 98.25 7 THR B C 1
ATOM 3156 O O . THR B 1 7 ? -8.062 34.938 15.883 1 98.25 7 THR B O 1
ATOM 3159 N N . GLY B 1 8 ? -8.281 35.156 18.141 1 96.69 8 GLY B N 1
ATOM 3160 C CA . GLY B 1 8 ? -8.609 33.75 18.281 1 96.69 8 GLY B CA 1
ATOM 3161 C C . GLY B 1 8 ? -7.422 32.812 18.078 1 96.69 8 GLY B C 1
ATOM 3162 O O . GLY B 1 8 ? -7.566 31.719 17.562 1 96.69 8 GLY B O 1
ATOM 3163 N N . ALA B 1 9 ? -6.238 33.25 18.453 1 96.44 9 ALA B N 1
ATOM 3164 C CA . ALA B 1 9 ? -4.969 32.594 18.141 1 96.44 9 ALA B CA 1
ATOM 3165 C C . ALA B 1 9 ? -4.863 31.25 18.875 1 96.44 9 ALA B C 1
ATOM 3167 O O . ALA B 1 9 ? -4.117 30.359 18.438 1 96.44 9 ALA B O 1
ATOM 3168 N N . ARG B 1 10 ? -5.602 31 19.922 1 93.5 10 ARG B N 1
ATOM 3169 C CA . ARG B 1 10 ? -5.516 29.766 20.703 1 93.5 10 ARG B CA 1
ATOM 3170 C C . ARG B 1 10 ? -6.656 28.828 20.344 1 93.5 10 ARG B C 1
ATOM 3172 O O . ARG B 1 10 ? -6.766 27.734 20.922 1 93.5 10 ARG B O 1
ATOM 3179 N N . GLY B 1 11 ? -7.5 29.266 19.422 1 94.81 11 GLY B N 1
ATOM 3180 C CA . GLY B 1 11 ? -8.555 28.406 18.922 1 94.81 11 GLY B CA 1
ATOM 3181 C C . GLY B 1 11 ? -8.07 27.406 17.891 1 94.81 11 GLY B C 1
ATOM 3182 O O . GLY B 1 11 ? -6.887 27.375 17.547 1 94.81 11 GLY B O 1
ATOM 3183 N N . PHE B 1 12 ? -9.008 26.688 17.359 1 97 12 PHE B N 1
ATOM 3184 C CA . PHE B 1 12 ? -8.734 25.594 16.422 1 97 12 PHE B CA 1
ATOM 3185 C C . PHE B 1 12 ? -8 26.109 15.188 1 97 12 PHE B C 1
ATOM 3187 O O . PHE B 1 12 ? -6.848 25.75 14.953 1 97 12 PHE B O 1
ATOM 3194 N N . VAL B 1 13 ? -8.625 27.047 14.422 1 98.25 13 VAL B N 1
ATOM 3195 C CA . VAL B 1 13 ? -8.008 27.578 13.211 1 98.25 13 VAL B CA 1
ATOM 3196 C C . VAL B 1 13 ? -6.801 28.438 13.578 1 98.25 13 VAL B C 1
ATOM 3198 O O . VAL B 1 13 ? -5.77 28.391 12.906 1 98.25 13 VAL B O 1
ATOM 3201 N N . GLY B 1 14 ? -6.898 29.172 14.664 1 98.06 14 GLY B N 1
ATOM 3202 C CA . GLY B 1 14 ? -5.844 30.062 15.102 1 98.06 14 GLY B CA 1
ATOM 3203 C C . GLY B 1 14 ? -4.543 29.344 15.414 1 98.06 14 GLY B C 1
ATOM 3204 O O . GLY B 1 14 ? -3.477 29.75 14.938 1 98.06 14 GLY B O 1
ATOM 3205 N N . LYS B 1 15 ? -4.637 28.234 16.188 1 96.69 15 LYS B N 1
ATOM 3206 C CA . LYS B 1 15 ? -3.445 27.484 16.562 1 96.69 15 LYS B CA 1
ATOM 3207 C C . LYS B 1 15 ? -2.73 26.938 15.32 1 96.69 15 LYS B C 1
ATOM 3209 O O . LYS B 1 15 ? -1.503 27.016 15.227 1 96.69 15 LYS B O 1
ATOM 3214 N N . ASN B 1 16 ? -3.455 26.438 14.43 1 98.31 16 ASN B N 1
ATOM 3215 C CA . ASN B 1 16 ? -2.875 25.875 13.211 1 98.31 16 ASN B CA 1
ATOM 3216 C C . ASN B 1 16 ? -2.262 26.969 12.328 1 98.31 16 ASN B C 1
ATOM 3218 O O . ASN B 1 16 ? -1.168 26.781 11.797 1 98.31 16 ASN B O 1
ATOM 3222 N N . LEU B 1 17 ? -2.951 28.094 12.188 1 98.69 17 LEU B N 1
ATOM 3223 C CA . LEU B 1 17 ? -2.453 29.188 11.359 1 98.69 17 LEU B CA 1
ATOM 3224 C C . LEU B 1 17 ? -1.192 29.781 11.969 1 98.69 17 LEU B C 1
ATOM 3226 O O . LEU B 1 17 ? -0.212 30.031 11.266 1 98.69 17 LEU B O 1
ATOM 3230 N N . CYS B 1 18 ? -1.23 30.031 13.281 1 98 18 CYS B N 1
ATOM 3231 C CA . CYS B 1 18 ? -0.072 30.609 13.961 1 98 18 CYS B CA 1
ATOM 3232 C C . CYS B 1 18 ? 1.146 29.703 13.82 1 98 18 CYS B C 1
ATOM 3234 O O . CYS B 1 18 ? 2.256 30.172 13.578 1 98 18 CYS B O 1
ATOM 3236 N N . ALA B 1 19 ? 0.92 28.422 13.977 1 97.31 19 ALA B N 1
ATOM 3237 C CA . ALA B 1 19 ? 2.025 27.469 13.805 1 97.31 19 ALA B CA 1
ATOM 3238 C C . ALA B 1 19 ? 2.615 27.578 12.398 1 97.31 19 ALA B C 1
ATOM 3240 O O . ALA B 1 19 ? 3.838 27.594 12.234 1 97.31 19 ALA B O 1
ATOM 3241 N N . ALA B 1 20 ? 1.788 27.656 11.43 1 97.69 20 ALA B N 1
ATOM 3242 C CA . ALA B 1 20 ? 2.242 27.766 10.039 1 97.69 20 ALA B CA 1
ATOM 3243 C C . ALA B 1 20 ? 2.996 29.078 9.805 1 97.69 20 ALA B C 1
ATOM 3245 O O . ALA B 1 20 ? 4.066 29.078 9.195 1 97.69 20 ALA B O 1
ATOM 3246 N N . LEU B 1 21 ? 2.486 30.156 10.297 1 98.19 21 LEU B N 1
ATOM 3247 C CA . LEU B 1 21 ? 3.107 31.469 10.117 1 98.19 21 LEU B CA 1
ATOM 3248 C C . LEU B 1 21 ? 4.457 31.531 10.828 1 98.19 21 LEU B C 1
ATOM 3250 O O . LEU B 1 21 ? 5.406 32.125 10.312 1 98.19 21 LEU B O 1
ATOM 3254 N N . LYS B 1 22 ? 4.508 30.938 11.984 1 97.38 22 LYS B N 1
ATOM 3255 C CA . LYS B 1 22 ? 5.773 30.906 12.719 1 97.38 22 LYS B CA 1
ATOM 3256 C C . LYS B 1 22 ? 6.824 30.094 11.961 1 97.38 22 LYS B C 1
ATOM 3258 O O . LYS B 1 22 ? 7.996 30.469 11.922 1 97.38 22 LYS B O 1
ATOM 3263 N N . ASN B 1 23 ? 6.391 28.938 11.422 1 97.19 23 ASN B N 1
ATOM 3264 C CA . ASN B 1 23 ? 7.309 28.156 10.594 1 97.19 23 ASN B CA 1
ATOM 3265 C C . ASN B 1 23 ? 7.855 28.984 9.43 1 97.19 23 ASN B C 1
ATOM 3267 O O . ASN B 1 23 ? 9.031 28.875 9.094 1 97.19 23 ASN B O 1
ATOM 3271 N N . ILE B 1 24 ? 7.012 29.797 8.828 1 96.94 24 ILE B N 1
ATOM 3272 C CA . ILE B 1 24 ? 7.434 30.656 7.727 1 96.94 24 ILE B CA 1
ATOM 3273 C C . ILE B 1 24 ? 8.398 31.719 8.242 1 96.94 24 ILE B C 1
ATOM 3275 O O . ILE B 1 24 ? 9.461 31.938 7.66 1 96.94 24 ILE B O 1
ATOM 3279 N N . ALA B 1 25 ? 8.055 32.344 9.352 1 97.56 25 ALA B N 1
ATOM 3280 C CA . ALA B 1 25 ? 8.859 33.406 9.93 1 97.56 25 ALA B CA 1
ATOM 3281 C C . ALA B 1 25 ? 10.25 32.906 10.312 1 97.56 25 ALA B C 1
ATOM 3283 O O . ALA B 1 25 ? 11.227 33.656 10.227 1 97.56 25 ALA B O 1
ATOM 3284 N N . GLU B 1 26 ? 10.352 31.688 10.656 1 96.69 26 GLU B N 1
ATOM 3285 C CA . GLU B 1 26 ? 11.609 31.094 11.109 1 96.69 26 GLU B CA 1
ATOM 3286 C C . GLU B 1 26 ? 12.359 30.469 9.945 1 96.69 26 GLU B C 1
ATOM 3288 O O . GLU B 1 26 ? 13.414 29.844 10.141 1 96.69 26 GLU B O 1
ATOM 3293 N N . GLY B 1 27 ? 11.789 30.5 8.805 1 95.31 27 GLY B N 1
ATOM 3294 C CA . GLY B 1 27 ? 12.438 29.984 7.609 1 95.31 27 GLY B CA 1
ATOM 3295 C C . GLY B 1 27 ? 12.305 28.484 7.461 1 95.31 27 GLY B C 1
ATOM 3296 O O . GLY B 1 27 ? 12.961 27.875 6.605 1 95.31 27 GLY B O 1
ATOM 3297 N N . LYS B 1 28 ? 11.414 27.875 8.242 1 95.81 28 LYS B N 1
ATOM 3298 C CA . LYS B 1 28 ? 11.242 26.438 8.219 1 95.81 28 LYS B CA 1
ATOM 3299 C C . LYS B 1 28 ? 10.312 26 7.086 1 95.81 28 LYS B C 1
ATOM 3301 O O . LYS B 1 28 ? 10.391 24.875 6.602 1 95.81 28 LYS B O 1
ATOM 3306 N N . ASP B 1 29 ? 9.391 26.844 6.719 1 95.5 29 ASP B N 1
ATOM 3307 C CA . ASP B 1 29 ? 8.477 26.594 5.602 1 95.5 29 ASP B CA 1
ATOM 3308 C C . ASP B 1 29 ? 8.703 27.609 4.48 1 95.5 29 ASP B C 1
ATOM 3310 O O . ASP B 1 29 ? 8.469 28.812 4.66 1 95.5 29 ASP B O 1
ATOM 3314 N N . ARG B 1 30 ? 9.172 27.25 3.305 1 93.25 30 ARG B N 1
ATOM 3315 C CA . ARG B 1 30 ? 9.461 28.125 2.17 1 93.25 30 ARG B CA 1
ATOM 3316 C C . ARG B 1 30 ? 8.539 27.812 0.993 1 93.25 30 ARG B C 1
ATOM 3318 O O . ARG B 1 30 ? 8.875 28.094 -0.157 1 93.25 30 ARG B O 1
ATOM 3325 N N . SER B 1 31 ? 7.434 27.156 1.352 1 92.56 31 SER B N 1
ATOM 3326 C CA . SER B 1 31 ? 6.566 26.656 0.283 1 92.56 31 SER B CA 1
ATOM 3327 C C . SER B 1 31 ? 5.629 27.766 -0.215 1 92.56 31 SER B C 1
ATOM 3329 O O . SER B 1 31 ? 4.906 27.562 -1.193 1 92.56 31 SER B O 1
ATOM 3331 N N . PHE B 1 32 ? 5.641 28.938 0.43 1 93.44 32 PHE B N 1
ATOM 3332 C CA . PHE B 1 32 ? 4.781 30.062 0.068 1 93.44 32 PHE B CA 1
ATOM 3333 C C . PHE B 1 32 ? 5.617 31.25 -0.406 1 93.44 32 PHE B C 1
ATOM 3335 O O . PHE B 1 32 ? 6.781 31.391 -0.026 1 93.44 32 PHE B O 1
ATOM 3342 N N . PRO B 1 33 ? 5.074 32.062 -1.306 1 92 33 PRO B N 1
ATOM 3343 C CA . PRO B 1 33 ? 5.777 33.281 -1.71 1 92 33 PRO B CA 1
ATOM 3344 C C . PRO B 1 33 ? 5.672 34.375 -0.669 1 92 33 PRO B C 1
ATOM 3346 O O . PRO B 1 33 ? 5.152 35.469 -0.963 1 92 33 PRO B O 1
ATOM 3349 N N . LEU B 1 34 ? 6.086 34.094 0.524 1 94.31 34 LEU B N 1
ATOM 3350 C CA . LEU B 1 34 ? 6.047 35.031 1.642 1 94.31 34 LEU B CA 1
ATOM 3351 C C . LEU B 1 34 ? 7.43 35.188 2.268 1 94.31 34 LEU B C 1
ATOM 3353 O O . LEU B 1 34 ? 8.133 34.188 2.484 1 94.31 34 LEU B O 1
ATOM 3357 N N . SER B 1 35 ? 7.793 36.406 2.482 1 93.88 35 SER B N 1
ATOM 3358 C CA . SER B 1 35 ? 9.07 36.656 3.129 1 93.88 35 SER B CA 1
ATOM 3359 C C . SER B 1 35 ? 9.07 36.188 4.578 1 93.88 35 SER B C 1
ATOM 3361 O O . SER B 1 35 ? 8.07 36.344 5.281 1 93.88 35 SER B O 1
ATOM 3363 N N . PRO B 1 36 ? 10.164 35.719 5.043 1 94.75 36 PRO B N 1
ATOM 3364 C CA . PRO B 1 36 ? 10.258 35.344 6.453 1 94.75 36 PRO B CA 1
ATOM 3365 C C . PRO B 1 36 ? 10.25 36.531 7.395 1 94.75 36 PRO B C 1
ATOM 3367 O O . PRO B 1 36 ? 10.109 36.375 8.609 1 94.75 36 PRO B O 1
ATOM 3370 N N . ASP B 1 37 ? 10.43 37.656 6.879 1 96.75 37 ASP B N 1
ATOM 3371 C CA . ASP B 1 37 ? 10.367 38.875 7.699 1 96.75 37 ASP B CA 1
ATOM 3372 C C . ASP B 1 37 ? 8.93 39.188 8.102 1 96.75 37 ASP B C 1
ATOM 3374 O O . ASP B 1 37 ? 8.359 40.188 7.648 1 96.75 37 ASP B O 1
ATOM 3378 N N . LEU B 1 38 ? 8.422 38.312 8.906 1 96.44 38 LEU B N 1
ATOM 3379 C CA . LEU B 1 38 ? 7.027 38.312 9.344 1 96.44 38 LEU B CA 1
ATOM 3380 C C . LEU B 1 38 ? 6.938 38.156 10.859 1 96.44 38 LEU B C 1
ATOM 3382 O O . LEU B 1 38 ? 7.703 37.406 11.461 1 96.44 38 LEU B O 1
ATOM 3386 N N . ARG B 1 39 ? 6.047 38.906 11.484 1 97.69 39 ARG B N 1
ATOM 3387 C CA . ARG B 1 39 ? 5.766 38.812 12.906 1 97.69 39 ARG B CA 1
ATOM 3388 C C . ARG B 1 39 ? 4.297 38.5 13.156 1 97.69 39 ARG B C 1
ATOM 3390 O O . ARG B 1 39 ? 3.408 39.125 12.586 1 97.69 39 ARG B O 1
ATOM 3397 N N . VAL B 1 40 ? 4.105 37.531 14.023 1 98.25 40 VAL B N 1
ATOM 3398 C CA . VAL B 1 40 ? 2.738 37.125 14.344 1 98.25 40 VAL B CA 1
ATOM 3399 C C . VAL B 1 40 ? 2.297 37.812 15.641 1 98.25 40 VAL B C 1
ATOM 3401 O O . VAL B 1 40 ? 2.916 37.594 16.688 1 98.25 40 VAL B O 1
ATOM 3404 N N . LEU B 1 41 ? 1.283 38.625 15.547 1 98.31 41 LEU B N 1
ATOM 3405 C CA . LEU B 1 41 ? 0.647 39.219 16.719 1 98.31 41 LEU B CA 1
ATOM 3406 C C . LEU B 1 41 ? -0.553 38.406 17.172 1 98.31 41 LEU B C 1
ATOM 3408 O O . LEU B 1 41 ? -1.667 38.594 16.672 1 98.31 41 LEU B O 1
ATOM 3412 N N . GLU B 1 42 ? -0.26 37.5 18.094 1 97.44 42 GLU B N 1
ATOM 3413 C CA . GLU B 1 42 ? -1.304 36.594 18.562 1 97.44 42 GLU B CA 1
ATOM 3414 C C . GLU B 1 42 ? -2.18 37.281 19.609 1 97.44 42 GLU B C 1
ATOM 3416 O O . GLU B 1 42 ? -1.672 37.906 20.531 1 97.44 42 GLU B O 1
ATOM 3421 N N . TYR B 1 43 ? -3.449 37.156 19.453 1 97.31 43 TYR B N 1
ATOM 3422 C CA . TYR B 1 43 ? -4.406 37.75 20.391 1 97.31 43 TYR B CA 1
ATOM 3423 C C . TYR B 1 43 ? -5.531 36.75 20.688 1 97.31 43 TYR B C 1
ATOM 3425 O O . TYR B 1 43 ? -6.148 36.219 19.781 1 97.31 43 TYR B O 1
ATOM 3433 N N . ASP B 1 44 ? -5.715 36.469 21.938 1 93.06 44 ASP B N 1
ATOM 3434 C CA . ASP B 1 44 ? -6.797 35.594 22.391 1 93.06 44 ASP B CA 1
ATOM 3435 C C . ASP B 1 44 ? -7.375 36.094 23.719 1 93.06 44 ASP B C 1
ATOM 3437 O O . ASP B 1 44 ? -7.078 37.188 24.156 1 93.06 44 ASP B O 1
ATOM 3441 N N . LEU B 1 45 ? -8.227 35.312 24.328 1 88.31 45 LEU B N 1
ATOM 3442 C CA . LEU B 1 45 ? -8.961 35.719 25.516 1 88.31 45 LEU B CA 1
ATOM 3443 C C . LEU B 1 45 ? -8.023 35.906 26.703 1 88.31 45 LEU B C 1
ATOM 3445 O O . LEU B 1 45 ? -8.352 36.625 27.656 1 88.31 45 LEU B O 1
ATOM 3449 N N . GLN B 1 46 ? -6.832 35.344 26.594 1 88.44 46 GLN B N 1
ATOM 3450 C CA . GLN B 1 46 ? -5.891 35.438 27.703 1 88.44 46 GLN B CA 1
ATOM 3451 C C . GLN B 1 46 ? -4.887 36.562 27.484 1 88.44 46 GLN B C 1
ATOM 3453 O O . GLN B 1 46 ? -4.113 36.875 28.375 1 88.44 46 GLN B O 1
ATOM 3458 N N . THR B 1 47 ? -4.938 37.094 26.359 1 92.19 47 THR B N 1
ATOM 3459 C CA . THR B 1 47 ? -4.012 38.188 26.047 1 92.19 47 THR B CA 1
ATOM 3460 C C . THR B 1 47 ? -4.438 39.469 26.75 1 92.19 47 THR B C 1
ATOM 3462 O O . THR B 1 47 ? -5.629 39.781 26.828 1 92.19 47 THR B O 1
ATOM 3465 N N . ASP B 1 48 ? -3.494 40.25 27.141 1 94.38 48 ASP B N 1
ATOM 3466 C CA . ASP B 1 48 ? -3.77 41.562 27.719 1 94.38 48 ASP B CA 1
ATOM 3467 C C . ASP B 1 48 ? -4.52 42.438 26.719 1 94.38 48 ASP B C 1
ATOM 3469 O O . ASP B 1 48 ? -3.996 42.781 25.641 1 94.38 48 ASP B O 1
ATOM 3473 N N . PRO B 1 49 ? -5.703 42.844 27.094 1 93.12 49 PRO B N 1
ATOM 3474 C CA . PRO B 1 49 ? -6.535 43.594 26.156 1 93.12 49 PRO B CA 1
ATOM 3475 C C . PRO B 1 49 ? -5.883 44.906 25.719 1 93.12 49 PRO B C 1
ATOM 3477 O O . PRO B 1 49 ? -6.18 45.438 24.641 1 93.12 49 PRO B O 1
ATOM 3480 N N . THR B 1 50 ? -4.984 45.438 26.516 1 94.69 50 THR B N 1
ATOM 3481 C CA . THR B 1 50 ? -4.359 46.719 26.203 1 94.69 50 THR B CA 1
ATOM 3482 C C . THR B 1 50 ? -3.422 46.562 25 1 94.69 50 THR B C 1
ATOM 3484 O O . THR B 1 50 ? -3.068 47.562 24.375 1 94.69 50 THR B O 1
ATOM 3487 N N . LEU B 1 51 ? -3.109 45.344 24.703 1 97.06 51 LEU B N 1
ATOM 3488 C CA . LEU B 1 51 ? -2.174 45.125 23.609 1 97.06 51 LEU B CA 1
ATOM 3489 C C . LEU B 1 51 ? -2.871 45.25 22.25 1 97.06 51 LEU B C 1
ATOM 3491 O O . LEU B 1 51 ? -2.221 45.5 21.234 1 97.06 51 LEU B O 1
ATOM 3495 N N . LEU B 1 52 ? -4.207 45.125 22.25 1 97.62 52 LEU B N 1
ATOM 3496 C CA . LEU B 1 52 ? -4.949 45.125 20.984 1 97.62 52 LEU B CA 1
ATOM 3497 C C . LEU B 1 52 ? -4.805 46.438 20.266 1 97.62 52 LEU B C 1
ATOM 3499 O O . LEU B 1 52 ? -4.73 46.469 19.031 1 97.62 52 LEU B O 1
ATOM 3503 N N . ASP B 1 53 ? -4.801 47.531 21.016 1 97.88 53 ASP B N 1
ATOM 3504 C CA . ASP B 1 53 ? -4.648 48.844 20.438 1 97.88 53 ASP B CA 1
ATOM 3505 C C . ASP B 1 53 ? -3.363 48.938 19.609 1 97.88 53 ASP B C 1
ATOM 3507 O O . ASP B 1 53 ? -3.395 49.344 18.438 1 97.88 53 ASP B O 1
ATOM 3511 N N . GLY B 1 54 ? -2.266 48.531 20.234 1 98.25 54 GLY B N 1
ATOM 3512 C CA . GLY B 1 54 ? -0.985 48.562 19.547 1 98.25 54 GLY B CA 1
ATOM 3513 C C . GLY B 1 54 ? -0.93 47.594 18.375 1 98.25 54 GLY B C 1
ATOM 3514 O O . GLY B 1 54 ? -0.34 47.906 17.328 1 98.25 54 GLY B O 1
ATOM 3515 N N . TYR B 1 55 ? -1.521 46.438 18.547 1 98.56 55 TYR B N 1
ATOM 3516 C CA . TYR B 1 55 ? -1.562 45.469 17.469 1 98.56 55 TYR B CA 1
ATOM 3517 C C . TYR B 1 55 ? -2.307 46.031 16.25 1 98.56 55 TYR B C 1
ATOM 3519 O O . TYR B 1 55 ? -1.867 45.844 15.117 1 98.56 55 TYR B O 1
ATOM 3527 N N . CYS B 1 56 ? -3.438 46.688 16.469 1 98.5 56 CYS B N 1
ATOM 3528 C CA . CYS B 1 56 ? -4.234 47.25 15.383 1 98.5 56 CYS B CA 1
ATOM 3529 C C . CYS B 1 56 ? -3.48 48.375 14.695 1 98.5 56 CYS B C 1
ATOM 3531 O O . CYS B 1 56 ? -3.625 48.562 13.484 1 98.5 56 CYS B O 1
ATOM 3533 N N . LYS B 1 57 ? -2.701 49.062 15.477 1 98.44 57 LYS B N 1
ATOM 3534 C CA . LYS B 1 57 ? -1.889 50.125 14.914 1 98.44 57 LYS B CA 1
ATOM 3535 C C . LYS B 1 57 ? -0.842 49.594 13.953 1 98.44 57 LYS B C 1
ATOM 3537 O O . LYS B 1 57 ? -0.605 50.156 12.891 1 98.44 57 LYS B O 1
ATOM 3542 N N . ASP B 1 58 ? -0.311 48.5 14.258 1 98.31 58 ASP B N 1
ATOM 3543 C CA . ASP B 1 58 ? 0.894 48.031 13.578 1 98.31 58 ASP B CA 1
ATOM 3544 C C . ASP B 1 58 ? 0.561 46.969 12.539 1 98.31 58 ASP B C 1
ATOM 3546 O O . ASP B 1 58 ? 1.382 46.656 11.68 1 98.31 58 ASP B O 1
ATOM 3550 N N . ALA B 1 59 ? -0.625 46.438 12.539 1 98.69 59 ALA B N 1
ATOM 3551 C CA . ALA B 1 59 ? -0.969 45.25 11.734 1 98.69 59 ALA B CA 1
ATOM 3552 C C . ALA B 1 59 ? -0.942 45.594 10.242 1 98.69 59 ALA B C 1
ATOM 3554 O O . ALA B 1 59 ? -1.401 46.656 9.836 1 98.69 59 ALA B O 1
ATOM 3555 N N . ASP B 1 60 ? -0.367 44.688 9.5 1 98.62 60 ASP B N 1
ATOM 3556 C CA . ASP B 1 60 ? -0.406 44.781 8.039 1 98.62 60 ASP B CA 1
ATOM 3557 C C . ASP B 1 60 ? -1.496 43.875 7.461 1 98.62 60 ASP B C 1
ATOM 3559 O O . ASP B 1 60 ? -1.878 44.031 6.297 1 98.62 60 ASP B O 1
ATOM 3563 N N . PHE B 1 61 ? -1.957 42.969 8.203 1 98.75 61 PHE B N 1
ATOM 3564 C CA . PHE B 1 61 ? -3.041 42.031 7.879 1 98.75 61 PHE B CA 1
ATOM 3565 C C . PHE B 1 61 ? -3.693 41.5 9.148 1 98.75 61 PHE B C 1
ATOM 3567 O O . PHE B 1 61 ? -3.006 41.219 10.133 1 98.75 61 PHE B O 1
ATOM 3574 N N . VAL B 1 62 ? -5.035 41.344 9.148 1 98.88 62 VAL B N 1
ATOM 3575 C CA . VAL B 1 62 ? -5.742 40.812 10.312 1 98.88 62 VAL B CA 1
ATOM 3576 C C . VAL B 1 62 ? -6.5 39.562 9.93 1 98.88 62 VAL B C 1
ATOM 3578 O O . VAL B 1 62 ? -7.355 39.562 9.039 1 98.88 62 VAL B O 1
ATOM 3581 N N . PHE B 1 63 ? -6.102 38.469 10.523 1 98.88 63 PHE B N 1
ATOM 3582 C CA . PHE B 1 63 ? -6.957 37.281 10.539 1 98.88 63 PHE B CA 1
ATOM 3583 C C . PHE B 1 63 ? -7.887 37.312 11.75 1 98.88 63 PHE B C 1
ATOM 3585 O O . PHE B 1 63 ? -7.461 37.031 12.867 1 98.88 63 PHE B O 1
ATOM 3592 N N . HIS B 1 64 ? -9.125 37.656 11.539 1 98.56 64 HIS B N 1
ATOM 3593 C CA . HIS B 1 64 ? -10.094 37.719 12.625 1 98.56 64 HIS B CA 1
ATOM 3594 C C . HIS B 1 64 ? -10.812 36.375 12.781 1 98.56 64 HIS B C 1
ATOM 3596 O O . HIS B 1 64 ? -11.891 36.156 12.219 1 98.56 64 HIS B O 1
ATOM 3602 N N . LEU B 1 65 ? -10.273 35.5 13.664 1 97.81 65 LEU B N 1
ATOM 3603 C CA . LEU B 1 65 ? -10.758 34.125 13.852 1 97.81 65 LEU B CA 1
ATOM 3604 C C . LEU B 1 65 ? -11.5 34 15.18 1 97.81 65 LEU B C 1
ATOM 3606 O O . LEU B 1 65 ? -12.109 32.969 15.453 1 97.81 65 LEU B O 1
ATOM 3610 N N . ALA B 1 66 ? -11.453 35.062 15.961 1 92.94 66 ALA B N 1
ATOM 3611 C CA . ALA B 1 66 ? -12.094 35 17.266 1 92.94 66 ALA B CA 1
ATOM 3612 C C . ALA B 1 66 ? -13.609 34.906 17.125 1 92.94 66 ALA B C 1
ATOM 3614 O O . ALA B 1 66 ? -14.211 35.531 16.266 1 92.94 66 ALA B O 1
ATOM 3615 N N . GLY B 1 67 ? -14.156 34.031 17.922 1 84.81 67 GLY B N 1
ATOM 3616 C CA . GLY B 1 67 ? -15.602 33.875 17.922 1 84.81 67 GLY B CA 1
ATOM 3617 C C . GLY B 1 67 ? -16.078 32.875 18.984 1 84.81 67 GLY B C 1
ATOM 3618 O O . GLY B 1 67 ? -15.312 32.062 19.453 1 84.81 67 GLY B O 1
ATOM 3619 N N . VAL B 1 68 ? -17.266 33.125 19.422 1 77.25 68 VAL B N 1
ATOM 3620 C CA . VAL B 1 68 ? -17.938 32.219 20.359 1 77.25 68 VAL B CA 1
ATOM 3621 C C . VAL B 1 68 ? -18.859 31.266 19.609 1 77.25 68 VAL B C 1
ATOM 3623 O O . VAL B 1 68 ? -19.672 31.703 18.781 1 77.25 68 VAL B O 1
ATOM 3626 N N . ASN B 1 69 ? -18.75 29.969 19.828 1 72.25 69 ASN B N 1
ATOM 3627 C CA . ASN B 1 69 ? -19.531 29 19.062 1 72.25 69 ASN B CA 1
ATOM 3628 C C . ASN B 1 69 ? -20.609 28.344 19.922 1 72.25 69 ASN B C 1
ATOM 3630 O O . ASN B 1 69 ? -21.672 27.953 19.422 1 72.25 69 ASN B O 1
ATOM 3634 N N . ARG B 1 70 ? -20.422 28.078 21.234 1 72.19 70 ARG B N 1
ATOM 3635 C CA . ARG B 1 70 ? -21.422 27.453 22.094 1 72.19 70 ARG B CA 1
ATOM 3636 C C . ARG B 1 70 ? -21.484 28.156 23.453 1 72.19 70 ARG B C 1
ATOM 3638 O O . ARG B 1 70 ? -21.172 27.547 24.484 1 72.19 70 ARG B O 1
ATOM 3645 N N . PRO B 1 71 ? -22.031 29.328 23.375 1 65.25 71 PRO B N 1
ATOM 3646 C CA . PRO B 1 71 ? -22.156 30 24.672 1 65.25 71 PRO B CA 1
ATOM 3647 C C . PRO B 1 71 ? -23.281 29.422 25.531 1 65.25 71 PRO B C 1
ATOM 3649 O O . PRO B 1 71 ? -24.188 28.766 25.016 1 65.25 71 PRO B O 1
ATOM 3652 N N . LYS B 1 72 ? -23.109 29.469 26.828 1 69.81 72 LYS B N 1
ATOM 3653 C CA . LYS B 1 72 ? -24.172 29.016 27.719 1 69.81 72 LYS B CA 1
ATOM 3654 C C . LYS B 1 72 ? -25.453 29.812 27.516 1 69.81 72 LYS B C 1
ATOM 3656 O O . LYS B 1 72 ? -26.547 29.25 27.516 1 69.81 72 LYS B O 1
ATOM 3661 N N . GLU B 1 73 ? -25.266 31.062 27.188 1 72.31 73 GLU B N 1
ATOM 3662 C CA . GLU B 1 73 ? -26.406 31.953 26.922 1 72.31 73 GLU B CA 1
ATOM 3663 C C . GLU B 1 73 ? -26.391 32.469 25.484 1 72.31 73 GLU B C 1
ATOM 3665 O O . GLU B 1 73 ? -25.344 32.875 24.984 1 72.31 73 GLU B O 1
ATOM 3670 N N . GLN B 1 74 ? -27.531 32.438 24.875 1 73.19 74 GLN B N 1
ATOM 3671 C CA . GLN B 1 74 ? -27.672 32.781 23.469 1 73.19 74 GLN B CA 1
ATOM 3672 C C . GLN B 1 74 ? -27.203 34.219 23.203 1 73.19 74 GLN B C 1
ATOM 3674 O O . GLN B 1 74 ? -26.672 34.531 22.125 1 73.19 74 GLN B O 1
ATOM 3679 N N . GLU B 1 75 ? -27.469 35.094 24.172 1 70.38 75 GLU B N 1
ATOM 3680 C CA . GLU B 1 75 ? -27.094 36.5 24.016 1 70.38 75 GLU B CA 1
ATOM 3681 C C . GLU B 1 75 ? -25.578 36.656 23.875 1 70.38 75 GLU B C 1
ATOM 3683 O O . GLU B 1 75 ? -25.094 37.625 23.312 1 70.38 75 GLU B O 1
ATOM 3688 N N . ALA B 1 76 ? -24.953 35.625 24.25 1 74.31 76 ALA B N 1
ATOM 3689 C CA . ALA B 1 76 ? -23.5 35.656 24.234 1 74.31 76 ALA B CA 1
ATOM 3690 C C . ALA B 1 76 ? -22.953 35.5 22.828 1 74.31 76 ALA B C 1
ATOM 3692 O O . ALA B 1 76 ? -21.812 35.875 22.547 1 74.31 76 ALA B O 1
ATOM 3693 N N . PHE B 1 77 ? -23.797 35.062 21.922 1 75.25 77 PHE B N 1
ATOM 3694 C CA . PHE B 1 77 ? -23.375 35 20.531 1 75.25 77 PHE B CA 1
ATOM 3695 C C . PHE B 1 77 ? -23.109 36.375 19.953 1 75.25 77 PHE B C 1
ATOM 3697 O O . PHE B 1 77 ? -22.047 36.656 19.406 1 75.25 77 PHE B O 1
ATOM 3704 N N . MET B 1 78 ? -24.031 37.25 20.188 1 75.5 78 MET B N 1
ATOM 3705 C CA . MET B 1 78 ? -23.953 38.562 19.609 1 75.5 78 MET B CA 1
ATOM 3706 C C . MET B 1 78 ? -22.891 39.406 20.297 1 75.5 78 MET B C 1
ATOM 3708 O O . MET B 1 78 ? -22.078 40.062 19.641 1 75.5 78 MET B O 1
ATOM 3712 N N . GLU B 1 79 ? -22.859 39.375 21.594 1 75.19 79 GLU B N 1
ATOM 3713 C CA . GLU B 1 79 ? -21.875 40.125 22.359 1 75.19 79 GLU B CA 1
ATOM 3714 C C . GLU B 1 79 ? -20.453 39.688 22.047 1 75.19 79 GLU B C 1
ATOM 3716 O O . GLU B 1 79 ? -19.547 40.5 21.891 1 75.19 79 GLU B O 1
ATOM 3721 N N . GLY B 1 80 ? -20.344 38.469 22 1 75.25 80 GLY B N 1
ATOM 3722 C CA . GLY B 1 80 ? -19.031 37.906 21.766 1 75.25 80 GLY B CA 1
ATOM 3723 C C . GLY B 1 80 ? -18.531 38.094 20.344 1 75.25 80 GLY B C 1
ATOM 3724 O O . GLY B 1 80 ? -17.422 38.594 20.125 1 75.25 80 GLY B O 1
ATOM 3725 N N . ASN B 1 81 ? -19.328 37.781 19.422 1 78.94 81 ASN B N 1
ATOM 3726 C CA . ASN B 1 81 ? -18.891 37.844 18.031 1 78.94 81 ASN B CA 1
ATOM 3727 C C . ASN B 1 81 ? -19 39.25 17.469 1 78.94 81 ASN B C 1
ATOM 3729 O O . ASN B 1 81 ? -18.031 39.781 16.969 1 78.94 81 ASN B O 1
ATOM 3733 N N . PHE B 1 82 ? -20.141 39.844 17.625 1 82.38 82 PHE B N 1
ATOM 3734 C CA . PHE B 1 82 ? -20.391 41.188 17.078 1 82.38 82 PHE B CA 1
ATOM 3735 C C . PHE B 1 82 ? -19.625 42.219 17.859 1 82.38 82 PHE B C 1
ATOM 3737 O O . PHE B 1 82 ? -19.031 43.125 17.281 1 82.38 82 PHE B O 1
ATOM 3744 N N . GLY B 1 83 ? -19.656 42.094 19.156 1 87.06 83 GLY B N 1
ATOM 3745 C CA . GLY B 1 83 ? -19.016 43.094 20 1 87.06 83 GLY B CA 1
ATOM 3746 C C . GLY B 1 83 ? -17.516 43.188 19.781 1 87.06 83 GLY B C 1
ATOM 3747 O O . GLY B 1 83 ? -16.984 44.281 19.594 1 87.06 83 GLY B O 1
ATOM 3748 N N . PHE B 1 84 ? -16.906 42.094 19.781 1 92.12 84 PHE B N 1
ATOM 3749 C CA . PHE B 1 84 ? -15.453 42.094 19.609 1 92.12 84 PHE B CA 1
ATOM 3750 C C . PHE B 1 84 ? -15.078 42.531 18.203 1 92.12 84 PHE B C 1
ATOM 3752 O O . PHE B 1 84 ? -14.078 43.25 18.016 1 92.12 84 PHE B O 1
ATOM 3759 N N . THR B 1 85 ? -15.82 42.125 17.203 1 94.88 85 THR B N 1
ATOM 3760 C CA . THR B 1 85 ? -15.586 42.562 15.836 1 94.88 85 THR B CA 1
ATOM 3761 C C . THR B 1 85 ? -15.68 44.094 15.734 1 94.88 85 THR B C 1
ATOM 3763 O O . THR B 1 85 ? -14.836 44.719 15.086 1 94.88 85 THR B O 1
ATOM 3766 N N . SER B 1 86 ? -16.688 44.594 16.375 1 94.75 86 SER B N 1
ATOM 3767 C CA . SER B 1 86 ? -16.844 46.062 16.391 1 94.75 86 SER B CA 1
ATOM 3768 C C . SER B 1 86 ? -15.648 46.75 17.031 1 94.75 86 SER B C 1
ATOM 3770 O O . SER B 1 86 ? -15.133 47.719 16.484 1 94.75 86 SER B O 1
ATOM 3772 N N . THR B 1 87 ? -15.273 46.219 18.141 1 95.19 87 THR B N 1
ATOM 3773 C CA . THR B 1 87 ? -14.125 46.75 18.859 1 95.19 87 THR B CA 1
ATOM 3774 C C . THR B 1 87 ? -12.875 46.719 17.984 1 95.19 87 THR B C 1
ATOM 3776 O O . THR B 1 87 ? -12.148 47.719 17.906 1 95.19 87 THR B O 1
ATOM 3779 N N . LEU B 1 88 ? -12.633 45.625 17.344 1 97.12 88 LEU B N 1
ATOM 3780 C CA . LEU B 1 88 ? -11.477 45.438 16.469 1 97.12 88 LEU B CA 1
ATOM 3781 C C . LEU B 1 88 ? -11.477 46.469 15.336 1 97.12 88 LEU B C 1
ATOM 3783 O O . LEU B 1 88 ? -10.477 47.125 15.102 1 97.12 88 LEU B O 1
ATOM 3787 N N . LEU B 1 89 ? -12.594 46.625 14.656 1 98 89 LEU B N 1
ATOM 3788 C CA . LEU B 1 89 ? -12.703 47.531 13.508 1 98 89 LEU B CA 1
ATOM 3789 C C . LEU B 1 89 ? -12.602 49 13.945 1 98 89 LEU B C 1
ATOM 3791 O O . LEU B 1 89 ? -12 49.812 13.242 1 98 89 LEU B O 1
ATOM 3795 N N . ASP B 1 90 ? -13.156 49.25 15.125 1 97.44 90 ASP B N 1
ATOM 3796 C CA . ASP B 1 90 ? -13.07 50.625 15.641 1 97.44 90 ASP B CA 1
ATOM 3797 C C . ASP B 1 90 ? -11.625 51 15.945 1 97.44 90 ASP B C 1
ATOM 3799 O O . ASP B 1 90 ? -11.211 52.125 15.711 1 97.44 90 ASP B O 1
ATOM 3803 N N . LEU B 1 91 ? -10.93 50.062 16.5 1 98.12 91 LEU B N 1
ATOM 3804 C CA . LEU B 1 91 ? -9.531 50.312 16.797 1 98.12 91 LEU B CA 1
ATOM 3805 C C . LEU B 1 91 ? -8.719 50.5 15.531 1 98.12 91 LEU B C 1
ATOM 3807 O O . LEU B 1 91 ? -7.824 51.375 15.477 1 98.12 91 LEU B O 1
ATOM 3811 N N . LEU B 1 92 ? -8.984 49.719 14.484 1 98.44 92 LEU B N 1
ATOM 3812 C CA . LEU B 1 92 ? -8.32 49.938 13.195 1 98.44 92 LEU B CA 1
ATOM 3813 C C . LEU B 1 92 ? -8.625 51.312 12.641 1 98.44 92 LEU B C 1
ATOM 3815 O O . LEU B 1 92 ? -7.719 52 12.172 1 98.44 92 LEU B O 1
ATOM 3819 N N . LYS B 1 93 ? -9.875 51.75 12.742 1 97.88 93 LYS B N 1
ATOM 3820 C CA . LYS B 1 93 ? -10.273 53.062 12.281 1 97.88 93 LYS B CA 1
ATOM 3821 C C . LYS B 1 93 ? -9.555 54.156 13.062 1 97.88 93 LYS B C 1
ATOM 3823 O O . LYS B 1 93 ? -9.102 55.156 12.484 1 97.88 93 LYS B O 1
ATOM 3828 N N . LYS B 1 94 ? -9.555 53.875 14.336 1 97.81 94 LYS B N 1
ATOM 3829 C CA . LYS B 1 94 ? -8.891 54.844 15.219 1 97.81 94 LYS B CA 1
ATOM 3830 C C . LYS B 1 94 ? -7.473 55.156 14.742 1 97.81 94 LYS B C 1
ATOM 3832 O O . LYS B 1 94 ? -7.027 56.281 14.797 1 97.81 94 LYS B O 1
ATOM 3837 N N . HIS B 1 95 ? -6.801 54.188 14.281 1 98.44 95 HIS B N 1
ATOM 3838 C CA . HIS B 1 95 ? -5.414 54.344 13.859 1 98.44 95 HIS B CA 1
ATOM 3839 C C . HIS B 1 95 ? -5.316 54.594 12.352 1 98.44 95 HIS B C 1
ATOM 3841 O O . HIS B 1 95 ? -4.223 54.562 11.789 1 98.44 95 HIS B O 1
ATOM 3847 N N . ARG B 1 96 ? -6.43 54.75 11.648 1 98.12 96 ARG B N 1
ATOM 3848 C CA . ARG B 1 96 ? -6.5 54.938 10.203 1 98.12 96 ARG B CA 1
ATOM 3849 C C . ARG B 1 96 ? -5.75 53.844 9.477 1 98.12 96 ARG B C 1
ATOM 3851 O O . ARG B 1 96 ? -5.047 54.094 8.5 1 98.12 96 ARG B O 1
ATOM 3858 N N . ASN B 1 97 ? -5.734 52.656 10.086 1 98.5 97 ASN B N 1
ATOM 3859 C CA . ASN B 1 97 ? -5.148 51.469 9.469 1 98.5 97 ASN B CA 1
ATOM 3860 C C . ASN B 1 97 ? -6.164 50.719 8.609 1 98.5 97 ASN B C 1
ATOM 3862 O O . ASN B 1 97 ? -7.117 50.125 9.133 1 98.5 97 ASN B O 1
ATOM 3866 N N . THR B 1 98 ? -5.965 50.719 7.336 1 98.38 98 THR B N 1
ATOM 3867 C CA . THR B 1 98 ? -6.918 50.094 6.43 1 98.38 98 THR B CA 1
ATOM 3868 C C . THR B 1 98 ? -6.363 48.75 5.891 1 98.38 98 THR B C 1
ATOM 3870 O O . THR B 1 98 ? -6.609 48.406 4.738 1 98.38 98 THR B O 1
ATOM 3873 N N . CYS B 1 99 ? -5.492 48.062 6.641 1 98.5 99 CYS B N 1
ATOM 3874 C CA . CYS B 1 99 ? -4.977 46.781 6.211 1 98.5 99 CYS B CA 1
ATOM 3875 C C . CYS B 1 99 ? -6.109 45.781 5.941 1 98.5 99 CYS B C 1
ATOM 3877 O O . CYS B 1 99 ? -7.227 45.969 6.43 1 98.5 99 CYS B O 1
ATOM 3879 N N . PRO B 1 100 ? -5.836 44.781 5.102 1 98.69 100 PRO B N 1
ATOM 3880 C CA . PRO B 1 100 ? -6.871 43.781 4.84 1 98.69 100 PRO B CA 1
ATOM 3881 C C . PRO B 1 100 ? -7.293 43.031 6.102 1 98.69 100 PRO B C 1
ATOM 3883 O O . PRO B 1 100 ? -6.457 42.719 6.953 1 98.69 100 PRO B O 1
ATOM 3886 N N . VAL B 1 101 ? -8.633 42.719 6.215 1 98.75 101 VAL B N 1
ATOM 3887 C CA . VAL B 1 101 ? -9.195 42 7.336 1 98.75 101 VAL B CA 1
ATOM 3888 C C . VAL B 1 101 ? -9.938 40.75 6.82 1 98.75 101 VAL B C 1
ATOM 3890 O O . VAL B 1 101 ? -10.836 40.875 5.988 1 98.75 101 VAL B O 1
ATOM 3893 N N . MET B 1 102 ? -9.5 39.594 7.23 1 98.81 102 MET B N 1
ATOM 3894 C CA . MET B 1 102 ? -10.18 38.344 6.945 1 98.81 102 MET B CA 1
ATOM 3895 C C . MET B 1 102 ? -11.086 37.938 8.109 1 98.81 102 MET B C 1
ATOM 3897 O O . MET B 1 102 ? -10.68 38.031 9.266 1 98.81 102 MET B O 1
ATOM 3901 N N . LEU B 1 103 ? -12.32 37.531 7.832 1 98.19 103 LEU B N 1
ATOM 3902 C CA . LEU B 1 103 ? -13.273 37.094 8.844 1 98.19 103 LEU B CA 1
ATOM 3903 C C . LEU B 1 103 ? -13.633 35.625 8.664 1 98.19 103 LEU B C 1
ATOM 3905 O O . LEU B 1 103 ? -14.008 35.219 7.566 1 98.19 103 LEU B O 1
ATOM 3909 N N . SER B 1 104 ? -13.445 34.875 9.727 1 97.38 104 SER B N 1
ATOM 3910 C CA . SER B 1 104 ? -13.961 33.531 9.773 1 97.38 104 SER B CA 1
ATOM 3911 C C . SER B 1 104 ? -15.461 33.5 10.078 1 97.38 104 SER B C 1
ATOM 3913 O O . SER B 1 104 ? -15.867 33.75 11.211 1 97.38 104 SER B O 1
ATOM 3915 N N . SER B 1 105 ? -16.266 33.344 9.102 1 96.31 105 SER B N 1
ATOM 3916 C CA . SER B 1 105 ? -17.703 33.156 9.25 1 96.31 105 SER B CA 1
ATOM 3917 C C . SER B 1 105 ? -18.094 31.688 9.078 1 96.31 105 SER B C 1
ATOM 3919 O O . SER B 1 105 ? -17.312 30.797 9.406 1 96.31 105 SER B O 1
ATOM 3921 N N . SER B 1 106 ? -19.375 31.375 8.914 1 94.75 106 SER B N 1
ATOM 3922 C CA . SER B 1 106 ? -19.891 30.016 8.82 1 94.75 106 SER B CA 1
ATOM 3923 C C . SER B 1 106 ? -21 29.922 7.781 1 94.75 106 SER B C 1
ATOM 3925 O O . SER B 1 106 ? -21.734 30.875 7.555 1 94.75 106 SER B O 1
ATOM 3927 N N . ILE B 1 107 ? -21.094 28.781 7.238 1 93.12 107 ILE B N 1
ATOM 3928 C CA . ILE B 1 107 ? -22.188 28.531 6.309 1 93.12 107 ILE B CA 1
ATOM 3929 C C . ILE B 1 107 ? -23.516 28.703 7.031 1 93.12 107 ILE B C 1
ATOM 3931 O O . ILE B 1 107 ? -24.562 28.922 6.395 1 93.12 107 ILE B O 1
ATOM 3935 N N . GLN B 1 108 ? -23.5 28.703 8.25 1 90.94 108 GLN B N 1
ATOM 3936 C CA . GLN B 1 108 ? -24.719 28.859 9.055 1 90.94 108 GLN B CA 1
ATOM 3937 C C . GLN B 1 108 ? -25.203 30.297 9.039 1 90.94 108 GLN B C 1
ATOM 3939 O O . GLN B 1 108 ? -26.312 30.594 9.469 1 90.94 108 GLN B O 1
ATOM 3944 N N . ALA B 1 109 ? -24.375 31.156 8.531 1 93.06 109 ALA B N 1
ATOM 3945 C CA . ALA B 1 109 ? -24.766 32.562 8.438 1 93.06 109 ALA B CA 1
ATOM 3946 C C . ALA B 1 109 ? -26.031 32.719 7.582 1 93.06 109 ALA B C 1
ATOM 3948 O O . ALA B 1 109 ? -26.703 33.75 7.652 1 93.06 109 ALA B O 1
ATOM 3949 N N . GLU B 1 110 ? -26.281 31.688 6.844 1 92.56 110 GLU B N 1
ATOM 3950 C CA . GLU B 1 110 ? -27.453 31.719 5.98 1 92.56 110 GLU B CA 1
ATOM 3951 C C . GLU B 1 110 ? -28.688 31.219 6.719 1 92.56 110 GLU B C 1
ATOM 3953 O O . GLU B 1 110 ? -29.812 31.344 6.219 1 92.56 110 GLU B O 1
ATOM 3958 N N . LEU B 1 111 ? -28.469 30.688 7.82 1 91.12 111 LEU B N 1
ATOM 3959 C CA . LEU B 1 111 ? -29.578 30.109 8.57 1 91.12 111 LEU B CA 1
ATOM 3960 C C . LEU B 1 111 ? -30.156 31.125 9.555 1 91.12 111 LEU B C 1
ATOM 3962 O O . LEU B 1 111 ? -29.453 32.031 10.023 1 91.12 111 LEU B O 1
ATOM 3966 N N . ASP B 1 112 ? -31.422 30.875 9.875 1 90.06 112 ASP B N 1
ATOM 3967 C CA . ASP B 1 112 ? -32.125 31.781 10.789 1 90.06 112 ASP B CA 1
ATOM 3968 C C . ASP B 1 112 ? -32.094 31.234 12.219 1 90.06 112 ASP B C 1
ATOM 3970 O O . ASP B 1 112 ? -33.125 30.953 12.797 1 90.06 112 ASP B O 1
ATOM 3974 N N . ASN B 1 113 ? -30.969 31.031 12.789 1 87.94 113 ASN B N 1
ATOM 3975 C CA . ASN B 1 113 ? -30.734 30.703 14.188 1 87.94 113 ASN B CA 1
ATOM 3976 C C . ASN B 1 113 ? -29.75 31.656 14.844 1 87.94 113 ASN B C 1
ATOM 3978 O O . ASN B 1 113 ? -29.094 32.438 14.164 1 87.94 113 ASN B O 1
ATOM 3982 N N . PRO B 1 114 ? -29.703 31.734 16.109 1 84.38 114 PRO B N 1
ATOM 3983 C CA . PRO B 1 114 ? -28.906 32.719 16.812 1 84.38 114 PRO B CA 1
ATOM 3984 C C . PRO B 1 114 ? -27.438 32.719 16.391 1 84.38 114 PRO B C 1
ATOM 3986 O O . PRO B 1 114 ? -26.828 33.781 16.203 1 84.38 114 PRO B O 1
ATOM 3989 N N . TYR B 1 115 ? -26.922 31.625 16.219 1 85.88 115 TYR B N 1
ATOM 3990 C CA . TYR B 1 115 ? -25.531 31.516 15.773 1 85.88 115 TYR B CA 1
ATOM 3991 C C . TYR B 1 115 ? -25.375 32.094 14.375 1 85.88 115 TYR B C 1
ATOM 3993 O O . TYR B 1 115 ? -24.469 32.875 14.125 1 85.88 115 TYR B O 1
ATOM 4001 N N . GLY B 1 116 ? -26.219 31.641 13.5 1 90.06 116 GLY B N 1
ATOM 4002 C CA . GLY B 1 116 ? -26.203 32.156 12.133 1 90.06 116 GLY B CA 1
ATOM 4003 C C . GLY B 1 116 ? -26.375 33.656 12.047 1 90.06 116 GLY B C 1
ATOM 4004 O O . GLY B 1 116 ? -25.656 34.312 11.305 1 90.06 116 GLY B O 1
ATOM 4005 N N . GLN B 1 117 ? -27.234 34.125 12.836 1 89.88 117 GLN B N 1
ATOM 4006 C CA . GLN B 1 117 ? -27.5 35.562 12.859 1 89.88 117 GLN B CA 1
ATOM 4007 C C . GLN B 1 117 ? -26.281 36.344 13.367 1 89.88 117 GLN B C 1
ATOM 4009 O O . GLN B 1 117 ? -26 37.438 12.883 1 89.88 117 GLN B O 1
ATOM 4014 N N . SER B 1 118 ? -25.641 35.781 14.344 1 88.56 118 SER B N 1
ATOM 4015 C CA . SER B 1 118 ? -24.453 36.438 14.883 1 88.56 118 SER B CA 1
ATOM 4016 C C . SER B 1 118 ? -23.344 36.5 13.844 1 88.56 118 SER B C 1
ATOM 4018 O O . SER B 1 118 ? -22.641 37.531 13.734 1 88.56 118 SER B O 1
ATOM 4020 N N . LYS B 1 119 ? -23.172 35.375 13.125 1 92.69 119 LYS B N 1
ATOM 4021 C CA . LYS B 1 119 ? -22.141 35.344 12.078 1 92.69 119 LYS B CA 1
ATOM 4022 C C . LYS B 1 119 ? -22.484 36.312 10.953 1 92.69 119 LYS B C 1
ATOM 4024 O O . LYS B 1 119 ? -21.609 37.031 10.461 1 92.69 119 LYS B O 1
ATOM 4029 N N . LYS B 1 120 ? -23.734 36.344 10.609 1 94.19 120 LYS B N 1
ATOM 4030 C CA . LYS B 1 120 ? -24.188 37.281 9.57 1 94.19 120 LYS B CA 1
ATOM 4031 C C . LYS B 1 120 ? -23.984 38.719 9.984 1 94.19 120 LYS B C 1
ATOM 4033 O O . LYS B 1 120 ? -23.578 39.562 9.172 1 94.19 120 LYS B O 1
ATOM 4038 N N . ALA B 1 121 ? -24.266 39 11.156 1 92.81 121 ALA B N 1
ATOM 4039 C CA . ALA B 1 121 ? -24.062 40.375 11.672 1 92.81 121 ALA B CA 1
ATOM 4040 C C . ALA B 1 121 ? -22.594 40.781 11.57 1 92.81 121 ALA B C 1
ATOM 4042 O O . ALA B 1 121 ? -22.297 41.938 11.258 1 92.81 121 ALA B O 1
ATOM 4043 N N . GLY B 1 122 ? -21.75 39.875 11.891 1 93.81 122 GLY B N 1
ATOM 4044 C CA . GLY B 1 122 ? -20.312 40.125 11.734 1 93.81 122 GLY B CA 1
ATOM 4045 C C . GLY B 1 122 ? -19.922 40.406 10.297 1 93.81 122 GLY B C 1
ATOM 4046 O O . GLY B 1 122 ? -19.094 41.281 10.031 1 93.81 122 GLY B O 1
ATOM 4047 N N . GLU B 1 123 ? -20.516 39.656 9.375 1 96.44 123 GLU B N 1
ATOM 4048 C CA . GLU B 1 123 ? -20.266 39.875 7.957 1 96.44 123 GLU B CA 1
ATOM 4049 C C . GLU B 1 123 ? -20.672 41.312 7.547 1 96.44 123 GLU B C 1
ATOM 4051 O O . GLU B 1 123 ? -19.922 42 6.867 1 96.44 123 GLU B O 1
ATOM 4056 N N . ASP B 1 124 ? -21.844 41.625 7.988 1 96.19 124 ASP B N 1
ATOM 4057 C CA . ASP B 1 124 ? -22.391 42.938 7.617 1 96.19 124 ASP B CA 1
ATOM 4058 C C . ASP B 1 124 ? -21.531 44.062 8.164 1 96.19 124 ASP B C 1
ATOM 4060 O O . ASP B 1 124 ? -21.328 45.094 7.492 1 96.19 124 ASP B O 1
ATOM 4064 N N . LEU B 1 125 ? -21.062 43.906 9.352 1 96.19 125 LEU B N 1
ATOM 4065 C CA . LEU B 1 125 ? -20.156 44.875 9.938 1 96.19 125 LEU B CA 1
ATOM 4066 C C . LEU B 1 125 ? -18.906 45.062 9.078 1 96.19 125 LEU B C 1
ATOM 4068 O O . LEU B 1 125 ? -18.422 46.188 8.891 1 96.19 125 LEU B O 1
ATOM 4072 N N . LEU B 1 126 ? -18.391 44 8.633 1 97.69 126 LEU B N 1
ATOM 4073 C CA . LEU B 1 126 ? -17.172 44.031 7.828 1 97.69 126 LEU B CA 1
ATOM 4074 C C . LEU B 1 126 ? -17.438 44.688 6.477 1 97.69 126 LEU B C 1
ATOM 4076 O O . LEU B 1 126 ? -16.609 45.469 5.984 1 97.69 126 LEU B O 1
ATOM 4080 N N . PHE B 1 127 ? -18.562 44.375 5.875 1 97.62 127 PHE B N 1
ATOM 4081 C CA . PHE B 1 127 ? -18.922 45 4.605 1 97.62 127 PHE B CA 1
ATOM 4082 C C . PHE B 1 127 ? -19.062 46.5 4.766 1 97.62 127 PHE B C 1
ATOM 4084 O O . PHE B 1 127 ? -18.594 47.281 3.924 1 97.62 127 PHE B O 1
ATOM 4091 N N . ARG B 1 128 ? -19.688 46.906 5.793 1 97.19 128 ARG B N 1
ATOM 4092 C CA . ARG B 1 128 ? -19.844 48.344 6.059 1 97.19 128 ARG B CA 1
ATOM 4093 C C . ARG B 1 128 ? -18.484 48.969 6.289 1 97.19 128 ARG B C 1
ATOM 4095 O O . ARG B 1 128 ? -18.234 50.094 5.812 1 97.19 128 ARG B O 1
ATOM 4102 N N . TYR B 1 129 ? -17.719 48.312 7.074 1 97.81 129 TYR B N 1
ATOM 4103 C CA . TYR B 1 129 ? -16.375 48.781 7.332 1 97.81 129 TYR B CA 1
ATOM 4104 C C . TYR B 1 129 ? -15.602 49 6.031 1 97.81 129 TYR B C 1
ATOM 4106 O O . TYR B 1 129 ? -14.945 50.031 5.852 1 97.81 129 TYR B O 1
ATOM 4114 N N . ALA B 1 130 ? -15.664 48.062 5.137 1 98.12 130 ALA B N 1
ATOM 4115 C CA . ALA B 1 130 ? -15.008 48.156 3.838 1 98.12 130 ALA B CA 1
ATOM 4116 C C . ALA B 1 130 ? -15.516 49.344 3.043 1 98.12 130 ALA B C 1
ATOM 4118 O O . ALA B 1 130 ? -14.734 50.062 2.4 1 98.12 130 ALA B O 1
ATOM 4119 N N . GLU B 1 131 ? -16.766 49.562 3.084 1 97.56 131 GLU B N 1
ATOM 4120 C CA . GLU B 1 131 ? -17.375 50.688 2.379 1 97.56 131 GLU B CA 1
ATOM 4121 C C . GLU B 1 131 ? -16.891 52 2.941 1 97.56 131 GLU B C 1
ATOM 4123 O O . GLU B 1 131 ? -16.625 52.969 2.188 1 97.56 131 GLU B O 1
ATOM 4128 N N . GLN B 1 132 ? -16.75 52.031 4.203 1 97.56 132 GLN B N 1
ATOM 4129 C CA . GLN B 1 132 ? -16.422 53.281 4.895 1 97.56 132 GLN B CA 1
ATOM 4130 C C . GLN B 1 132 ? -14.938 53.594 4.754 1 97.56 132 GLN B C 1
ATOM 4132 O O . GLN B 1 132 ? -14.562 54.781 4.668 1 97.56 132 GLN B O 1
ATOM 4137 N N . THR B 1 133 ? -14.094 52.625 4.742 1 97.88 133 THR B N 1
ATOM 4138 C CA . THR B 1 133 ? -12.664 52.906 4.895 1 97.88 133 THR B CA 1
ATOM 4139 C C . THR B 1 133 ? -11.914 52.562 3.611 1 97.88 133 THR B C 1
ATOM 4141 O O . THR B 1 133 ? -10.766 52.969 3.43 1 97.88 133 THR B O 1
ATOM 4144 N N . GLY B 1 134 ? -12.523 51.719 2.768 1 97.5 134 GLY B N 1
ATOM 4145 C CA . GLY B 1 134 ? -11.844 51.25 1.575 1 97.5 134 GLY B CA 1
ATOM 4146 C C . GLY B 1 134 ? -10.977 50.031 1.832 1 97.5 134 GLY B C 1
ATOM 4147 O O . GLY B 1 134 ? -10.336 49.5 0.913 1 97.5 134 GLY B O 1
ATOM 4148 N N . ALA B 1 135 ? -11 49.562 3.043 1 98.31 135 ALA B N 1
ATOM 4149 C CA . ALA B 1 135 ? -10.195 48.406 3.4 1 98.31 135 ALA B CA 1
ATOM 4150 C C . ALA B 1 135 ? -10.68 47.156 2.664 1 98.31 135 ALA B C 1
ATOM 4152 O O . ALA B 1 135 ? -11.883 46.969 2.455 1 98.31 135 ALA B O 1
ATOM 4153 N N . LYS B 1 136 ? -9.742 46.281 2.24 1 98.19 136 LYS B N 1
ATOM 4154 C CA . LYS B 1 136 ? -10.086 45 1.7 1 98.19 136 LYS B CA 1
ATOM 4155 C C . LYS B 1 136 ? -10.586 44.062 2.799 1 98.19 136 LYS B C 1
ATOM 4157 O O . LYS B 1 136 ? -9.961 43.938 3.854 1 98.19 136 LYS B O 1
ATOM 4162 N N . VAL B 1 137 ? -11.75 43.438 2.561 1 98.38 137 VAL B N 1
ATOM 4163 C CA . VAL B 1 137 ? -12.273 42.469 3.523 1 98.38 137 VAL B CA 1
ATOM 4164 C C . VAL B 1 137 ? -12.477 41.125 2.85 1 98.38 137 VAL B C 1
ATOM 4166 O O . VAL B 1 137 ? -12.867 41.062 1.684 1 98.38 137 VAL B O 1
ATOM 4169 N N . LEU B 1 138 ? -12.086 40.062 3.471 1 98.69 138 LEU B N 1
ATOM 4170 C CA . LEU B 1 138 ? -12.211 38.688 3.008 1 98.69 138 LEU B CA 1
ATOM 4171 C C . LEU B 1 138 ? -13.078 37.875 3.967 1 98.69 138 LEU B C 1
ATOM 4173 O O . LEU B 1 138 ? -12.68 37.594 5.105 1 98.69 138 LEU B O 1
ATOM 4177 N N . ILE B 1 139 ? -14.242 37.5 3.545 1 98.56 139 ILE B N 1
ATOM 4178 C CA . ILE B 1 139 ? -15.156 36.75 4.414 1 98.56 139 ILE B CA 1
ATOM 4179 C C . ILE B 1 139 ? -15.258 35.312 3.951 1 98.56 139 ILE B C 1
ATOM 4181 O O . ILE B 1 139 ? -15.578 35.031 2.791 1 98.56 139 ILE B O 1
ATOM 4185 N N . TYR B 1 140 ? -14.914 34.375 4.824 1 98.44 140 TYR B N 1
ATOM 4186 C CA . TYR B 1 140 ? -15 32.969 4.559 1 98.44 140 TYR B CA 1
ATOM 4187 C C . TYR B 1 140 ? -16.172 32.312 5.309 1 98.44 140 TYR B C 1
ATOM 4189 O O . TYR B 1 140 ? -16.188 32.312 6.543 1 98.44 140 TYR B O 1
ATOM 4197 N N . ARG B 1 141 ? -17.141 31.891 4.617 1 97.56 141 ARG B N 1
ATOM 4198 C CA . ARG B 1 141 ? -18.188 31.062 5.234 1 97.56 141 ARG B CA 1
ATOM 4199 C C . ARG B 1 141 ? -17.766 29.594 5.273 1 97.56 141 ARG B C 1
ATOM 4201 O O . ARG B 1 141 ? -18.156 28.812 4.402 1 97.56 141 ARG B O 1
ATOM 4208 N N . PHE B 1 142 ? -17.016 29.234 6.254 1 97.44 142 PHE B N 1
ATOM 4209 C CA . PHE B 1 142 ? -16.469 27.891 6.355 1 97.44 142 PHE B CA 1
ATOM 4210 C C . PHE B 1 142 ? -17.562 26.875 6.668 1 97.44 142 PHE B C 1
ATOM 4212 O O . PHE B 1 142 ? -18.438 27.141 7.504 1 97.44 142 PHE B O 1
ATOM 4219 N N . PRO B 1 143 ? -17.578 25.781 5.996 1 96.56 143 PRO B N 1
ATOM 4220 C CA . PRO B 1 143 ? -18.406 24.656 6.461 1 96.56 143 PRO B CA 1
ATOM 4221 C C . PRO B 1 143 ? -17.828 23.969 7.699 1 96.56 143 PRO B C 1
ATOM 4223 O O . PRO B 1 143 ? -17.188 24.625 8.523 1 96.56 143 PRO B O 1
ATOM 4226 N N . ASN B 1 144 ? -18.062 22.688 7.887 1 96.56 144 ASN B N 1
ATOM 4227 C CA . ASN B 1 144 ? -17.484 21.969 9.016 1 96.56 144 ASN B CA 1
ATOM 4228 C C . ASN B 1 144 ? -15.984 21.75 8.836 1 96.56 144 ASN B C 1
ATOM 4230 O O . ASN B 1 144 ? -15.562 21.031 7.934 1 96.56 144 ASN B O 1
ATOM 4234 N N . LEU B 1 145 ? -15.281 22.422 9.664 1 98.12 145 LEU B N 1
ATOM 4235 C CA . LEU B 1 145 ? -13.828 22.25 9.633 1 98.12 145 LEU B CA 1
ATOM 4236 C C . LEU B 1 145 ? -13.391 21.094 10.531 1 98.12 145 LEU B C 1
ATOM 4238 O O . LEU B 1 145 ? -14.016 20.828 11.555 1 98.12 145 LEU B O 1
ATOM 4242 N N . PHE B 1 146 ? -12.336 20.406 10.086 1 98.62 146 PHE B N 1
ATOM 4243 C CA . PHE B 1 146 ? -11.812 19.328 10.922 1 98.62 146 PHE B CA 1
ATOM 4244 C C . PHE B 1 146 ? -10.305 19.203 10.766 1 98.62 146 PHE B C 1
ATOM 4246 O O . PHE B 1 146 ? -9.734 19.641 9.773 1 98.62 146 PHE B O 1
ATOM 4253 N N . GLY B 1 147 ? -9.656 18.672 11.758 1 98.69 147 GLY B N 1
ATOM 4254 C CA . GLY B 1 147 ? -8.211 18.484 11.781 1 98.69 147 GLY B CA 1
ATOM 4255 C C . GLY B 1 147 ? -7.633 18.5 13.18 1 98.69 147 GLY B C 1
ATOM 4256 O O . GLY B 1 147 ? -8.375 18.516 14.172 1 98.69 147 GLY B O 1
ATOM 4257 N N . LYS B 1 148 ? -6.348 18.516 13.242 1 98.25 148 LYS B N 1
ATOM 4258 C CA . LYS B 1 148 ? -5.664 18.438 14.523 1 98.25 148 LYS B CA 1
ATOM 4259 C C . LYS B 1 148 ? -5.961 19.672 15.375 1 98.25 148 LYS B C 1
ATOM 4261 O O . LYS B 1 148 ? -6.137 20.781 14.852 1 98.25 148 LYS B O 1
ATOM 4266 N N . TRP B 1 149 ? -6.133 19.484 16.688 1 96.88 149 TRP B N 1
ATOM 4267 C CA . TRP B 1 149 ? -6.199 20.469 17.766 1 96.88 149 TRP B CA 1
ATOM 4268 C C . TRP B 1 149 ? -7.598 21.062 17.875 1 96.88 149 TRP B C 1
ATOM 4270 O O . TRP B 1 149 ? -7.812 22.016 18.625 1 96.88 149 TRP B O 1
ATOM 4280 N N . CYS B 1 150 ? -8.531 20.594 17.109 1 98 150 CYS B N 1
ATOM 4281 C CA . CYS B 1 150 ? -9.922 20.969 17.344 1 98 150 CYS B CA 1
ATOM 4282 C C . CYS B 1 150 ? -10.43 20.438 18.672 1 98 150 CYS B C 1
ATOM 4284 O O . CYS B 1 150 ? -10.172 19.281 19.016 1 98 150 CYS B O 1
ATOM 4286 N N . ARG B 1 151 ? -11.094 21.219 19.391 1 96.44 151 ARG B N 1
ATOM 4287 C CA . ARG B 1 151 ? -11.602 20.797 20.688 1 96.44 151 ARG B CA 1
ATOM 4288 C C . ARG B 1 151 ? -12.727 19.781 20.547 1 96.44 151 ARG B C 1
ATOM 4290 O O . ARG B 1 151 ? -13.75 20.062 19.922 1 96.44 151 ARG B O 1
ATOM 4297 N N . PRO B 1 152 ? -12.562 18.578 21.109 1 97.44 152 PRO B N 1
ATOM 4298 C CA . PRO B 1 152 ? -13.633 17.578 21.047 1 97.44 152 PRO B CA 1
ATOM 4299 C C . PRO B 1 152 ? -14.758 17.844 22.047 1 97.44 152 PRO B C 1
ATOM 4301 O O . PRO B 1 152 ? -14.562 18.578 23 1 97.44 152 PRO B O 1
ATOM 4304 N N . ASN B 1 153 ? -15.914 17.172 21.734 1 95.94 153 ASN B N 1
ATOM 4305 C CA . ASN B 1 153 ? -17.078 17.234 22.609 1 95.94 153 ASN B CA 1
ATOM 4306 C C . ASN B 1 153 ? -17.531 18.672 22.844 1 95.94 153 ASN B C 1
ATOM 4308 O O . ASN B 1 153 ? -17.859 19.047 23.969 1 95.94 153 ASN B O 1
ATOM 4312 N N . TYR B 1 154 ? -17.375 19.438 21.828 1 91.94 154 TYR B N 1
ATOM 4313 C CA . TYR B 1 154 ? -17.812 20.844 21.812 1 91.94 154 TYR B CA 1
ATOM 4314 C C . TYR B 1 154 ? -18.672 21.125 20.594 1 91.94 154 TYR B C 1
ATOM 4316 O O . TYR B 1 154 ? -19.859 20.75 20.562 1 91.94 154 TYR B O 1
ATOM 4324 N N . ASN B 1 155 ? -18.109 21.469 19.406 1 87.62 155 ASN B N 1
ATOM 4325 C CA . ASN B 1 155 ? -18.938 21.828 18.266 1 87.62 155 ASN B CA 1
ATOM 4326 C C . ASN B 1 155 ? -18.5 21.094 17 1 87.62 155 ASN B C 1
ATOM 4328 O O . ASN B 1 155 ? -18.844 21.516 15.883 1 87.62 155 ASN B O 1
ATOM 4332 N N . SER B 1 156 ? -17.703 20.125 17.141 1 94.31 156 SER B N 1
ATOM 4333 C CA . SER B 1 156 ? -17.203 19.375 15.984 1 94.31 156 SER B CA 1
ATOM 4334 C C . SER B 1 156 ? -17.5 17.891 16.125 1 94.31 156 SER B C 1
ATOM 4336 O O . SER B 1 156 ? -16.953 17.234 17 1 94.31 156 SER B O 1
ATOM 4338 N N . ALA B 1 157 ? -18.266 17.391 15.219 1 96.31 157 ALA B N 1
ATOM 4339 C CA . ALA B 1 157 ? -18.562 15.961 15.227 1 96.31 157 ALA B CA 1
ATOM 4340 C C . ALA B 1 157 ? -17.297 15.141 14.961 1 96.31 157 ALA B C 1
ATOM 4342 O O . ALA B 1 157 ? -17.047 14.156 15.648 1 96.31 157 ALA B O 1
ATOM 4343 N N . VAL B 1 158 ? -16.484 15.555 14.008 1 98.44 158 VAL B N 1
ATOM 4344 C CA . VAL B 1 158 ? -15.297 14.789 13.609 1 98.44 158 VAL B CA 1
ATOM 4345 C C . VAL B 1 158 ? -14.305 14.75 14.766 1 98.44 158 VAL B C 1
ATOM 4347 O O . VAL B 1 158 ? -13.789 13.688 15.117 1 98.44 158 VAL B O 1
ATOM 4350 N N . ALA B 1 159 ? -14.055 15.906 15.391 1 98.62 159 ALA B N 1
ATOM 4351 C CA . ALA B 1 159 ? -13.148 15.945 16.531 1 98.62 159 ALA B CA 1
ATOM 4352 C C . ALA B 1 159 ? -13.656 15.062 17.672 1 98.62 159 ALA B C 1
ATOM 4354 O O . ALA B 1 159 ? -12.883 14.336 18.297 1 98.62 159 ALA B O 1
ATOM 4355 N N . THR B 1 160 ? -14.93 15.148 17.891 1 98.56 160 THR B N 1
ATOM 4356 C CA . THR B 1 160 ? -15.539 14.375 18.969 1 98.56 160 THR B CA 1
ATOM 4357 C C . THR B 1 160 ? -15.422 12.883 18.688 1 98.56 160 THR B C 1
ATOM 4359 O O . THR B 1 160 ? -15.023 12.117 19.562 1 98.56 160 THR B O 1
ATOM 4362 N N . PHE B 1 161 ? -15.75 12.461 17.453 1 98.75 161 PHE B N 1
ATOM 4363 C CA . PHE B 1 161 ? -15.648 11.055 17.094 1 98.75 161 PHE B CA 1
ATOM 4364 C C . PHE B 1 161 ? -14.211 10.562 17.219 1 98.75 161 PHE B C 1
ATOM 4366 O O . PHE B 1 161 ? -13.953 9.508 17.797 1 98.75 161 PHE B O 1
ATOM 4373 N N . CYS B 1 162 ? -13.258 11.297 16.688 1 98.81 162 CYS B N 1
ATOM 4374 C CA . CYS B 1 162 ? -11.852 10.906 16.75 1 98.81 162 CYS B CA 1
ATOM 4375 C C . CYS B 1 162 ? -11.398 10.742 18.203 1 98.81 162 CYS B C 1
ATOM 4377 O O . CYS B 1 162 ? -10.828 9.719 18.562 1 98.81 162 CYS B O 1
ATOM 4379 N N . HIS B 1 163 ? -11.68 11.727 19.016 1 98.81 163 HIS B N 1
ATOM 4380 C CA . HIS B 1 163 ? -11.266 11.719 20.422 1 98.81 163 HIS B CA 1
ATOM 4381 C C . HIS B 1 163 ? -11.914 10.57 21.172 1 98.81 163 HIS B C 1
ATOM 4383 O O . HIS B 1 163 ? -11.234 9.797 21.859 1 98.81 163 HIS B O 1
ATOM 4389 N N . ASN B 1 164 ? -13.203 10.531 21.078 1 98.81 164 ASN B N 1
ATOM 4390 C CA . ASN B 1 164 ? -13.945 9.562 21.859 1 98.81 164 ASN B CA 1
ATOM 4391 C C . ASN B 1 164 ? -13.594 8.125 21.469 1 98.81 164 ASN B C 1
ATOM 4393 O O . ASN B 1 164 ? -13.375 7.273 22.328 1 98.81 164 ASN B O 1
ATOM 4397 N N . ILE B 1 165 ? -13.492 7.848 20.203 1 98.75 165 ILE B N 1
ATOM 4398 C CA . ILE B 1 165 ? -13.156 6.504 19.75 1 98.75 165 ILE B CA 1
ATOM 4399 C C . ILE B 1 165 ? -11.727 6.156 20.172 1 98.75 165 ILE B C 1
ATOM 4401 O O . ILE B 1 165 ? -11.469 5.055 20.656 1 98.75 165 ILE B O 1
ATOM 4405 N N . ALA B 1 166 ? -10.828 7.062 20.047 1 98.62 166 ALA B N 1
ATOM 4406 C CA . ALA B 1 166 ? -9.438 6.84 20.438 1 98.62 166 ALA B CA 1
ATOM 4407 C C . ALA B 1 166 ? -9.328 6.555 21.938 1 98.62 166 ALA B C 1
ATOM 4409 O O . ALA B 1 166 ? -8.422 5.848 22.375 1 98.62 166 ALA B O 1
ATOM 4410 N N . HIS B 1 167 ? -10.266 7.074 22.75 1 98.44 167 HIS B N 1
ATOM 4411 C CA . HIS B 1 167 ? -10.203 6.961 24.203 1 98.44 167 HIS B CA 1
ATOM 4412 C C . HIS B 1 167 ? -11.227 5.961 24.719 1 98.44 167 HIS B C 1
ATOM 4414 O O . HIS B 1 167 ? -11.531 5.938 25.922 1 98.44 167 HIS B O 1
ATOM 4420 N N . ASP B 1 168 ? -11.867 5.285 23.875 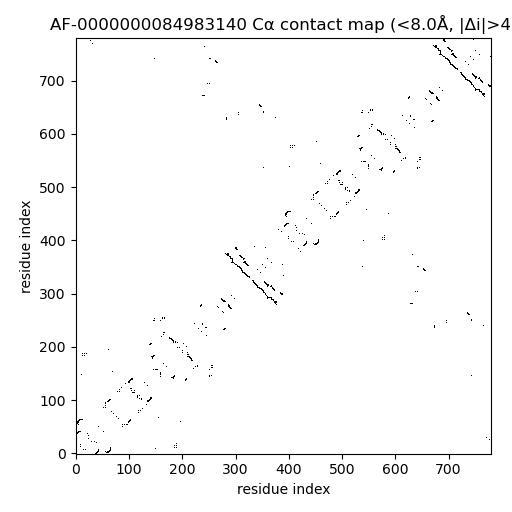1 97.94 168 ASP B N 1
ATOM 4421 C CA . ASP B 1 168 ? -12.844 4.254 24.234 1 97.94 168 ASP B CA 1
ATOM 4422 C C . ASP B 1 168 ? -14.078 4.863 24.891 1 97.94 168 ASP B C 1
ATOM 4424 O O . ASP B 1 168 ? -14.625 4.301 25.844 1 97.94 168 ASP B O 1
ATOM 4428 N N . LEU B 1 169 ? -14.383 6.047 24.5 1 98.31 169 LEU B N 1
ATOM 4429 C CA . LEU B 1 169 ? -15.617 6.703 24.922 1 98.31 169 LEU B CA 1
ATOM 4430 C C . LEU B 1 169 ? -16.703 6.547 23.859 1 98.31 169 LEU B C 1
ATOM 4432 O O . LEU B 1 169 ? -16.406 6.398 22.688 1 98.31 169 LEU B O 1
ATOM 4436 N N . PRO B 1 170 ? -17.922 6.562 24.219 1 97.38 170 PRO B N 1
ATOM 4437 C CA . PRO B 1 170 ? -19 6.387 23.25 1 97.38 170 PRO B CA 1
ATOM 4438 C C . PRO B 1 170 ? -19.203 7.609 22.344 1 97.38 170 PRO B C 1
ATOM 4440 O O . PRO B 1 170 ? -18.859 8.727 22.75 1 97.38 170 PRO B O 1
ATOM 4443 N N . ILE B 1 171 ? -19.656 7.352 21.188 1 97.38 171 ILE B N 1
ATOM 4444 C CA . ILE B 1 171 ? -20.094 8.438 20.312 1 97.38 171 ILE B CA 1
ATOM 4445 C C . ILE B 1 171 ? -21.594 8.312 20.047 1 97.38 171 ILE B C 1
ATOM 4447 O O . ILE B 1 171 ? -22.156 7.227 20.172 1 97.38 171 ILE B O 1
ATOM 4451 N N . GLN B 1 172 ? -22.203 9.43 19.719 1 95.25 172 GLN B N 1
ATOM 4452 C CA . GLN B 1 172 ? -23.625 9.461 19.359 1 95.25 172 GLN B CA 1
ATOM 4453 C C . GLN B 1 172 ? -23.812 9.922 17.922 1 95.25 172 GLN B C 1
ATOM 4455 O O . GLN B 1 172 ? -23.344 10.992 17.531 1 95.25 172 GLN B O 1
ATOM 4460 N N . VAL B 1 173 ? -24.406 9.039 17.156 1 95.88 173 VAL B N 1
ATOM 4461 C CA . VAL B 1 173 ? -24.781 9.367 15.789 1 95.88 173 VAL B CA 1
ATOM 4462 C C . VAL B 1 173 ? -26.297 9.445 15.664 1 95.88 173 VAL B C 1
ATOM 4464 O O . VAL B 1 173 ? -26.969 8.422 15.5 1 95.88 173 VAL B O 1
ATOM 4467 N N . ASN B 1 174 ? -26.844 10.57 15.656 1 93.12 174 ASN B N 1
ATOM 4468 C CA . ASN B 1 174 ? -28.297 10.742 15.664 1 93.12 174 ASN B CA 1
ATOM 4469 C C . ASN B 1 174 ? -28.906 10.344 14.328 1 93.12 174 ASN B C 1
ATOM 4471 O O . ASN B 1 174 ? -29.922 9.633 14.297 1 93.12 174 ASN B O 1
ATOM 4475 N N . ASP B 1 175 ? -28.359 10.812 13.25 1 96.62 175 ASP B N 1
ATOM 4476 C CA . ASP B 1 175 ? -28.797 10.492 11.891 1 96.62 175 ASP B CA 1
ATOM 4477 C C . ASP B 1 175 ? -27.609 10.133 11.008 1 96.62 175 ASP B C 1
ATOM 4479 O O . ASP B 1 175 ? -26.953 11.008 10.43 1 96.62 175 ASP B O 1
ATOM 4483 N N . PRO B 1 176 ? -27.422 8.867 10.828 1 96.81 176 PRO B N 1
ATOM 4484 C CA . PRO B 1 176 ? -26.266 8.422 10.055 1 96.81 176 PRO B CA 1
ATOM 4485 C C . PRO B 1 176 ? -26.297 8.906 8.609 1 96.81 176 PRO B C 1
ATOM 4487 O O . PRO B 1 176 ? -25.266 8.969 7.945 1 96.81 176 PRO B O 1
ATOM 4490 N N . SER B 1 177 ? -27.453 9.242 8.133 1 97.69 177 SER B N 1
ATOM 4491 C CA . SER B 1 177 ? -27.594 9.633 6.734 1 97.69 177 SER B CA 1
ATOM 4492 C C . SER B 1 177 ? -27.344 11.125 6.547 1 97.69 177 SER B C 1
ATOM 4494 O O . SER B 1 177 ? -27.234 11.609 5.418 1 97.69 177 SER B O 1
ATOM 4496 N N . HIS B 1 178 ? -27.203 11.875 7.656 1 96.75 178 HIS B N 1
ATOM 4497 C CA . HIS B 1 178 ? -26.953 13.312 7.578 1 96.75 178 HIS B CA 1
ATOM 4498 C C . HIS B 1 178 ? -25.703 13.609 6.77 1 96.75 178 HIS B C 1
ATOM 4500 O O . HIS B 1 178 ? -24.625 13.086 7.066 1 96.75 178 HIS B O 1
ATOM 4506 N N . GLN B 1 179 ? -25.859 14.469 5.789 1 97.12 179 GLN B N 1
ATOM 4507 C CA . GLN B 1 179 ? -24.75 14.828 4.906 1 97.12 179 GLN B CA 1
ATOM 4508 C C . GLN B 1 179 ? -23.922 15.969 5.488 1 97.12 179 GLN B C 1
ATOM 4510 O O . GLN B 1 179 ? -24.484 16.984 5.906 1 97.12 179 GLN B O 1
ATOM 4515 N N . MET B 1 180 ? -22.625 15.789 5.484 1 96.25 180 MET B N 1
ATOM 4516 C CA . MET B 1 180 ? -21.703 16.812 5.98 1 96.25 180 MET B CA 1
ATOM 4517 C C . MET B 1 180 ? -20.828 17.344 4.855 1 96.25 180 MET B C 1
ATOM 4519 O O . MET B 1 180 ? -20.359 16.578 4.016 1 96.25 180 MET B O 1
ATOM 4523 N N . THR B 1 181 ? -20.688 18.578 4.801 1 97.62 181 THR B N 1
ATOM 4524 C CA . THR B 1 181 ? -19.641 19.234 4.023 1 97.62 181 THR B CA 1
ATOM 4525 C C . THR B 1 181 ? -18.453 19.578 4.914 1 97.62 181 THR B C 1
ATOM 4527 O O . THR B 1 181 ? -18.594 20.312 5.891 1 97.62 181 THR B O 1
ATOM 4530 N N . LEU B 1 182 ? -17.266 19.047 4.516 1 98.44 182 LEU B N 1
ATOM 4531 C CA . LEU B 1 182 ? -16.094 19.172 5.383 1 98.44 182 LEU B CA 1
ATOM 4532 C C . LEU B 1 182 ? -14.945 19.859 4.652 1 98.44 182 LEU B C 1
ATOM 4534 O O . LEU B 1 182 ? -14.758 19.641 3.451 1 98.44 182 LEU B O 1
ATOM 4538 N N . VAL B 1 183 ? -14.219 20.625 5.336 1 98.62 183 VAL B N 1
ATOM 4539 C CA . VAL B 1 183 ? -12.953 21.156 4.836 1 98.62 183 VAL B CA 1
ATOM 4540 C C . VAL B 1 183 ? -11.852 20.906 5.855 1 98.62 183 VAL B C 1
ATOM 4542 O O . VAL B 1 183 ? -12.031 21.141 7.055 1 98.62 183 VAL B O 1
ATOM 4545 N N . TYR B 1 184 ? -10.758 20.422 5.387 1 98.75 184 TYR B N 1
ATOM 4546 C CA . TYR B 1 184 ? -9.633 20 6.223 1 98.75 184 TYR B CA 1
ATOM 4547 C C . TYR B 1 184 ? -8.805 21.203 6.656 1 98.75 184 TYR B C 1
ATOM 4549 O O . TYR B 1 184 ? -8.562 22.109 5.867 1 98.75 184 TYR B O 1
ATOM 4557 N N . ILE B 1 185 ? -8.344 21.25 7.852 1 98.75 185 ILE B N 1
ATOM 4558 C CA . ILE B 1 185 ? -7.734 22.391 8.5 1 98.75 185 ILE B CA 1
ATOM 4559 C C . ILE B 1 185 ? -6.496 22.828 7.727 1 98.75 185 ILE B C 1
ATOM 4561 O O . ILE B 1 185 ? -6.242 24.031 7.57 1 98.75 185 ILE B O 1
ATOM 4565 N N . ASP B 1 186 ? -5.711 21.891 7.238 1 98.25 186 ASP B N 1
ATOM 4566 C CA . ASP B 1 186 ? -4.488 22.281 6.539 1 98.25 186 ASP B CA 1
ATOM 4567 C C . ASP B 1 186 ? -4.805 22.938 5.195 1 98.25 186 ASP B C 1
ATOM 4569 O O . ASP B 1 186 ? -4.023 23.734 4.691 1 98.25 186 ASP B O 1
ATOM 4573 N N . ASP B 1 187 ? -5.898 22.609 4.609 1 98.38 187 ASP B N 1
ATOM 4574 C CA . ASP B 1 187 ? -6.352 23.281 3.4 1 98.38 187 ASP B CA 1
ATOM 4575 C C . ASP B 1 187 ? -6.824 24.703 3.713 1 98.38 187 ASP B C 1
ATOM 4577 O O . ASP B 1 187 ? -6.609 25.625 2.922 1 98.38 187 ASP B O 1
ATOM 4581 N N . VAL B 1 188 ? -7.48 24.844 4.859 1 98.69 188 VAL B N 1
ATOM 4582 C CA . VAL B 1 188 ? -7.902 26.156 5.316 1 98.69 188 VAL B CA 1
ATOM 4583 C C . VAL B 1 188 ? -6.676 27.047 5.539 1 98.69 188 VAL B C 1
ATOM 4585 O O . VAL B 1 188 ? -6.633 28.188 5.066 1 98.69 188 VAL B O 1
ATOM 4588 N N . VAL B 1 189 ? -5.695 26.531 6.219 1 98.56 189 VAL B N 1
ATOM 4589 C CA . VAL B 1 189 ? -4.484 27.281 6.527 1 98.56 189 VAL B CA 1
ATOM 4590 C C . VAL B 1 189 ? -3.783 27.688 5.234 1 98.56 189 VAL B C 1
ATOM 4592 O O . VAL B 1 189 ? -3.348 28.828 5.09 1 98.56 189 VAL B O 1
ATOM 4595 N N . ARG B 1 190 ? -3.715 26.766 4.332 1 97.75 190 ARG B N 1
ATOM 4596 C CA . ARG B 1 190 ? -3.115 27.078 3.039 1 97.75 190 ARG B CA 1
ATOM 4597 C C . ARG B 1 190 ? -3.859 28.219 2.348 1 97.75 190 ARG B C 1
ATOM 4599 O O . ARG B 1 190 ? -3.236 29.141 1.818 1 97.75 190 ARG B O 1
ATOM 4606 N N . GLU B 1 191 ? -5.148 28.141 2.348 1 98.5 191 GLU B N 1
ATOM 4607 C CA . GLU B 1 191 ? -5.977 29.172 1.738 1 98.5 191 GLU B CA 1
ATOM 4608 C C . GLU B 1 191 ? -5.762 30.531 2.418 1 98.5 191 GLU B C 1
ATOM 4610 O O . GLU B 1 191 ? -5.668 31.562 1.747 1 98.5 191 GLU B O 1
ATOM 4615 N N . LEU B 1 192 ? -5.648 30.531 3.713 1 98.75 192 LEU B N 1
ATOM 4616 C CA . LEU B 1 192 ? -5.484 31.766 4.461 1 98.75 192 LEU B CA 1
ATOM 4617 C C . LEU B 1 192 ? -4.121 32.406 4.18 1 98.75 192 LEU B C 1
ATOM 4619 O O . LEU B 1 192 ? -4 33.625 4.074 1 98.75 192 LEU B O 1
ATOM 4623 N N . ILE B 1 193 ? -3.139 31.562 4.051 1 98.19 193 ILE B N 1
ATOM 4624 C CA . ILE B 1 193 ? -1.818 32.094 3.709 1 98.19 193 ILE B CA 1
ATOM 4625 C C . ILE B 1 193 ? -1.828 32.625 2.281 1 98.19 193 ILE B C 1
ATOM 4627 O O . ILE B 1 193 ? -1.216 33.656 1.997 1 98.19 193 ILE B O 1
ATOM 4631 N N . HIS B 1 194 ? -2.52 31.953 1.408 1 97.81 194 HIS B N 1
ATOM 4632 C CA . HIS B 1 194 ? -2.682 32.469 0.062 1 97.81 194 HIS B CA 1
ATOM 4633 C C . HIS B 1 194 ? -3.363 33.844 0.091 1 97.81 194 HIS B C 1
ATOM 4635 O O . HIS B 1 194 ? -2.988 34.75 -0.662 1 97.81 194 HIS B O 1
ATOM 4641 N N . ALA B 1 195 ? -4.344 33.969 0.913 1 98.19 195 ALA B N 1
ATOM 4642 C CA . ALA B 1 195 ? -5.031 35.25 1.061 1 98.19 195 ALA B CA 1
ATOM 4643 C C . ALA B 1 195 ? -4.066 36.312 1.537 1 98.19 195 ALA B C 1
ATOM 4645 O O . ALA B 1 195 ? -4.145 37.469 1.089 1 98.19 195 ALA B O 1
ATOM 4646 N N . LEU B 1 196 ? -3.199 35.938 2.451 1 98.19 196 LEU B N 1
ATOM 4647 C CA . LEU B 1 196 ? -2.178 36.875 2.947 1 98.19 196 LEU B CA 1
ATOM 4648 C C . LEU B 1 196 ? -1.286 37.344 1.81 1 98.19 196 LEU B C 1
ATOM 4650 O O . LEU B 1 196 ? -0.81 38.5 1.833 1 98.19 196 LEU B O 1
ATOM 4654 N N . CYS B 1 197 ? -1.13 36.5 0.774 1 96.75 197 CYS B N 1
ATOM 4655 C CA . CYS B 1 197 ? -0.288 36.812 -0.378 1 96.75 197 CYS B CA 1
ATOM 4656 C C . CYS B 1 197 ? -1.097 37.469 -1.483 1 96.75 197 CYS B C 1
ATOM 4658 O O . CYS B 1 197 ? -0.574 37.719 -2.566 1 96.75 197 CYS B O 1
ATOM 4660 N N . GLY B 1 198 ? -2.344 37.656 -1.202 1 96.5 198 GLY B N 1
ATOM 4661 C CA . GLY B 1 198 ? -3.199 38.281 -2.205 1 96.5 198 GLY B CA 1
ATOM 4662 C C . GLY B 1 198 ? -3.725 37.281 -3.229 1 96.5 198 GLY B C 1
ATOM 4663 O O . GLY B 1 198 ? -4.133 37.688 -4.324 1 96.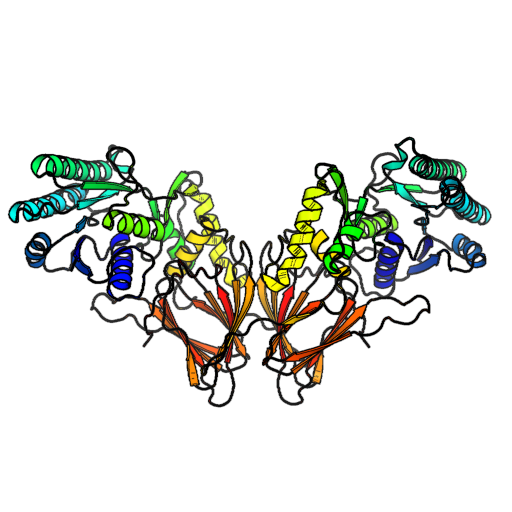5 198 GLY B O 1
ATOM 4664 N N . GLN B 1 199 ? -3.697 36.031 -2.906 1 97.44 199 GLN B N 1
ATOM 4665 C CA . GLN B 1 199 ? -4.109 34.969 -3.822 1 97.44 199 GLN B CA 1
ATOM 4666 C C . GLN B 1 199 ? -5.293 34.188 -3.264 1 97.44 199 GLN B C 1
ATOM 4668 O O . GLN B 1 199 ? -5.34 32.969 -3.369 1 97.44 199 GLN B O 1
ATOM 4673 N N . GLU B 1 200 ? -6.25 34.906 -2.594 1 97.75 200 GLU B N 1
ATOM 4674 C CA . GLU B 1 200 ? -7.434 34.25 -2.033 1 97.75 200 GLU B CA 1
ATOM 4675 C C . GLU B 1 200 ? -8.32 33.688 -3.133 1 97.75 200 GLU B C 1
ATOM 4677 O O . GLU B 1 200 ? -8.344 34.188 -4.254 1 97.75 200 GLU B O 1
ATOM 4682 N N . THR B 1 201 ? -9.008 32.625 -2.859 1 97.94 201 THR B N 1
ATOM 4683 C CA . THR B 1 201 ? -10 32.062 -3.758 1 97.94 201 THR B CA 1
ATOM 4684 C C . THR B 1 201 ? -11.352 32.75 -3.584 1 97.94 201 THR B C 1
ATOM 4686 O O . THR B 1 201 ? -12.055 32.531 -2.6 1 97.94 201 THR B O 1
ATOM 4689 N N . ARG B 1 202 ? -11.734 33.531 -4.539 1 97.12 202 ARG B N 1
ATOM 4690 C CA . ARG B 1 202 ? -12.945 34.344 -4.445 1 97.12 202 ARG B CA 1
ATOM 4691 C C . ARG B 1 202 ? -14.164 33.562 -4.906 1 97.12 202 ARG B C 1
ATOM 4693 O O . ARG B 1 202 ? -14.062 32.719 -5.812 1 97.12 202 ARG B O 1
ATOM 4700 N N . ASP B 1 203 ? -15.227 33.719 -4.289 1 95.5 203 ASP B N 1
ATOM 4701 C CA . ASP B 1 203 ? -16.562 33.219 -4.637 1 95.5 203 ASP B CA 1
ATOM 4702 C C . ASP B 1 203 ? -17.609 34.344 -4.457 1 95.5 203 ASP B C 1
ATOM 4704 O O . ASP B 1 203 ? -18.312 34.344 -3.451 1 95.5 203 ASP B O 1
ATOM 4708 N N . GLY B 1 204 ? -17.734 35.219 -5.48 1 96.06 204 GLY B N 1
ATOM 4709 C CA . GLY B 1 204 ? -18.531 36.406 -5.324 1 96.06 204 GLY B CA 1
ATOM 4710 C C . GLY B 1 204 ? -17.984 37.375 -4.281 1 96.06 204 GLY B C 1
ATOM 4711 O O . GLY B 1 204 ? -16.797 37.719 -4.324 1 96.06 204 GLY B O 1
ATOM 4712 N N . LYS B 1 205 ? -18.859 37.75 -3.357 1 96 205 LYS B N 1
ATOM 4713 C CA . LYS B 1 205 ? -18.422 38.656 -2.309 1 96 205 LYS B CA 1
ATOM 4714 C C . LYS B 1 205 ? -17.734 37.906 -1.172 1 96 205 LYS B C 1
ATOM 4716 O O . LYS B 1 205 ? -17.234 38.531 -0.228 1 96 205 LYS B O 1
ATOM 4721 N N . PHE B 1 206 ? -17.703 36.594 -1.322 1 98 206 PHE B N 1
ATOM 4722 C CA . PHE B 1 206 ? -17.109 35.781 -0.285 1 98 206 PHE B CA 1
ATOM 4723 C C . PHE B 1 206 ? -15.852 35.094 -0.809 1 98 206 PHE B C 1
ATOM 4725 O O . PHE B 1 206 ? -15.438 35.312 -1.946 1 98 206 PHE B O 1
ATOM 4732 N N . CYS B 1 207 ? -15.141 34.375 0.064 1 98.19 207 CYS B N 1
ATOM 4733 C CA . CYS B 1 207 ? -14.016 33.5 -0.256 1 98.19 207 CYS B CA 1
ATOM 4734 C C . CYS B 1 207 ? -14.305 32.094 0.168 1 98.19 207 CYS B C 1
ATOM 4736 O O . CYS B 1 207 ? -15.242 31.828 0.923 1 98.19 207 CYS B O 1
ATOM 4738 N N . ARG B 1 208 ? -13.555 31.156 -0.379 1 97.62 208 ARG B N 1
ATOM 4739 C CA . ARG B 1 208 ? -13.773 29.766 -0.024 1 97.62 208 ARG B CA 1
ATOM 4740 C C . ARG B 1 208 ? -12.453 29.016 0.106 1 97.62 208 ARG B C 1
ATOM 4742 O O . ARG B 1 208 ? -11.445 29.406 -0.489 1 97.62 208 ARG B O 1
ATOM 4749 N N . ALA B 1 209 ? -12.453 28.031 0.922 1 97.62 209 ALA B N 1
ATOM 4750 C CA . ALA B 1 209 ? -11.336 27.094 1.026 1 97.62 209 ALA B CA 1
ATOM 4751 C C . ALA B 1 209 ? -11.664 25.766 0.326 1 97.62 209 ALA B C 1
ATOM 4753 O O . ALA B 1 209 ? -12.781 25.266 0.44 1 97.62 209 ALA B O 1
ATOM 4754 N N . GLU B 1 210 ? -10.727 25.281 -0.431 1 96.69 210 GLU B N 1
ATOM 4755 C CA . GLU B 1 210 ? -10.875 24.062 -1.205 1 96.69 210 GLU B CA 1
ATOM 4756 C C . GLU B 1 210 ? -9.781 23.047 -0.861 1 96.69 210 GLU B C 1
ATOM 4758 O O . GLU B 1 210 ? -8.688 23.438 -0.429 1 96.69 210 GLU B O 1
ATOM 4763 N N . PRO B 1 211 ? -10 21.734 -1.108 1 97.56 211 PRO B N 1
ATOM 4764 C CA . PRO B 1 211 ? -11.25 21.156 -1.592 1 97.56 211 PRO B CA 1
ATOM 4765 C C . PRO B 1 211 ? -12.266 20.922 -0.474 1 97.56 211 PRO B C 1
ATOM 4767 O O . PRO B 1 211 ? -11.883 20.781 0.691 1 97.56 211 PRO B O 1
ATOM 4770 N N . GLU B 1 212 ? -13.523 20.891 -0.848 1 97.94 212 GLU B N 1
ATOM 4771 C CA . GLU B 1 212 ? -14.578 20.406 0.027 1 97.94 212 GLU B CA 1
ATOM 4772 C C . GLU B 1 212 ? -14.742 18.891 -0.103 1 97.94 212 GLU B C 1
ATOM 4774 O O . GLU B 1 212 ? -14.617 18.344 -1.197 1 97.94 212 GLU B O 1
ATOM 4779 N N . HIS B 1 213 ? -14.969 18.25 0.993 1 98.38 213 HIS B N 1
ATOM 4780 C CA . HIS B 1 213 ? -15.289 16.828 1.021 1 98.38 213 HIS B CA 1
ATOM 4781 C C . HIS B 1 213 ? -16.734 16.594 1.463 1 98.38 213 HIS B C 1
ATOM 4783 O O . HIS B 1 213 ? -17.266 17.359 2.27 1 98.38 213 HIS B O 1
ATOM 4789 N N . HIS B 1 214 ? -17.344 15.594 0.962 1 98.31 214 HIS B N 1
ATOM 4790 C CA . HIS B 1 214 ? -18.719 15.25 1.304 1 98.31 214 HIS B CA 1
ATOM 4791 C C . HIS B 1 214 ? -18.828 13.805 1.78 1 98.31 214 HIS B C 1
ATOM 4793 O O . HIS B 1 214 ? -18.266 12.898 1.159 1 98.31 214 HIS B O 1
ATOM 4799 N N . ALA B 1 215 ? -19.484 13.594 2.924 1 98.31 215 ALA B N 1
ATOM 4800 C CA . ALA B 1 215 ? -19.719 12.266 3.492 1 98.31 215 ALA B CA 1
ATOM 4801 C C . ALA B 1 215 ? -20.859 12.305 4.508 1 98.31 215 ALA B C 1
ATOM 4803 O O . ALA B 1 215 ? -21.188 13.367 5.039 1 98.31 215 ALA B O 1
ATOM 4804 N N . THR B 1 216 ? -21.469 11.203 4.789 1 98.44 216 THR B N 1
ATOM 4805 C CA . THR B 1 216 ? -22.484 11.133 5.832 1 98.44 216 THR B CA 1
ATOM 4806 C C . THR B 1 216 ? -21.844 10.953 7.203 1 98.44 216 THR B C 1
ATOM 4808 O O . THR B 1 216 ? -20.703 10.477 7.305 1 98.44 216 THR B O 1
ATOM 4811 N N . LEU B 1 217 ? -22.594 11.328 8.188 1 97.81 217 LEU B N 1
ATOM 4812 C CA . LEU B 1 217 ? -22.125 11.148 9.555 1 97.81 217 LEU B CA 1
ATOM 4813 C C . LEU B 1 217 ? -21.828 9.68 9.836 1 97.81 217 LEU B C 1
ATOM 4815 O O . LEU B 1 217 ? -20.844 9.367 10.523 1 97.81 217 LEU B O 1
ATOM 4819 N N . GLY B 1 218 ? -22.641 8.859 9.289 1 98.25 218 GLY B N 1
ATOM 4820 C CA . GLY B 1 218 ? -22.438 7.426 9.461 1 98.25 218 GLY B CA 1
ATOM 4821 C C . GLY B 1 218 ? -21.141 6.934 8.852 1 98.25 218 GLY B C 1
ATOM 4822 O O . GLY B 1 218 ? -20.406 6.16 9.469 1 98.25 218 GLY B O 1
ATOM 4823 N N . GLU B 1 219 ? -20.844 7.348 7.633 1 98.25 219 GLU B N 1
ATOM 4824 C CA . GLU B 1 219 ? -19.609 6.977 6.941 1 98.25 219 GLU B CA 1
ATOM 4825 C C . GLU B 1 219 ? -18.391 7.457 7.703 1 98.25 219 GLU B C 1
ATOM 4827 O O . GLU B 1 219 ? -17.391 6.734 7.812 1 98.25 219 GLU B O 1
ATOM 4832 N N . ILE B 1 220 ? -18.484 8.641 8.227 1 98.62 220 ILE B N 1
ATOM 4833 C CA . ILE B 1 220 ? -17.375 9.219 8.977 1 98.62 220 ILE B CA 1
ATOM 4834 C C . ILE B 1 220 ? -17.125 8.406 10.242 1 98.62 220 ILE B C 1
ATOM 4836 O O . ILE B 1 220 ? -15.977 8.039 10.531 1 98.62 220 ILE B O 1
ATOM 4840 N N . ALA B 1 221 ? -18.172 8.109 10.914 1 98.69 221 ALA B N 1
ATOM 4841 C CA . ALA B 1 221 ? -18.047 7.332 12.148 1 98.69 221 ALA B CA 1
ATOM 4842 C C . ALA B 1 221 ? -17.453 5.957 11.867 1 98.69 221 ALA B C 1
ATOM 4844 O O . ALA B 1 221 ? -16.562 5.496 12.594 1 98.69 221 ALA B O 1
ATOM 4845 N N . GLU B 1 222 ? -17.953 5.352 10.859 1 98.31 222 GLU B N 1
ATOM 4846 C CA . GLU B 1 222 ? -17.469 4.02 10.5 1 98.31 222 GLU B CA 1
ATOM 4847 C C . GLU B 1 222 ? -15.984 4.043 10.156 1 98.31 222 GLU B C 1
ATOM 4849 O O . GLU B 1 222 ? -15.234 3.152 10.57 1 98.31 222 GLU B O 1
ATOM 4854 N N . GLN B 1 223 ? -15.602 4.988 9.406 1 98.19 223 GLN B N 1
ATOM 4855 C CA . GLN B 1 223 ? -14.203 5.117 9.023 1 98.19 223 GLN B CA 1
ATOM 4856 C C . GLN B 1 223 ? -13.312 5.297 10.25 1 98.19 223 GLN B C 1
ATOM 4858 O O . GLN B 1 223 ? -12.258 4.664 10.367 1 98.19 223 GLN B O 1
ATOM 4863 N N . ILE B 1 224 ? -13.703 6.125 11.156 1 98.75 224 ILE B N 1
ATOM 4864 C CA . ILE B 1 224 ? -12.898 6.41 12.336 1 98.75 224 ILE B CA 1
ATOM 4865 C C . ILE B 1 224 ? -12.844 5.18 13.234 1 98.75 224 ILE B C 1
ATOM 4867 O O . ILE B 1 224 ? -11.805 4.875 13.828 1 98.75 224 ILE B O 1
ATOM 4871 N N . ARG B 1 225 ? -13.945 4.457 13.336 1 98.5 225 ARG B N 1
ATOM 4872 C CA . ARG B 1 225 ? -13.938 3.209 14.086 1 98.5 225 ARG B CA 1
ATOM 4873 C C . ARG B 1 225 ? -12.945 2.213 13.492 1 98.5 225 ARG B C 1
ATOM 4875 O O . ARG B 1 225 ? -12.297 1.466 14.227 1 98.5 225 ARG B O 1
ATOM 4882 N N . ALA B 1 226 ? -12.891 2.193 12.195 1 98 226 ALA B N 1
ATOM 4883 C CA . ALA B 1 226 ? -11.953 1.3 11.523 1 98 226 ALA B CA 1
ATOM 4884 C C . ALA B 1 226 ? -10.508 1.635 11.898 1 98 226 ALA B C 1
ATOM 4886 O O . ALA B 1 226 ? -9.68 0.738 12.062 1 98 226 ALA B O 1
ATOM 4887 N N . PHE B 1 227 ? -10.18 2.898 12.055 1 98.5 227 PHE B N 1
ATOM 4888 C CA . PHE B 1 227 ? -8.828 3.326 12.398 1 98.5 227 PHE B CA 1
ATOM 4889 C C . PHE B 1 227 ? -8.383 2.703 13.719 1 98.5 227 PHE B C 1
ATOM 4891 O O . PHE B 1 227 ? -7.223 2.301 13.859 1 98.5 227 PHE B O 1
ATOM 4898 N N . LYS B 1 228 ? -9.281 2.646 14.609 1 98.06 228 LYS B N 1
ATOM 4899 C CA . LYS B 1 228 ? -8.977 2.145 15.945 1 98.06 228 LYS B CA 1
ATOM 4900 C C . LYS B 1 228 ? -8.516 0.689 15.891 1 98.06 228 LYS B C 1
ATOM 4902 O O . LYS B 1 228 ? -7.77 0.238 16.766 1 98.06 228 LYS B O 1
ATOM 4907 N N . GLN B 1 229 ? -8.891 -0.057 14.867 1 97.81 229 GLN B N 1
ATOM 4908 C CA . GLN B 1 229 ? -8.617 -1.488 14.781 1 97.81 229 GLN B CA 1
ATOM 4909 C C . GLN B 1 229 ? -7.258 -1.755 14.141 1 97.81 229 GLN B C 1
ATOM 4911 O O . GLN B 1 229 ? -6.758 -2.881 14.18 1 97.81 229 GLN B O 1
ATOM 4916 N N . TYR B 1 230 ? -6.641 -0.777 13.586 1 97.38 230 TYR B N 1
ATOM 4917 C CA . TYR B 1 230 ? -5.48 -0.983 12.727 1 97.38 230 TYR B CA 1
ATOM 4918 C C . TYR B 1 230 ? -4.312 -1.561 13.508 1 97.38 230 TYR B C 1
ATOM 4920 O O . TYR B 1 230 ? -3.586 -2.422 13.016 1 97.38 230 TYR B O 1
ATOM 4928 N N . PRO B 1 231 ? -4.094 -1.146 14.781 1 97.62 231 PRO B N 1
ATOM 4929 C CA . PRO B 1 231 ? -3 -1.771 15.531 1 97.62 231 PRO B CA 1
ATOM 4930 C C . PRO B 1 231 ? -3.178 -3.281 15.68 1 97.62 231 PRO B C 1
ATOM 4932 O O . PRO B 1 231 ? -2.191 -4.016 15.766 1 97.62 231 PRO B O 1
ATOM 4935 N N . GLN B 1 232 ? -4.355 -3.703 15.664 1 97.06 232 GLN B N 1
ATOM 4936 C CA . GLN B 1 232 ? -4.629 -5.129 15.805 1 97.06 232 GLN B CA 1
ATOM 4937 C C . GLN B 1 232 ? -4.637 -5.82 14.445 1 97.06 232 GLN B C 1
ATOM 4939 O O . GLN B 1 232 ? -4.105 -6.926 14.305 1 97.06 232 GLN B O 1
ATOM 4944 N N . THR B 1 233 ? -5.176 -5.191 13.469 1 96.81 233 THR B N 1
ATOM 4945 C CA . THR B 1 233 ? -5.344 -5.824 12.164 1 96.81 233 THR B CA 1
ATOM 4946 C C . THR B 1 233 ? -4.137 -5.555 11.273 1 96.81 233 THR B C 1
ATOM 4948 O O . THR B 1 233 ? -4.004 -6.148 10.195 1 96.81 233 THR B O 1
ATOM 4951 N N . LEU B 1 234 ? -3.289 -4.594 11.594 1 97.69 234 LEU B N 1
ATOM 4952 C CA . LEU B 1 234 ? -2.086 -4.184 10.883 1 97.69 234 LEU B CA 1
ATOM 4953 C C . LEU B 1 234 ? -2.439 -3.488 9.57 1 97.69 234 LEU B C 1
ATOM 4955 O O . LEU B 1 234 ? -1.684 -3.561 8.602 1 97.69 234 LEU B O 1
ATOM 4959 N N . GLY B 1 235 ? -3.617 -2.914 9.547 1 96.12 235 GLY B N 1
ATOM 4960 C CA . GLY B 1 235 ? -4.074 -2.256 8.328 1 96.12 235 GLY B CA 1
ATOM 4961 C C . GLY B 1 235 ? -3.637 -0.806 8.242 1 96.12 235 GLY B C 1
ATOM 4962 O O . GLY B 1 235 ? -3.141 -0.239 9.211 1 96.12 235 GLY B O 1
ATOM 4963 N N . VAL B 1 236 ? -3.758 -0.196 7.023 1 94.94 236 VAL B N 1
ATOM 4964 C CA . VAL B 1 236 ? -3.656 1.237 6.77 1 94.94 236 VAL B CA 1
ATOM 4965 C C . VAL B 1 236 ? -4.836 1.694 5.91 1 94.94 236 VAL B C 1
ATOM 4967 O O . VAL B 1 236 ? -5.387 0.91 5.137 1 94.94 236 VAL B O 1
ATOM 4970 N N . PRO B 1 237 ? -5.262 2.861 6.062 1 96.06 237 PRO B N 1
ATOM 4971 C CA . PRO B 1 237 ? -6.414 3.311 5.281 1 96.06 237 PRO B CA 1
ATOM 4972 C C . PRO B 1 237 ? -6.059 3.617 3.828 1 96.06 237 PRO B C 1
ATOM 4974 O O . PRO B 1 237 ? -4.902 3.477 3.428 1 96.06 237 PRO B O 1
ATOM 4977 N N . ASP B 1 238 ? -7.109 3.875 3.057 1 93.81 238 ASP B N 1
ATOM 4978 C CA . ASP B 1 238 ? -6.895 4.414 1.717 1 93.81 238 ASP B CA 1
ATOM 4979 C C . ASP B 1 238 ? -6.238 5.789 1.777 1 93.81 238 ASP B C 1
ATOM 4981 O O . ASP B 1 238 ? -6.852 6.758 2.236 1 93.81 238 ASP B O 1
ATOM 4985 N N . LEU B 1 239 ? -5.043 5.902 1.253 1 96.19 239 LEU B N 1
ATOM 4986 C CA . LEU B 1 239 ? -4.246 7.117 1.395 1 96.19 239 LEU B CA 1
ATOM 4987 C C . LEU B 1 239 ? -4.102 7.828 0.054 1 96.19 239 LEU B C 1
ATOM 4989 O O . LEU B 1 239 ? -3.096 8.5 -0.188 1 96.19 239 LEU B O 1
ATOM 4993 N N . THR B 1 240 ? -5.074 7.578 -0.77 1 93.75 240 THR B N 1
ATOM 4994 C CA . THR B 1 240 ? -5.086 8.312 -2.031 1 93.75 240 THR B CA 1
ATOM 4995 C C . THR B 1 240 ? -4.926 9.812 -1.786 1 93.75 240 THR B C 1
ATOM 4997 O O . THR B 1 240 ? -5.523 10.359 -0.859 1 93.75 240 THR B O 1
ATOM 5000 N N . LYS B 1 241 ? -4.199 10.422 -2.619 1 91.38 241 LYS B N 1
ATOM 5001 C CA . LYS B 1 241 ? -3.891 11.844 -2.459 1 91.38 241 LYS B CA 1
ATOM 5002 C C . LYS B 1 241 ? -5.164 12.672 -2.336 1 91.38 241 LYS B C 1
ATOM 5004 O O . LYS B 1 241 ? -6.105 12.492 -3.111 1 91.38 241 LYS B O 1
ATOM 5009 N N . ASP B 1 242 ? -5.25 13.461 -1.312 1 92.5 242 ASP B N 1
ATOM 5010 C CA . ASP B 1 242 ? -6.273 14.469 -1.062 1 92.5 242 ASP B CA 1
ATOM 5011 C C . ASP B 1 242 ? -7.609 13.828 -0.695 1 92.5 242 ASP B C 1
ATOM 5013 O O . ASP B 1 242 ? -8.648 14.484 -0.707 1 92.5 242 ASP B O 1
ATOM 5017 N N . SER B 1 243 ? -7.535 12.508 -0.377 1 96.06 243 SER B N 1
ATOM 5018 C CA . SER B 1 243 ? -8.773 11.836 -0.002 1 96.06 243 SER B CA 1
ATOM 5019 C C . SER B 1 243 ? -9.219 12.234 1.401 1 96.06 243 SER B C 1
ATOM 5021 O O . SER B 1 243 ? -8.391 12.578 2.246 1 96.06 243 SER B O 1
ATOM 5023 N N . LEU B 1 244 ? -10.523 12.18 1.627 1 98.25 244 LEU B N 1
ATOM 5024 C CA . LEU B 1 244 ? -11.086 12.445 2.945 1 98.25 244 LEU B CA 1
ATOM 5025 C C . LEU B 1 244 ? -10.555 11.461 3.979 1 98.25 244 LEU B C 1
ATOM 5027 O O . LEU B 1 244 ? -10.219 11.852 5.098 1 98.25 244 LEU B O 1
ATOM 5031 N N . VAL B 1 245 ? -10.383 10.203 3.613 1 98.12 245 VAL B N 1
ATOM 5032 C CA . VAL B 1 245 ? -9.969 9.141 4.531 1 98.12 245 VAL B CA 1
ATOM 5033 C C . VAL B 1 245 ? -8.555 9.422 5.035 1 98.12 245 VAL B C 1
ATOM 5035 O O . VAL B 1 245 ? -8.273 9.273 6.23 1 98.12 245 VAL B O 1
ATOM 5038 N N . LYS B 1 246 ? -7.711 9.844 4.113 1 97.88 246 LYS B N 1
ATOM 5039 C CA . LYS B 1 246 ? -6.344 10.188 4.492 1 97.88 246 LYS B CA 1
ATOM 5040 C C . LYS B 1 246 ? -6.328 11.305 5.539 1 97.88 246 LYS B C 1
ATOM 5042 O O . LYS B 1 246 ? -5.617 11.203 6.539 1 97.88 246 LYS B O 1
ATOM 5047 N N . LYS B 1 247 ? -7.086 12.297 5.371 1 98.62 247 LYS B N 1
ATOM 5048 C CA . LYS B 1 247 ? -7.16 13.453 6.262 1 98.62 247 LYS B CA 1
ATOM 5049 C C . LYS B 1 247 ? -7.805 13.078 7.594 1 98.62 247 LYS B C 1
ATOM 5051 O O . LYS B 1 247 ? -7.363 13.523 8.656 1 98.62 247 LYS B O 1
ATOM 5056 N N . LEU B 1 248 ? -8.828 12.203 7.512 1 98.81 248 LEU B N 1
ATOM 5057 C CA . LEU B 1 248 ? -9.477 11.727 8.734 1 98.81 248 LEU B CA 1
ATOM 5058 C C . LEU B 1 248 ? -8.516 10.906 9.578 1 98.81 248 LEU B C 1
ATOM 5060 O O . LEU B 1 248 ? -8.516 11.008 10.805 1 98.81 248 LEU B O 1
ATOM 5064 N N . TYR B 1 249 ? -7.703 10.102 8.938 1 98.75 249 TYR B N 1
ATOM 5065 C CA . TYR B 1 249 ? -6.758 9.266 9.68 1 98.75 249 TYR B CA 1
ATOM 5066 C C . TYR B 1 249 ? -5.738 10.125 10.414 1 98.75 249 TYR B C 1
ATOM 5068 O O . TYR B 1 249 ? -5.465 9.891 11.594 1 98.75 249 TYR B O 1
ATOM 5076 N N . SER B 1 250 ? -5.188 11.133 9.719 1 98.75 250 SER B N 1
ATOM 5077 C CA . SER B 1 250 ? -4.262 12.062 10.367 1 98.75 250 SER B CA 1
ATOM 5078 C C . SER B 1 250 ? -4.922 12.781 11.539 1 98.75 250 SER B C 1
ATOM 5080 O O . SER B 1 250 ? -4.301 12.961 12.586 1 98.75 250 SER B O 1
ATOM 5082 N N . THR B 1 251 ? -6.152 13.18 11.305 1 98.88 251 THR B N 1
ATOM 5083 C CA . THR B 1 251 ? -6.906 13.828 12.367 1 98.88 251 THR B CA 1
ATOM 5084 C C . THR B 1 251 ? -7.09 12.891 13.562 1 98.88 251 THR B C 1
ATOM 5086 O O . THR B 1 251 ? -6.809 13.266 14.703 1 98.88 251 THR B O 1
ATOM 5089 N N . TYR B 1 252 ? -7.465 11.641 13.281 1 98.88 252 TYR B N 1
ATOM 5090 C CA . TYR B 1 252 ? -7.684 10.633 14.32 1 98.88 252 TYR B CA 1
ATOM 5091 C C . TYR B 1 252 ? -6.43 10.438 15.164 1 98.88 252 TYR B C 1
ATOM 5093 O O . TYR B 1 252 ? -6.5 10.406 16.391 1 98.88 252 TYR B O 1
ATOM 5101 N N . LEU B 1 253 ? -5.301 10.336 14.539 1 98.81 253 LEU B N 1
ATOM 5102 C CA . LEU B 1 253 ? -4.039 10.094 15.234 1 98.81 253 LEU B CA 1
ATOM 5103 C C . LEU B 1 253 ? -3.723 11.227 16.203 1 98.81 253 LEU B C 1
ATOM 5105 O O . LEU B 1 253 ? -3.129 11 17.25 1 98.81 253 LEU B O 1
ATOM 5109 N N . SER B 1 254 ? -4.125 12.453 15.867 1 98.56 254 SER B N 1
ATOM 5110 C CA . SER B 1 254 ? -3.814 13.609 16.688 1 98.56 254 SER B CA 1
ATOM 5111 C C . SER B 1 254 ? -4.586 13.578 18 1 98.56 254 SER B C 1
ATOM 5113 O O . SER B 1 254 ? -4.328 14.383 18.906 1 98.56 254 SER B O 1
ATOM 5115 N N . TYR B 1 255 ? -5.488 12.641 18.125 1 98.56 255 TYR B N 1
ATOM 5116 C CA . TYR B 1 255 ? -6.281 12.562 19.359 1 98.56 255 TYR B CA 1
ATOM 5117 C C . TYR B 1 255 ? -5.906 11.328 20.172 1 98.56 255 TYR B C 1
ATOM 5119 O O . TYR B 1 255 ? -6.469 11.094 21.234 1 98.56 255 TYR B O 1
ATOM 5127 N N . LEU B 1 256 ? -4.988 10.531 19.656 1 98.5 256 LEU B N 1
ATOM 5128 C CA . LEU B 1 256 ? -4.594 9.312 20.359 1 98.5 256 LEU B CA 1
ATOM 5129 C C . LEU B 1 256 ? -4.035 9.641 21.734 1 98.5 256 LEU B C 1
ATOM 5131 O O . LEU B 1 256 ? -3.266 10.594 21.891 1 98.5 256 LEU B O 1
ATOM 5135 N N . PRO B 1 257 ? -4.465 8.898 22.75 1 97.5 257 PRO B N 1
ATOM 5136 C CA . PRO B 1 257 ? -3.732 9.031 24.016 1 97.5 257 PRO B CA 1
ATOM 5137 C C . PRO B 1 257 ? -2.285 8.555 23.906 1 97.5 257 PRO B C 1
ATOM 5139 O O . PRO B 1 257 ? -1.987 7.641 23.141 1 97.5 257 PRO B O 1
ATOM 5142 N N . GLU B 1 258 ? -1.419 9.125 24.688 1 95.88 258 GLU B N 1
ATOM 5143 C CA . GLU B 1 258 ? 0.012 8.844 24.609 1 95.88 258 GLU B CA 1
ATOM 5144 C C . GLU B 1 258 ? 0.297 7.359 24.797 1 95.88 258 GLU B C 1
ATOM 5146 O O . GLU B 1 258 ? 1.236 6.82 24.203 1 95.88 258 GLU B O 1
ATOM 5151 N N . SER B 1 259 ? -0.496 6.707 25.578 1 95.56 259 SER B N 1
ATOM 5152 C CA . SER B 1 259 ? -0.319 5.285 25.844 1 95.56 259 SER B CA 1
ATOM 5153 C C . SER B 1 259 ? -0.572 4.453 24.594 1 95.56 259 SER B C 1
ATOM 5155 O O . SER B 1 259 ? -0.237 3.268 24.547 1 95.56 259 SER B O 1
ATOM 5157 N N . CYS B 1 260 ? -1.125 5.121 23.578 1 96.94 260 CYS B N 1
ATOM 5158 C CA . CYS B 1 260 ? -1.504 4.375 22.391 1 96.94 260 CYS B CA 1
ATOM 5159 C C . CYS B 1 260 ? -0.665 4.801 21.188 1 96.94 260 CYS B C 1
ATOM 5161 O O . CYS B 1 260 ? -0.978 4.449 20.047 1 96.94 260 CYS B O 1
ATOM 5163 N N . PHE B 1 261 ? 0.411 5.547 21.469 1 98.38 261 PHE B N 1
ATOM 5164 C CA . PHE B 1 261 ? 1.289 5.934 20.375 1 98.38 261 PHE B CA 1
ATOM 5165 C C . PHE B 1 261 ? 2.07 4.73 19.859 1 98.38 261 PHE B C 1
ATOM 5167 O O . PHE B 1 261 ? 2.619 4.766 18.75 1 98.38 261 PHE B O 1
ATOM 5174 N N . ALA B 1 262 ? 2.143 3.725 20.688 1 98.44 262 ALA B N 1
ATOM 5175 C CA . ALA B 1 262 ? 2.959 2.561 20.359 1 98.44 262 ALA B CA 1
ATOM 5176 C C . ALA B 1 262 ? 2.193 1.264 20.609 1 98.44 262 ALA B C 1
ATOM 5178 O O . ALA B 1 262 ? 1.311 1.215 21.469 1 98.44 262 ALA B O 1
ATOM 5179 N N . TYR B 1 263 ? 2.482 0.254 19.859 1 98.38 263 TYR B N 1
ATOM 5180 C CA . TYR B 1 263 ? 1.916 -1.07 20.094 1 98.38 263 TYR B CA 1
ATOM 5181 C C . TYR B 1 263 ? 2.893 -2.162 19.672 1 98.38 263 TYR B C 1
ATOM 5183 O O . TYR B 1 263 ? 3.633 -1.998 18.688 1 98.38 263 TYR B O 1
ATOM 5191 N N . LYS B 1 264 ? 2.885 -3.248 20.328 1 98.06 264 LYS B N 1
ATOM 5192 C CA . LYS B 1 264 ? 3.783 -4.371 20.078 1 98.06 264 LYS B CA 1
ATOM 5193 C C . LYS B 1 264 ? 3.26 -5.242 18.938 1 98.06 264 LYS B C 1
ATOM 5195 O O . LYS B 1 264 ? 2.051 -5.449 18.812 1 98.06 264 LYS B O 1
ATOM 5200 N N . LEU B 1 265 ? 4.16 -5.691 18.141 1 98.5 265 LEU B N 1
ATOM 5201 C CA . LEU B 1 265 ? 3.811 -6.648 17.094 1 98.5 265 LEU B CA 1
ATOM 5202 C C . LEU B 1 265 ? 4.043 -8.078 17.578 1 98.5 265 LEU B C 1
ATOM 5204 O O . LEU B 1 265 ? 4.926 -8.328 18.391 1 98.5 265 LEU B O 1
ATOM 5208 N N . LYS B 1 266 ? 3.289 -9 17.094 1 97.94 266 LYS B N 1
ATOM 5209 C CA . LYS B 1 266 ? 3.498 -10.414 17.391 1 97.94 266 LYS B CA 1
ATOM 5210 C C . LYS B 1 266 ? 4.707 -10.961 16.641 1 97.94 266 LYS B C 1
ATOM 5212 O O . LYS B 1 266 ? 4.719 -10.984 15.406 1 97.94 266 LYS B O 1
ATOM 5217 N N . MET B 1 267 ? 5.68 -11.359 17.312 1 98.06 267 MET B N 1
ATOM 5218 C CA . MET B 1 267 ? 6.852 -12.008 16.734 1 98.06 267 MET B CA 1
ATOM 5219 C C . MET B 1 267 ? 6.707 -13.531 16.766 1 98.06 267 MET B C 1
ATOM 5221 O O . MET B 1 267 ? 6.66 -14.125 17.844 1 98.06 267 MET B O 1
ATOM 5225 N N . ASN B 1 268 ? 6.566 -14.164 15.617 1 97.75 268 ASN B N 1
ATOM 5226 C CA . ASN B 1 268 ? 6.609 -15.617 15.547 1 97.75 268 ASN B CA 1
ATOM 5227 C C . ASN B 1 268 ? 8.039 -16.141 15.633 1 97.75 268 ASN B C 1
ATOM 5229 O O . ASN B 1 268 ? 8.766 -16.156 14.641 1 97.75 268 ASN B O 1
ATOM 5233 N N . LYS B 1 269 ? 8.375 -16.656 16.812 1 97.25 269 LYS B N 1
ATOM 5234 C CA . LYS B 1 269 ? 9.766 -17.016 17.094 1 97.25 269 LYS B CA 1
ATOM 5235 C C . LYS B 1 269 ? 9.945 -18.531 17.156 1 97.25 269 LYS B C 1
ATOM 5237 O O . LYS B 1 269 ? 9.055 -19.25 17.625 1 97.25 269 LYS B O 1
ATOM 5242 N N . ASP B 1 270 ? 11.086 -19.016 16.625 1 96.75 270 ASP B N 1
ATOM 5243 C CA . ASP B 1 270 ? 11.562 -20.375 16.812 1 96.75 270 ASP B CA 1
ATOM 5244 C C . ASP B 1 270 ? 13.094 -20.422 16.812 1 96.75 270 ASP B C 1
ATOM 5246 O O . ASP B 1 270 ? 13.75 -19.391 16.984 1 96.75 270 ASP B O 1
ATOM 5250 N N . GLU B 1 271 ? 13.672 -21.578 16.781 1 96.5 271 GLU B N 1
ATOM 5251 C CA . GLU B 1 271 ? 15.117 -21.734 16.922 1 96.5 271 GLU B CA 1
ATOM 5252 C C . GLU B 1 271 ? 15.859 -21.094 15.758 1 96.5 271 GLU B C 1
ATOM 5254 O O . GLU B 1 271 ? 17.062 -20.812 15.859 1 96.5 271 GLU B O 1
ATOM 5259 N N . ARG B 1 272 ? 15.211 -20.781 14.727 1 97.12 272 ARG B N 1
ATOM 5260 C CA . ARG B 1 272 ? 15.836 -20.266 13.516 1 97.12 272 ARG B CA 1
ATOM 5261 C C . ARG B 1 272 ? 15.852 -18.75 13.516 1 97.12 272 ARG B C 1
ATOM 5263 O O . ARG B 1 272 ? 16.594 -18.125 12.75 1 97.12 272 ARG B O 1
ATOM 5270 N N . GLY B 1 273 ? 14.922 -18.094 14.289 1 97.75 273 GLY B N 1
ATOM 5271 C CA . GLY B 1 273 ? 14.742 -16.641 14.297 1 97.75 273 GLY B CA 1
ATOM 5272 C C . GLY B 1 273 ? 13.297 -16.219 14.492 1 97.75 273 GLY B C 1
ATOM 5273 O O . GLY B 1 273 ? 12.594 -16.766 15.344 1 97.75 273 GLY B O 1
ATOM 5274 N N . SER B 1 274 ? 12.938 -15.203 13.828 1 98.19 274 SER B N 1
ATOM 5275 C CA . SER B 1 274 ? 11.57 -14.719 13.992 1 98.19 274 SER B CA 1
ATOM 5276 C C . SER B 1 274 ? 11.031 -14.133 12.695 1 98.19 274 SER B C 1
ATOM 5278 O O . SER B 1 274 ? 11.797 -13.742 11.82 1 98.19 274 SER B O 1
ATOM 5280 N N . PHE B 1 275 ? 9.766 -14.258 12.523 1 98.12 275 PHE B N 1
ATOM 5281 C CA . PHE B 1 275 ? 8.992 -13.625 11.461 1 98.12 275 PHE B CA 1
ATOM 5282 C C . PHE B 1 275 ? 7.902 -12.734 12.047 1 98.12 275 PHE B C 1
ATOM 5284 O O . PHE B 1 275 ? 7.094 -13.188 12.852 1 98.12 275 PHE B O 1
ATOM 5291 N N . THR B 1 276 ? 7.852 -11.453 11.617 1 98.62 276 THR B N 1
ATOM 5292 C CA . THR B 1 276 ? 6.906 -10.5 12.18 1 98.62 276 THR B CA 1
ATOM 5293 C C . THR B 1 276 ? 6.215 -9.711 11.078 1 98.62 276 THR B C 1
ATOM 5295 O O . THR B 1 276 ? 6.871 -9.008 10.297 1 98.62 276 THR B O 1
ATOM 5298 N N . GLU B 1 277 ? 4.863 -9.805 11 1 98.25 277 GLU B N 1
ATOM 5299 C CA . GLU B 1 277 ? 4.105 -8.938 10.102 1 98.25 277 GLU B CA 1
ATOM 5300 C C . GLU B 1 277 ? 4.051 -7.508 10.625 1 98.25 277 GLU B C 1
ATOM 5302 O O . GLU B 1 277 ? 3.881 -7.285 11.82 1 98.25 277 GLU B O 1
ATOM 5307 N N . ILE B 1 278 ? 4.207 -6.57 9.766 1 98.31 278 ILE B N 1
ATOM 5308 C CA . ILE B 1 278 ? 4.246 -5.172 10.188 1 98.31 278 ILE B CA 1
ATOM 5309 C C . ILE B 1 278 ? 2.996 -4.449 9.688 1 98.31 278 ILE B C 1
ATOM 5311 O O . ILE B 1 278 ? 2.311 -3.777 10.461 1 98.31 278 ILE B O 1
ATOM 5315 N N . LEU B 1 279 ? 2.744 -4.594 8.367 1 97.81 279 LEU B N 1
ATOM 5316 C CA . LEU B 1 279 ? 1.617 -3.9 7.754 1 97.81 279 LEU B CA 1
ATOM 5317 C C . LEU B 1 279 ? 0.941 -4.777 6.703 1 97.81 279 LEU B C 1
ATOM 5319 O O . LEU B 1 279 ? 1.614 -5.488 5.957 1 97.81 279 LEU B O 1
ATOM 5323 N N . ARG B 1 280 ? -0.347 -4.684 6.617 1 96.5 280 ARG B N 1
ATOM 5324 C CA . ARG B 1 280 ? -1.185 -5.289 5.59 1 96.5 280 ARG B CA 1
ATOM 5325 C C . ARG B 1 280 ? -1.953 -4.227 4.812 1 96.5 280 ARG B C 1
ATOM 5327 O O . ARG B 1 280 ? -2.543 -3.32 5.406 1 96.5 280 ARG B O 1
ATOM 5334 N N . THR B 1 281 ? -1.878 -4.281 3.537 1 94.75 281 THR B N 1
ATOM 5335 C CA . THR B 1 281 ? -2.623 -3.334 2.715 1 94.75 281 THR B CA 1
ATOM 5336 C C . THR B 1 281 ? -3.662 -4.059 1.862 1 94.75 281 THR B C 1
ATOM 5338 O O . THR B 1 281 ? -3.508 -5.242 1.562 1 94.75 281 THR B O 1
ATOM 5341 N N . ALA B 1 282 ? -4.625 -3.33 1.445 1 89.44 282 ALA B N 1
ATOM 5342 C CA . ALA B 1 282 ? -5.676 -3.92 0.62 1 89.44 282 ALA B CA 1
ATOM 5343 C C . ALA B 1 282 ? -5.195 -4.125 -0.814 1 89.44 282 ALA B C 1
ATOM 5345 O O . ALA B 1 282 ? -5.605 -5.078 -1.482 1 89.44 282 ALA B O 1
ATOM 5346 N N . ALA B 1 283 ? -4.305 -3.219 -1.259 1 92.75 283 ALA B N 1
ATOM 5347 C CA . ALA B 1 283 ? -4.02 -3.277 -2.689 1 92.75 283 ALA B CA 1
ATOM 5348 C C . ALA B 1 283 ? -2.539 -3.031 -2.965 1 92.75 283 ALA B C 1
ATOM 5350 O O . ALA B 1 283 ? -2.154 -2.715 -4.094 1 92.75 283 ALA B O 1
ATOM 5351 N N . SER B 1 284 ? -1.724 -3.16 -1.933 1 95.94 284 SER B N 1
ATOM 5352 C CA . SER B 1 284 ? -0.309 -2.902 -2.182 1 95.94 284 SER B CA 1
ATOM 5353 C C . SER B 1 284 ? 0.57 -3.961 -1.522 1 95.94 284 SER B C 1
ATOM 5355 O O . SER B 1 284 ? 1.788 -3.793 -1.432 1 95.94 284 SER B O 1
ATOM 5357 N N . GLY B 1 285 ? -0.12 -4.984 -0.99 1 96.38 285 GLY B N 1
ATOM 5358 C CA . GLY B 1 285 ? 0.637 -6.125 -0.498 1 96.38 285 GLY B CA 1
ATOM 5359 C C . GLY B 1 285 ? 0.813 -6.121 1.009 1 96.38 285 GLY B C 1
ATOM 5360 O O . GLY B 1 285 ? 0.124 -5.383 1.717 1 96.38 285 GLY B O 1
ATOM 5361 N N . GLN B 1 286 ? 1.641 -6.977 1.492 1 97.44 286 GLN B N 1
ATOM 5362 C CA . GLN B 1 286 ? 1.936 -7.176 2.906 1 97.44 286 GLN B CA 1
ATOM 5363 C C . GLN B 1 286 ? 3.416 -6.953 3.197 1 97.44 286 GLN B C 1
ATOM 5365 O O . GLN B 1 286 ? 4.273 -7.328 2.396 1 97.44 286 GLN B O 1
ATOM 5370 N N . PHE B 1 287 ? 3.719 -6.43 4.355 1 97.94 287 PHE B N 1
ATOM 5371 C CA . PHE B 1 287 ? 5.078 -6.066 4.738 1 97.94 287 PHE B CA 1
ATOM 5372 C C . PHE B 1 287 ? 5.469 -6.738 6.051 1 97.94 287 PHE B C 1
ATOM 5374 O O . PHE B 1 287 ? 4.707 -6.715 7.016 1 97.94 287 PHE B O 1
ATOM 5381 N N . SER B 1 288 ? 6.633 -7.332 6.078 1 98.56 288 SER B N 1
ATOM 5382 C CA . SER B 1 288 ? 7.094 -8.086 7.238 1 98.56 288 SER B CA 1
ATOM 5383 C C . SER B 1 288 ? 8.609 -7.988 7.395 1 98.56 288 SER B C 1
ATOM 5385 O O . SER B 1 288 ? 9.297 -7.469 6.512 1 98.56 288 SER B O 1
ATOM 5387 N N . VAL B 1 289 ? 9.086 -8.445 8.492 1 98.69 289 VAL B N 1
ATOM 5388 C CA . VAL B 1 289 ? 10.523 -8.57 8.734 1 98.69 289 VAL B CA 1
ATOM 5389 C C . VAL B 1 289 ? 10.844 -10 9.172 1 98.69 289 VAL B C 1
ATOM 5391 O O . VAL B 1 289 ? 10.102 -10.602 9.953 1 98.69 289 VAL B O 1
ATOM 5394 N N . ASN B 1 290 ? 11.844 -10.547 8.539 1 98.69 290 ASN B N 1
ATOM 5395 C CA . ASN B 1 290 ? 12.383 -11.852 8.898 1 98.69 290 ASN B CA 1
ATOM 5396 C C . ASN B 1 290 ? 13.766 -11.742 9.523 1 98.69 290 ASN B C 1
ATOM 5398 O O . ASN B 1 290 ? 14.68 -11.172 8.922 1 98.69 290 ASN B O 1
ATOM 5402 N N . ILE B 1 291 ? 13.93 -12.172 10.703 1 98.56 291 ILE B N 1
ATOM 5403 C CA . ILE B 1 291 ? 15.219 -12.219 11.383 1 98.56 291 ILE B CA 1
ATOM 5404 C C . ILE B 1 291 ? 15.703 -13.672 11.469 1 98.56 291 ILE B C 1
ATOM 5406 O O . ILE B 1 291 ? 15.023 -14.523 12.047 1 98.56 291 ILE B O 1
ATOM 5410 N N . SER B 1 292 ? 16.844 -14 10.898 1 98.69 292 SER B N 1
ATOM 5411 C CA . SER B 1 292 ? 17.406 -15.344 10.898 1 98.69 292 SER B CA 1
ATOM 5412 C C . SER B 1 292 ? 18.672 -15.406 11.742 1 98.69 292 SER B C 1
ATOM 5414 O O . SER B 1 292 ? 19.562 -14.562 11.594 1 98.69 292 SER B O 1
ATOM 5416 N N . LYS B 1 293 ? 18.812 -16.406 12.547 1 98.31 293 LYS B N 1
ATOM 5417 C CA . LYS B 1 293 ? 19.984 -16.594 13.391 1 98.31 293 LYS B CA 1
ATOM 5418 C C . LYS B 1 293 ? 21.188 -17.031 12.555 1 98.31 293 LYS B C 1
ATOM 5420 O O . LYS B 1 293 ? 21.047 -17.391 11.383 1 98.31 293 LYS B O 1
ATOM 5425 N N . PRO B 1 294 ? 22.375 -16.969 13.125 1 98.31 294 PRO B N 1
ATOM 5426 C CA . PRO B 1 294 ? 23.594 -17.328 12.391 1 98.31 294 PRO B CA 1
ATOM 5427 C C . PRO B 1 294 ? 23.547 -18.734 11.797 1 98.31 294 PRO B C 1
ATOM 5429 O O . PRO B 1 294 ? 23.172 -19.688 12.484 1 98.31 294 PRO B O 1
ATOM 5432 N N . GLY B 1 295 ? 23.797 -18.844 10.523 1 98.19 295 GLY B N 1
ATOM 5433 C CA . GLY B 1 295 ? 23.938 -20.109 9.844 1 98.19 295 GLY B CA 1
ATOM 5434 C C . GLY B 1 295 ? 22.609 -20.688 9.375 1 98.19 295 GLY B C 1
ATOM 5435 O O . GLY B 1 295 ? 22.562 -21.719 8.719 1 98.19 295 GLY B O 1
ATOM 5436 N N . ILE B 1 296 ? 21.531 -20.031 9.609 1 98.38 296 ILE B N 1
ATOM 5437 C CA . ILE B 1 296 ? 20.203 -20.578 9.359 1 98.38 296 ILE B CA 1
ATOM 5438 C C . ILE B 1 296 ? 19.812 -20.344 7.902 1 98.38 296 ILE B C 1
ATOM 5440 O O . ILE B 1 296 ? 20.062 -19.266 7.348 1 98.38 296 ILE B O 1
ATOM 5444 N N . THR B 1 297 ? 19.234 -21.359 7.316 1 98.19 297 THR B N 1
ATOM 5445 C CA . THR B 1 297 ? 18.578 -21.25 6.012 1 98.19 297 THR B CA 1
ATOM 5446 C C . THR B 1 297 ? 17.062 -21.281 6.16 1 98.19 297 THR B C 1
ATOM 5448 O O . THR B 1 297 ? 16.516 -22.156 6.828 1 98.19 297 THR B O 1
ATOM 5451 N N . LYS B 1 298 ? 16.406 -20.328 5.629 1 98.06 298 LYS B N 1
ATOM 5452 C CA . LYS B 1 298 ? 14.945 -20.312 5.57 1 98.06 298 LYS B CA 1
ATOM 5453 C C . LYS B 1 298 ? 14.453 -20.312 4.125 1 98.06 298 LYS B C 1
ATOM 5455 O O . LYS B 1 298 ? 15.203 -19.969 3.209 1 98.06 298 LYS B O 1
ATOM 5460 N N . GLY B 1 299 ? 13.172 -20.672 3.863 1 97.81 299 GLY B N 1
ATOM 5461 C CA . GLY B 1 299 ? 12.594 -20.734 2.529 1 97.81 299 GLY B CA 1
ATOM 5462 C C . GLY B 1 299 ? 12.43 -22.141 2.008 1 97.81 299 GLY B C 1
ATOM 5463 O O . GLY B 1 299 ? 11.844 -23 2.68 1 97.81 299 GLY B O 1
ATOM 5464 N N . ASN B 1 300 ? 13.016 -22.422 0.82 1 98.31 300 ASN B N 1
ATOM 5465 C CA . ASN B 1 300 ? 12.891 -23.703 0.146 1 98.31 300 ASN B CA 1
ATOM 5466 C C . ASN B 1 300 ? 11.438 -24.016 -0.21 1 98.31 300 ASN B C 1
ATOM 5468 O O . ASN B 1 300 ? 10.914 -25.062 0.153 1 98.31 300 ASN B O 1
ATOM 5472 N N . HIS B 1 301 ? 10.898 -23.141 -0.888 1 98.5 301 HIS B N 1
ATOM 5473 C CA . HIS B 1 301 ? 9.547 -23.266 -1.423 1 98.5 301 HIS B CA 1
ATOM 5474 C C . HIS B 1 301 ? 9.352 -22.359 -2.641 1 98.5 301 HIS B C 1
ATOM 5476 O O . HIS B 1 301 ? 10.219 -21.547 -2.953 1 98.5 301 HIS B O 1
ATOM 5482 N N . TRP B 1 302 ? 8.336 -22.531 -3.375 1 98.44 302 TRP B N 1
ATOM 5483 C CA . TRP B 1 302 ? 8.016 -21.719 -4.547 1 98.44 302 TRP B CA 1
ATOM 5484 C C . TRP B 1 302 ? 6.531 -21.391 -4.598 1 98.44 302 TRP B C 1
ATOM 5486 O O . TRP B 1 302 ? 5.754 -21.875 -3.775 1 98.44 302 TRP B O 1
ATOM 5496 N N . HIS B 1 303 ? 6.195 -20.391 -5.457 1 98.38 303 HIS B N 1
ATOM 5497 C CA . HIS B 1 303 ? 4.832 -19.891 -5.605 1 98.38 303 HIS B CA 1
ATOM 5498 C C . HIS B 1 303 ? 4.387 -19.922 -7.062 1 98.38 303 HIS B C 1
ATOM 5500 O O . HIS B 1 303 ? 5.223 -19.891 -7.973 1 98.38 303 HIS B O 1
ATOM 5506 N N . ASN B 1 304 ? 3.1 -20.047 -7.27 1 97.44 304 ASN B N 1
ATOM 5507 C CA . ASN B 1 304 ? 2.543 -19.953 -8.617 1 97.44 304 ASN B CA 1
ATOM 5508 C C . ASN B 1 304 ? 2.332 -18.5 -9.039 1 97.44 304 ASN B C 1
ATOM 5510 O O . ASN B 1 304 ? 2.758 -18.109 -10.125 1 97.44 304 ASN B O 1
ATOM 5514 N N . THR B 1 305 ? 1.634 -17.75 -8.18 1 97.5 305 THR B N 1
ATOM 5515 C CA . THR B 1 305 ? 1.255 -16.391 -8.516 1 97.5 305 THR B CA 1
ATOM 5516 C C . THR B 1 305 ? 1.881 -15.398 -7.531 1 97.5 305 THR B C 1
ATOM 5518 O O . THR B 1 305 ? 2.289 -14.297 -7.926 1 97.5 305 THR B O 1
ATOM 5521 N N . LYS B 1 306 ? 1.943 -15.797 -6.277 1 97.56 306 LYS B N 1
ATOM 5522 C CA . LYS B 1 306 ? 2.539 -14.953 -5.242 1 97.56 306 LYS B CA 1
ATOM 5523 C C . LYS B 1 306 ? 3.975 -14.578 -5.602 1 97.56 306 LYS B C 1
ATOM 5525 O O . LYS B 1 306 ? 4.723 -15.406 -6.133 1 97.56 306 LYS B O 1
ATOM 5530 N N . ASN B 1 307 ? 4.293 -13.414 -5.445 1 98.25 307 ASN B N 1
ATOM 5531 C CA . ASN B 1 307 ? 5.672 -12.953 -5.578 1 98.25 307 ASN B CA 1
ATOM 5532 C C . ASN B 1 307 ? 6.09 -12.086 -4.395 1 98.25 307 ASN B C 1
ATOM 5534 O O . ASN B 1 307 ? 5.242 -11.555 -3.68 1 98.25 307 ASN B O 1
ATOM 5538 N N . GLU B 1 308 ? 7.375 -12.039 -4.164 1 98.56 308 GLU B N 1
ATOM 5539 C CA . GLU B 1 308 ? 7.918 -11.375 -2.984 1 98.56 308 GLU B CA 1
ATOM 5540 C C . GLU B 1 308 ? 9.172 -10.578 -3.324 1 98.56 308 GLU B C 1
ATOM 5542 O O . GLU B 1 308 ? 9.82 -10.836 -4.34 1 98.56 308 GLU B O 1
ATOM 5547 N N . LYS B 1 309 ? 9.469 -9.609 -2.545 1 98.81 309 LYS B N 1
ATOM 5548 C CA . LYS B 1 309 ? 10.742 -8.891 -2.543 1 98.81 309 LYS B CA 1
ATOM 5549 C C . LYS B 1 309 ? 11.469 -9.062 -1.212 1 98.81 309 LYS B C 1
ATOM 5551 O O . LYS B 1 309 ? 10.875 -8.867 -0.148 1 98.81 309 LYS B O 1
ATOM 5556 N N . PHE B 1 310 ? 12.695 -9.508 -1.267 1 98.88 310 PHE B N 1
ATOM 5557 C CA . PHE B 1 310 ? 13.562 -9.594 -0.095 1 98.88 310 PHE B CA 1
ATOM 5558 C C . PHE B 1 310 ? 14.586 -8.469 -0.099 1 98.88 310 PHE B C 1
ATOM 5560 O O . PHE B 1 310 ? 15.25 -8.227 -1.108 1 98.88 310 PHE B O 1
ATOM 5567 N N . VAL B 1 311 ? 14.719 -7.777 0.995 1 98.88 311 VAL B N 1
ATOM 5568 C CA . VAL B 1 311 ? 15.664 -6.68 1.15 1 98.88 311 VAL B CA 1
ATOM 5569 C C . VAL B 1 311 ? 16.438 -6.844 2.455 1 98.88 311 VAL B C 1
ATOM 5571 O O . VAL B 1 311 ? 15.953 -6.484 3.527 1 98.88 311 VAL B O 1
ATOM 5574 N N . VAL B 1 312 ? 17.656 -7.332 2.373 1 98.81 312 VAL B N 1
ATOM 5575 C CA . VAL B 1 312 ? 18.484 -7.469 3.561 1 98.81 312 VAL B CA 1
ATOM 5576 C C . VAL B 1 312 ? 18.984 -6.094 4.004 1 98.81 312 VAL B C 1
ATOM 5578 O O . VAL B 1 312 ? 19.609 -5.375 3.229 1 98.81 312 VAL B O 1
ATOM 5581 N N . VAL B 1 313 ? 18.719 -5.801 5.262 1 98.44 313 VAL B N 1
ATOM 5582 C CA . VAL B 1 313 ? 19.031 -4.453 5.73 1 98.44 313 VAL B CA 1
ATOM 5583 C C . VAL B 1 313 ? 20.062 -4.531 6.852 1 98.44 313 VAL B C 1
ATOM 5585 O O . VAL B 1 313 ? 20.578 -3.502 7.309 1 98.44 313 VAL B O 1
ATOM 5588 N N . HIS B 1 314 ? 20.375 -5.695 7.359 1 98.25 314 HIS B N 1
ATOM 5589 C CA . HIS B 1 314 ? 21.438 -5.938 8.32 1 98.25 314 HIS B CA 1
ATOM 5590 C C . HIS B 1 314 ? 22.031 -7.332 8.148 1 98.25 314 HIS B C 1
ATOM 5592 O O . HIS B 1 314 ? 21.297 -8.305 7.938 1 98.25 314 HIS B O 1
ATOM 5598 N N . GLY B 1 315 ? 23.344 -7.465 8.273 1 98.06 315 GLY B N 1
ATOM 5599 C CA . GLY B 1 315 ? 24.031 -8.742 8.117 1 98.06 315 GLY B CA 1
ATOM 5600 C C . GLY B 1 315 ? 24.375 -9.055 6.68 1 98.06 315 GLY B C 1
ATOM 5601 O O . GLY B 1 315 ? 24.312 -8.18 5.812 1 98.06 315 GLY B O 1
ATOM 5602 N N . ARG B 1 316 ? 24.891 -10.305 6.492 1 98.25 316 ARG B N 1
ATOM 5603 C CA . ARG B 1 316 ? 25.266 -10.828 5.184 1 98.25 316 ARG B CA 1
ATOM 5604 C C . ARG B 1 316 ? 24.562 -12.148 4.898 1 98.25 316 ARG B C 1
ATOM 5606 O O . ARG B 1 316 ? 24.531 -13.047 5.742 1 98.25 316 ARG B O 1
ATOM 5613 N N . GLY B 1 317 ? 23.969 -12.164 3.746 1 98.69 317 GLY B N 1
ATOM 5614 C CA . GLY B 1 317 ? 23.219 -13.352 3.395 1 98.69 317 GLY B CA 1
ATOM 5615 C C . GLY B 1 317 ? 23.406 -13.773 1.95 1 98.69 317 GLY B C 1
ATOM 5616 O O . GLY B 1 317 ? 24.109 -13.102 1.188 1 98.69 317 GLY B O 1
ATOM 5617 N N . LEU B 1 318 ? 22.875 -14.898 1.665 1 98.88 318 LEU B N 1
ATOM 5618 C CA . LEU B 1 318 ? 22.812 -15.453 0.318 1 98.88 318 LEU B CA 1
ATOM 5619 C C . LEU B 1 318 ? 21.391 -15.844 -0.043 1 98.88 318 LEU B C 1
ATOM 5621 O O . LEU B 1 318 ? 20.75 -16.625 0.668 1 98.88 318 LEU B O 1
ATOM 5625 N N . ILE B 1 319 ? 20.891 -15.234 -1.111 1 98.88 319 ILE B N 1
ATOM 5626 C CA . ILE B 1 319 ? 19.578 -15.617 -1.646 1 98.88 319 ILE B CA 1
ATOM 5627 C C . ILE B 1 319 ? 19.766 -16.484 -2.893 1 98.88 319 ILE B C 1
ATOM 5629 O O . ILE B 1 319 ? 20.531 -16.109 -3.799 1 98.88 319 ILE B O 1
ATOM 5633 N N . GLN B 1 320 ? 19.109 -17.594 -2.898 1 98.81 320 GLN B N 1
ATOM 5634 C CA . GLN B 1 320 ? 19.219 -18.516 -4.016 1 98.81 320 GLN B CA 1
ATOM 5635 C C . GLN B 1 320 ? 17.844 -18.797 -4.637 1 98.81 320 GLN B C 1
ATOM 5637 O O . GLN B 1 320 ? 16.844 -18.891 -3.924 1 98.81 320 GLN B O 1
ATOM 5642 N N . LEU B 1 321 ? 17.844 -18.859 -5.945 1 98.81 321 LEU B N 1
ATOM 5643 C CA . LEU B 1 321 ? 16.641 -19.219 -6.68 1 98.81 321 LEU B CA 1
ATOM 5644 C C . LEU B 1 321 ? 16.938 -20.312 -7.711 1 98.81 321 LEU B C 1
ATOM 5646 O O . LEU B 1 321 ? 18.016 -20.328 -8.297 1 98.81 321 LEU B O 1
ATOM 5650 N N . ARG B 1 322 ? 15.969 -21.156 -7.93 1 98.69 322 ARG B N 1
ATOM 5651 C CA . ARG B 1 322 ? 16.031 -22.172 -8.984 1 98.69 322 ARG B CA 1
ATOM 5652 C C . ARG B 1 322 ? 14.664 -22.375 -9.625 1 98.69 322 ARG B C 1
ATOM 5654 O O . ARG B 1 322 ? 13.672 -22.609 -8.922 1 98.69 322 ARG B O 1
ATOM 5661 N N . LYS B 1 323 ? 14.672 -22.281 -10.922 1 97.56 323 LYS B N 1
ATOM 5662 C CA . LYS B 1 323 ? 13.422 -22.562 -11.625 1 97.56 323 LYS B CA 1
ATOM 5663 C C . LYS B 1 323 ? 12.938 -23.984 -11.344 1 97.56 323 LYS B C 1
ATOM 5665 O O . LYS B 1 323 ? 13.734 -24.922 -11.328 1 97.56 323 LYS B O 1
ATOM 5670 N N . ILE B 1 324 ? 11.664 -24.172 -11.164 1 96.94 324 ILE B N 1
ATOM 5671 C CA . ILE B 1 324 ? 11.117 -25.5 -10.891 1 96.94 324 ILE B CA 1
ATOM 5672 C C . ILE B 1 324 ? 11.141 -26.344 -12.172 1 96.94 324 ILE B C 1
ATOM 5674 O O . ILE B 1 324 ? 11.031 -25.812 -13.273 1 96.94 324 ILE B O 1
ATOM 5678 N N . GLY B 1 325 ? 11.266 -27.609 -11.961 1 92.38 325 GLY B N 1
ATOM 5679 C CA . GLY B 1 325 ? 11.289 -28.516 -13.102 1 92.38 325 GLY B CA 1
ATOM 5680 C C . GLY B 1 325 ? 12.688 -28.828 -13.586 1 92.38 325 GLY B C 1
ATOM 5681 O O . GLY B 1 325 ? 13.656 -28.75 -12.82 1 92.38 325 GLY B O 1
ATOM 5682 N N . THR B 1 326 ? 12.758 -29.375 -14.82 1 91.25 326 THR B N 1
ATOM 5683 C CA . THR B 1 326 ? 14.023 -29.797 -15.398 1 91.25 326 THR B CA 1
ATOM 5684 C C . THR B 1 326 ? 14.164 -29.281 -16.828 1 91.25 326 THR B C 1
ATOM 5686 O O . THR B 1 326 ? 13.18 -28.922 -17.469 1 91.25 326 THR B O 1
ATOM 5689 N N . ASP B 1 327 ? 15.406 -29.234 -17.234 1 88.75 327 ASP B N 1
ATOM 5690 C CA . ASP B 1 327 ? 15.672 -28.812 -18.594 1 88.75 327 ASP B CA 1
ATOM 5691 C C . ASP B 1 327 ? 15.438 -29.969 -19.578 1 88.75 327 ASP B C 1
ATOM 5693 O O . ASP B 1 327 ? 14.844 -30.984 -19.219 1 88.75 327 ASP B O 1
ATOM 5697 N N . GLU B 1 328 ? 15.758 -29.781 -20.828 1 84 328 GLU B N 1
ATOM 5698 C CA . GLU B 1 328 ? 15.508 -30.734 -21.891 1 84 328 GLU B CA 1
ATOM 5699 C C . GLU B 1 328 ? 16.25 -32.031 -21.641 1 84 328 GLU B C 1
ATOM 5701 O O . GLU B 1 328 ? 15.875 -33.094 -22.172 1 84 328 GLU B O 1
ATOM 5706 N N . ASN B 1 329 ? 17.297 -31.984 -20.812 1 88.44 329 ASN B N 1
ATOM 5707 C CA . ASN B 1 329 ? 18.078 -33.188 -20.5 1 88.44 329 ASN B CA 1
ATOM 5708 C C . ASN B 1 329 ? 17.656 -33.781 -19.156 1 88.44 329 ASN B C 1
ATOM 5710 O O . ASN B 1 329 ? 18.375 -34.594 -18.578 1 88.44 329 ASN B O 1
ATOM 5714 N N . ASN B 1 330 ? 16.516 -33.281 -18.641 1 86.75 330 ASN B N 1
ATOM 5715 C CA . ASN B 1 330 ? 15.969 -33.781 -17.391 1 86.75 330 ASN B CA 1
ATOM 5716 C C . ASN B 1 330 ? 16.875 -33.438 -16.203 1 86.75 330 ASN B C 1
ATOM 5718 O O . ASN B 1 330 ? 16.984 -34.219 -15.266 1 86.75 330 ASN B O 1
ATOM 5722 N N . GLN B 1 331 ? 17.641 -32.406 -16.375 1 92.38 331 GLN B N 1
ATOM 5723 C CA . GLN B 1 331 ? 18.453 -31.906 -15.281 1 92.38 331 GLN B CA 1
ATOM 5724 C C . GLN B 1 331 ? 17.781 -30.688 -14.633 1 92.38 331 GLN B C 1
ATOM 5726 O O . GLN B 1 331 ? 17.172 -29.875 -15.32 1 92.38 331 GLN B O 1
ATOM 5731 N N . PRO B 1 332 ? 17.969 -30.641 -13.312 1 93.81 332 PRO B N 1
ATOM 5732 C CA . PRO B 1 332 ? 17.453 -29.422 -12.688 1 93.81 332 PRO B CA 1
ATOM 5733 C C . PRO B 1 332 ? 18.062 -28.156 -13.273 1 93.81 332 PRO B C 1
ATOM 5735 O O . PRO B 1 332 ? 19.219 -28.156 -13.703 1 93.81 332 PRO B O 1
ATOM 5738 N N . TYR B 1 333 ? 17.312 -27.094 -13.32 1 95.94 333 TYR B N 1
ATOM 5739 C CA . TYR B 1 333 ? 17.812 -25.812 -13.797 1 95.94 333 TYR B CA 1
ATOM 5740 C C . TYR B 1 333 ? 18.922 -25.281 -12.883 1 95.94 333 TYR B C 1
ATOM 5742 O O . TYR B 1 333 ? 19 -25.672 -11.719 1 95.94 333 TYR B O 1
ATOM 5750 N N . PRO B 1 334 ? 19.75 -24.438 -13.398 1 96.56 334 PRO B N 1
ATOM 5751 C CA . PRO B 1 334 ? 20.844 -23.906 -12.562 1 96.56 334 PRO B CA 1
ATOM 5752 C C . PRO B 1 334 ? 20.328 -22.984 -11.453 1 96.56 334 PRO B C 1
ATOM 5754 O O . PRO B 1 334 ? 19.312 -22.312 -11.617 1 96.56 334 PRO B O 1
ATOM 5757 N N . VAL B 1 335 ? 21.031 -23.016 -10.367 1 98.12 335 VAL B N 1
ATOM 5758 C CA . VAL B 1 335 ? 20.734 -22.141 -9.242 1 98.12 335 VAL B CA 1
ATOM 5759 C C . VAL B 1 335 ? 21.312 -20.75 -9.5 1 98.12 335 VAL B C 1
ATOM 5761 O O . VAL B 1 335 ? 22.453 -20.625 -9.961 1 98.12 335 VAL B O 1
ATOM 5764 N N . VAL B 1 336 ? 20.578 -19.734 -9.281 1 97.94 336 VAL B N 1
ATOM 5765 C CA . VAL B 1 336 ? 21.031 -18.359 -9.328 1 97.94 336 VAL B CA 1
ATOM 5766 C C . VAL B 1 336 ? 21.312 -17.859 -7.906 1 97.94 336 VAL B C 1
ATOM 5768 O O . VAL B 1 336 ? 20.469 -18.016 -7.012 1 97.94 336 VAL B O 1
ATOM 5771 N N . ASN B 1 337 ? 22.453 -17.219 -7.727 1 98.44 337 ASN B N 1
ATOM 5772 C CA . ASN B 1 337 ? 22.891 -16.781 -6.406 1 98.44 337 ASN B CA 1
ATOM 5773 C C . ASN B 1 337 ? 23.016 -15.273 -6.324 1 98.44 337 ASN B C 1
ATOM 5775 O O . ASN B 1 337 ? 23.562 -14.641 -7.23 1 98.44 337 ASN B O 1
ATOM 5779 N N . TYR B 1 338 ? 22.547 -14.688 -5.27 1 98.5 338 TYR B N 1
ATOM 5780 C CA . TYR B 1 338 ? 22.719 -13.273 -4.965 1 98.5 338 TYR B CA 1
ATOM 5781 C C . TYR B 1 338 ? 23.25 -13.078 -3.555 1 98.5 338 TYR B C 1
ATOM 5783 O O . TYR B 1 338 ? 22.547 -13.328 -2.574 1 98.5 338 TYR B O 1
ATOM 5791 N N . GLU B 1 339 ? 24.469 -12.609 -3.439 1 98.5 339 GLU B N 1
ATOM 5792 C CA . GLU B 1 339 ? 24.953 -12.172 -2.137 1 98.5 339 GLU B CA 1
ATOM 5793 C C . GLU B 1 339 ? 24.375 -10.805 -1.766 1 98.5 339 GLU B C 1
ATOM 5795 O O . GLU B 1 339 ? 24.344 -9.898 -2.596 1 98.5 339 GLU B O 1
ATOM 5800 N N . VAL B 1 340 ? 23.891 -10.711 -0.583 1 98.38 340 VAL B N 1
ATOM 5801 C CA . VAL B 1 340 ? 23.203 -9.5 -0.15 1 98.38 340 VAL B CA 1
ATOM 5802 C C . VAL B 1 340 ? 23.703 -9.086 1.228 1 98.38 340 VAL B C 1
ATOM 5804 O O . VAL B 1 340 ? 24.156 -9.922 2.012 1 98.38 340 VAL B O 1
ATOM 5807 N N . CYS B 1 341 ? 23.672 -7.762 1.513 1 97.81 341 CYS B N 1
ATOM 5808 C CA . CYS B 1 341 ? 24.094 -7.27 2.818 1 97.81 341 CYS B CA 1
ATOM 5809 C C . CYS B 1 341 ? 23.5 -5.898 3.105 1 97.81 341 CYS B C 1
ATOM 5811 O O . CYS B 1 341 ? 23.016 -5.223 2.193 1 97.81 341 CYS B O 1
ATOM 5813 N N . GLY B 1 342 ? 23.578 -5.508 4.359 1 96.06 342 GLY B N 1
ATOM 5814 C CA . GLY B 1 342 ? 23 -4.246 4.797 1 96.06 342 GLY B CA 1
ATOM 5815 C C . GLY B 1 342 ? 23.797 -3.037 4.344 1 96.06 342 GLY B C 1
ATOM 5816 O O . GLY B 1 342 ? 23.297 -1.91 4.367 1 96.06 342 GLY B O 1
ATOM 5817 N N . GLU B 1 343 ? 25 -3.209 3.9 1 96.06 343 GLU B N 1
ATOM 5818 C CA . GLU B 1 343 ? 25.859 -2.096 3.504 1 96.06 343 GLU B CA 1
ATOM 5819 C C . GLU B 1 343 ? 25.594 -1.678 2.061 1 96.06 343 GLU B C 1
ATOM 5821 O O . GLU B 1 343 ? 25.969 -0.575 1.65 1 96.06 343 GLU B O 1
ATOM 5826 N N . GLU B 1 344 ? 25.125 -2.58 1.337 1 97.44 344 GLU B N 1
ATOM 5827 C CA . GLU B 1 344 ? 24.656 -2.348 -0.026 1 97.44 344 GLU B CA 1
ATOM 5828 C C . GLU B 1 344 ? 23.281 -2.965 -0.248 1 97.44 344 GLU B C 1
ATOM 5830 O O . GLU B 1 344 ? 23.172 -4.09 -0.736 1 97.44 344 GLU B O 1
ATOM 5835 N N . ILE B 1 345 ? 22.328 -2.164 0.005 1 98.38 345 ILE B N 1
ATOM 5836 C CA . ILE B 1 345 ? 20.984 -2.695 0.082 1 98.38 345 ILE B CA 1
ATOM 5837 C C . ILE B 1 345 ? 20.469 -3.021 -1.32 1 98.38 345 ILE B C 1
ATOM 5839 O O . ILE B 1 345 ? 20.469 -2.16 -2.203 1 98.38 345 ILE B O 1
ATOM 5843 N N . THR B 1 346 ? 20.078 -4.27 -1.504 1 98.56 346 THR B N 1
ATOM 5844 C CA . THR B 1 346 ? 19.656 -4.828 -2.783 1 98.56 346 THR B CA 1
ATOM 5845 C C . THR B 1 346 ? 18.297 -5.512 -2.65 1 98.56 346 THR B C 1
ATOM 5847 O O . THR B 1 346 ? 18.047 -6.23 -1.68 1 98.56 346 THR B O 1
ATOM 5850 N N . VAL B 1 347 ? 17.406 -5.164 -3.572 1 98.81 347 VAL B N 1
ATOM 5851 C CA . VAL B 1 347 ? 16.141 -5.891 -3.652 1 98.81 347 VAL B CA 1
ATOM 5852 C C . VAL B 1 347 ? 16.312 -7.145 -4.5 1 98.81 347 VAL B C 1
ATOM 5854 O O . VAL B 1 347 ? 16.891 -7.09 -5.594 1 98.81 347 VAL B O 1
ATOM 5857 N N . VAL B 1 348 ? 15.875 -8.242 -4.027 1 98.88 348 VAL B N 1
ATOM 5858 C CA . VAL B 1 348 ? 15.828 -9.461 -4.82 1 98.88 348 VAL B CA 1
ATOM 5859 C C . VAL B 1 348 ? 14.383 -9.938 -4.945 1 98.88 348 VAL B C 1
ATOM 5861 O O . VAL B 1 348 ? 13.688 -10.117 -3.939 1 98.88 348 VAL B O 1
ATOM 5864 N N . GLU B 1 349 ? 13.945 -10.188 -6.156 1 98.5 349 GLU B N 1
ATOM 5865 C CA . GLU B 1 349 ? 12.586 -10.625 -6.445 1 98.5 349 GLU B CA 1
ATOM 5866 C C . GLU B 1 349 ? 12.477 -12.148 -6.375 1 98.5 349 GLU B C 1
ATOM 5868 O O . GLU B 1 349 ? 13.289 -12.867 -6.953 1 98.5 349 GLU B O 1
ATOM 5873 N N . MET B 1 350 ? 11.523 -12.609 -5.59 1 98.69 350 MET B N 1
ATOM 5874 C CA . MET B 1 350 ? 11.156 -14.023 -5.648 1 98.69 350 MET B CA 1
ATOM 5875 C C . MET B 1 350 ? 10.18 -14.289 -6.785 1 98.69 350 MET B C 1
ATOM 5877 O O . MET B 1 350 ? 9.008 -13.914 -6.699 1 98.69 350 MET B O 1
ATOM 5881 N N . ILE B 1 351 ? 10.648 -14.945 -7.766 1 98.62 351 ILE B N 1
ATOM 5882 C CA . ILE B 1 351 ? 9.984 -15.07 -9.055 1 98.62 351 ILE B CA 1
ATOM 5883 C C . ILE B 1 351 ? 8.984 -16.219 -9.016 1 98.62 351 ILE B C 1
ATOM 5885 O O . ILE B 1 351 ? 9.305 -17.312 -8.547 1 98.62 351 ILE B O 1
ATOM 5889 N N . PRO B 1 352 ? 7.73 -15.992 -9.523 1 98.56 352 PRO B N 1
ATOM 5890 C CA . PRO B 1 352 ? 6.816 -17.125 -9.656 1 98.56 352 PRO B CA 1
ATOM 5891 C C . PRO B 1 352 ? 7.414 -18.281 -10.461 1 98.56 352 PRO B C 1
ATOM 5893 O O . PRO B 1 352 ? 7.977 -18.062 -11.539 1 98.56 352 PRO B O 1
ATOM 5896 N N . GLY B 1 353 ? 7.312 -19.484 -9.922 1 98.38 353 GLY B N 1
ATOM 5897 C CA . GLY B 1 353 ? 7.867 -20.641 -10.617 1 98.38 353 GLY B CA 1
ATOM 5898 C C . GLY B 1 353 ? 9.305 -20.938 -10.227 1 98.38 353 GLY B C 1
ATOM 5899 O O . GLY B 1 353 ? 9.938 -21.812 -10.805 1 98.38 353 GLY B O 1
ATOM 5900 N N . TYR B 1 354 ? 9.859 -20.188 -9.297 1 98.69 354 TYR B N 1
ATOM 5901 C CA . TYR B 1 354 ? 11.195 -20.438 -8.773 1 98.69 354 TYR B CA 1
ATOM 5902 C C . TYR B 1 354 ? 11.148 -20.781 -7.289 1 98.69 354 TYR B C 1
ATOM 5904 O O . TYR B 1 354 ? 10.508 -20.078 -6.5 1 98.69 354 TYR B O 1
ATOM 5912 N N . THR B 1 355 ? 11.766 -21.859 -6.91 1 98.69 355 THR B N 1
ATOM 5913 C CA . THR B 1 355 ? 12.031 -22.062 -5.488 1 98.69 355 THR B CA 1
ATOM 5914 C C . THR B 1 355 ? 13.141 -21.125 -5.016 1 98.69 355 THR B C 1
ATOM 5916 O O . THR B 1 355 ? 14 -20.719 -5.797 1 98.69 355 THR B O 1
ATOM 5919 N N . HIS B 1 356 ? 13.047 -20.703 -3.766 1 98.88 356 HIS B N 1
ATOM 5920 C CA . HIS B 1 356 ? 14.031 -19.75 -3.258 1 98.88 356 HIS B CA 1
ATOM 5921 C C . HIS B 1 356 ? 14.305 -19.984 -1.774 1 98.88 356 HIS B C 1
ATOM 5923 O O . HIS B 1 356 ? 13.477 -20.578 -1.071 1 98.88 356 HIS B O 1
ATOM 5929 N N . ASN B 1 357 ? 15.43 -19.609 -1.339 1 98.75 357 ASN B N 1
ATOM 5930 C CA . ASN B 1 357 ? 15.812 -19.594 0.068 1 98.75 357 ASN B CA 1
ATOM 5931 C C . ASN B 1 357 ? 16.734 -18.422 0.382 1 98.75 357 ASN B C 1
ATOM 5933 O O . ASN B 1 357 ? 17.109 -17.672 -0.514 1 98.75 357 ASN B O 1
ATOM 5937 N N . ILE B 1 358 ? 16.953 -18.172 1.583 1 98.75 358 ILE B N 1
ATOM 5938 C CA . ILE B 1 358 ? 17.875 -17.156 2.068 1 98.75 358 ILE B CA 1
ATOM 5939 C C . ILE B 1 358 ? 18.703 -17.734 3.215 1 98.75 358 ILE B C 1
ATOM 5941 O O . ILE B 1 358 ? 18.156 -18.328 4.148 1 98.75 358 ILE B O 1
ATOM 5945 N N . VAL B 1 359 ? 20 -17.594 3.135 1 98.69 359 VAL B N 1
ATOM 5946 C CA . VAL B 1 359 ? 20.953 -18.141 4.086 1 98.69 359 VAL B CA 1
ATOM 5947 C C . VAL B 1 359 ? 21.656 -17.016 4.832 1 98.69 359 VAL B C 1
ATOM 5949 O O . VAL B 1 359 ? 22.188 -16.094 4.211 1 98.69 359 VAL B O 1
ATOM 5952 N N . ASN B 1 360 ? 21.594 -17.047 6.156 1 98.88 360 ASN B N 1
ATOM 5953 C CA . ASN B 1 360 ? 22.469 -16.172 6.941 1 98.88 360 ASN B CA 1
ATOM 5954 C C . ASN B 1 360 ? 23.922 -16.656 6.898 1 98.88 360 ASN B C 1
ATOM 5956 O O . ASN B 1 360 ? 24.25 -17.688 7.477 1 98.88 360 ASN B O 1
ATOM 5960 N N . LEU B 1 361 ? 24.781 -15.883 6.336 1 98.56 361 LEU B N 1
ATOM 5961 C CA . LEU B 1 361 ? 26.156 -16.312 6.09 1 98.56 361 LEU B CA 1
ATOM 5962 C C . LEU B 1 361 ? 27.031 -16.062 7.309 1 98.56 361 LEU B C 1
ATOM 5964 O O . LEU B 1 361 ? 28.188 -16.484 7.344 1 98.56 361 LEU B O 1
ATOM 5968 N N . SER B 1 362 ? 26.484 -15.352 8.297 1 97.88 362 SER B N 1
ATOM 5969 C CA . SER B 1 362 ? 27.266 -15.016 9.477 1 97.88 362 SER B CA 1
ATOM 5970 C C . SER B 1 362 ? 27.234 -16.141 10.5 1 97.88 362 SER B C 1
ATOM 5972 O O . SER B 1 362 ? 26.25 -16.875 10.602 1 97.88 362 SER B O 1
ATOM 5974 N N . ASP B 1 363 ? 28.297 -16.156 11.297 1 97.06 363 ASP B N 1
ATOM 5975 C CA . ASP B 1 363 ? 28.359 -17.109 12.406 1 97.06 363 ASP B CA 1
ATOM 5976 C C . ASP B 1 363 ? 27.969 -16.438 13.727 1 97.06 363 ASP B C 1
ATOM 5978 O O . ASP B 1 363 ? 27.812 -17.094 14.75 1 97.06 363 ASP B O 1
ATOM 5982 N N . THR B 1 364 ? 27.766 -15.195 13.703 1 95.75 364 THR B N 1
ATOM 5983 C CA . THR B 1 364 ? 27.562 -14.508 14.977 1 95.75 364 THR B CA 1
ATOM 5984 C C . THR B 1 364 ? 26.391 -13.539 14.883 1 95.75 364 THR B C 1
ATOM 5986 O O . THR B 1 364 ? 25.641 -13.359 15.852 1 95.75 364 THR B O 1
ATOM 5989 N N . GLU B 1 365 ? 26.188 -12.992 13.719 1 95.94 365 GLU B N 1
ATOM 5990 C CA . GLU B 1 365 ? 25.219 -11.914 13.594 1 95.94 365 GLU B CA 1
ATOM 5991 C C . GLU B 1 365 ? 23.906 -12.422 13.023 1 95.94 365 GLU B C 1
ATOM 5993 O O . GLU B 1 365 ? 23.891 -13.336 12.188 1 95.94 365 GLU B O 1
ATOM 5998 N N . GLU B 1 366 ? 22.859 -11.789 13.445 1 97.38 366 GLU B N 1
ATOM 5999 C CA . GLU B 1 366 ? 21.562 -12.055 12.852 1 97.38 366 GLU B CA 1
ATOM 6000 C C . GLU B 1 366 ? 21.438 -11.43 11.469 1 97.38 366 GLU B C 1
ATOM 6002 O O . GLU B 1 366 ? 22.109 -10.445 11.164 1 97.38 366 GLU B O 1
ATOM 6007 N N . LEU B 1 367 ? 20.656 -12.086 10.648 1 98.69 367 LEU B N 1
ATOM 6008 C CA . LEU B 1 367 ? 20.281 -11.539 9.352 1 98.69 367 LEU B CA 1
ATOM 6009 C C . LEU B 1 367 ? 18.891 -10.938 9.391 1 98.69 367 LEU B C 1
ATOM 6011 O O . LEU B 1 367 ? 17.906 -11.641 9.68 1 98.69 367 LEU B O 1
ATOM 6015 N N . VAL B 1 368 ? 18.797 -9.594 9.156 1 98.81 368 VAL B N 1
ATOM 6016 C CA . VAL B 1 368 ? 17.5 -8.914 9.172 1 98.81 368 VAL B CA 1
ATOM 6017 C C . VAL B 1 368 ? 17.062 -8.602 7.738 1 98.81 368 VAL B C 1
ATOM 6019 O O . VAL B 1 368 ? 17.766 -7.887 7.016 1 98.81 368 VAL B O 1
ATOM 6022 N N . THR B 1 369 ? 15.922 -9.148 7.34 1 98.81 369 THR B N 1
ATOM 6023 C CA . THR B 1 369 ? 15.414 -9.016 5.977 1 98.81 369 THR B CA 1
ATOM 6024 C C . THR B 1 369 ? 14.016 -8.414 5.977 1 98.81 369 THR B C 1
ATOM 6026 O O . THR B 1 369 ? 13.094 -8.977 6.574 1 98.81 369 THR B O 1
ATOM 6029 N N . PHE B 1 370 ? 13.859 -7.242 5.332 1 98.56 370 PHE B N 1
ATOM 6030 C CA . PHE B 1 370 ? 12.531 -6.73 5.016 1 98.56 370 PHE B CA 1
ATOM 6031 C C . PHE B 1 370 ? 11.906 -7.52 3.869 1 98.56 370 PHE B C 1
ATOM 6033 O O . PHE B 1 370 ? 12.562 -7.797 2.867 1 98.56 370 PHE B O 1
ATOM 6040 N N . MET B 1 371 ? 10.633 -7.883 4.031 1 98.56 371 MET B N 1
ATOM 6041 C CA . MET B 1 371 ? 9.945 -8.672 3.012 1 98.56 371 MET B CA 1
ATOM 6042 C C . MET B 1 371 ? 8.648 -8 2.588 1 98.56 371 MET B C 1
ATOM 6044 O O . MET B 1 371 ? 7.879 -7.535 3.432 1 98.56 371 MET B O 1
ATOM 6048 N N . TRP B 1 372 ? 8.43 -7.926 1.321 1 98.56 372 TRP B N 1
ATOM 6049 C CA . TRP B 1 372 ? 7.156 -7.539 0.72 1 98.56 372 TRP B CA 1
ATOM 6050 C C . TRP B 1 372 ? 6.543 -8.695 -0.058 1 98.56 372 TRP B C 1
ATOM 6052 O O . TRP B 1 372 ? 7.242 -9.391 -0.806 1 98.56 372 TRP B O 1
ATOM 6062 N N . ALA B 1 373 ? 5.301 -8.969 0.127 1 98.06 373 ALA B N 1
ATOM 6063 C CA . ALA B 1 373 ? 4.547 -9.938 -0.666 1 98.06 373 ALA B CA 1
ATOM 6064 C C . ALA B 1 373 ? 3.369 -9.266 -1.37 1 98.06 373 ALA B C 1
ATOM 6066 O O . ALA B 1 373 ? 2.709 -8.391 -0.798 1 98.06 373 ALA B O 1
ATOM 6067 N N . ASN B 1 374 ? 3.025 -9.68 -2.516 1 97.38 374 ASN B N 1
ATOM 6068 C CA . ASN B 1 374 ? 2.008 -9.023 -3.328 1 97.38 374 ASN B CA 1
ATOM 6069 C C . ASN B 1 374 ? 0.602 -9.32 -2.814 1 97.38 374 ASN B C 1
ATOM 6071 O O . ASN B 1 374 ? -0.385 -8.906 -3.428 1 97.38 374 ASN B O 1
ATOM 6075 N N . GLU B 1 375 ? 0.516 -10.078 -1.72 1 95.44 375 GLU B N 1
ATOM 6076 C CA . GLU B 1 375 ? -0.779 -10.391 -1.122 1 95.44 375 GLU B CA 1
ATOM 6077 C C . GLU B 1 375 ? -0.638 -10.719 0.363 1 95.44 375 GLU B C 1
ATOM 6079 O O . GLU B 1 375 ? 0.449 -11.07 0.827 1 95.44 375 GLU B O 1
ATOM 6084 N N . THR B 1 376 ? -1.76 -10.562 1.02 1 92.31 376 THR B N 1
ATOM 6085 C CA . THR B 1 376 ? -1.797 -11.008 2.408 1 92.31 376 THR B CA 1
ATOM 6086 C C . THR B 1 376 ? -1.876 -12.531 2.484 1 92.31 376 THR B C 1
ATOM 6088 O O . THR B 1 376 ? -2.547 -13.164 1.669 1 92.31 376 THR B O 1
ATOM 6091 N N . PHE B 1 377 ? -1.257 -13.109 3.43 1 88.75 377 PHE B N 1
ATOM 6092 C CA . PHE B 1 377 ? -1.224 -14.555 3.604 1 88.75 377 PHE B CA 1
ATOM 6093 C C . PHE B 1 377 ? -2.629 -15.109 3.814 1 88.75 377 PHE B C 1
ATOM 6095 O O . PHE B 1 377 ? -3.387 -14.594 4.637 1 88.75 377 PHE B O 1
ATOM 6102 N N . ASP B 1 378 ? -2.932 -15.992 3.053 1 88.19 378 ASP B N 1
ATOM 6103 C CA . ASP B 1 378 ? -4.16 -16.766 3.188 1 88.19 378 ASP B CA 1
ATOM 6104 C C . ASP B 1 378 ? -3.857 -18.219 3.516 1 88.19 378 ASP B C 1
ATOM 6106 O O . ASP B 1 378 ? -3.408 -18.984 2.652 1 88.19 378 ASP B O 1
ATOM 6110 N N . PRO B 1 379 ? -4.156 -18.625 4.691 1 87.69 379 PRO B N 1
ATOM 6111 C CA . PRO B 1 379 ? -3.82 -20 5.074 1 87.69 379 PRO B CA 1
ATOM 6112 C C . PRO B 1 379 ? -4.598 -21.047 4.273 1 87.69 379 PRO B C 1
ATOM 6114 O O . PRO B 1 379 ? -4.152 -22.188 4.145 1 87.69 379 PRO B O 1
ATOM 6117 N N . GLU B 1 380 ? -5.711 -20.719 3.729 1 88.19 380 GLU B N 1
ATOM 6118 C CA . GLU B 1 380 ? -6.523 -21.672 2.965 1 88.19 380 GLU B CA 1
ATOM 6119 C C . GLU B 1 380 ? -6 -21.812 1.541 1 88.19 380 GLU B C 1
ATOM 6121 O O . GLU B 1 380 ? -6.254 -22.828 0.886 1 88.19 380 GLU B O 1
ATOM 6126 N N . LYS B 1 381 ? -5.297 -20.812 1.095 1 89.06 381 LYS B N 1
ATOM 6127 C CA . LYS B 1 381 ? -4.668 -20.828 -0.224 1 89.06 381 LYS B CA 1
ATOM 6128 C C . LYS B 1 381 ? -3.273 -20.203 -0.168 1 89.06 381 LYS B C 1
ATOM 6130 O O . LYS B 1 381 ? -3.02 -19.172 -0.785 1 89.06 381 LYS B O 1
ATOM 6135 N N . PRO B 1 382 ? -2.412 -20.891 0.405 1 87.62 382 PRO B N 1
ATOM 6136 C CA . PRO B 1 382 ? -1.129 -20.266 0.729 1 87.62 382 PRO B CA 1
ATOM 6137 C C . PRO B 1 382 ? -0.262 -20.016 -0.505 1 87.62 382 PRO B C 1
ATOM 6139 O O . PRO B 1 382 ? 0.676 -19.219 -0.459 1 87.62 382 PRO B O 1
ATOM 6142 N N . ASP B 1 383 ? -0.547 -20.766 -1.637 1 96.06 383 ASP B N 1
ATOM 6143 C CA . ASP B 1 383 ? 0.298 -20.688 -2.824 1 96.06 383 ASP B CA 1
ATOM 6144 C C . ASP B 1 383 ? 1.774 -20.812 -2.457 1 96.06 383 ASP B C 1
ATOM 6146 O O . ASP B 1 383 ? 2.596 -19.984 -2.852 1 96.06 383 ASP B O 1
ATOM 6150 N N . THR B 1 384 ? 2.148 -21.625 -1.652 1 97.12 384 THR B N 1
ATOM 6151 C CA . THR B 1 384 ? 3.48 -21.906 -1.131 1 97.12 384 THR B CA 1
ATOM 6152 C C . THR B 1 384 ? 3.752 -23.422 -1.128 1 97.12 384 THR B C 1
ATOM 6154 O O . THR B 1 384 ? 3.055 -24.172 -0.453 1 97.12 384 THR B O 1
ATOM 6157 N N . PHE B 1 385 ? 4.738 -23.906 -1.833 1 97.75 385 PHE B N 1
ATOM 6158 C CA . PHE B 1 385 ? 4.984 -25.328 -2.002 1 97.75 385 PHE B CA 1
ATOM 6159 C C . PHE B 1 385 ? 6.449 -25.656 -1.737 1 97.75 385 PHE B C 1
ATOM 6161 O O . PHE B 1 385 ? 7.34 -25.141 -2.408 1 97.75 385 PHE B O 1
ATOM 6168 N N . PHE B 1 386 ? 6.641 -26.562 -0.888 1 97.5 386 PHE B N 1
ATOM 6169 C CA . PHE B 1 386 ? 7.988 -26.922 -0.461 1 97.5 386 PHE B CA 1
ATOM 6170 C C . PHE B 1 386 ? 8.789 -27.484 -1.624 1 97.5 386 PHE B C 1
ATOM 6172 O O . PHE B 1 386 ? 8.289 -28.328 -2.385 1 97.5 386 PHE B O 1
ATOM 6179 N N . GLU B 1 387 ? 9.906 -27.047 -1.831 1 97.56 387 GLU B N 1
ATOM 6180 C CA . GLU B 1 387 ? 10.906 -27.516 -2.789 1 97.56 387 GLU B CA 1
ATOM 6181 C C . GLU B 1 387 ? 12.281 -26.938 -2.469 1 97.56 387 GLU B C 1
ATOM 6183 O O . GLU B 1 387 ? 12.477 -25.734 -2.465 1 97.56 387 GLU B O 1
ATOM 6188 N N . VAL B 1 388 ? 13.234 -27.75 -2.207 1 97.56 388 VAL B N 1
ATOM 6189 C CA . VAL B 1 388 ? 14.57 -27.281 -1.849 1 97.56 388 VAL B CA 1
ATOM 6190 C C . VAL B 1 388 ? 15.25 -26.672 -3.068 1 97.56 388 VAL B C 1
ATOM 6192 O O . VAL B 1 388 ? 15.078 -27.156 -4.191 1 97.56 388 VAL B O 1
ATOM 6195 N N . VAL B 1 389 ? 16.031 -25.672 -2.848 1 97.88 389 VAL B N 1
ATOM 6196 C CA . VAL B 1 389 ? 16.75 -25.016 -3.936 1 97.88 389 VAL B CA 1
ATOM 6197 C C . VAL B 1 389 ? 17.906 -25.891 -4.395 1 97.88 389 VAL B C 1
ATOM 6199 O O . VAL B 1 389 ? 18.078 -26.125 -5.594 1 97.88 389 VAL B O 1
ATOM 6202 N N . GLU B 1 390 ? 18.75 -26.312 -3.41 1 90.44 390 GLU B N 1
ATOM 6203 C CA . GLU B 1 390 ? 19.859 -27.219 -3.664 1 90.44 390 GLU B CA 1
ATOM 6204 C C . GLU B 1 390 ? 19.906 -28.359 -2.646 1 90.44 390 GLU B C 1
ATOM 6206 O O . GLU B 1 390 ? 19.5 -28.172 -1.498 1 90.44 390 GLU B O 1
#

Radius of gyration: 33.61 Å; Cα contacts (8 Å, |Δi|>4): 1695; chains: 2; bounding box: 61×106×75 Å

Foldseek 3Di:
DAEEEEEVLLADLNVVLVVVLQCLLVVNDPPDPDHNVYDYHYHYPPDDPVCLLVSLLRHQEYEYEFADDDDPDLVCRQCRQVVVLVVNLVSNVVNLNQHEYEYEAAPLLPPDDSNVVNRVNSVVVVVVSCVVNVHHYAYEHAFQEAAAPHDEPPPHLLLPLLQQLLVVHDHDDPDQQAKGKYDYSVQVSVQVVCVVVVNFADDVSHTYGDDIDMDGSNVSNVLSNVLNCCLVVQEDDDCPPPDPSVRSNNRSLSNHDPVPPDDDWDWDDDPQFTKTWRHAYDFAFTKIKTKGFAFHKDFQKAFAPKKKKKKWQAAKKKKKKFAPFDDPVRHGGDIDIDIAHNVDIDIDMRDHRITMMMTRNGRGDMIMIMMTMRHDADPVCRRIGHHGRD/DAEEEEEVLLADLNVVLVVVLQCLLVVNDPPDPDHNVYDYHYHYPPDDPVCLLVSLLRHQEYEYEFADDDDPDLVCRQCRQVVVLVVNLVSNVVNLNQHEYEDEAAPLLPPDDSNVVNRVNSVVVVVVSCVVNVHHYAYEHAFQEAAAPHDEPPPHLLLPLLQQLLVVHDHDDPDQQAKGKYDYSVQVSVQVVCVVVVNFADDDSHTYGDDIDMDGSNVSNVLSNVLNCCLVVQEDDDCPPPDPSVRSSNRSLSNHDPVPPDDDWDWDDDPFFTKTWRHAYDFAFTKIKTKGFAFHKDFQKAFAPKKKKKKWQAAKKKKKKFAPFADPVRHGGDIDIDIAHNVDIDIDMRDHRITMMMTRNGRGDMIMIMMTMRHDADPVCRRIGHHGRD

Organism: NCBI:txid537013

Solvent-accessible surface area (backbone atoms only — not comparable to full-atom values): 40248 Å² total; per-residue (Å²): 118,47,29,36,30,28,33,21,27,80,39,44,69,23,41,54,40,51,52,52,50,49,33,25,36,70,64,52,45,77,73,56,99,63,73,37,58,44,44,79,44,74,31,42,95,84,44,66,71,77,50,51,58,57,48,36,56,59,35,54,31,34,43,42,54,54,68,61,87,79,60,96,44,74,69,42,29,41,53,47,31,35,44,49,51,49,51,53,52,49,43,15,54,72,57,70,41,56,44,41,38,33,38,67,43,35,56,47,34,78,40,96,43,69,65,13,45,23,38,35,50,40,51,52,51,47,53,49,47,25,70,74,66,66,24,51,65,44,39,30,52,44,63,48,65,42,44,64,77,43,63,51,82,69,88,30,69,66,34,24,46,27,34,23,55,56,66,75,41,83,78,84,74,90,52,43,76,45,76,41,58,34,32,48,44,70,39,44,40,50,38,51,53,29,38,74,68,72,58,53,47,72,54,84,90,34,32,58,61,61,69,74,41,79,50,28,50,37,56,50,51,50,53,54,56,51,58,71,44,20,83,78,68,25,48,64,66,64,27,39,82,91,35,67,59,36,53,48,50,34,25,31,49,47,39,45,47,78,84,62,39,46,50,73,50,70,65,54,69,58,96,51,33,35,43,29,70,63,40,38,44,80,37,74,11,22,34,33,40,37,37,30,31,46,63,32,71,50,74,27,26,28,20,74,59,56,36,35,38,43,31,32,63,34,45,41,34,39,37,38,35,16,51,66,67,54,45,98,83,69,37,70,49,71,73,45,79,43,80,42,23,36,89,56,40,35,41,36,53,46,39,30,49,23,16,27,34,41,31,21,72,30,86,78,47,53,23,35,28,42,36,38,28,57,50,70,91,36,89,76,64,60,58,59,34,78,37,71,60,125,119,47,30,36,29,28,33,22,28,81,39,46,69,23,40,56,39,51,53,52,51,49,33,25,34,70,63,50,46,79,73,55,97,62,74,37,58,44,43,80,45,74,32,42,94,85,45,66,70,77,50,51,58,59,47,36,56,60,34,55,30,33,43,42,53,53,67,63,88,79,58,95,45,75,71,43,29,40,52,46,31,34,44,49,51,49,51,54,55,49,44,16,55,73,56,70,41,56,43,40,39,33,38,66,45,34,56,47,36,78,39,97,45,69,64,13,46,24,37,36,50,39,51,52,51,48,54,51,47,24,71,73,67,67,24,51,67,45,38,30,51,43,65,47,66,41,43,64,79,43,63,51,82,71,88,32,68,64,36,23,47,28,34,23,57,54,67,75,39,85,78,86,74,89,52,43,78,44,77,41,54,34,32,48,45,71,37,43,42,50,38,53,52,30,38,76,69,70,59,53,49,72,55,84,90,31,32,59,62,60,70,73,43,77,49,28,51,38,59,51,51,52,53,54,57,52,58,72,45,21,84,77,68,25,48,66,66,64,28,38,83,91,36,66,59,37,54,49,49,34,26,32,50,46,39,47,48,78,84,63,39,45,50,73,51,71,67,53,68,59,96,51,32,34,44,29,69,65,41,38,43,78,37,74,10,23,35,32,39,38,36,30,31,45,62,32,72,50,74,27,25,29,19,75,60,56,36,36,37,43,31,33,63,34,46,41,34,39,37,37,36,16,51,66,66,55,46,98,83,69,38,68,47,71,72,46,79,42,81,40,23,36,89,58,38,35,42,36,53,47,38,30,50,23,17,28,33,42,30,22,70,29,86,78,47,53,24,35,27,43,35,39,29,56,50,67,90,36,88,76,64,60,57,59,34,78,37,72,59,124